Protein AF-A0A0G4KV68-F1 (afdb_monomer)

Foldseek 3Di:
DDDDDDDDDDDDDDDDDDDDDDDPDPDDQDAAAQEKEAQEFEQFLPPVRDTAGMWGHHQQFTADTHHRVVCVSNHDPNHHYHYCNHFWYKWFFFEFAEAAQLVQLVCVVAAEPQQFLDELVVVLVSQLVRVVVCVVDDLAAEHEYEADQPLSHPVRHDQQFLVSNVVRPGSHWYWYAHLQRFKIAIHPSQCVVLVPALPDDADVLKDQPDDVPGSGGRRMIGDPRVVSTPDDDDDDLVSSLSSNLSSQVVCVQQRHQEYENQEDDVSNLSSVVVCVVVVRHRHAYEYAYEDAFDPDLVCLLVVLVVLLVVQVVSADPDDDRSRHGYHRQEHEAEFWGACFPPSRTAAEPFAWWDDDPPDPDTDGDPVDGHGTSDALVRLLSNCLSSQVVRGAYEYEHQYQVSLVSNLSSLVSSCVVPPPPTDYQYEHEACQFHDLVCLLSCVVSVYEYEHQLLVQFQASRCPPPRLVRCPDPRLQCGRAQQSSVVSVHQHAYHNHPPSPDDQLQQSLLCLAQVAGAQPAPVRSNCHDDRRPDHGGHYDHDDSSSSLLNRFQSSCVSVVNNVATRGRDRRHRCSMWMWSGDLNPDPSNCSRPRDRGPPDPQPKFWQWKDWADFFPVQVVLVVVCVLVVNDDPPPDDGFTKIWTWIWGDDPDLPDDTWTKIWIARPVVRDTPDIDGDDQQFDAAAAVVLQVLVQVQCVVDPVNVVLVVQQCEDPQKDKDWQKDFQFADPDPDHDFGKIKTFIFIFRCPVVDPQFQRLQGGDQKIFMDRSSNSHRPDIQGADQFAPPDDLHDPDHDGYNQCPQTDGFGDDQVPDDVGDDDPDDDDAAEDPPAAQWDDDPQFWIDHLQWTWGWDQGQQFGIKIAQIGGNSFFWFGIKTFFWKWKQFDRPRPPSNRPIDTPRQNHRQNSFWDQDDECPRDHYRKDFDWDWTAGRVGDIDIGTRQKIKHKDWDAWPDWDADPVVRDIFTFTKMKIWIWIWGDDRFKIKIWIWIAISQGKTKTKIKIKGAQRWHFHDAPHHHPQFGDLTRGTTRGWIKIKIKMKTFTQRSHQQKWKWWWWWAFDDDDVPPHPPRPDIDIDTDIPFWWDFAAADVVRQIKIWIFQQVDAQPQVRHTWTKIWHQPRADADPPDCPQLSCQQQVVSRGQKTKAADDRPQRHQQANGSRNRSGRDSHRVVRRVVGDTRRRGRMMMMGMHIDRDRDDSCPPPMHDMDMDMIMMHTDSNDNDRSCPPRDRDDDPPDDDPDPDDDDDDD

Sequence (1245 aa):
MSDLDMTTSTLLKLLLAASSFFGPGSASSHNPADTVFRNGSIYSIDGRSSKHEAMAITDGLITFLGSNSCVKPFIGPETAVFDLEGRRMAMPGLVDAHMHPISGGAALLKCNLNYQPLGLKAVLDHIQSCLDGEPEKSDQDWLEVLSMDWYTLAEDSGPITSKTLDVLKTQRPIVATSADRHTFWVNTAALKVSDITASTQSPPGGVVERLPGSLDPSGILQDAASGLLSGPAPATLQKDVESARAALKLLREQGVTTFQEAASSTRTAAVFEAVKKEGGLSARGFFDHLISAPNSTAEVAALVEEVVNATTQLNDPADLGPEPALKWHAVKIFVDGIIMYPANTGALIEPYFLPVGNTSVWAPNSEKWPEPYWSTEILAAVLEGLILKGIDAQIHVDGDMAVRTALDALQDFRDKHGDEYDYRVGLAHNEVTDPSDWPRFAELKADPIMSFQWAQASSVWMPNGLKNMGPVRSNYLEAWGDIARFGTRIIYGSDWPIDPLDEWLAIKVGVTRSGDPTNPNSPASQGAPYDGPGIPGLSLSREEAIRSITIESSRFLRADEHIGSLEVGKLADVIVLQANYFEVPDEEIARHVDHAGRREVIQFRMIYRQEPKKADLTAFLSLEHSGSLRPDSPRPPRLAAVHYVRAHQAADRKADEIEAVVDLDRGLVVKKDVVGTEYLAGLSTWEFDILVEKCKESSVLSERVAQFALPEGFEVVIEPWPYGGMDQPGGVRRYFQGLVYAVDTRSGNPDSNFYAFPLPIIPVMDFEKREIVRIDELATGGAGDDLVPAAPRTGAILDHCAPAEYVPELLPGGTRKDLKPLSVVQPEGPSFSIKDESLVEWQKWRFRVSFNPREGAVIHDVYYDDRSVLYRLSISEMTVPYADPRPPFHRKQAFDFGDGGIGHAVNNLTLGCDCLGVIKYFDGVLCTPEGKAEKTSRVICLHEQDNGIGWKHTNWRTGRAVSTRRRELVVQFIITLANYEYIFNYKFDQAGAINVETRATGIVSVVNIDAGKTAPWGTVVNPGALAQNHQHIFCVRIDPAIDGHENTVIQNESLPAGMDARTNPHGNLYEVRDTPLLTSAGVDACPENNRIFKIQNLAKKNPISGRPVGYKINPPPTQKVLANPGSTQAHRCLFAQHHLWVTKYRDGELYAAGEYPLSSKREAGGVADMVARNDDLLQQDVVLWSCFGLTHIPRVEDWPVMPVEIMELHISPVDFFTGNPAIDVPSGKDTTSELTSGCCTRPKL

InterPro domains:
  IPR000269 Copper amine oxidase [PTHR10638] (590-1230)
  IPR011059 Metal-dependent hydrolase, composite domain superfamily [G3DSA:2.30.40.10] (39-581)
  IPR011059 Metal-dependent hydrolase, composite domain superfamily [SSF51338] (25-590)
  IPR013108 Amidohydrolase 3 [PF07969] (81-591)
  IPR015798 Copper amine oxidase, catalytic domain [PF01179] (836-1230)
  IPR016182 Copper amine oxidase, N-terminal [SSF54416] (591-677)
  IPR016182 Copper amine oxidase, N-terminal [SSF54416] (684-814)
  IPR032466 Metal-dependent hydrolase [SSF51556] (92-565)
  IPR036460 Copper amine oxidase, catalytic domain superfamily [G3DSA:2.70.98.20] (813-1236)
  IPR036460 Copper amine oxidase, catalytic domain superfamily [SSF49998] (811-1229)
  IPR049948 Copper amine oxidase, TPQ-binding site [PS01164] (969-982)

Solvent-accessible surface area (backbone atoms only — not comparable to full-atom values): 66294 Å² total; per-residue (Å²): 140,77,92,84,89,89,83,90,87,84,87,88,83,85,90,85,78,92,78,89,78,92,68,85,74,76,75,76,81,58,70,56,22,55,34,33,44,26,46,23,44,30,39,17,57,45,103,77,52,47,76,31,28,18,38,31,26,43,94,48,24,22,74,40,73,38,45,58,79,72,49,54,68,33,62,44,97,80,30,46,73,46,78,30,79,67,49,21,20,34,32,39,20,31,21,36,56,24,28,36,47,49,62,33,11,41,50,75,75,46,45,55,55,54,40,31,74,42,50,53,68,59,50,52,54,51,54,44,51,50,54,68,71,46,78,87,60,54,61,83,46,61,46,61,33,32,29,32,35,52,55,44,24,55,70,73,53,56,93,80,36,10,72,65,53,60,74,45,98,69,69,40,24,36,41,37,28,22,26,83,67,44,43,36,44,25,19,58,47,32,34,59,74,26,70,58,43,55,82,58,74,58,45,86,79,24,40,62,39,54,37,91,98,51,62,41,62,25,32,41,24,25,51,52,28,53,74,57,48,73,57,71,76,80,78,51,71,68,54,45,34,52,9,38,51,50,25,48,52,52,36,52,72,71,37,31,42,30,40,19,33,46,73,29,51,76,65,54,51,55,29,55,51,52,37,46,76,73,70,63,60,72,39,28,39,33,38,14,43,57,56,76,77,65,95,46,70,85,47,38,67,59,53,42,52,51,49,53,52,52,30,64,70,65,28,55,88,69,76,97,60,75,65,63,53,49,42,33,53,35,30,19,38,66,28,42,42,49,68,52,68,86,72,53,44,17,8,49,81,63,54,47,25,42,64,55,73,99,47,96,50,66,44,71,36,83,92,63,68,43,70,48,69,47,56,46,70,48,49,23,53,41,51,46,53,28,47,79,70,70,35,30,37,36,31,40,13,29,14,33,35,22,43,48,39,52,50,51,18,49,46,56,43,37,75,75,56,58,85,76,71,92,72,40,44,30,38,30,52,39,40,28,51,52,78,86,52,36,56,45,31,43,79,66,59,40,34,46,25,35,41,37,60,71,30,23,31,30,49,64,42,51,88,52,27,46,52,28,52,28,96,65,53,45,56,31,36,49,34,62,28,59,28,35,74,58,72,28,67,53,25,25,18,65,46,23,53,50,43,83,87,47,68,41,46,23,43,27,13,31,41,65,23,28,54,45,49,78,46,90,87,44,68,45,41,43,52,74,53,18,58,61,77,24,56,49,60,49,52,35,53,70,66,57,35,54,36,11,28,12,32,46,18,18,47,63,70,74,36,43,88,42,35,26,26,56,46,75,77,14,40,60,53,63,32,23,29,59,45,38,82,91,72,56,57,74,92,44,52,51,70,48,72,52,66,63,61,81,64,62,49,63,35,37,55,44,54,43,76,42,80,60,53,62,75,52,44,51,57,40,47,53,30,52,77,67,70,65,64,50,97,84,52,77,71,65,72,57,34,31,37,37,34,32,36,36,43,56,94,50,95,87,51,82,53,48,39,33,43,34,31,30,34,63,87,76,73,38,77,78,44,76,46,74,54,60,75,77,54,40,76,47,44,49,71,73,61,42,54,50,52,48,50,40,53,72,70,29,61,72,53,52,60,56,54,65,41,30,54,72,60,92,56,55,45,82,42,66,46,69,38,75,48,20,51,64,84,66,89,90,70,63,74,65,47,35,30,29,49,33,28,32,30,68,52,78,78,72,50,92,80,54,49,27,73,33,37,34,43,59,44,32,44,32,30,39,59,90,76,64,39,72,78,49,70,48,63,41,41,33,67,30,70,92,50,66,52,61,51,95,62,85,84,66,40,66,78,58,77,62,36,48,89,48,62,75,51,63,90,67,36,90,87,49,72,87,87,80,80,74,92,83,84,63,80,54,95,86,54,72,83,57,49,77,44,94,94,32,38,40,39,40,81,55,35,35,31,33,59,47,68,42,47,46,51,35,66,36,40,31,60,30,27,49,73,94,33,43,44,30,48,36,40,35,52,33,32,35,38,38,48,38,58,32,84,35,56,72,41,64,28,46,40,51,35,56,23,39,29,39,22,35,43,85,29,46,40,67,59,44,86,70,72,78,52,74,52,67,74,47,68,42,66,43,65,46,46,40,49,85,62,46,82,40,82,41,59,30,37,30,42,35,37,64,47,83,67,59,70,54,51,72,52,65,46,76,93,75,68,50,69,50,47,28,66,22,50,32,41,37,44,34,37,40,34,50,58,93,50,35,32,40,40,39,32,47,33,39,37,54,65,65,31,39,36,44,34,43,32,45,33,36,31,68,68,53,39,36,34,46,83,93,56,54,44,94,39,32,28,74,45,45,49,27,20,28,24,52,20,31,34,44,39,38,30,36,36,39,30,50,14,44,74,40,49,45,24,28,46,26,43,33,32,51,39,87,39,73,70,31,88,87,86,18,69,80,47,79,49,63,44,77,47,78,44,72,46,51,43,25,38,74,44,67,54,36,79,90,34,57,40,32,37,34,42,24,12,81,92,42,60,23,90,77,81,68,40,46,22,20,36,33,35,48,53,46,85,45,74,59,71,80,57,55,81,89,36,57,68,31,36,35,41,50,46,42,73,30,23,31,35,36,31,58,64,58,84,89,78,65,33,39,40,13,79,42,51,34,46,23,62,45,47,52,79,10,46,55,58,55,23,70,66,53,39,69,25,71,62,24,50,41,31,37,38,42,22,40,38,50,80,44,71,55,50,51,75,33,48,62,51,26,69,77,46,81,49,67,41,50,38,35,66,41,51,56,60,92,61,74,73,45,72,80,55,69,61,73,79,72,84,84,72,76,83,87,65,88,74,94,74,87,80,91,130

Structure (mmCIF, N/CA/C/O backbone):
data_AF-A0A0G4KV68-F1
#
_entry.id   AF-A0A0G4KV68-F1
#
loop_
_atom_site.group_PDB
_atom_site.id
_atom_site.type_symbol
_atom_site.label_atom_id
_atom_site.label_alt_id
_atom_site.label_comp_id
_atom_site.label_asym_id
_atom_site.label_entity_id
_atom_site.label_seq_id
_atom_site.pdbx_PDB_ins_code
_atom_site.Cartn_x
_atom_site.Cartn_y
_atom_site.Cartn_z
_atom_site.occupancy
_atom_site.B_iso_or_equiv
_atom_site.auth_seq_id
_atom_site.auth_comp_id
_atom_site.auth_asym_id
_atom_site.auth_atom_id
_atom_site.pdbx_PDB_model_num
ATOM 1 N N . MET A 1 1 ? -87.088 -48.827 15.770 1.00 29.91 1 MET A N 1
ATOM 2 C CA . MET A 1 1 ? -87.698 -48.921 14.427 1.00 29.91 1 MET A CA 1
ATOM 3 C C . MET A 1 1 ? -87.547 -47.550 13.779 1.00 29.91 1 MET A C 1
ATOM 5 O O . MET A 1 1 ? -88.322 -46.676 14.127 1.00 29.91 1 MET A O 1
ATOM 9 N N . SER A 1 2 ? -86.539 -47.254 12.960 1.00 30.03 2 SER A N 1
ATOM 10 C CA . SER A 1 2 ? -85.390 -48.045 12.469 1.00 30.03 2 SER A CA 1
ATOM 11 C C . SER A 1 2 ? -84.372 -47.081 11.816 1.00 30.03 2 SER A C 1
ATOM 13 O O . SER A 1 2 ? -84.817 -46.326 10.961 1.00 30.03 2 SER A O 1
ATOM 15 N N . ASP A 1 3 ? -83.087 -47.157 12.219 1.00 28.41 3 ASP A N 1
ATOM 16 C CA . ASP A 1 3 ? -81.829 -46.831 11.481 1.00 28.41 3 ASP A CA 1
ATOM 17 C C . ASP A 1 3 ? -81.626 -45.375 10.934 1.00 28.41 3 ASP A C 1
ATOM 19 O O . ASP A 1 3 ? -82.553 -44.814 10.373 1.00 28.41 3 ASP A O 1
ATOM 23 N N . LEU A 1 4 ? -80.491 -44.638 10.979 1.00 33.12 4 LEU A N 1
ATOM 24 C CA . LEU A 1 4 ? -79.066 -44.852 11.318 1.00 33.12 4 LEU A CA 1
ATOM 25 C C . LEU A 1 4 ? -78.354 -43.475 11.612 1.00 33.12 4 LEU A C 1
ATOM 27 O O . LEU A 1 4 ? -78.720 -42.464 11.016 1.00 33.12 4 LEU A O 1
ATOM 31 N N . ASP A 1 5 ? -77.363 -43.483 12.526 1.00 35.31 5 ASP A N 1
ATOM 32 C CA . ASP A 1 5 ? -76.562 -42.428 13.230 1.00 35.31 5 ASP A CA 1
ATOM 33 C C . ASP A 1 5 ? -75.755 -41.390 12.382 1.00 35.31 5 ASP A C 1
ATOM 35 O O . ASP A 1 5 ? -75.473 -41.647 11.219 1.00 35.31 5 ASP A O 1
ATOM 39 N N . MET A 1 6 ? -75.250 -40.219 12.838 1.00 29.03 6 MET A N 1
ATOM 40 C CA . MET A 1 6 ? -74.953 -39.638 14.169 1.00 29.03 6 MET A CA 1
ATOM 41 C C . MET A 1 6 ? -74.849 -38.088 14.058 1.00 29.03 6 MET A C 1
ATOM 43 O O . MET A 1 6 ? -74.287 -37.582 13.086 1.00 29.03 6 MET A O 1
ATOM 47 N N . THR A 1 7 ? -75.352 -37.319 15.034 1.00 36.00 7 THR A N 1
ATOM 48 C CA . THR A 1 7 ? -75.659 -35.872 14.901 1.00 36.00 7 THR A CA 1
ATOM 49 C C . THR A 1 7 ? -75.053 -34.922 15.960 1.00 36.00 7 THR A C 1
ATOM 51 O O . THR A 1 7 ? -74.929 -35.280 17.126 1.00 36.00 7 THR A O 1
ATOM 54 N N . THR A 1 8 ? -74.886 -33.648 15.544 1.00 31.92 8 THR A N 1
ATOM 55 C CA . THR A 1 8 ? -75.217 -32.361 16.238 1.00 31.92 8 THR A CA 1
ATOM 56 C C . THR A 1 8 ? -74.502 -31.900 17.518 1.00 31.92 8 THR A C 1
ATOM 58 O O . THR A 1 8 ? -74.436 -32.634 18.493 1.00 31.92 8 THR A O 1
ATOM 61 N N . SER A 1 9 ? -74.190 -30.591 17.596 1.00 27.83 9 SER A N 1
ATOM 62 C CA . SER A 1 9 ? -74.814 -29.660 18.573 1.00 27.83 9 SER A CA 1
ATOM 63 C C . SER A 1 9 ? -74.165 -28.263 18.550 1.00 27.83 9 SER A C 1
ATOM 65 O O . SER A 1 9 ? -73.051 -28.070 19.032 1.00 27.83 9 SER A O 1
ATOM 67 N N . THR A 1 10 ? -74.910 -27.271 18.061 1.00 32.59 10 THR A N 1
ATOM 68 C CA . THR A 1 10 ? -74.571 -25.838 18.055 1.00 32.59 10 THR A CA 1
ATOM 69 C C . THR A 1 10 ? -75.144 -25.158 19.309 1.00 32.59 10 THR A C 1
ATOM 71 O O . THR A 1 10 ? -76.306 -25.369 19.640 1.00 32.59 10 THR A O 1
ATOM 74 N N . LEU A 1 11 ? -74.340 -24.314 19.969 1.00 29.34 11 LEU A N 1
ATOM 75 C CA . LEU A 1 11 ? -74.716 -23.338 21.010 1.00 29.34 11 LEU A CA 1
ATOM 76 C C . LEU A 1 11 ? -75.451 -23.858 22.269 1.00 29.34 11 LEU A C 1
ATOM 78 O O . LEU A 1 11 ? -76.656 -23.689 22.429 1.00 29.34 11 LEU A O 1
ATOM 82 N N . LEU A 1 12 ? -74.681 -24.321 23.261 1.00 26.45 12 LEU A N 1
ATOM 83 C CA . LEU A 1 12 ? -75.004 -24.112 24.680 1.00 26.45 12 LEU A CA 1
ATOM 84 C C . LEU A 1 12 ? -73.737 -24.304 25.531 1.00 26.45 12 LEU A C 1
ATOM 86 O O . LEU A 1 12 ? -73.309 -25.444 25.695 1.00 26.45 12 LEU A O 1
ATOM 90 N N . LYS A 1 13 ? -73.139 -23.205 26.028 1.00 27.38 13 LYS A N 1
ATOM 91 C CA . LYS A 1 13 ? -72.335 -23.074 27.277 1.00 27.38 13 LYS A CA 1
ATOM 92 C C . LYS A 1 13 ? -71.396 -21.855 27.226 1.00 27.38 13 LYS A C 1
ATOM 94 O O . LYS A 1 13 ? -70.195 -21.974 27.021 1.00 27.38 13 LYS A O 1
ATOM 99 N N . LEU A 1 14 ? -71.960 -20.675 27.489 1.00 31.92 14 LEU A N 1
ATOM 100 C CA . LEU A 1 14 ? -71.288 -19.695 28.347 1.00 31.92 14 LEU A CA 1
ATOM 101 C C . LEU A 1 14 ? -71.517 -20.131 29.807 1.00 31.92 14 LEU A C 1
ATOM 103 O O . LEU A 1 14 ? -72.607 -20.608 30.118 1.00 31.92 14 LEU A O 1
ATOM 107 N N . LEU A 1 15 ? -70.524 -19.897 30.674 1.00 30.08 15 LEU A N 1
ATOM 108 C CA . LEU A 1 15 ? -70.530 -20.025 32.147 1.00 30.08 15 LEU A CA 1
ATOM 109 C C . LEU A 1 15 ? -70.290 -21.424 32.743 1.00 30.08 15 LEU A C 1
ATOM 111 O O . LEU A 1 15 ? -71.217 -22.075 33.210 1.00 30.08 15 LEU A O 1
ATOM 115 N N . LEU A 1 16 ? -69.015 -21.821 32.835 1.00 27.91 16 LEU A N 1
ATOM 116 C CA . LEU A 1 16 ? -68.397 -22.415 34.036 1.00 27.91 16 LEU A CA 1
ATOM 117 C C . LEU A 1 16 ? -66.883 -22.601 33.809 1.00 27.91 16 LEU A C 1
ATOM 119 O O . LEU A 1 16 ? -66.472 -23.004 32.729 1.00 27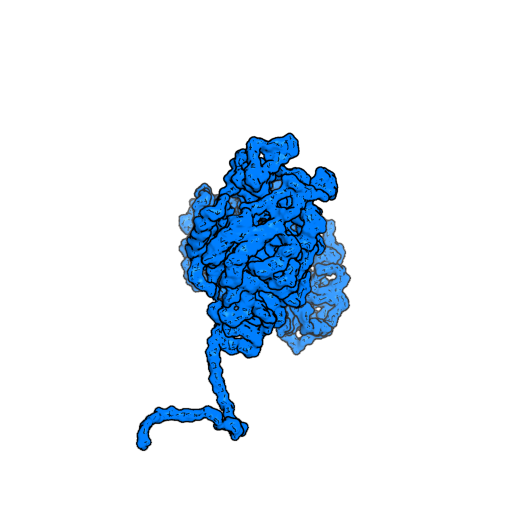.91 16 LEU A O 1
ATOM 123 N N . ALA A 1 17 ? -66.101 -22.353 34.865 1.00 26.75 17 ALA A N 1
ATOM 124 C CA . ALA A 1 17 ? -64.652 -22.560 35.007 1.00 26.75 17 ALA A CA 1
ATOM 125 C C . ALA A 1 17 ? -63.714 -21.433 34.524 1.00 26.75 17 ALA A C 1
ATOM 127 O O . ALA A 1 17 ? -62.973 -21.547 33.554 1.00 26.75 17 ALA A O 1
ATOM 128 N N . ALA A 1 18 ? -63.646 -20.382 35.345 1.00 37.66 18 ALA A N 1
ATOM 129 C CA . ALA A 1 18 ? -62.354 -19.816 35.701 1.00 37.66 18 ALA A CA 1
ATOM 130 C C . ALA A 1 18 ? -61.577 -20.855 36.530 1.00 37.66 18 ALA A C 1
ATOM 132 O O . ALA A 1 18 ? -62.084 -21.298 37.560 1.00 37.66 18 ALA A O 1
ATOM 133 N N . SER A 1 19 ? -60.384 -21.218 36.052 1.00 30.72 19 SER A N 1
ATOM 134 C CA . SER A 1 19 ? -59.178 -21.713 36.745 1.00 30.72 19 SER A CA 1
ATOM 135 C C . SER A 1 19 ? -58.520 -22.888 36.012 1.00 30.72 19 SER A C 1
ATOM 137 O O . SER A 1 19 ? -59.111 -23.947 35.835 1.00 30.72 19 SER A O 1
ATOM 139 N N . SER A 1 20 ? -57.246 -22.664 35.668 1.00 29.61 20 SER A N 1
ATOM 140 C CA . SER A 1 20 ? -56.216 -23.685 35.448 1.00 29.61 20 SER A CA 1
ATOM 141 C C . SER A 1 20 ? -56.335 -24.505 34.162 1.00 29.61 20 SER A C 1
ATOM 143 O O . SER A 1 20 ? -57.034 -25.501 34.133 1.00 29.61 20 SER A O 1
ATOM 145 N N . PHE A 1 21 ? -55.575 -24.137 33.130 1.00 32.69 21 PHE A N 1
ATOM 146 C CA . PHE A 1 21 ? -54.527 -25.002 32.570 1.00 32.69 21 PHE A CA 1
ATOM 147 C C . PHE A 1 21 ? -53.662 -24.165 31.621 1.00 32.69 21 PHE A C 1
ATOM 149 O O . PHE A 1 21 ? -54.028 -23.877 30.486 1.00 32.69 21 PHE A O 1
ATOM 156 N N . PHE A 1 22 ? -52.491 -23.771 32.126 1.00 37.59 22 PHE A N 1
ATOM 157 C CA . PHE A 1 22 ? -51.311 -23.569 31.297 1.00 37.59 22 PHE A CA 1
ATOM 158 C C . PHE A 1 22 ? -51.081 -24.864 30.507 1.00 37.59 22 PHE A C 1
ATOM 160 O O . PHE A 1 22 ? -50.665 -25.871 31.077 1.00 37.59 22 PHE A O 1
ATOM 167 N N . GLY A 1 23 ? -51.378 -24.843 29.213 1.00 30.78 23 GLY A N 1
ATOM 168 C CA . GLY A 1 23 ? -50.729 -25.724 28.253 1.00 30.78 23 GLY A CA 1
ATOM 169 C C . GLY A 1 23 ? -49.573 -24.936 27.641 1.00 30.78 23 GLY A C 1
ATOM 170 O O . GLY A 1 23 ? -49.829 -23.840 27.138 1.00 30.78 23 GLY A O 1
ATOM 171 N N . PRO A 1 24 ? -48.317 -25.409 27.691 1.00 35.50 24 PRO A N 1
ATOM 172 C CA . PRO A 1 24 ? -47.276 -24.814 26.873 1.00 35.50 24 PRO A CA 1
ATOM 173 C C . PRO A 1 24 ? -47.685 -25.066 25.422 1.00 35.50 24 PRO A C 1
ATOM 175 O O . PRO A 1 24 ? -47.691 -26.207 24.961 1.00 35.50 24 PRO A O 1
ATOM 178 N N . GLY A 1 25 ? -48.101 -24.006 24.728 1.00 32.78 25 GLY A N 1
ATOM 179 C CA . GLY A 1 25 ? -48.208 -24.041 23.279 1.00 32.78 25 GLY A CA 1
ATOM 180 C C . GLY A 1 25 ? -46.858 -24.497 22.749 1.00 32.78 25 GLY A C 1
ATOM 181 O O . GLY A 1 25 ? -45.829 -23.925 23.112 1.00 32.78 25 GLY A O 1
ATOM 182 N N . SER A 1 26 ? -46.862 -25.577 21.975 1.00 33.66 26 SER A N 1
ATOM 183 C CA . SER A 1 26 ? -45.704 -26.040 21.227 1.00 33.66 26 SER A CA 1
ATOM 184 C C . SER A 1 26 ? -45.088 -24.841 20.513 1.00 33.66 26 SER A C 1
ATOM 186 O O . SER A 1 26 ? -45.717 -24.278 19.616 1.00 33.66 26 SER A O 1
ATOM 188 N N . ALA A 1 27 ? -43.892 -24.434 20.937 1.00 36.62 27 ALA A N 1
ATOM 189 C CA . ALA A 1 27 ? -43.074 -23.523 20.163 1.00 36.62 27 ALA A CA 1
ATOM 190 C C . ALA A 1 27 ? -42.912 -24.168 18.785 1.00 36.62 27 ALA A C 1
ATOM 192 O O . ALA A 1 27 ? -42.339 -25.255 18.682 1.00 36.62 27 ALA A O 1
ATOM 193 N N . SER A 1 28 ? -43.475 -23.556 17.742 1.00 40.38 28 SER A N 1
ATOM 194 C CA . SER A 1 28 ? -43.053 -23.890 16.392 1.00 40.38 28 SER A CA 1
ATOM 195 C C . SER A 1 28 ? -41.554 -23.643 16.361 1.00 40.38 28 SER A C 1
ATOM 197 O O . SER A 1 28 ? -41.106 -22.531 16.640 1.00 40.38 28 SER A O 1
ATOM 199 N N . SER A 1 29 ? -40.779 -24.690 16.100 1.00 42.62 29 SER A N 1
ATOM 200 C CA . SER A 1 29 ? -39.372 -24.550 15.761 1.00 42.62 29 SER A CA 1
ATOM 201 C C . SER A 1 29 ? -39.316 -23.719 14.483 1.00 42.62 29 SER A C 1
ATOM 203 O O . SER A 1 29 ? -39.497 -24.252 13.390 1.00 42.62 29 SER A O 1
ATOM 205 N N . HIS A 1 30 ? -39.185 -22.401 14.615 1.00 59.69 30 HIS A N 1
ATOM 206 C CA . HIS A 1 30 ? -38.854 -21.562 13.477 1.00 59.69 30 HIS A CA 1
ATOM 207 C C . HIS A 1 30 ? -37.480 -22.020 12.993 1.00 59.69 30 HIS A C 1
ATOM 209 O O . HIS A 1 30 ? -36.559 -22.170 13.801 1.00 59.69 30 HIS A O 1
ATOM 215 N N . ASN A 1 31 ? -37.369 -22.328 11.702 1.00 74.00 31 ASN A N 1
ATOM 216 C CA . ASN A 1 31 ? -36.068 -22.601 11.113 1.00 74.00 31 ASN A CA 1
ATOM 217 C C . ASN A 1 31 ? -35.206 -21.336 11.277 1.00 74.00 31 ASN A C 1
ATOM 219 O O . ASN A 1 31 ? -35.727 -20.234 11.074 1.00 74.00 31 ASN A O 1
ATOM 223 N N . PRO A 1 32 ? -33.930 -21.468 11.674 1.00 86.19 32 PRO A N 1
ATOM 224 C CA . PRO A 1 32 ? -33.007 -20.343 11.688 1.00 86.19 32 PRO A CA 1
ATOM 225 C C . PRO A 1 32 ? -32.962 -19.639 10.327 1.00 86.19 32 PRO A C 1
ATOM 227 O O . PRO A 1 32 ? -33.008 -20.296 9.290 1.00 86.19 32 PRO A O 1
ATOM 230 N N . ALA A 1 33 ? -32.880 -18.313 10.344 1.00 90.44 33 ALA A N 1
ATOM 231 C CA . ALA A 1 33 ? -32.698 -17.487 9.158 1.00 90.44 33 ALA A CA 1
ATOM 232 C C . ALA A 1 33 ? -31.226 -17.479 8.714 1.00 90.44 33 ALA A C 1
ATOM 234 O O . ALA A 1 33 ? -30.331 -17.672 9.540 1.00 90.44 33 ALA A O 1
ATOM 235 N N . ASP A 1 34 ? -30.964 -17.185 7.441 1.00 88.31 34 ASP A N 1
ATOM 236 C CA . ASP A 1 34 ? -29.598 -17.006 6.931 1.00 88.31 34 ASP A CA 1
ATOM 237 C C . ASP A 1 34 ? -29.015 -15.682 7.423 1.00 88.31 34 ASP A C 1
ATOM 239 O O . ASP A 1 34 ? -27.838 -15.579 7.769 1.00 88.31 34 ASP A O 1
ATOM 243 N N . THR A 1 35 ? -29.851 -14.641 7.460 1.00 92.50 35 THR A N 1
ATOM 244 C CA . THR A 1 35 ? -29.463 -13.284 7.848 1.00 92.50 35 THR A CA 1
ATOM 245 C C . THR A 1 35 ? -30.530 -12.626 8.717 1.00 92.50 35 THR A C 1
ATOM 247 O O . THR A 1 35 ? -31.723 -12.747 8.454 1.00 92.50 35 THR A O 1
ATOM 250 N N . VAL A 1 36 ? -30.104 -11.889 9.744 1.00 92.81 36 VAL A N 1
ATOM 251 C CA . VAL A 1 36 ? -30.966 -11.078 10.610 1.00 92.81 36 VAL A CA 1
ATOM 252 C C . VAL A 1 36 ? -30.400 -9.670 10.744 1.00 92.81 36 VAL A C 1
ATOM 254 O O . VAL A 1 36 ? -29.260 -9.502 11.161 1.00 92.81 36 VAL A O 1
ATOM 257 N N . PHE A 1 37 ? -31.222 -8.659 10.477 1.00 91.81 37 PHE A N 1
ATOM 258 C CA . PHE A 1 37 ? -30.970 -7.274 10.875 1.00 91.81 37 PHE A CA 1
ATOM 259 C C . PHE A 1 37 ? -31.711 -6.993 12.179 1.00 91.81 37 PHE A C 1
ATOM 261 O O . PHE A 1 37 ? -32.880 -7.359 12.317 1.00 91.81 37 PHE A O 1
ATOM 268 N N . ARG A 1 38 ? -31.061 -6.345 13.145 1.00 92.12 38 ARG A N 1
ATOM 269 C CA . ARG A 1 38 ? -31.687 -5.975 14.421 1.00 92.12 38 ARG A CA 1
ATOM 270 C C . ARG A 1 38 ? -31.204 -4.622 14.914 1.00 92.12 38 ARG A C 1
ATOM 272 O O . ARG A 1 38 ? -30.153 -4.146 14.501 1.00 92.12 38 ARG A O 1
ATOM 279 N N . ASN A 1 39 ? -31.934 -4.076 15.877 1.00 85.62 39 ASN A N 1
ATOM 280 C CA . ASN A 1 39 ? -31.586 -2.874 16.617 1.00 85.62 39 ASN A CA 1
ATOM 281 C C . ASN A 1 39 ? -31.371 -1.681 15.679 1.00 85.62 39 ASN A C 1
ATOM 283 O O . ASN A 1 39 ? -30.379 -0.981 15.794 1.00 85.62 39 ASN A O 1
ATOM 287 N N . GLY A 1 40 ? -32.267 -1.467 14.713 1.00 80.75 40 GLY A N 1
ATOM 288 C CA . GLY A 1 40 ? -32.171 -0.339 13.780 1.00 80.75 40 GLY A CA 1
ATOM 289 C C . GLY A 1 40 ? -33.506 0.275 13.427 1.00 80.75 40 GLY A C 1
ATOM 290 O O . GLY A 1 40 ? -34.549 -0.179 13.889 1.00 80.75 40 GLY A O 1
ATOM 291 N N . SER A 1 41 ? -33.464 1.301 12.580 1.00 89.06 41 SER A N 1
ATOM 292 C CA . SER A 1 41 ? -34.662 1.886 11.980 1.00 89.06 41 SER A CA 1
ATOM 293 C C . SER A 1 41 ? -34.918 1.245 10.616 1.00 89.06 41 SER A C 1
ATOM 295 O O . SER A 1 41 ? -34.361 1.682 9.614 1.00 89.06 41 SER A O 1
ATOM 297 N N . ILE A 1 42 ? -35.731 0.189 10.563 1.00 92.69 42 ILE A N 1
ATOM 298 C CA . ILE A 1 42 ? -36.075 -0.483 9.303 1.00 92.69 42 ILE A CA 1
ATOM 299 C C . ILE A 1 42 ? -37.351 0.142 8.747 1.00 92.69 42 ILE A C 1
ATOM 301 O O . ILE A 1 42 ? -38.418 -0.016 9.340 1.00 92.69 42 ILE A O 1
ATOM 305 N N . TYR A 1 43 ? -37.252 0.850 7.628 1.00 92.50 43 TYR A N 1
ATOM 306 C CA . TYR A 1 43 ? -38.407 1.410 6.931 1.00 92.50 43 TYR A CA 1
ATOM 307 C C . TYR A 1 43 ? -38.798 0.478 5.793 1.00 92.50 43 TYR A C 1
ATOM 309 O O . TYR A 1 43 ? -38.006 0.216 4.891 1.00 92.50 43 TYR A O 1
ATOM 317 N N . SER A 1 44 ? -40.025 -0.031 5.849 1.00 91.44 44 SER A N 1
ATOM 318 C CA . SER A 1 44 ? -40.522 -0.994 4.863 1.00 91.44 44 SER A CA 1
ATOM 319 C C . SER A 1 44 ? -40.854 -0.366 3.515 1.00 91.44 44 SER A C 1
ATOM 321 O O . SER A 1 44 ? -40.789 -1.055 2.503 1.00 91.44 44 SER A O 1
ATOM 323 N N . ILE A 1 45 ? -41.215 0.922 3.498 1.00 92.69 45 ILE A N 1
ATOM 324 C CA . ILE A 1 45 ? -41.782 1.599 2.318 1.00 92.69 45 ILE A CA 1
ATOM 325 C C . ILE A 1 45 ? -43.010 0.828 1.771 1.00 92.69 45 ILE A C 1
ATOM 327 O O . ILE A 1 45 ? -43.354 0.895 0.593 1.00 92.69 45 ILE A O 1
ATOM 331 N N . ASP A 1 46 ? -43.706 0.088 2.645 1.00 88.81 46 ASP A N 1
ATOM 332 C CA . ASP A 1 46 ? -44.981 -0.556 2.329 1.00 88.81 46 ASP A CA 1
ATOM 333 C C . ASP A 1 46 ? -46.078 0.502 2.073 1.00 88.81 46 ASP A C 1
ATOM 335 O O . ASP A 1 46 ? -45.843 1.714 2.110 1.00 88.81 46 ASP A O 1
ATOM 339 N N . GLY A 1 47 ? -47.319 0.078 1.819 1.00 81.31 47 GLY A N 1
ATOM 340 C CA . GLY A 1 47 ? -48.436 1.009 1.597 1.00 81.31 47 GLY A CA 1
ATOM 341 C C . GLY A 1 47 ? -48.747 1.956 2.773 1.00 81.31 47 GLY A C 1
ATOM 342 O O . GLY A 1 47 ? -49.627 2.805 2.644 1.00 81.31 47 GLY A O 1
ATOM 343 N N . ARG A 1 48 ? -48.082 1.804 3.929 1.00 83.19 48 ARG A N 1
ATOM 344 C CA . ARG A 1 48 ? -48.203 2.665 5.117 1.00 83.19 48 ARG A CA 1
ATOM 345 C C . ARG A 1 48 ? -46.852 3.217 5.595 1.00 83.19 48 ARG A C 1
ATOM 347 O O . ARG A 1 48 ? -46.816 3.837 6.657 1.00 83.19 48 ARG A O 1
ATOM 354 N N . SER A 1 49 ? -45.772 2.964 4.856 1.00 78.81 49 SER A N 1
ATOM 355 C CA . SER A 1 49 ? -44.384 3.240 5.232 1.00 78.81 49 SER A CA 1
ATOM 356 C C . SER A 1 49 ? -44.047 2.807 6.670 1.00 78.81 49 SER A C 1
ATOM 358 O O . SER A 1 49 ? -43.492 3.566 7.467 1.00 78.81 49 SER A O 1
ATOM 360 N N . SER A 1 50 ? -44.395 1.563 7.021 1.00 88.88 50 SER A N 1
ATOM 361 C CA . SER A 1 50 ? -44.231 1.004 8.369 1.00 88.88 50 SER A CA 1
ATOM 362 C C . SER A 1 50 ? -42.762 0.976 8.824 1.00 88.88 50 SER A C 1
ATOM 364 O O . SER A 1 50 ? -41.871 0.584 8.062 1.00 88.88 50 SER A O 1
ATOM 366 N N . LYS A 1 51 ? -42.520 1.339 10.095 1.00 91.38 51 LYS A N 1
ATOM 367 C CA . LYS A 1 51 ? -41.207 1.281 10.763 1.00 91.38 51 LYS A CA 1
ATOM 368 C C . LYS A 1 51 ? -41.104 0.056 11.673 1.00 91.38 51 LYS A C 1
ATOM 370 O O . LYS A 1 51 ? -41.989 -0.199 12.490 1.00 91.38 51 LYS A O 1
ATOM 375 N N . HIS A 1 52 ? -39.988 -0.657 11.573 1.00 93.69 52 HIS A N 1
ATOM 376 C CA . HIS A 1 52 ? -39.680 -1.869 12.329 1.00 93.69 52 HIS A CA 1
ATOM 377 C C . HIS A 1 52 ? -38.281 -1.793 12.949 1.00 93.69 52 HIS A C 1
ATOM 379 O O . HIS A 1 52 ? -37.470 -0.946 12.579 1.00 93.69 52 HIS A O 1
ATOM 385 N N . GLU A 1 53 ? -37.998 -2.684 13.900 1.00 93.00 53 GLU A N 1
ATOM 386 C CA . GLU A 1 53 ? -36.707 -2.725 14.602 1.00 93.00 53 GLU A CA 1
ATOM 387 C C . GLU A 1 53 ? -35.787 -3.846 14.102 1.00 93.00 53 GLU A C 1
ATOM 389 O O . GLU A 1 53 ? -34.569 -3.781 14.291 1.00 93.00 53 GLU A O 1
ATOM 394 N N . ALA A 1 54 ? -36.370 -4.902 13.526 1.00 93.81 54 ALA A N 1
ATOM 395 C CA . ALA A 1 54 ? -35.663 -6.107 13.121 1.00 93.81 54 ALA A CA 1
ATOM 396 C C . ALA A 1 54 ? -36.322 -6.822 11.931 1.00 93.81 54 ALA A C 1
ATOM 398 O O . ALA A 1 54 ? -37.543 -6.777 11.765 1.00 93.81 54 ALA A O 1
ATOM 399 N N . MET A 1 55 ? -35.503 -7.525 11.148 1.00 94.81 55 MET A N 1
ATOM 400 C CA . MET A 1 55 ? -35.882 -8.269 9.944 1.00 94.81 55 MET A CA 1
ATOM 401 C C . MET A 1 55 ? -35.086 -9.577 9.857 1.00 94.81 55 MET A C 1
ATOM 403 O O . MET A 1 55 ? -33.904 -9.586 10.200 1.00 94.81 55 MET A O 1
ATOM 407 N N . ALA A 1 56 ? -35.703 -10.663 9.388 1.00 94.31 56 ALA A N 1
ATOM 408 C CA . ALA A 1 56 ? -35.023 -11.929 9.102 1.00 94.31 56 ALA A CA 1
ATOM 409 C C . ALA A 1 56 ? -35.213 -12.343 7.639 1.00 94.31 56 ALA A C 1
ATOM 411 O O . ALA A 1 56 ? -36.277 -12.114 7.060 1.00 94.31 56 ALA A O 1
ATOM 412 N N . ILE A 1 57 ? -34.173 -12.950 7.070 1.00 94.50 57 ILE A N 1
ATOM 413 C CA . ILE A 1 57 ? -34.089 -13.351 5.666 1.00 94.50 57 ILE A CA 1
ATOM 414 C C . ILE A 1 57 ? -33.735 -14.836 5.586 1.00 94.50 57 ILE A C 1
ATOM 416 O O . ILE A 1 57 ? -32.792 -15.285 6.243 1.00 94.50 57 ILE A O 1
ATOM 420 N N . THR A 1 58 ? -34.467 -15.585 4.767 1.00 92.75 58 THR A N 1
ATOM 421 C CA . THR A 1 58 ? -34.232 -17.011 4.500 1.00 92.75 58 THR A CA 1
ATOM 422 C C . THR A 1 58 ? -34.363 -17.267 3.006 1.00 92.75 58 THR A C 1
ATOM 424 O O . THR A 1 58 ? -35.348 -16.840 2.409 1.00 92.75 58 THR A O 1
ATOM 427 N N . ASP A 1 59 ? -33.375 -17.923 2.401 1.00 88.38 59 ASP A N 1
ATOM 428 C CA . ASP A 1 59 ? -33.307 -18.224 0.967 1.00 88.38 59 ASP A CA 1
ATOM 429 C C . ASP A 1 59 ? -33.537 -16.976 0.086 1.00 88.38 59 ASP A C 1
ATOM 431 O O . ASP A 1 59 ? -34.193 -17.018 -0.953 1.00 88.38 59 ASP A O 1
ATOM 435 N N . GLY A 1 60 ? -33.023 -15.824 0.534 1.00 88.31 60 GLY A N 1
ATOM 436 C CA . GLY A 1 60 ? -33.165 -14.536 -0.155 1.00 88.31 60 GLY A CA 1
ATOM 437 C C . GLY A 1 60 ? -34.535 -13.855 -0.016 1.00 88.31 60 GLY A C 1
ATOM 438 O O . GLY A 1 60 ? -34.732 -12.791 -0.600 1.00 88.31 60 GLY A O 1
ATOM 439 N N . LEU A 1 61 ? -35.462 -14.414 0.767 1.00 94.19 61 LEU A N 1
ATOM 440 C CA . LEU A 1 61 ? -36.789 -13.852 1.033 1.00 94.19 61 LEU A CA 1
ATOM 441 C C . LEU A 1 61 ? -36.893 -13.299 2.453 1.00 94.19 61 LEU A C 1
ATOM 443 O O . LEU A 1 61 ? -36.345 -13.864 3.399 1.00 94.19 61 LEU A O 1
ATOM 447 N N . ILE A 1 62 ? -37.656 -12.224 2.623 1.00 94.81 62 ILE A N 1
ATOM 448 C CA . ILE A 1 62 ? -37.973 -11.667 3.938 1.00 94.81 62 ILE A CA 1
ATOM 449 C C . ILE A 1 62 ? -38.991 -12.588 4.616 1.00 94.81 62 ILE A C 1
ATOM 451 O O . ILE A 1 62 ? -40.140 -12.692 4.188 1.00 94.81 62 ILE A O 1
ATOM 455 N N . THR A 1 63 ? -38.587 -13.253 5.694 1.00 94.62 63 THR A N 1
ATOM 456 C CA . THR A 1 63 ? -39.436 -14.206 6.432 1.00 94.62 63 THR A CA 1
ATOM 457 C C . THR A 1 63 ? -39.972 -13.642 7.743 1.00 94.62 63 THR A C 1
ATOM 459 O O . THR A 1 63 ? -40.940 -14.169 8.296 1.00 94.62 63 THR A O 1
ATOM 462 N N . PHE A 1 64 ? -39.391 -12.544 8.231 1.00 94.62 64 PHE A N 1
ATOM 463 C CA . PHE A 1 64 ? -39.856 -11.842 9.422 1.00 94.62 64 PHE A CA 1
ATOM 464 C C . PHE A 1 64 ? -39.551 -10.346 9.347 1.00 94.62 64 PHE A C 1
ATOM 466 O O . PHE A 1 64 ? -38.466 -9.955 8.923 1.00 94.62 64 PHE A O 1
ATOM 473 N N . LEU A 1 65 ? -40.475 -9.527 9.854 1.00 93.62 65 LEU A N 1
ATOM 474 C CA . LEU A 1 65 ? -40.306 -8.090 10.045 1.00 93.62 65 LEU A CA 1
ATOM 475 C C . LEU A 1 65 ? -41.063 -7.658 11.315 1.00 93.62 65 LEU A C 1
ATOM 477 O O . LEU A 1 65 ? -42.254 -7.938 11.458 1.00 93.62 65 LEU A O 1
ATOM 481 N N . GLY A 1 66 ? -40.388 -7.028 12.281 1.00 93.00 66 GLY A N 1
ATOM 482 C CA . GLY A 1 66 ? -40.988 -6.755 13.593 1.00 93.00 66 GLY A CA 1
ATOM 483 C C . GLY A 1 66 ? -40.039 -6.147 14.627 1.00 93.00 66 GLY A C 1
ATOM 484 O O . GLY A 1 66 ? -39.168 -5.348 14.294 1.00 93.00 66 GLY A O 1
ATOM 485 N N . SER A 1 67 ? -40.240 -6.485 15.905 1.00 93.19 67 SER A N 1
ATOM 486 C CA . SER A 1 67 ? -39.435 -5.973 17.024 1.00 93.19 67 SER A CA 1
ATOM 487 C C . SER A 1 67 ? -38.172 -6.801 17.286 1.00 93.19 67 SER A C 1
ATOM 489 O O . SER A 1 67 ? -38.103 -7.997 16.979 1.00 93.19 67 SER A O 1
ATOM 491 N N . ASN A 1 68 ? -37.207 -6.202 17.989 1.00 89.31 68 ASN A N 1
ATOM 492 C CA . ASN A 1 68 ? -35.976 -6.868 18.433 1.00 89.31 68 ASN A CA 1
ATOM 493 C C . ASN A 1 68 ? -36.215 -8.096 19.319 1.00 89.31 68 ASN A C 1
ATOM 495 O O . ASN A 1 68 ? -35.430 -9.045 19.328 1.00 89.31 68 ASN A O 1
ATOM 499 N N . SER A 1 69 ? -37.286 -8.081 20.114 1.00 87.38 69 SER A N 1
ATOM 500 C CA . SER A 1 69 ? -37.644 -9.206 20.980 1.00 87.38 69 SER A CA 1
ATOM 501 C C . SER A 1 69 ? -38.149 -10.408 20.183 1.00 87.38 69 SER A C 1
ATOM 503 O O . SER A 1 69 ? -37.857 -11.544 20.558 1.00 87.38 69 SER A O 1
ATOM 505 N N . CYS A 1 70 ? -38.862 -10.156 19.086 1.00 90.19 70 CYS A N 1
ATOM 506 C CA . CYS A 1 70 ? -39.553 -11.170 18.299 1.00 90.19 70 CYS A CA 1
ATOM 507 C C . CYS A 1 70 ? -38.684 -11.794 17.196 1.00 90.19 70 CYS A C 1
ATOM 509 O O . CYS A 1 70 ? -39.018 -12.883 16.747 1.00 90.19 70 CYS A O 1
ATOM 511 N N . VAL A 1 71 ? -37.560 -11.174 16.806 1.00 91.31 71 VAL A N 1
ATOM 512 C CA . VAL A 1 71 ? -36.625 -11.759 15.819 1.00 91.31 71 VAL A CA 1
ATOM 513 C C . VAL A 1 71 ? -35.718 -12.847 16.411 1.00 91.31 71 VAL A C 1
ATOM 515 O O . VAL A 1 71 ? -35.197 -13.689 15.688 1.00 91.31 71 VAL A O 1
ATOM 518 N N . LYS A 1 72 ? -35.533 -12.870 17.740 1.00 87.12 72 LYS A N 1
ATOM 519 C CA . LYS A 1 72 ? -34.620 -13.802 18.435 1.00 87.12 72 LYS A CA 1
ATOM 520 C C . LYS A 1 72 ? -34.807 -15.285 18.068 1.00 87.12 72 LYS A C 1
ATOM 522 O O . LYS A 1 72 ? -33.788 -15.954 17.928 1.00 87.12 72 LYS A O 1
ATOM 527 N N . PRO A 1 73 ? -36.036 -15.816 17.902 1.00 90.06 73 PRO A N 1
ATOM 528 C CA . PRO A 1 73 ? -36.247 -17.213 17.515 1.00 90.06 73 PRO A CA 1
ATOM 529 C C . PRO A 1 73 ? -35.701 -17.582 16.128 1.00 90.06 73 PRO A C 1
ATOM 531 O O . PRO A 1 73 ? -35.532 -18.765 15.863 1.00 90.06 73 PRO A O 1
ATOM 534 N N . PHE A 1 74 ? -35.425 -16.601 15.263 1.00 88.00 74 PHE A N 1
ATOM 535 C CA . PHE A 1 74 ? -34.854 -16.807 13.928 1.00 88.00 74 PHE A CA 1
ATOM 536 C C . PHE A 1 74 ? -33.315 -16.845 13.935 1.00 88.00 74 PHE A C 1
ATOM 538 O O . PHE A 1 74 ? -32.715 -17.094 12.896 1.00 88.00 74 PHE A O 1
ATOM 545 N N . ILE A 1 75 ? -32.655 -16.598 15.074 1.00 88.50 75 ILE A N 1
ATOM 546 C CA . ILE A 1 75 ? -31.188 -16.558 15.171 1.00 88.50 75 ILE A CA 1
ATOM 547 C C . ILE A 1 75 ? -30.659 -17.926 15.620 1.00 88.50 75 ILE A C 1
ATOM 549 O O . ILE A 1 75 ? -30.831 -18.319 16.776 1.00 88.50 75 ILE A O 1
ATOM 553 N N . GLY A 1 76 ? -29.984 -18.631 14.713 1.00 85.38 76 GLY A N 1
ATOM 554 C CA . GLY A 1 76 ? -29.237 -19.860 14.979 1.00 85.38 76 GLY A CA 1
ATOM 555 C C . GLY A 1 76 ? -27.715 -19.647 15.000 1.00 85.38 76 GLY A C 1
ATOM 556 O O . GLY A 1 76 ? -27.239 -18.532 14.797 1.00 85.38 76 GLY A O 1
ATOM 557 N N . PRO A 1 77 ? -26.928 -20.713 15.233 1.00 76.88 77 PRO A N 1
ATOM 558 C CA . PRO A 1 77 ? -25.463 -20.638 15.287 1.00 76.88 77 PRO A CA 1
ATOM 559 C C . PRO A 1 77 ? -24.802 -20.245 13.954 1.00 76.88 77 PRO A C 1
ATOM 561 O O . PRO A 1 77 ? -23.673 -19.764 13.974 1.00 76.88 77 PRO A O 1
ATOM 564 N N . GLU A 1 78 ? -25.488 -20.434 12.822 1.00 80.12 78 GLU A N 1
ATOM 565 C CA . GLU A 1 78 ? -24.992 -20.094 11.476 1.00 80.12 78 GLU A CA 1
ATOM 566 C C . GLU A 1 78 ? -25.628 -18.816 10.896 1.00 80.12 78 GLU A C 1
ATOM 568 O O . GLU A 1 78 ? -25.225 -18.358 9.832 1.00 80.12 78 GLU A O 1
ATOM 573 N N . THR A 1 79 ? -26.589 -18.204 11.600 1.00 82.00 79 THR A N 1
ATOM 574 C CA . THR A 1 79 ? -27.264 -16.978 11.152 1.00 82.00 79 THR A CA 1
ATOM 575 C C . THR A 1 79 ? -26.310 -15.785 11.203 1.00 82.00 79 THR A C 1
ATOM 577 O O . THR A 1 79 ? -25.773 -15.454 12.264 1.00 82.00 79 THR A O 1
ATOM 580 N N . ALA A 1 80 ? -26.156 -15.070 10.089 1.00 79.00 80 ALA A N 1
ATOM 581 C CA . ALA A 1 80 ? -25.445 -13.797 10.061 1.00 79.00 80 ALA A CA 1
ATOM 582 C C . ALA A 1 80 ? -26.305 -12.697 10.706 1.00 79.00 80 ALA A C 1
ATOM 584 O O . ALA A 1 80 ? -27.389 -12.385 10.220 1.00 79.00 80 ALA A O 1
ATOM 585 N N . VAL A 1 81 ? -25.843 -12.096 11.806 1.00 86.69 81 VAL A N 1
ATOM 586 C CA . VAL A 1 81 ? -26.589 -11.044 12.518 1.00 86.69 81 VAL A CA 1
ATOM 587 C C . VAL A 1 81 ? -25.922 -9.686 12.312 1.00 86.69 81 VAL A C 1
ATOM 589 O O . VAL A 1 81 ? -24.785 -9.487 12.732 1.00 86.69 81 VAL A O 1
ATOM 592 N N . PHE A 1 82 ? -26.658 -8.746 11.722 1.00 81.25 82 PHE A N 1
ATOM 593 C CA . PHE A 1 82 ? -26.280 -7.349 11.536 1.00 81.25 82 PHE A CA 1
ATOM 594 C C . PHE A 1 82 ? -26.957 -6.480 12.599 1.00 81.25 82 PHE A C 1
ATOM 596 O O . PHE A 1 82 ? -28.187 -6.386 12.657 1.00 81.25 82 PHE A O 1
ATOM 603 N N . ASP A 1 83 ? -26.150 -5.844 13.447 1.00 84.75 83 ASP A N 1
ATOM 604 C CA . ASP A 1 83 ? -26.632 -4.867 14.421 1.00 84.75 83 ASP A CA 1
ATOM 605 C C . ASP A 1 83 ? -26.588 -3.465 13.801 1.00 84.75 83 ASP A C 1
ATOM 607 O O . ASP A 1 83 ? -25.550 -2.986 13.340 1.00 84.75 83 ASP A O 1
ATOM 611 N N . LEU A 1 84 ? -27.743 -2.812 13.752 1.00 82.75 84 LEU A N 1
ATOM 612 C CA . LEU A 1 84 ? -27.909 -1.490 13.156 1.00 82.75 84 LEU A CA 1
ATOM 613 C C . LEU A 1 84 ? -27.645 -0.351 14.168 1.00 82.75 84 LEU A C 1
ATOM 615 O O . LEU A 1 84 ? -27.780 0.824 13.822 1.00 82.75 84 LEU A O 1
ATOM 619 N N . GLU A 1 85 ? -27.212 -0.684 15.393 1.00 81.62 85 GLU A N 1
ATOM 620 C CA . GLU A 1 85 ? -26.708 0.245 16.422 1.00 81.62 85 GLU A CA 1
ATOM 621 C C . GLU A 1 85 ? -27.686 1.369 16.827 1.00 81.62 85 GLU A C 1
ATOM 623 O O . GLU A 1 85 ? -27.283 2.421 17.316 1.00 81.62 85 GLU A O 1
ATOM 628 N N . GLY A 1 86 ? -28.981 1.196 16.584 1.00 77.44 86 GLY A N 1
ATOM 629 C CA . GLY A 1 86 ? -30.055 2.156 16.855 1.00 77.44 86 GLY A CA 1
ATOM 630 C C . GLY A 1 86 ? -30.071 3.391 15.947 1.00 77.44 86 GLY A C 1
ATOM 631 O O . GLY A 1 86 ? -31.085 4.081 15.893 1.00 77.44 86 GLY A O 1
ATOM 632 N N . ARG A 1 87 ? -28.980 3.659 15.221 1.00 76.06 87 ARG A N 1
ATOM 633 C CA . ARG A 1 87 ? -28.767 4.876 14.416 1.00 76.06 87 ARG A CA 1
ATOM 634 C C . ARG A 1 87 ? -28.778 4.646 12.903 1.00 76.06 87 ARG A C 1
ATOM 636 O O . ARG A 1 87 ? -29.023 5.590 12.160 1.00 76.06 87 ARG A O 1
ATOM 643 N N . ARG A 1 88 ? -28.523 3.414 12.442 1.00 84.75 88 ARG A N 1
ATOM 644 C CA . ARG A 1 88 ? -28.550 3.067 11.012 1.00 84.75 88 ARG A CA 1
ATOM 645 C C . ARG A 1 88 ? -29.974 2.777 10.549 1.00 84.75 88 ARG A C 1
ATOM 647 O O . ARG A 1 88 ? -30.804 2.262 11.310 1.00 84.75 88 ARG A O 1
ATOM 654 N N . MET A 1 89 ? -30.233 3.073 9.282 1.00 89.25 89 MET A N 1
ATOM 655 C CA . MET A 1 89 ? -31.516 2.821 8.634 1.00 89.25 89 MET A CA 1
ATOM 656 C C . MET A 1 89 ? -31.385 1.687 7.624 1.00 89.25 89 MET A C 1
ATOM 658 O O . MET A 1 89 ? -30.471 1.714 6.812 1.00 89.25 89 MET A O 1
ATOM 662 N N . ALA A 1 90 ? -32.294 0.712 7.654 1.00 92.00 90 ALA A N 1
ATOM 663 C CA . ALA A 1 90 ? -32.427 -0.273 6.580 1.00 92.00 90 ALA A CA 1
ATOM 664 C C . ALA A 1 90 ? -33.689 0.022 5.765 1.00 92.00 90 ALA A C 1
ATOM 666 O O . ALA A 1 90 ? -34.720 0.382 6.338 1.00 92.00 90 ALA A O 1
ATOM 667 N N . MET A 1 91 ? -33.604 -0.123 4.447 1.00 93.25 91 MET A N 1
ATOM 668 C CA . MET A 1 91 ? -34.696 0.165 3.513 1.00 93.25 91 MET A CA 1
ATOM 669 C C . MET A 1 91 ? -34.561 -0.685 2.236 1.00 93.25 91 MET A C 1
ATOM 671 O O . MET A 1 91 ? -33.523 -1.339 2.067 1.00 93.25 91 MET A O 1
ATOM 675 N N . PRO A 1 92 ? -35.580 -0.716 1.355 1.00 94.81 92 PRO A N 1
ATOM 676 C CA . PRO A 1 92 ? -35.471 -1.385 0.062 1.00 94.81 92 PRO A CA 1
ATOM 677 C C . PRO A 1 92 ? -34.300 -0.845 -0.759 1.00 94.81 92 PRO A C 1
ATOM 679 O O . PRO A 1 92 ? -33.994 0.346 -0.694 1.00 94.81 92 PRO A O 1
ATOM 682 N N . GLY A 1 93 ? -33.668 -1.721 -1.536 1.00 94.25 93 GLY A N 1
ATOM 683 C CA . GLY A 1 93 ? -32.710 -1.335 -2.566 1.00 94.25 93 GLY A CA 1
ATOM 684 C C . GLY A 1 93 ? -33.333 -0.410 -3.609 1.00 94.25 93 GLY A C 1
ATOM 685 O O . GLY A 1 93 ? -34.548 -0.424 -3.824 1.00 94.25 93 GLY A O 1
ATOM 686 N N . LEU A 1 94 ? -32.489 0.413 -4.227 1.00 96.81 94 LEU A N 1
ATOM 687 C CA . LEU A 1 94 ? -32.923 1.401 -5.207 1.00 96.81 94 LEU A CA 1
ATOM 688 C C . LEU A 1 94 ? -33.252 0.727 -6.545 1.00 96.81 94 LEU A C 1
ATOM 690 O O . LEU A 1 94 ? -32.594 -0.236 -6.960 1.00 96.81 94 LEU A O 1
ATOM 694 N N . VAL A 1 95 ? -34.277 1.260 -7.202 1.00 97.94 95 VAL A N 1
ATOM 695 C CA . VAL A 1 95 ? -34.769 0.853 -8.513 1.00 97.94 95 VAL A CA 1
ATOM 696 C C . VAL A 1 95 ? -34.764 2.070 -9.422 1.00 97.94 95 VAL A C 1
ATOM 698 O O . VAL A 1 95 ? -35.651 2.924 -9.348 1.00 97.94 95 VAL A O 1
ATOM 701 N N . ASP A 1 96 ? -33.760 2.127 -10.285 1.00 97.69 96 ASP A N 1
ATOM 702 C CA . ASP A 1 96 ? -33.650 3.164 -11.302 1.00 97.69 96 ASP A CA 1
ATOM 703 C C . ASP A 1 96 ? -34.315 2.672 -12.599 1.00 97.69 96 ASP A C 1
ATOM 705 O O . ASP A 1 96 ? -33.881 1.694 -13.215 1.00 97.69 96 ASP A O 1
ATOM 709 N N . ALA A 1 97 ? -35.415 3.324 -12.979 1.00 97.31 97 ALA A N 1
ATOM 710 C CA . ALA A 1 97 ? -36.248 2.932 -14.112 1.00 97.31 97 ALA A CA 1
ATOM 711 C C . ALA A 1 97 ? -35.807 3.557 -15.448 1.00 97.31 97 ALA A C 1
ATOM 713 O O . ALA A 1 97 ? -36.492 3.391 -16.459 1.00 97.31 97 ALA A O 1
ATOM 714 N N . HIS A 1 98 ? -34.676 4.264 -15.501 1.00 97.44 98 HIS A N 1
ATOM 715 C CA . HIS A 1 98 ? -34.155 4.784 -16.760 1.00 97.44 98 HIS A CA 1
ATOM 716 C C . HIS A 1 98 ? -32.663 5.107 -16.670 1.00 97.44 98 HIS A C 1
ATOM 718 O O . HIS A 1 98 ? -32.264 6.082 -16.040 1.00 97.44 98 HIS A O 1
ATOM 724 N N . MET A 1 99 ? -31.839 4.334 -17.377 1.00 96.12 99 MET A N 1
ATOM 725 C CA . MET A 1 99 ? -30.403 4.587 -17.512 1.00 96.12 99 MET A CA 1
ATOM 726 C C . MET A 1 99 ? -29.803 3.908 -18.752 1.00 96.12 99 MET A C 1
ATOM 728 O O . MET A 1 99 ? -30.468 3.125 -19.433 1.00 96.12 99 MET A O 1
ATOM 732 N N . HIS A 1 100 ? -28.506 4.139 -18.977 1.00 95.75 100 HIS A N 1
ATOM 733 C CA . HIS A 1 100 ? -27.700 3.580 -20.065 1.00 95.75 100 HIS A CA 1
ATOM 734 C C . HIS A 1 100 ? -26.380 2.949 -19.566 1.00 95.75 100 HIS A C 1
ATOM 736 O O . HIS A 1 100 ? -25.280 3.439 -19.870 1.00 95.75 100 HIS A O 1
ATOM 742 N N . PRO A 1 101 ? -26.432 1.844 -18.795 1.00 95.12 101 PRO A N 1
ATOM 743 C CA . PRO A 1 101 ? -25.295 1.264 -18.078 1.00 95.12 101 PRO A CA 1
ATOM 744 C C . PRO A 1 101 ? -24.097 0.894 -18.952 1.00 95.12 101 PRO A C 1
ATOM 746 O O . PRO A 1 101 ? -22.964 1.055 -18.506 1.00 95.12 101 PRO A O 1
ATOM 749 N N . ILE A 1 102 ? -24.281 0.419 -20.190 1.00 94.44 102 ILE A N 1
ATOM 750 C CA . ILE A 1 102 ? -23.120 0.108 -21.050 1.00 94.44 102 ILE A CA 1
ATOM 751 C C . ILE A 1 102 ? -22.374 1.400 -21.411 1.00 94.44 102 ILE A C 1
ATOM 753 O O . ILE A 1 102 ? -21.145 1.447 -21.341 1.00 94.44 102 ILE A O 1
ATOM 757 N N . SER A 1 103 ? -23.112 2.462 -21.745 1.00 91.56 103 SER A N 1
ATOM 758 C CA . SER A 1 103 ? -22.542 3.777 -22.052 1.00 91.56 103 SER A CA 1
ATOM 759 C C . SER A 1 103 ? -21.858 4.386 -20.826 1.00 91.56 103 SER A C 1
ATOM 761 O O . SER A 1 103 ? -20.717 4.851 -20.915 1.00 91.56 103 SER A O 1
ATOM 763 N N . GLY A 1 104 ? -22.504 4.316 -19.657 1.00 91.44 104 GLY A N 1
ATOM 764 C CA . GLY A 1 104 ? -21.933 4.802 -18.402 1.00 91.44 104 GLY A CA 1
ATOM 765 C C . GLY A 1 104 ? -20.684 4.032 -17.991 1.00 91.44 104 GLY A C 1
ATOM 766 O O . GLY A 1 104 ? -19.651 4.625 -17.689 1.00 91.44 104 GLY A O 1
ATOM 767 N N . GLY A 1 105 ? -20.719 2.707 -18.102 1.00 92.81 105 GLY A N 1
ATOM 768 C CA . GLY A 1 105 ? -19.561 1.851 -17.888 1.00 92.81 105 GLY A CA 1
ATOM 769 C C . GLY A 1 105 ? -18.405 2.150 -18.842 1.00 92.81 105 GLY A C 1
ATOM 770 O O . GLY A 1 105 ? -17.249 2.148 -18.428 1.00 92.81 105 GLY A O 1
ATOM 771 N N . ALA A 1 106 ? -18.684 2.458 -20.111 1.00 90.94 106 ALA A N 1
ATOM 772 C CA . ALA A 1 106 ? -17.656 2.878 -21.061 1.00 90.94 106 ALA A CA 1
ATOM 773 C C . ALA A 1 106 ? -17.037 4.229 -20.675 1.00 90.94 106 ALA A C 1
ATOM 775 O O . ALA A 1 106 ? -15.826 4.401 -20.816 1.00 90.94 106 ALA A O 1
ATOM 776 N N . ALA A 1 107 ? -17.834 5.156 -20.137 1.00 89.62 107 ALA A N 1
ATOM 777 C CA . ALA A 1 107 ? -17.346 6.433 -19.628 1.00 89.62 107 ALA A CA 1
ATOM 778 C C . ALA A 1 107 ? -16.375 6.267 -18.445 1.00 89.62 107 ALA A C 1
ATOM 780 O O . ALA A 1 107 ? -15.452 7.064 -18.313 1.00 89.62 107 ALA A O 1
ATOM 781 N N . LEU A 1 108 ? -16.514 5.211 -17.634 1.00 88.50 108 LEU A N 1
ATOM 782 C CA . LEU A 1 108 ? -15.581 4.897 -16.539 1.00 88.50 108 LEU A CA 1
ATOM 783 C C . LEU A 1 108 ? -14.234 4.329 -17.017 1.00 88.50 108 LEU A C 1
ATOM 785 O O . LEU A 1 108 ? -13.263 4.341 -16.264 1.00 88.50 108 LEU A O 1
ATOM 789 N N . LEU A 1 109 ? -14.178 3.791 -18.239 1.00 89.75 109 LEU A N 1
ATOM 790 C CA . LEU A 1 109 ? -13.015 3.071 -18.775 1.00 89.75 109 LEU A CA 1
ATOM 791 C C . LEU A 1 109 ? -12.251 3.854 -19.856 1.00 89.75 109 LEU A C 1
ATOM 793 O O . LEU A 1 109 ? -11.225 3.379 -20.341 1.00 89.75 109 LEU A O 1
ATOM 797 N N . LYS A 1 110 ? -12.753 5.024 -20.263 1.00 91.06 110 LYS A N 1
ATOM 798 C CA . LYS A 1 110 ? -12.164 5.896 -21.294 1.00 91.06 110 LYS A CA 1
ATOM 799 C C . LYS A 1 110 ? -11.704 7.224 -20.686 1.00 91.06 110 LYS A C 1
ATOM 801 O O . LYS A 1 110 ? -11.972 7.505 -19.521 1.00 91.06 110 LYS A O 1
ATOM 806 N N . CYS A 1 111 ? -11.026 8.056 -21.481 1.00 93.88 111 CYS A N 1
ATOM 807 C CA . CYS A 1 111 ? -10.722 9.428 -21.071 1.00 93.88 111 CYS A CA 1
ATOM 808 C C . CYS A 1 111 ? -12.033 10.187 -20.813 1.00 93.88 111 CYS A C 1
ATOM 810 O O . CYS A 1 111 ? -12.937 10.184 -21.654 1.00 93.88 111 CYS A O 1
ATOM 812 N N . ASN A 1 112 ? -12.152 10.814 -19.647 1.00 91.94 112 ASN A N 1
ATOM 813 C CA . ASN A 1 112 ? -13.413 11.360 -19.169 1.00 91.94 112 ASN A CA 1
ATOM 814 C C . ASN A 1 112 ? -13.175 12.650 -18.377 1.00 91.94 112 ASN A C 1
ATOM 816 O O . ASN A 1 112 ? -12.405 12.665 -17.419 1.00 91.94 112 ASN A O 1
ATOM 820 N N . LEU A 1 113 ? -13.871 13.720 -18.764 1.00 91.44 113 LEU A N 1
ATOM 821 C CA . LEU A 1 113 ? -13.793 15.035 -18.119 1.00 91.44 113 LEU A CA 1
ATOM 822 C C . LEU A 1 113 ? -14.671 15.145 -16.861 1.00 91.44 113 LEU A C 1
ATOM 824 O O . LEU A 1 113 ? -14.687 16.184 -16.205 1.00 91.44 113 LEU A O 1
ATOM 828 N N . ASN A 1 114 ? -15.365 14.065 -16.505 1.00 87.94 114 ASN A N 1
ATOM 829 C CA . ASN A 1 114 ? -16.179 13.902 -15.306 1.00 87.94 114 ASN A CA 1
ATOM 830 C C . ASN A 1 114 ? -17.200 15.027 -15.107 1.00 87.94 114 ASN A C 1
ATOM 832 O O . ASN A 1 114 ? -17.455 15.416 -13.969 1.00 87.94 114 ASN A O 1
ATOM 836 N N . TYR A 1 115 ? -17.780 15.538 -16.202 1.00 87.94 115 TYR A N 1
ATOM 837 C CA . TYR A 1 115 ? -18.835 16.559 -16.184 1.00 87.94 115 TYR A CA 1
ATOM 838 C C . TYR A 1 115 ? -18.419 17.876 -15.501 1.00 87.94 115 TYR A C 1
ATOM 840 O O . TYR A 1 115 ? -19.267 18.688 -15.141 1.00 87.94 115 TYR A O 1
ATOM 848 N N . GLN A 1 116 ? -17.119 18.093 -15.279 1.00 86.88 116 GLN A N 1
ATOM 849 C CA . GLN A 1 116 ? -16.640 19.262 -14.553 1.00 86.88 116 GLN A CA 1
ATOM 850 C C . GLN A 1 116 ? -16.762 20.528 -15.419 1.00 86.88 116 GLN A C 1
ATOM 852 O O . GLN A 1 116 ? -16.353 20.493 -16.586 1.00 86.88 116 GLN A O 1
ATOM 857 N N . PRO A 1 117 ? -17.217 21.665 -14.852 1.00 84.88 117 PRO A N 1
ATOM 858 C CA . PRO A 1 117 ? -17.267 22.953 -15.545 1.00 84.88 117 PRO A CA 1
ATOM 859 C C . PRO A 1 117 ? -15.851 23.543 -15.682 1.00 84.88 117 PRO A C 1
ATOM 861 O O . PRO A 1 117 ? -15.440 24.450 -14.955 1.00 84.88 117 PRO A O 1
ATOM 864 N N . LEU A 1 118 ? -15.049 22.963 -16.577 1.00 86.44 118 LEU A N 1
ATOM 865 C CA . LEU A 1 118 ? -13.636 23.286 -16.769 1.00 86.44 118 LEU A CA 1
ATOM 866 C C . LEU A 1 118 ? -13.433 24.333 -17.869 1.00 86.44 118 LEU A C 1
ATOM 868 O O . LEU A 1 118 ? -13.943 24.206 -18.980 1.00 86.44 118 LEU A O 1
ATOM 872 N N . GLY A 1 119 ? -12.564 25.312 -17.608 1.00 87.75 119 GLY A N 1
ATOM 873 C CA . GLY A 1 119 ? -12.075 26.217 -18.651 1.00 87.75 119 GLY A CA 1
ATOM 874 C C . GLY A 1 119 ? -11.133 25.519 -19.646 1.00 87.75 119 GLY A C 1
ATOM 875 O O . GLY A 1 119 ? -10.481 24.522 -19.316 1.00 87.75 119 GLY A O 1
ATOM 876 N N . LEU A 1 120 ? -10.975 26.091 -20.849 1.00 91.44 120 LEU A N 1
ATOM 877 C CA . LEU A 1 120 ? -10.235 25.488 -21.972 1.00 91.44 120 LEU A CA 1
ATOM 878 C C . LEU A 1 120 ? -8.862 24.917 -21.617 1.00 91.44 120 LEU A C 1
ATOM 880 O O . LEU A 1 120 ? -8.519 23.820 -22.049 1.00 91.44 120 LEU A O 1
ATOM 884 N N . LYS A 1 121 ? -8.058 25.652 -20.840 1.00 91.06 121 LYS A N 1
ATOM 885 C CA . LYS A 1 121 ? -6.717 25.186 -20.468 1.00 91.06 121 LYS A CA 1
ATOM 886 C C . LYS A 1 121 ? -6.781 23.871 -19.684 1.00 91.06 121 LYS A C 1
ATOM 888 O O . LYS A 1 121 ? -6.004 22.972 -19.974 1.00 91.06 121 LYS A O 1
ATOM 893 N N . ALA A 1 122 ? -7.694 23.763 -18.719 1.00 91.38 122 ALA A N 1
ATOM 894 C CA . ALA A 1 122 ? -7.835 22.564 -17.899 1.00 91.38 122 ALA A CA 1
ATOM 895 C C . ALA A 1 122 ? -8.341 21.375 -18.726 1.00 91.38 122 ALA A C 1
ATOM 897 O O . ALA A 1 122 ? -7.821 20.272 -18.576 1.00 91.38 122 ALA A O 1
ATOM 898 N N . VAL A 1 123 ? -9.275 21.614 -19.655 1.00 93.56 123 VAL A N 1
ATOM 899 C CA . VAL A 1 123 ? -9.726 20.592 -20.612 1.00 93.56 123 VAL A CA 1
ATOM 900 C C . VAL A 1 123 ? -8.559 20.090 -21.465 1.00 93.56 123 VAL A C 1
ATOM 902 O O . VAL A 1 123 ? -8.322 18.888 -21.530 1.00 93.56 123 VAL A O 1
ATOM 905 N N . LEU A 1 124 ? -7.780 20.989 -22.075 1.00 95.56 124 LEU A N 1
ATOM 906 C CA . LEU A 1 124 ? -6.631 20.604 -22.900 1.00 95.56 124 LEU A CA 1
ATOM 907 C C . LEU A 1 124 ? -5.549 19.873 -22.093 1.00 95.56 124 LEU A C 1
ATOM 909 O O . LEU A 1 124 ? -5.025 18.867 -22.563 1.00 95.56 124 LEU A O 1
ATOM 913 N N . ASP A 1 125 ? -5.236 20.339 -20.881 1.00 95.50 125 ASP A N 1
ATOM 914 C CA . ASP A 1 125 ? -4.275 19.673 -19.994 1.00 95.50 125 ASP A CA 1
ATOM 915 C C . ASP A 1 125 ? -4.743 18.247 -19.641 1.00 95.50 125 ASP A C 1
ATOM 917 O O . ASP A 1 125 ? -3.938 17.314 -19.652 1.00 95.50 125 ASP A O 1
ATOM 921 N N . HIS A 1 126 ? -6.043 18.052 -19.386 1.00 95.44 126 HIS A N 1
ATOM 922 C CA . HIS A 1 126 ? -6.614 16.733 -19.111 1.00 95.44 126 HIS A CA 1
ATOM 923 C C . HIS A 1 126 ? -6.540 15.809 -20.334 1.00 95.44 126 HIS A C 1
ATOM 925 O O . HIS A 1 126 ? -6.068 14.678 -20.226 1.00 95.44 126 HIS A O 1
ATOM 931 N N . ILE A 1 127 ? -6.929 16.296 -21.517 1.00 96.81 127 ILE A N 1
ATOM 932 C CA . ILE A 1 127 ? -6.837 15.516 -22.761 1.00 96.81 127 ILE A CA 1
ATOM 933 C C . ILE A 1 127 ? -5.374 15.157 -23.063 1.00 96.81 127 ILE A C 1
ATOM 935 O O . ILE A 1 127 ? -5.089 14.022 -23.444 1.00 96.81 127 ILE A O 1
ATOM 939 N N . GLN A 1 128 ? -4.428 16.079 -22.843 1.00 96.94 128 GLN A N 1
ATOM 940 C CA . GLN A 1 128 ? -2.999 15.785 -22.979 1.00 96.94 128 GLN A CA 1
ATOM 941 C C . GLN A 1 128 ? -2.558 14.683 -22.011 1.00 96.94 128 GLN A C 1
ATOM 943 O O . GLN A 1 128 ? -1.840 13.777 -22.420 1.00 96.94 128 GLN A O 1
ATOM 948 N N . SER A 1 129 ? -3.022 14.714 -20.760 1.00 95.75 129 SER A N 1
ATOM 949 C CA . SER A 1 129 ? -2.718 13.662 -19.788 1.00 95.75 129 SER A CA 1
ATOM 950 C C . SER A 1 129 ? -3.260 12.295 -20.217 1.00 95.75 129 SER A C 1
ATOM 952 O O . SER A 1 129 ? -2.588 11.291 -19.995 1.00 95.75 129 SER A O 1
ATOM 954 N N . CYS A 1 130 ? -4.444 12.238 -20.834 1.00 94.88 130 CYS A N 1
ATOM 955 C CA . CYS A 1 130 ? -4.974 10.993 -21.394 1.00 94.88 130 CYS A CA 1
ATOM 956 C C . CYS A 1 130 ? -4.106 10.472 -22.548 1.00 94.88 130 CYS A C 1
ATOM 958 O O . CYS A 1 130 ? -3.820 9.281 -22.610 1.00 94.88 130 CYS A O 1
ATOM 960 N N . LEU A 1 131 ? -3.646 11.359 -23.440 1.00 94.75 131 LEU A N 1
ATOM 961 C CA . LEU A 1 131 ? -2.732 10.996 -24.530 1.00 94.75 131 LEU A CA 1
ATOM 962 C C . LEU A 1 131 ? -1.394 10.462 -23.999 1.00 94.75 131 LEU A C 1
ATOM 964 O O . LEU A 1 131 ? -0.908 9.444 -24.487 1.00 94.75 131 LEU A O 1
ATOM 968 N N . ASP A 1 132 ? -0.819 11.132 -22.999 1.00 91.88 132 ASP A N 1
ATOM 969 C CA . ASP A 1 132 ? 0.462 10.757 -22.388 1.00 91.88 132 ASP A CA 1
ATOM 970 C C . ASP A 1 132 ? 0.373 9.414 -21.633 1.00 91.88 132 ASP A C 1
ATOM 972 O O . ASP A 1 132 ? 1.380 8.720 -21.484 1.00 91.88 132 ASP A O 1
ATOM 976 N N . GLY A 1 133 ? -0.828 9.038 -21.179 1.00 88.62 133 GLY A N 1
ATOM 977 C CA . GLY A 1 133 ? -1.118 7.772 -20.502 1.00 88.62 133 GLY A CA 1
ATOM 978 C C . GLY A 1 133 ? -1.263 6.554 -21.422 1.00 88.62 133 GLY A C 1
ATOM 979 O O . GLY A 1 133 ? -1.276 5.434 -20.919 1.00 88.62 133 GLY A O 1
ATOM 980 N N . GLU A 1 134 ? -1.331 6.749 -22.743 1.00 88.94 134 GLU A N 1
ATOM 981 C CA . GLU A 1 134 ? -1.468 5.680 -23.748 1.00 88.94 134 GLU A CA 1
ATOM 982 C C . GLU A 1 134 ? -0.302 5.685 -24.769 1.00 88.94 134 GLU A C 1
ATOM 984 O O . GLU A 1 134 ? -0.533 5.790 -25.984 1.00 88.94 134 GLU A O 1
ATOM 989 N N . PRO A 1 135 ? 0.974 5.608 -24.331 1.00 83.06 135 PRO A N 1
ATOM 990 C CA . PRO A 1 135 ? 2.135 5.754 -25.216 1.00 83.06 135 PRO A CA 1
ATOM 991 C C . PRO A 1 135 ? 2.283 4.620 -26.244 1.00 83.06 135 PRO A C 1
ATOM 993 O O . PRO A 1 135 ? 3.040 4.746 -27.205 1.00 83.06 135 PRO A O 1
ATOM 996 N N . GLU A 1 136 ? 1.595 3.496 -26.046 1.00 85.31 136 GLU A N 1
ATOM 997 C CA . GLU A 1 136 ? 1.592 2.341 -26.942 1.00 85.31 136 GLU A CA 1
ATOM 998 C C . GLU A 1 136 ? 0.642 2.486 -28.142 1.00 85.31 136 GLU A C 1
ATOM 1000 O O . GLU A 1 136 ? 0.707 1.675 -29.072 1.00 85.31 136 GLU A O 1
ATOM 1005 N N . LYS A 1 137 ? -0.241 3.494 -28.137 1.00 89.00 137 LYS A N 1
ATOM 1006 C CA . LYS A 1 137 ? -1.188 3.758 -29.228 1.00 89.00 137 LYS A CA 1
ATOM 1007 C C . LYS A 1 137 ? -0.510 4.479 -30.385 1.00 89.00 137 LYS A C 1
ATOM 1009 O O . LYS A 1 137 ? 0.281 5.399 -30.203 1.00 89.00 137 LYS A O 1
ATOM 1014 N N . SER A 1 138 ? -0.833 4.050 -31.599 1.00 88.56 138 SER A N 1
ATOM 1015 C CA . SER A 1 138 ? -0.295 4.629 -32.826 1.00 88.56 138 SER A CA 1
ATOM 1016 C C . SER A 1 138 ? -1.011 5.928 -33.198 1.00 88.56 138 SER A C 1
ATOM 1018 O O . SER A 1 138 ? -2.131 6.184 -32.762 1.00 88.56 138 SER A O 1
ATOM 1020 N N . ASP A 1 139 ? -0.422 6.708 -34.107 1.00 87.62 139 ASP A N 1
ATOM 1021 C CA . ASP A 1 139 ? -1.041 7.927 -34.654 1.00 87.62 139 ASP A CA 1
ATOM 1022 C C . ASP A 1 139 ? -2.365 7.677 -35.411 1.00 87.62 139 ASP A C 1
ATOM 1024 O O . ASP A 1 139 ? -3.047 8.626 -35.786 1.00 87.62 139 ASP A O 1
ATOM 1028 N N . GLN A 1 140 ? -2.729 6.416 -35.677 1.00 85.81 140 GLN A N 1
ATOM 1029 C CA . GLN A 1 140 ? -3.995 6.043 -36.320 1.00 85.81 140 GLN A CA 1
ATOM 1030 C C . GLN A 1 140 ? -5.106 5.712 -35.312 1.00 85.81 140 GLN A C 1
ATOM 1032 O O . GLN A 1 140 ? -6.272 5.617 -35.697 1.00 85.81 140 GLN A O 1
ATOM 1037 N N . ASP A 1 141 ? -4.765 5.527 -34.036 1.00 92.75 141 ASP A N 1
ATOM 1038 C CA . ASP A 1 141 ? -5.728 5.199 -32.990 1.00 92.75 141 ASP A CA 1
ATOM 1039 C C . ASP A 1 141 ? -6.446 6.462 -32.508 1.00 92.75 141 ASP A C 1
ATOM 1041 O O . ASP A 1 141 ? -5.816 7.454 -32.133 1.00 92.75 141 ASP A O 1
ATOM 1045 N N . TRP A 1 142 ? -7.776 6.421 -32.474 1.00 95.38 142 TRP A N 1
ATOM 1046 C CA . TRP A 1 142 ? -8.583 7.535 -31.980 1.00 95.38 142 TRP A CA 1
ATOM 1047 C C . TRP A 1 142 ? -8.428 7.698 -30.466 1.00 95.38 142 TRP A C 1
ATOM 1049 O O . TRP A 1 142 ? -8.270 6.712 -29.741 1.00 95.38 142 TRP A O 1
ATOM 1059 N N . LEU A 1 143 ? -8.484 8.938 -29.984 1.00 95.81 143 LEU A N 1
ATOM 1060 C CA . LEU A 1 143 ? -8.770 9.227 -28.583 1.00 95.81 143 LEU A CA 1
ATOM 1061 C C . LEU A 1 143 ? -10.229 9.668 -28.450 1.00 95.81 143 LEU A C 1
ATOM 1063 O O . LEU A 1 143 ? -10.658 10.633 -29.084 1.00 95.81 143 LEU A O 1
ATOM 1067 N N . GLU A 1 144 ? -10.962 8.965 -27.594 1.00 94.88 144 GLU A N 1
ATOM 1068 C CA . GLU A 1 144 ? -12.320 9.312 -27.184 1.00 94.88 144 GLU A CA 1
ATOM 1069 C C . GLU A 1 144 ? -12.283 9.998 -25.827 1.00 94.88 144 GLU A C 1
ATOM 1071 O O . GLU A 1 144 ? -11.815 9.405 -24.855 1.00 94.88 144 GLU A O 1
ATOM 1076 N N . VAL A 1 145 ? -12.800 11.221 -25.766 1.00 95.75 145 VAL A N 1
ATOM 1077 C CA . VAL A 1 145 ? -12.958 11.989 -24.530 1.00 95.75 145 VAL A CA 1
ATOM 1078 C C . VAL A 1 145 ? -14.449 12.168 -24.276 1.00 95.75 145 VAL A C 1
ATOM 1080 O O . VAL A 1 145 ? -15.176 12.618 -25.160 1.00 95.75 145 VAL A O 1
ATOM 1083 N N . LEU A 1 146 ? -14.917 11.784 -23.094 1.00 93.50 146 LEU A N 1
ATOM 1084 C CA . LEU A 1 146 ? -16.340 11.752 -22.757 1.00 93.50 146 LEU A CA 1
ATOM 1085 C C . LEU A 1 146 ? -16.706 12.757 -21.658 1.00 93.50 146 LEU A C 1
ATOM 1087 O O . LEU A 1 146 ? -15.834 13.250 -20.938 1.00 93.50 146 LEU A O 1
ATOM 1091 N N . SER A 1 147 ? -18.009 13.033 -21.550 1.00 91.62 147 SER A N 1
ATOM 1092 C CA . SER A 1 147 ? -18.632 13.846 -20.496 1.00 91.62 147 SER A CA 1
ATOM 1093 C C . SER A 1 147 ? -18.055 15.261 -20.374 1.00 91.62 147 SER A C 1
ATOM 1095 O O . SER A 1 147 ? -17.789 15.750 -19.276 1.00 91.62 147 SER A O 1
ATOM 1097 N N . MET A 1 148 ? -17.830 15.915 -21.516 1.00 92.38 148 MET A N 1
ATOM 1098 C CA . MET A 1 148 ? -17.395 17.311 -21.571 1.00 92.38 148 MET A CA 1
ATOM 1099 C C . MET A 1 148 ? -18.553 18.256 -21.214 1.00 92.38 148 MET A C 1
ATOM 1101 O O . MET A 1 148 ? -19.593 18.219 -21.874 1.00 92.38 148 MET A O 1
ATOM 1105 N N . ASP A 1 149 ? -18.360 19.153 -20.243 1.00 88.69 149 ASP A N 1
ATOM 1106 C CA . ASP A 1 149 ? -19.260 20.299 -20.062 1.00 88.69 149 ASP A CA 1
ATOM 1107 C C . ASP A 1 149 ? -19.008 21.321 -21.181 1.00 88.69 149 ASP A C 1
ATOM 1109 O O . ASP A 1 149 ? -18.120 22.176 -21.108 1.00 88.69 149 ASP A O 1
ATOM 1113 N N . TRP A 1 150 ? -19.771 21.182 -22.265 1.00 86.69 150 TRP A N 1
ATOM 1114 C CA . TRP A 1 150 ? -19.671 22.058 -23.426 1.00 86.69 150 TRP A CA 1
ATOM 1115 C C . TRP A 1 150 ? -20.117 23.490 -23.119 1.00 86.69 150 TRP A C 1
ATOM 1117 O O . TRP A 1 150 ? -19.563 24.428 -23.690 1.00 86.69 150 TRP A O 1
ATOM 1127 N N . TYR A 1 151 ? -21.082 23.675 -22.217 1.00 81.75 151 TYR A N 1
ATOM 1128 C CA . TYR A 1 151 ? -21.726 24.964 -21.974 1.00 81.75 151 TYR A CA 1
ATOM 1129 C C . TYR A 1 151 ? -20.764 25.946 -21.311 1.00 81.75 151 TYR A C 1
ATOM 1131 O O . TYR A 1 151 ? -20.514 27.026 -21.851 1.00 81.75 151 TYR A O 1
ATOM 1139 N N . THR A 1 152 ? -20.138 25.543 -20.200 1.00 82.69 152 THR A N 1
ATOM 1140 C CA . THR A 1 152 ? -19.090 26.357 -19.564 1.00 82.69 152 THR A CA 1
ATOM 1141 C C . THR A 1 152 ? -17.897 26.551 -20.498 1.00 82.69 152 THR A C 1
ATOM 1143 O O . THR A 1 152 ? -17.392 27.666 -20.643 1.00 82.69 152 THR A O 1
ATOM 1146 N N . LEU A 1 153 ? -17.472 25.490 -21.191 1.00 85.88 153 LEU A N 1
ATOM 1147 C CA . LEU A 1 153 ? -16.322 25.560 -22.084 1.00 85.88 153 LEU A CA 1
ATOM 1148 C C . LEU A 1 153 ? -16.542 26.573 -23.223 1.00 85.88 153 LEU A C 1
ATOM 1150 O O . LEU A 1 153 ? -15.652 27.381 -23.497 1.00 85.88 153 LEU A O 1
ATOM 1154 N N . ALA A 1 154 ? -17.708 26.560 -23.870 1.00 79.38 154 ALA A N 1
ATOM 1155 C CA . ALA A 1 154 ? -18.034 27.453 -24.978 1.00 79.38 154 ALA A CA 1
ATOM 1156 C C . ALA A 1 154 ? -18.172 28.923 -24.543 1.00 79.38 154 ALA A C 1
ATOM 1158 O O . ALA A 1 154 ? -17.788 29.816 -25.302 1.00 79.38 154 ALA A O 1
ATOM 1159 N N . GLU A 1 155 ? -18.678 29.190 -23.335 1.00 75.06 155 GLU A N 1
ATOM 1160 C CA . GLU A 1 155 ? -18.814 30.558 -22.819 1.00 75.06 155 GLU A CA 1
ATOM 1161 C C . GLU A 1 155 ? -17.464 31.174 -22.407 1.00 75.06 155 GLU A C 1
ATOM 1163 O O . GLU A 1 155 ? -17.186 32.327 -22.754 1.00 75.06 155 GLU A O 1
ATOM 1168 N N . ASP A 1 156 ? -16.587 30.412 -21.747 1.00 72.12 156 ASP A N 1
ATOM 1169 C CA . ASP A 1 156 ? -15.341 30.941 -21.166 1.00 72.12 156 ASP A CA 1
ATOM 1170 C C . ASP A 1 156 ? -14.181 31.099 -22.168 1.00 72.12 156 ASP A C 1
ATOM 1172 O O . ASP A 1 156 ? -13.215 31.827 -21.912 1.00 72.12 156 ASP A O 1
ATOM 1176 N N . SER A 1 157 ? -14.235 30.417 -23.316 1.00 67.38 157 SER A N 1
ATOM 1177 C CA . SER A 1 157 ? -13.025 30.126 -24.108 1.00 67.38 157 SER A CA 1
ATOM 1178 C C . SER A 1 157 ? -12.869 30.925 -25.407 1.00 67.38 157 SER A C 1
ATOM 1180 O O . SER A 1 157 ? -11.824 30.840 -26.060 1.00 67.38 157 SER A O 1
ATOM 1182 N N . GLY A 1 158 ? -13.872 31.713 -25.803 1.00 67.81 158 GLY A N 1
ATOM 1183 C CA . GLY A 1 158 ? -13.928 32.300 -27.148 1.00 67.81 158 GLY A CA 1
ATOM 1184 C C . GLY A 1 158 ? -14.153 31.236 -28.242 1.00 67.81 158 GLY A C 1
ATOM 1185 O O . GLY A 1 158 ? -14.588 30.133 -27.931 1.00 67.81 158 GLY A O 1
ATOM 1186 N N . PRO A 1 159 ? -13.895 31.525 -29.537 1.00 76.00 159 PRO A N 1
ATOM 1187 C CA . PRO A 1 159 ? -14.195 30.586 -30.623 1.00 76.00 159 PRO A CA 1
ATOM 1188 C C . PRO A 1 159 ? -13.374 29.290 -30.524 1.00 76.00 159 PRO A C 1
ATOM 1190 O O . PRO A 1 159 ? -12.160 29.291 -30.743 1.00 76.00 159 PRO A O 1
ATOM 1193 N N . ILE A 1 160 ? -14.045 28.176 -30.233 1.00 87.56 160 ILE A N 1
ATOM 1194 C CA . ILE A 1 160 ? -13.452 26.837 -30.184 1.00 87.56 160 ILE A CA 1
ATOM 1195 C C . ILE A 1 160 ? -13.506 26.217 -31.580 1.00 87.56 160 ILE A C 1
ATOM 1197 O O . ILE A 1 160 ? -14.524 26.279 -32.261 1.00 87.56 160 ILE A O 1
ATOM 1201 N N . THR A 1 161 ? -12.39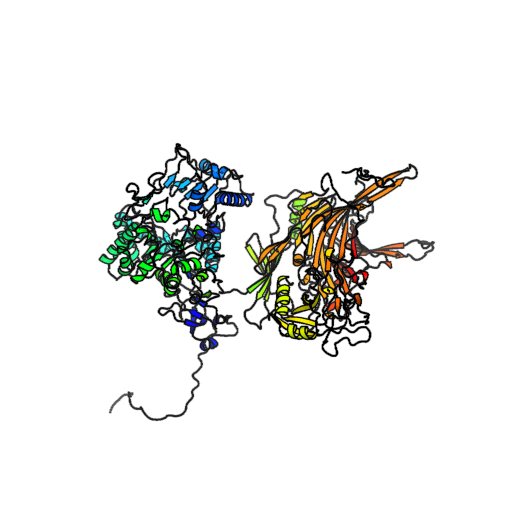2 25.642 -32.037 1.00 92.88 161 THR A N 1
ATOM 1202 C CA . THR A 1 161 ? -12.297 25.006 -33.361 1.00 92.88 161 THR A CA 1
ATOM 1203 C C . THR A 1 161 ? -11.421 23.754 -33.298 1.00 92.88 161 THR A C 1
ATOM 1205 O O . THR A 1 161 ? -10.783 23.481 -32.281 1.00 92.88 161 THR A O 1
ATOM 1208 N N . SER A 1 162 ? -11.317 23.011 -34.394 1.00 94.44 162 SER A N 1
ATOM 1209 C CA . SER A 1 162 ? -10.390 21.890 -34.567 1.00 94.44 162 SER A CA 1
ATOM 1210 C C . SER A 1 162 ? -8.941 22.276 -34.268 1.00 94.44 162 SER A C 1
ATOM 1212 O O . SER A 1 162 ? -8.230 21.535 -33.591 1.00 94.44 162 SER A O 1
ATOM 1214 N N . LYS A 1 163 ? -8.536 23.494 -34.651 1.00 93.38 163 LYS A N 1
ATOM 1215 C CA . LYS A 1 163 ? -7.201 24.048 -34.362 1.00 93.38 163 LYS A CA 1
ATOM 1216 C C . LYS A 1 163 ? -6.920 24.217 -32.875 1.00 93.38 163 LYS A C 1
ATOM 1218 O O . LYS A 1 163 ? -5.761 24.247 -32.475 1.00 93.38 163 LYS A O 1
ATOM 1223 N N . THR A 1 164 ? -7.965 24.345 -32.064 1.00 94.38 164 THR A N 1
ATOM 1224 C CA . THR A 1 164 ? -7.831 24.457 -30.616 1.00 94.38 164 THR A CA 1
ATOM 1225 C C . THR A 1 164 ? -7.401 23.118 -30.000 1.00 94.38 164 THR A C 1
ATOM 1227 O O . THR A 1 164 ? -6.625 23.139 -29.053 1.00 94.38 164 THR A O 1
ATOM 1230 N N . LEU A 1 165 ? -7.802 21.966 -30.562 1.00 95.88 165 LEU A N 1
ATOM 1231 C CA . LEU A 1 165 ? -7.273 20.647 -30.163 1.00 95.88 165 LEU A CA 1
ATOM 1232 C C . LEU A 1 165 ? -5.902 20.347 -30.778 1.00 95.88 165 LEU A C 1
ATOM 1234 O O . LEU A 1 165 ? -5.115 19.622 -30.177 1.00 95.88 165 LEU A O 1
ATOM 1238 N N . ASP A 1 166 ? -5.578 20.918 -31.941 1.00 95.94 166 ASP A N 1
ATOM 1239 C CA . ASP A 1 166 ? -4.290 20.684 -32.618 1.00 95.94 166 ASP A CA 1
ATOM 1240 C C . ASP A 1 166 ? -3.067 21.212 -31.831 1.00 95.94 166 ASP A C 1
ATOM 1242 O O . ASP A 1 166 ? -1.926 20.944 -32.207 1.00 95.94 166 ASP A O 1
ATOM 1246 N N . VAL A 1 167 ? -3.274 21.967 -30.743 1.00 95.19 167 VAL A N 1
ATOM 1247 C CA . VAL A 1 167 ? -2.191 22.388 -29.831 1.00 95.19 167 VAL A CA 1
ATOM 1248 C C . VAL A 1 167 ? -1.655 21.236 -28.973 1.00 95.19 167 VAL A C 1
ATOM 1250 O O . VAL A 1 167 ? -0.560 21.350 -28.415 1.00 95.19 167 VAL A O 1
ATOM 1253 N N . LEU A 1 168 ? -2.422 20.148 -28.853 1.00 96.62 168 LEU A N 1
ATOM 1254 C CA . LEU A 1 168 ? -2.033 18.935 -28.142 1.00 96.62 168 LEU A CA 1
ATOM 1255 C C . LEU A 1 168 ? -0.890 18.232 -28.883 1.00 96.62 168 LEU A C 1
ATOM 1257 O O . LEU A 1 168 ? -0.807 18.236 -30.111 1.00 96.62 168 LEU A O 1
ATOM 1261 N N . LYS A 1 169 ? 0.015 17.600 -28.137 1.00 94.50 169 LYS A N 1
ATOM 1262 C CA . LYS A 1 169 ? 1.223 16.954 -28.666 1.00 94.50 169 LYS A CA 1
ATOM 1263 C C . LYS A 1 169 ? 0.914 15.567 -29.231 1.00 94.50 169 LYS A C 1
ATOM 1265 O O . LYS A 1 169 ? 1.428 14.567 -28.742 1.00 94.50 169 LYS A O 1
ATOM 1270 N N . THR A 1 170 ? 0.072 15.496 -30.257 1.00 93.88 170 THR A N 1
ATOM 1271 C CA . THR A 1 170 ? -0.303 14.236 -30.909 1.00 93.88 170 THR A CA 1
ATOM 1272 C C . THR A 1 170 ? -0.653 14.427 -32.384 1.00 93.88 170 THR A C 1
ATOM 1274 O O . THR A 1 170 ? -0.971 15.532 -32.818 1.00 93.88 170 THR A O 1
ATOM 1277 N N . GLN A 1 171 ? -0.587 13.345 -33.161 1.00 93.50 171 GLN A N 1
ATOM 1278 C CA . GLN A 1 171 ? -1.151 13.269 -34.515 1.00 93.50 171 GLN A CA 1
ATOM 1279 C C . GLN A 1 171 ? -2.433 12.421 -34.566 1.00 93.50 171 GLN A C 1
ATOM 1281 O O . GLN A 1 171 ? -3.040 12.300 -35.631 1.00 93.50 171 GLN A O 1
ATOM 1286 N N . ARG A 1 172 ? -2.852 11.848 -33.428 1.00 95.88 172 ARG A N 1
ATOM 1287 C CA . ARG A 1 172 ? -4.046 11.004 -33.314 1.00 95.88 172 ARG A CA 1
ATOM 1288 C C . ARG A 1 172 ? -5.323 11.805 -33.616 1.00 95.88 172 ARG A C 1
ATOM 1290 O O . ARG A 1 172 ? -5.433 12.963 -33.196 1.00 95.88 172 ARG A O 1
ATOM 1297 N N . PRO A 1 173 ? -6.316 11.215 -34.304 1.00 97.56 173 PRO A N 1
ATOM 1298 C CA . PRO A 1 173 ? -7.682 11.732 -34.327 1.00 97.56 173 PRO A CA 1
ATOM 1299 C C . PRO A 1 173 ? -8.267 11.815 -32.909 1.00 97.56 173 PRO A C 1
ATOM 1301 O O . PRO A 1 173 ? -8.177 10.853 -32.147 1.00 97.56 173 PRO A O 1
ATOM 1304 N N . ILE A 1 174 ? -8.872 12.949 -32.553 1.00 97.94 174 ILE A N 1
ATOM 1305 C CA . ILE A 1 174 ? -9.517 13.157 -31.246 1.00 97.94 174 ILE A CA 1
ATOM 1306 C C . ILE A 1 174 ? -10.989 13.488 -31.467 1.00 97.94 174 ILE A C 1
ATOM 1308 O O . ILE A 1 174 ? -11.303 14.321 -32.321 1.00 97.94 174 ILE A O 1
ATOM 1312 N N . VAL A 1 175 ? -11.862 12.881 -30.662 1.00 97.25 175 VAL A N 1
ATOM 1313 C CA . VAL A 1 175 ? -13.258 13.298 -30.498 1.00 97.25 175 VAL A CA 1
ATOM 1314 C C . VAL A 1 175 ? -13.573 13.498 -29.018 1.00 97.25 175 VAL A C 1
ATOM 1316 O O . VAL A 1 175 ? -13.462 12.571 -28.217 1.00 97.25 175 VAL A O 1
ATOM 1319 N N . ALA A 1 176 ? -13.955 14.721 -28.655 1.00 96.25 176 ALA A N 1
ATOM 1320 C CA . ALA A 1 176 ? -14.490 15.062 -27.346 1.00 96.25 176 ALA A CA 1
ATOM 1321 C C . ALA A 1 176 ? -16.010 15.212 -27.441 1.00 96.25 176 ALA A C 1
ATOM 1323 O O . ALA A 1 176 ? -16.508 16.044 -28.196 1.00 96.25 176 ALA A O 1
ATOM 1324 N N . THR A 1 177 ? -16.736 14.382 -26.702 1.00 94.38 177 THR A N 1
ATOM 1325 C CA . THR A 1 177 ? -18.202 14.329 -26.708 1.00 94.38 177 THR A CA 1
ATOM 1326 C C . THR A 1 177 ? -18.742 15.037 -25.471 1.00 94.38 177 THR A C 1
ATOM 1328 O O . THR A 1 177 ? -18.267 14.784 -24.358 1.00 94.38 177 THR A O 1
ATOM 1331 N N . SER A 1 178 ? -19.720 15.921 -25.659 1.00 91.00 178 SER A N 1
ATOM 1332 C CA . SER A 1 178 ? -20.425 16.592 -24.566 1.00 91.00 178 SER A CA 1
ATOM 1333 C C . SER A 1 178 ? -21.160 15.604 -23.657 1.00 91.00 178 SER A C 1
ATOM 1335 O O . SER A 1 178 ? -21.467 14.480 -24.062 1.00 91.00 178 SER A O 1
ATOM 1337 N N . ALA A 1 179 ? -21.424 16.016 -22.416 1.00 86.44 179 ALA A N 1
ATOM 1338 C CA . ALA A 1 179 ? -22.191 15.235 -21.441 1.00 86.44 179 ALA A CA 1
ATOM 1339 C C . ALA A 1 179 ? -23.570 14.818 -21.979 1.00 86.44 179 ALA A C 1
ATOM 1341 O O . ALA A 1 179 ? -23.895 13.635 -21.958 1.00 86.44 179 ALA A O 1
ATOM 1342 N N . ASP A 1 180 ? -24.288 15.757 -22.600 1.00 82.88 180 ASP A N 1
ATOM 1343 C CA . ASP A 1 180 ? -25.580 15.527 -23.260 1.00 82.88 180 ASP A CA 1
ATOM 1344 C C . ASP A 1 180 ? -25.502 14.687 -24.548 1.00 82.88 180 ASP A C 1
ATOM 1346 O O . ASP A 1 180 ? -26.525 14.338 -25.115 1.00 82.88 180 ASP A O 1
ATOM 1350 N N . ARG A 1 181 ? -24.302 14.337 -25.033 1.00 85.94 181 ARG A N 1
ATOM 1351 C CA . ARG A 1 181 ? -24.077 13.563 -26.270 1.00 85.94 181 ARG A CA 1
ATOM 1352 C C . ARG A 1 181 ? -24.528 14.235 -27.574 1.00 85.94 181 ARG A C 1
ATOM 1354 O O . ARG A 1 181 ? -24.494 13.582 -28.616 1.00 85.94 181 ARG A O 1
ATOM 1361 N N . HIS A 1 182 ? -24.849 15.528 -27.564 1.00 84.88 182 HIS A N 1
ATOM 1362 C CA . HIS A 1 182 ? -25.303 16.255 -28.755 1.00 84.88 182 HIS A CA 1
ATOM 1363 C C . HIS A 1 182 ? -24.199 17.036 -29.477 1.00 84.88 182 HIS A C 1
ATOM 1365 O O . HIS A 1 182 ? -24.342 17.346 -30.661 1.00 84.88 182 HIS A O 1
ATOM 1371 N N . THR A 1 183 ? -23.076 17.325 -28.813 1.00 89.25 183 THR A N 1
ATOM 1372 C CA . THR A 1 183 ? -21.956 18.089 -29.379 1.00 89.25 183 THR A CA 1
ATOM 1373 C C . THR A 1 183 ? -20.663 17.280 -29.390 1.00 89.25 183 THR A C 1
ATOM 1375 O O . THR A 1 183 ? -20.218 16.744 -28.376 1.00 89.25 183 THR A O 1
ATOM 1378 N N . PHE A 1 184 ? -20.008 17.246 -30.549 1.00 94.44 184 PHE A N 1
ATOM 1379 C CA . PHE A 1 184 ? -18.760 16.527 -30.777 1.00 94.44 184 PHE A CA 1
ATOM 1380 C C . PHE A 1 184 ? -17.697 17.504 -31.271 1.00 94.44 184 PHE A C 1
ATOM 1382 O O . PHE A 1 184 ? -17.810 18.074 -32.359 1.00 94.44 184 PHE A O 1
ATOM 1389 N N . TRP A 1 185 ? -16.647 17.688 -30.478 1.00 96.25 185 TRP A N 1
ATOM 1390 C CA . TRP A 1 185 ? -15.510 18.539 -30.800 1.00 96.25 185 TRP A CA 1
ATOM 1391 C C . TRP A 1 185 ? -14.328 17.688 -31.265 1.00 96.25 185 TRP A C 1
ATOM 1393 O O . TRP A 1 185 ? -13.824 16.836 -30.532 1.00 96.25 185 TRP A O 1
ATOM 1403 N N . VAL A 1 186 ? -13.894 17.906 -32.506 1.00 97.88 186 VAL A N 1
ATOM 1404 C CA . VAL A 1 186 ? -12.884 17.089 -33.183 1.00 97.88 186 VAL A CA 1
ATOM 1405 C C . VAL A 1 186 ? -11.703 17.914 -33.683 1.00 97.88 186 VAL A C 1
ATOM 1407 O O . VAL A 1 186 ? -11.852 19.070 -34.081 1.00 97.88 186 VAL A O 1
ATOM 1410 N N . ASN A 1 187 ? -10.510 17.314 -33.680 1.00 97.50 187 ASN A N 1
ATOM 1411 C CA . ASN A 1 187 ? -9.287 17.955 -34.173 1.00 97.50 187 ASN A CA 1
ATOM 1412 C C . ASN A 1 187 ? -9.153 17.862 -35.706 1.00 97.50 187 ASN A C 1
ATOM 1414 O O . ASN A 1 187 ? -9.939 17.198 -36.389 1.00 97.50 187 ASN A O 1
ATOM 1418 N N . THR A 1 188 ? -8.139 18.517 -36.283 1.00 97.19 188 THR A N 1
ATOM 1419 C CA . THR A 1 188 ? -7.953 18.513 -37.747 1.00 97.19 188 THR A CA 1
ATOM 1420 C C . THR A 1 188 ? -7.639 17.109 -38.279 1.00 97.19 188 THR A C 1
ATOM 1422 O O . THR A 1 188 ? -8.051 16.762 -39.389 1.00 97.19 188 THR A O 1
ATOM 1425 N N . ALA A 1 189 ? -6.954 16.272 -37.492 1.00 96.56 189 ALA A N 1
ATOM 1426 C CA . ALA A 1 189 ? -6.675 14.882 -37.857 1.00 96.56 189 ALA A CA 1
ATOM 1427 C C . ALA A 1 189 ? -7.966 14.056 -38.020 1.00 96.56 189 ALA A C 1
ATOM 1429 O O . ALA A 1 189 ? -8.106 13.347 -39.017 1.00 96.56 189 ALA A O 1
ATOM 1430 N N . ALA A 1 190 ? -8.930 14.213 -37.106 1.00 97.31 190 ALA A N 1
ATOM 1431 C CA . ALA A 1 190 ? -10.237 13.555 -37.151 1.00 97.31 190 ALA A CA 1
ATOM 1432 C C . ALA A 1 190 ? -11.099 13.992 -38.349 1.00 97.31 190 ALA A C 1
ATOM 1434 O O . ALA A 1 190 ? -11.703 13.144 -39.013 1.00 97.31 190 ALA A O 1
ATOM 1435 N N . LEU A 1 191 ? -11.102 15.287 -38.691 1.00 97.12 191 LEU A N 1
ATOM 1436 C CA . LEU A 1 191 ? -11.775 15.783 -39.901 1.00 97.12 191 LEU A CA 1
ATOM 1437 C C . LEU A 1 191 ? -11.172 15.172 -41.172 1.00 97.12 191 LEU A C 1
ATOM 1439 O O . LEU A 1 191 ? -11.903 14.757 -42.069 1.00 97.12 191 LEU A O 1
ATOM 1443 N N . LYS A 1 192 ? -9.837 15.088 -41.231 1.00 95.44 192 LYS A N 1
ATOM 1444 C CA . LYS A 1 192 ? -9.103 14.570 -42.389 1.00 95.44 192 LYS A CA 1
ATOM 1445 C C . LYS A 1 192 ? -9.338 13.079 -42.614 1.00 95.44 192 LYS A C 1
ATOM 1447 O O . LYS A 1 192 ? -9.565 12.686 -43.749 1.00 95.44 192 LYS A O 1
ATOM 1452 N N . VAL A 1 193 ? -9.257 12.255 -41.568 1.00 95.38 193 VAL A N 1
ATOM 1453 C CA . VAL A 1 193 ? -9.479 10.801 -41.700 1.00 95.38 193 VAL A CA 1
ATOM 1454 C C . VAL A 1 193 ? -10.942 10.470 -42.020 1.00 95.38 193 VAL A C 1
ATOM 1456 O O . VAL A 1 193 ? -11.217 9.434 -42.612 1.00 95.38 193 VAL A O 1
ATOM 1459 N N . SER A 1 194 ? -11.868 11.374 -41.682 1.00 96.19 194 SER A N 1
ATOM 1460 C CA . SER A 1 194 ? -13.306 11.231 -41.947 1.00 96.19 194 SER A CA 1
ATOM 1461 C C . SER A 1 194 ? -13.778 11.911 -43.239 1.00 96.19 194 SER A C 1
ATOM 1463 O O . SER A 1 194 ? -14.978 11.980 -43.479 1.00 96.19 194 SER A O 1
ATOM 1465 N N . ASP A 1 195 ? -12.866 12.445 -44.061 1.00 96.00 195 ASP A N 1
ATOM 1466 C CA . ASP A 1 195 ? -13.177 13.167 -45.306 1.00 96.00 195 ASP A CA 1
ATOM 1467 C C . ASP A 1 195 ? -14.202 14.320 -45.142 1.00 96.00 195 ASP A C 1
ATOM 1469 O O . ASP A 1 195 ? -14.941 14.678 -46.067 1.00 96.00 195 ASP A O 1
ATOM 1473 N N . ILE A 1 196 ? -14.229 14.965 -43.968 1.00 96.88 196 ILE A N 1
ATOM 1474 C CA . ILE A 1 196 ? -15.100 16.118 -43.697 1.00 96.88 196 ILE A CA 1
ATOM 1475 C C . ILE A 1 196 ? -14.401 17.393 -44.183 1.00 96.88 196 ILE A C 1
ATOM 1477 O O . ILE A 1 196 ? -13.375 17.817 -43.652 1.00 96.88 196 ILE A O 1
ATOM 1481 N N . THR A 1 197 ? -14.967 18.024 -45.212 1.00 94.88 197 THR A N 1
ATOM 1482 C CA . THR A 1 197 ? -14.365 19.144 -45.953 1.00 94.88 197 THR A CA 1
ATOM 1483 C C . THR A 1 197 ? -15.345 20.307 -46.133 1.00 94.88 197 THR A C 1
ATOM 1485 O O . THR A 1 197 ? -16.516 20.242 -45.747 1.00 94.88 197 THR A O 1
ATOM 1488 N N . ALA A 1 198 ? -14.890 21.384 -46.782 1.00 93.81 198 ALA A N 1
ATOM 1489 C CA . ALA A 1 198 ? -15.742 22.519 -47.130 1.00 93.81 198 ALA A CA 1
ATOM 1490 C C . ALA A 1 198 ? -16.935 22.157 -48.040 1.00 93.81 198 ALA A C 1
ATOM 1492 O O . ALA A 1 198 ? -17.932 22.874 -48.062 1.00 93.81 198 ALA A O 1
ATOM 1493 N N . SER A 1 199 ? -16.856 21.042 -48.778 1.00 93.88 199 SER A N 1
ATOM 1494 C CA . SER A 1 199 ? -17.946 20.543 -49.627 1.00 93.88 199 SER A CA 1
ATOM 1495 C C . SER A 1 199 ? -18.900 19.569 -48.934 1.00 93.88 199 SER A C 1
ATOM 1497 O O . SER A 1 199 ? -19.955 19.273 -49.492 1.00 93.88 199 SER A O 1
ATOM 1499 N N . THR A 1 200 ? -18.554 19.052 -47.751 1.00 94.75 200 THR A N 1
ATOM 1500 C CA . THR A 1 200 ? -19.428 18.140 -46.997 1.00 94.75 200 THR A CA 1
ATOM 1501 C C . THR A 1 200 ? -20.697 18.888 -46.607 1.00 94.75 200 THR A C 1
ATOM 1503 O O . THR A 1 200 ? -20.595 19.974 -46.054 1.00 94.75 200 THR A O 1
ATOM 1506 N N . GLN A 1 201 ? -21.885 18.361 -46.894 1.00 92.25 201 GLN A N 1
ATOM 1507 C CA . GLN A 1 201 ? -23.147 18.984 -46.476 1.00 92.25 201 GLN A CA 1
ATOM 1508 C C . GLN A 1 201 ? -23.547 18.500 -45.081 1.00 92.25 201 GLN A C 1
ATOM 1510 O O . GLN A 1 201 ? -23.187 17.397 -44.678 1.00 92.25 201 GLN A O 1
ATOM 1515 N N . SER A 1 202 ? -24.283 19.327 -44.341 1.00 86.12 202 SER A N 1
ATOM 1516 C CA . SER A 1 202 ? -24.893 18.895 -43.084 1.00 86.12 202 SER A CA 1
ATOM 1517 C C . SER A 1 202 ? -26.011 17.884 -43.372 1.00 86.12 202 SER A C 1
ATOM 1519 O O . SER A 1 202 ? -26.809 18.135 -44.281 1.00 86.12 202 SER A O 1
ATOM 1521 N N . PRO A 1 203 ? -26.054 16.737 -42.669 1.00 83.31 203 PRO A N 1
ATOM 1522 C CA . PRO A 1 203 ? -27.113 15.757 -42.865 1.00 83.31 203 PRO A CA 1
ATOM 1523 C C . PRO A 1 203 ? -28.450 16.290 -42.323 1.00 83.31 203 PRO A C 1
ATOM 1525 O O . PRO A 1 203 ? -28.458 17.188 -41.478 1.00 83.31 203 PRO A O 1
ATOM 1528 N N . PRO A 1 204 ? -29.596 15.749 -42.771 1.00 74.31 204 PRO A N 1
ATOM 1529 C CA . PRO A 1 204 ? -30.870 16.002 -42.104 1.00 74.31 204 PRO A CA 1
ATOM 1530 C C . PRO A 1 204 ? -30.760 15.711 -40.599 1.00 74.31 204 PRO A C 1
ATOM 1532 O O . PRO A 1 204 ? -30.242 14.663 -40.222 1.00 74.31 204 PRO A O 1
ATOM 1535 N N . GLY A 1 205 ? -31.215 16.642 -39.755 1.00 67.75 205 GLY A N 1
ATOM 1536 C CA . GLY A 1 205 ? -31.166 16.487 -38.296 1.00 67.75 205 GLY A CA 1
ATOM 1537 C C . GLY A 1 205 ? -29.768 16.590 -37.673 1.00 67.75 205 GLY A C 1
ATOM 1538 O O . GLY A 1 205 ? -29.575 16.110 -36.566 1.00 67.75 205 GLY A O 1
ATOM 1539 N N . GLY A 1 206 ? -28.779 17.171 -38.362 1.00 80.94 206 GLY A N 1
ATOM 1540 C CA . GLY A 1 206 ? -27.468 17.445 -37.772 1.00 80.94 206 GLY A CA 1
ATOM 1541 C C . GLY A 1 206 ? -26.756 18.616 -38.424 1.00 80.94 206 GLY A C 1
ATOM 1542 O O . GLY A 1 206 ? -27.070 19.010 -39.547 1.00 80.94 206 GLY A O 1
ATOM 1543 N N . VAL A 1 207 ? -25.783 19.194 -37.723 1.00 86.88 207 VAL A N 1
ATOM 1544 C CA . VAL A 1 207 ? -25.073 20.394 -38.181 1.00 86.88 207 VAL A CA 1
ATOM 1545 C C . VAL A 1 207 ? -23.570 20.153 -38.201 1.00 86.88 207 VAL A C 1
ATOM 1547 O O . VAL A 1 207 ? -22.972 19.699 -37.232 1.00 86.88 207 VAL A O 1
ATOM 1550 N N . VAL A 1 208 ? -22.953 20.497 -39.334 1.00 91.94 208 VAL A N 1
ATOM 1551 C CA . VAL A 1 208 ? -21.496 20.631 -39.449 1.00 91.94 208 VAL A CA 1
ATOM 1552 C C . VAL A 1 208 ? -21.209 22.117 -39.330 1.00 91.94 208 VAL A C 1
ATOM 1554 O O . VAL A 1 208 ? -21.432 22.866 -40.290 1.00 91.94 208 VAL A O 1
ATOM 1557 N N . GLU A 1 209 ? -20.774 22.548 -38.150 1.00 91.31 209 GLU A N 1
ATOM 1558 C CA . GLU A 1 209 ? -20.535 23.960 -37.882 1.00 91.31 209 GLU A CA 1
ATOM 1559 C C . GLU A 1 209 ? -19.379 24.485 -38.752 1.00 91.31 209 GLU A C 1
ATOM 1561 O O . GLU A 1 209 ? -18.425 23.766 -39.068 1.00 91.31 209 GLU A O 1
ATOM 1566 N N . ARG A 1 210 ? -19.491 25.738 -39.208 1.00 91.00 210 ARG A N 1
ATOM 1567 C CA . ARG A 1 210 ? -18.549 26.371 -40.141 1.00 91.00 210 ARG A CA 1
ATOM 1568 C C . ARG A 1 210 ? -17.795 27.506 -39.485 1.00 91.00 210 ARG A C 1
ATOM 1570 O O . ARG A 1 210 ? -18.348 28.244 -38.675 1.00 91.00 210 ARG A O 1
ATOM 1577 N N . LEU A 1 211 ? -16.545 27.692 -39.903 1.00 89.38 211 LEU A N 1
ATOM 1578 C CA . LEU A 1 211 ? -15.775 28.863 -39.501 1.00 89.38 211 LEU A CA 1
ATOM 1579 C C . LEU A 1 211 ? -16.457 30.153 -40.002 1.00 89.38 211 LEU A C 1
ATOM 1581 O O . LEU A 1 211 ? -16.912 30.194 -41.150 1.00 89.38 211 LEU A O 1
ATOM 1585 N N . PRO A 1 212 ? -16.492 31.233 -39.198 1.00 83.69 212 PRO A N 1
ATOM 1586 C CA . PRO A 1 212 ? -17.108 32.492 -39.606 1.00 83.69 212 PRO A CA 1
ATOM 1587 C C . PRO A 1 212 ? -16.567 33.010 -40.948 1.00 83.69 212 PRO A C 1
ATOM 1589 O O . PRO A 1 212 ? -15.366 33.224 -41.108 1.00 83.69 212 PRO A O 1
ATOM 1592 N N . GLY A 1 213 ? -17.461 33.226 -41.918 1.00 86.56 213 GLY A N 1
ATOM 1593 C CA . GLY A 1 213 ? -17.107 33.714 -43.257 1.00 86.56 213 GLY A CA 1
ATOM 1594 C C . GLY A 1 213 ? -16.459 32.679 -44.192 1.00 86.56 213 GLY A C 1
ATOM 1595 O O . GLY A 1 213 ? -15.995 33.069 -45.262 1.00 86.56 213 GLY A O 1
ATOM 1596 N N . SER A 1 214 ? -16.434 31.392 -43.823 1.00 88.44 214 SER A N 1
ATOM 1597 C CA . SER A 1 214 ? -15.908 30.288 -44.642 1.00 88.44 214 SER A CA 1
ATOM 1598 C C . SER A 1 214 ? -16.917 29.135 -44.772 1.00 88.44 214 SER A C 1
ATOM 1600 O O . SER A 1 214 ? -17.876 29.034 -44.011 1.00 88.44 214 SER A O 1
ATOM 1602 N N . LEU A 1 215 ? -16.691 28.254 -45.752 1.00 90.69 215 LEU A N 1
ATOM 1603 C CA . LEU A 1 215 ? -17.346 26.944 -45.846 1.00 90.69 215 LEU A CA 1
ATOM 1604 C C . LEU A 1 215 ? -16.540 25.841 -45.142 1.00 90.69 215 LEU A C 1
ATOM 1606 O O . LEU A 1 215 ? -17.002 24.705 -45.063 1.00 90.69 215 LEU A O 1
ATOM 1610 N N . ASP A 1 216 ? -15.350 26.146 -44.624 1.00 93.19 216 ASP A N 1
ATOM 1611 C CA . ASP A 1 216 ? -14.523 25.176 -43.905 1.00 93.19 216 ASP A CA 1
ATOM 1612 C C . ASP A 1 216 ? -15.200 24.725 -42.595 1.00 93.19 216 ASP A C 1
ATOM 1614 O O . ASP A 1 216 ? -15.738 25.570 -41.867 1.00 93.19 216 ASP A O 1
ATOM 1618 N N . PRO A 1 217 ? -15.181 23.416 -42.271 1.00 95.69 217 PRO A N 1
ATOM 1619 C CA . PRO A 1 217 ? -15.718 22.907 -41.011 1.00 95.69 217 PRO A CA 1
ATOM 1620 C C . PRO A 1 217 ? -14.923 23.458 -39.820 1.00 95.69 217 PRO A C 1
ATOM 1622 O O . PRO A 1 217 ? -13.690 23.463 -39.836 1.00 95.69 217 PRO A O 1
ATOM 1625 N N . SER A 1 218 ? -15.621 23.904 -38.773 1.00 93.75 218 SER A N 1
ATOM 1626 C CA . SER A 1 218 ? -14.987 24.432 -37.560 1.00 93.75 218 SER A CA 1
ATOM 1627 C C . SER A 1 218 ? -14.359 23.337 -36.704 1.00 93.75 218 SER A C 1
ATOM 1629 O O . SER A 1 218 ? -13.476 23.647 -35.917 1.00 93.75 218 SER A O 1
ATOM 1631 N N . GLY A 1 219 ? -14.764 22.074 -36.874 1.00 94.31 219 GLY A N 1
ATOM 1632 C CA . GLY A 1 219 ? -14.412 20.967 -35.978 1.00 94.31 219 GLY A CA 1
ATOM 1633 C C . GLY A 1 219 ? -15.476 20.673 -34.921 1.00 94.31 219 GLY A C 1
ATOM 1634 O O . GLY A 1 219 ? -15.242 19.828 -34.069 1.00 94.31 219 GLY A O 1
ATOM 1635 N N . ILE A 1 220 ? -16.626 21.346 -34.972 1.00 93.69 220 ILE A N 1
ATOM 1636 C CA . ILE A 1 220 ? -17.786 21.053 -34.127 1.00 93.69 220 ILE A CA 1
ATOM 1637 C C . ILE A 1 220 ? -18.855 20.381 -34.994 1.00 93.69 220 ILE A C 1
ATOM 1639 O O . ILE A 1 220 ? -19.237 20.895 -36.052 1.00 93.69 220 ILE A O 1
ATOM 1643 N N . LEU A 1 221 ? -19.308 19.210 -34.557 1.00 93.50 221 LEU A N 1
ATOM 1644 C CA . LEU A 1 221 ? -20.384 18.438 -35.172 1.00 93.50 221 LEU A CA 1
ATOM 1645 C C . LEU A 1 221 ? -21.516 18.292 -34.157 1.00 93.50 221 LEU A C 1
ATOM 1647 O O . LEU A 1 221 ? -21.254 18.025 -32.987 1.00 93.50 221 LEU A O 1
ATOM 1651 N N . GLN A 1 222 ? -22.755 18.460 -34.609 1.00 86.94 222 GLN A N 1
ATOM 1652 C CA . GLN A 1 222 ? -23.944 18.350 -33.765 1.00 86.94 222 GLN A CA 1
ATOM 1653 C C . GLN A 1 222 ? -24.899 17.281 -34.294 1.00 86.94 222 GLN A C 1
ATOM 1655 O O . GLN A 1 222 ? -25.087 17.155 -35.513 1.00 86.94 222 GLN A O 1
ATOM 1660 N N . ASP A 1 223 ? -25.498 16.532 -33.370 1.00 83.25 223 ASP A N 1
ATOM 1661 C CA . ASP A 1 223 ? -26.522 15.516 -33.628 1.00 83.25 223 ASP A CA 1
ATOM 1662 C C . ASP A 1 223 ? -26.097 14.503 -34.710 1.00 83.25 223 ASP A C 1
ATOM 1664 O O . ASP A 1 223 ? -25.012 13.910 -34.643 1.00 83.25 223 ASP A O 1
ATOM 1668 N N . ALA A 1 224 ? -26.915 14.329 -35.757 1.00 82.38 224 ALA A N 1
ATOM 1669 C CA . ALA A 1 224 ? -26.677 13.387 -36.847 1.00 82.38 224 ALA A CA 1
ATOM 1670 C C . ALA A 1 224 ? -25.363 13.642 -37.613 1.00 82.38 224 ALA A C 1
ATOM 1672 O O . ALA A 1 224 ? -24.879 12.754 -38.318 1.00 82.38 224 ALA A O 1
ATOM 1673 N N . ALA A 1 225 ? -24.747 14.826 -37.480 1.00 89.00 225 ALA A N 1
ATOM 1674 C CA . ALA A 1 225 ? -23.453 15.112 -38.099 1.00 89.00 225 ALA A CA 1
ATOM 1675 C C . ALA A 1 225 ? -22.298 14.313 -37.477 1.00 89.00 225 ALA A C 1
ATOM 1677 O O . ALA A 1 225 ? -21.288 14.109 -38.149 1.00 89.00 225 ALA A O 1
ATOM 1678 N N . SER A 1 226 ? -22.444 13.813 -36.245 1.00 90.75 226 SER A N 1
ATOM 1679 C CA . SER A 1 226 ? -21.475 12.898 -35.623 1.00 90.75 226 SER A CA 1
ATOM 1680 C C . SER A 1 226 ? -21.279 11.609 -36.430 1.00 90.75 226 SER A C 1
ATOM 1682 O O . SER A 1 226 ? -20.160 11.111 -36.531 1.00 90.75 226 SER A O 1
ATOM 1684 N N . GLY A 1 227 ? -22.329 11.129 -37.109 1.00 89.44 227 GLY A N 1
ATOM 1685 C CA . GLY A 1 227 ? -22.286 9.950 -37.978 1.00 89.44 227 GLY A CA 1
ATOM 1686 C C . GLY A 1 227 ? -21.424 10.112 -39.236 1.00 89.44 227 GLY A C 1
ATOM 1687 O O . GLY A 1 227 ? -21.191 9.137 -39.946 1.00 89.44 227 GLY A O 1
ATOM 1688 N N . LEU A 1 228 ? -20.934 11.325 -39.521 1.00 93.81 228 LEU A N 1
ATOM 1689 C CA . LEU A 1 228 ? -19.946 11.568 -40.575 1.00 93.81 228 LEU A CA 1
ATOM 1690 C C . LEU A 1 228 ? -18.525 11.154 -40.160 1.00 93.81 228 LEU A C 1
ATOM 1692 O O . LEU A 1 228 ? -17.649 11.068 -41.020 1.00 93.81 228 LEU A O 1
ATOM 1696 N N . LEU A 1 229 ? -18.267 10.935 -38.867 1.00 95.19 229 LEU A N 1
ATOM 1697 C CA . LEU A 1 229 ? -16.954 10.521 -38.380 1.00 95.19 229 LEU A CA 1
ATOM 1698 C C . LEU A 1 229 ? -16.658 9.069 -38.782 1.00 95.19 229 LEU A C 1
ATOM 1700 O O . LEU A 1 229 ? -17.474 8.169 -38.611 1.00 95.19 229 LEU A O 1
ATOM 1704 N N . SER A 1 230 ? -15.451 8.834 -39.300 1.00 91.88 230 SER A N 1
ATOM 1705 C CA . SER A 1 230 ? -14.976 7.500 -39.714 1.00 91.88 230 SER A CA 1
ATOM 1706 C C . SER A 1 230 ? -14.557 6.602 -38.545 1.00 91.88 230 SER A C 1
ATOM 1708 O O . SER A 1 230 ? -14.333 5.404 -38.725 1.00 91.88 230 SER A O 1
ATOM 1710 N N . GLY A 1 231 ? -14.429 7.179 -37.353 1.00 88.75 231 GLY A N 1
ATOM 1711 C CA . GLY A 1 231 ? -14.082 6.491 -36.124 1.00 88.75 231 GLY A CA 1
ATOM 1712 C C . GLY A 1 231 ? -14.519 7.301 -34.905 1.00 88.75 231 GLY A C 1
ATOM 1713 O O . GLY A 1 231 ? -15.074 8.390 -35.062 1.00 88.75 231 GLY A O 1
ATOM 1714 N N . PRO A 1 232 ? -14.282 6.785 -33.692 1.00 87.75 232 PRO A N 1
ATOM 1715 C CA . PRO A 1 232 ? -13.605 5.526 -33.363 1.00 87.75 232 PRO A CA 1
ATOM 1716 C C . PRO A 1 232 ? -14.369 4.291 -33.851 1.00 87.75 232 PRO A C 1
ATOM 1718 O O . PRO A 1 232 ? -15.580 4.331 -34.053 1.00 87.75 232 PRO A O 1
ATOM 1721 N N . ALA A 1 233 ? -13.664 3.171 -34.033 1.00 84.31 233 ALA A N 1
ATOM 1722 C CA . ALA A 1 233 ? -14.323 1.910 -34.366 1.00 84.31 233 ALA A CA 1
ATOM 1723 C C . ALA A 1 233 ? -15.299 1.500 -33.243 1.00 84.31 233 ALA A C 1
ATOM 1725 O O . ALA A 1 233 ? -14.961 1.671 -32.067 1.00 84.31 233 ALA A O 1
ATOM 1726 N N . PRO A 1 234 ? -16.463 0.904 -33.572 1.00 83.19 234 PRO A N 1
ATOM 1727 C CA . PRO A 1 234 ? -17.369 0.376 -32.562 1.00 83.19 234 PRO A CA 1
ATOM 1728 C C . PRO A 1 234 ? -16.636 -0.561 -31.601 1.00 83.19 234 PRO A C 1
ATOM 1730 O O . PRO A 1 234 ? -15.765 -1.334 -32.016 1.00 83.19 234 PRO A O 1
ATOM 1733 N N . ALA A 1 235 ? -17.006 -0.518 -30.321 1.00 86.06 235 ALA A N 1
ATOM 1734 C CA . ALA A 1 235 ? -16.446 -1.411 -29.316 1.00 86.06 235 ALA A CA 1
ATOM 1735 C C . ALA A 1 235 ? -16.596 -2.884 -29.741 1.00 86.06 235 ALA A C 1
ATOM 1737 O O . ALA A 1 235 ? -17.445 -3.242 -30.562 1.00 86.06 235 ALA A O 1
ATOM 1738 N N . THR A 1 236 ? -15.769 -3.771 -29.197 1.00 90.94 236 THR A N 1
ATOM 1739 C CA . THR A 1 236 ? -16.007 -5.214 -29.321 1.00 90.94 236 THR A CA 1
ATOM 1740 C C . THR A 1 236 ? -17.017 -5.646 -28.260 1.00 90.94 236 THR A C 1
ATOM 1742 O O . THR A 1 236 ? -17.141 -4.987 -27.231 1.00 90.94 236 THR A O 1
ATOM 1745 N N . LEU A 1 237 ? -17.691 -6.784 -28.462 1.00 91.69 237 LEU A N 1
ATOM 1746 C CA . LEU A 1 237 ? -18.593 -7.347 -27.446 1.00 91.69 237 LEU A CA 1
ATOM 1747 C C . LEU A 1 237 ? -17.894 -7.490 -26.082 1.00 91.69 237 LEU A C 1
ATOM 1749 O O . LEU A 1 237 ? -18.478 -7.189 -25.051 1.00 91.69 237 LEU A O 1
ATOM 1753 N N . GLN A 1 238 ? -16.624 -7.903 -26.087 1.00 91.12 238 GLN A N 1
ATOM 1754 C CA . GLN A 1 238 ? -15.834 -8.067 -24.868 1.00 91.12 238 GLN A CA 1
ATOM 1755 C C . GLN A 1 238 ? -15.623 -6.745 -24.114 1.00 91.12 238 GLN A C 1
ATOM 1757 O O . GLN A 1 238 ? -15.728 -6.725 -22.892 1.00 91.12 238 GLN A O 1
ATOM 1762 N N . LYS A 1 239 ? -15.376 -5.640 -24.830 1.00 91.19 239 LYS A N 1
ATOM 1763 C CA . LYS A 1 239 ? -15.265 -4.314 -24.208 1.00 91.19 239 LYS A CA 1
ATOM 1764 C C . LYS A 1 239 ? -16.597 -3.853 -23.619 1.00 91.19 239 LYS A C 1
ATOM 1766 O O . LYS A 1 239 ? -16.608 -3.307 -22.526 1.00 91.19 239 LYS A O 1
ATOM 1771 N N . ASP A 1 240 ? -17.714 -4.127 -24.293 1.00 94.50 240 ASP A N 1
ATOM 1772 C CA . ASP A 1 240 ? -19.038 -3.795 -23.749 1.00 94.50 240 ASP A CA 1
ATOM 1773 C C . ASP A 1 240 ? -19.362 -4.617 -22.489 1.00 94.50 240 ASP A C 1
ATOM 1775 O O . ASP A 1 240 ? -19.974 -4.100 -21.559 1.00 94.50 240 ASP A O 1
ATOM 1779 N N . VAL A 1 241 ? -18.911 -5.877 -22.415 1.00 95.56 241 VAL A N 1
ATOM 1780 C CA . VAL A 1 241 ? -18.998 -6.706 -21.195 1.00 95.56 241 VAL A CA 1
ATOM 1781 C C . VAL A 1 241 ? -18.180 -6.097 -20.055 1.00 95.56 241 VAL A C 1
ATOM 1783 O O . VAL A 1 241 ? -18.654 -6.036 -18.922 1.00 95.56 241 VAL A O 1
ATOM 1786 N N . GLU A 1 242 ? -16.974 -5.604 -20.336 1.00 94.06 242 GLU A N 1
ATOM 1787 C CA . GLU A 1 242 ? -16.153 -4.890 -19.350 1.00 94.06 242 GLU A CA 1
ATOM 1788 C C . GLU A 1 242 ? -16.839 -3.606 -18.864 1.00 94.06 242 GLU A C 1
ATOM 1790 O O . GLU A 1 242 ? -16.895 -3.363 -17.657 1.00 94.06 242 GLU A O 1
ATOM 1795 N N . SER A 1 243 ? -17.441 -2.836 -19.775 1.00 95.06 243 SER A N 1
ATOM 1796 C CA . SER A 1 243 ? -18.254 -1.665 -19.439 1.00 95.06 243 SER A CA 1
ATOM 1797 C C . SER A 1 243 ? -19.457 -2.032 -18.567 1.00 95.06 243 SER A C 1
ATOM 1799 O O . SER A 1 243 ? -19.651 -1.425 -17.517 1.00 95.06 243 SER A O 1
ATOM 1801 N N . ALA A 1 244 ? -20.217 -3.071 -18.919 1.00 96.25 244 ALA A N 1
ATOM 1802 C CA . ALA A 1 244 ? -21.352 -3.529 -18.118 1.00 96.25 244 ALA A CA 1
ATOM 1803 C C . ALA A 1 244 ? -20.934 -3.947 -16.695 1.00 96.25 244 ALA A C 1
ATOM 1805 O O . ALA A 1 244 ? -21.622 -3.623 -15.728 1.00 96.25 244 ALA A O 1
ATOM 1806 N N . ARG A 1 245 ? -19.776 -4.604 -16.526 1.00 95.06 245 ARG A N 1
ATOM 1807 C CA . ARG A 1 245 ? -19.234 -4.924 -15.192 1.00 95.06 245 ARG A CA 1
ATOM 1808 C C . ARG A 1 245 ? -18.862 -3.674 -14.398 1.00 95.06 245 ARG A C 1
ATOM 1810 O O . ARG A 1 245 ? -19.160 -3.607 -13.205 1.00 95.06 245 ARG A O 1
ATOM 1817 N N . ALA A 1 246 ? -18.207 -2.704 -15.040 1.00 92.50 246 ALA A N 1
ATOM 1818 C CA . ALA A 1 246 ? -17.857 -1.435 -14.405 1.00 92.50 246 ALA A CA 1
ATOM 1819 C C . ALA A 1 246 ? -19.118 -0.694 -13.927 1.00 92.50 246 ALA A C 1
ATOM 1821 O O . ALA A 1 246 ? -19.157 -0.217 -12.794 1.00 92.50 246 ALA A O 1
ATOM 1822 N N . ALA A 1 247 ? -20.173 -0.698 -14.744 1.00 95.31 247 ALA A N 1
ATOM 1823 C CA . ALA A 1 247 ? -21.472 -0.143 -14.391 1.00 95.31 247 ALA A CA 1
ATOM 1824 C C . ALA A 1 247 ? -22.134 -0.862 -13.214 1.00 95.31 247 ALA A C 1
ATOM 1826 O O . ALA A 1 247 ? -22.470 -0.224 -12.222 1.00 95.31 247 ALA A O 1
ATOM 1827 N N . LEU A 1 248 ? -22.244 -2.191 -13.257 1.00 95.44 248 LEU A N 1
ATOM 1828 C CA . LEU A 1 248 ? -22.837 -2.983 -12.171 1.00 95.44 248 LEU A CA 1
ATOM 1829 C C . LEU A 1 248 ? -22.109 -2.810 -10.830 1.00 95.44 248 LEU A C 1
ATOM 1831 O O . LEU A 1 248 ? -22.736 -2.892 -9.772 1.00 95.44 248 LEU A O 1
ATOM 1835 N N . LYS A 1 249 ? -20.792 -2.564 -10.858 1.00 91.31 249 LYS A N 1
ATOM 1836 C CA . LYS A 1 249 ? -20.027 -2.212 -9.658 1.00 91.31 249 LYS A CA 1
ATOM 1837 C C . LYS A 1 249 ? -20.495 -0.875 -9.079 1.00 91.31 249 LYS A C 1
ATOM 1839 O O . LYS A 1 249 ? -20.776 -0.828 -7.885 1.00 91.31 249 LYS A O 1
ATOM 1844 N N . LEU A 1 250 ? -20.586 0.171 -9.903 1.00 88.94 250 LEU A N 1
ATOM 1845 C CA . LEU A 1 250 ? -20.988 1.504 -9.448 1.00 88.94 250 LEU A CA 1
ATOM 1846 C C . LEU A 1 250 ? -22.459 1.539 -8.997 1.00 88.94 250 LEU A C 1
ATOM 1848 O O . LEU A 1 250 ? -22.761 2.095 -7.948 1.00 88.94 250 LEU A O 1
ATOM 1852 N N . LEU A 1 251 ? -23.355 0.854 -9.713 1.00 93.25 251 LEU A N 1
ATOM 1853 C CA . LEU A 1 251 ? -24.762 0.689 -9.325 1.00 93.25 251 LEU A CA 1
ATOM 1854 C C . LEU A 1 251 ? -24.894 0.090 -7.917 1.00 93.25 251 LEU A C 1
ATOM 1856 O O . LEU A 1 251 ? -25.625 0.604 -7.072 1.00 93.25 251 LEU A O 1
ATOM 1860 N N . ARG A 1 252 ? -24.110 -0.951 -7.614 1.00 88.81 252 ARG A N 1
ATOM 1861 C CA . ARG A 1 252 ? -24.068 -1.553 -6.273 1.00 88.81 252 ARG A CA 1
ATOM 1862 C C . ARG A 1 252 ? -23.549 -0.579 -5.213 1.00 88.81 252 ARG A C 1
ATOM 1864 O O . ARG A 1 252 ? -24.029 -0.605 -4.083 1.00 88.81 252 ARG A O 1
ATOM 1871 N N . GLU A 1 253 ? -22.571 0.253 -5.565 1.00 85.44 253 GLU A N 1
ATOM 1872 C CA . GLU A 1 253 ? -22.021 1.300 -4.694 1.00 85.44 253 GLU A CA 1
ATOM 1873 C C . GLU A 1 253 ? -23.000 2.444 -4.427 1.00 85.44 253 GLU A C 1
ATOM 1875 O O . GLU A 1 253 ? -22.786 3.146 -3.452 1.00 85.44 253 GLU A O 1
ATOM 1880 N N . GLN A 1 254 ? -24.051 2.599 -5.237 1.00 87.94 254 GLN A N 1
ATOM 1881 C CA . GLN A 1 254 ? -25.164 3.536 -5.027 1.00 87.94 254 GLN A CA 1
ATOM 1882 C C . GLN A 1 254 ? -26.390 2.873 -4.370 1.00 87.94 254 GLN A C 1
ATOM 1884 O O . GLN A 1 254 ? -27.365 3.541 -4.025 1.00 87.94 254 GLN A O 1
ATOM 1889 N N . GLY A 1 255 ? -26.348 1.552 -4.150 1.00 91.69 255 GLY A N 1
ATOM 1890 C CA . GLY A 1 255 ? -27.453 0.787 -3.572 1.00 91.69 255 GLY A CA 1
ATOM 1891 C C . GLY A 1 255 ? -28.537 0.381 -4.573 1.00 91.69 255 GLY A C 1
ATOM 1892 O O . GLY A 1 255 ? -29.617 -0.033 -4.148 1.00 91.69 255 GLY A O 1
ATOM 1893 N N . VAL A 1 256 ? -28.259 0.466 -5.877 1.00 95.50 256 VAL A N 1
ATOM 1894 C CA . VAL A 1 256 ? -29.168 0.046 -6.949 1.00 95.50 256 VAL A CA 1
ATOM 1895 C C . VAL A 1 256 ? -29.166 -1.477 -7.067 1.00 95.50 256 VAL A C 1
ATOM 1897 O O . VAL A 1 256 ? -28.140 -2.097 -7.362 1.00 95.50 256 VAL A O 1
ATOM 1900 N N . THR A 1 257 ? -30.325 -2.095 -6.830 1.00 95.50 257 THR A N 1
ATOM 1901 C CA . THR A 1 257 ? -30.522 -3.553 -6.949 1.00 95.50 257 THR A CA 1
ATOM 1902 C C . THR A 1 257 ? -31.271 -3.939 -8.219 1.00 95.50 257 THR A C 1
ATOM 1904 O O . THR A 1 257 ? -31.234 -5.103 -8.627 1.00 95.50 257 THR A O 1
ATOM 1907 N N . THR A 1 258 ? -31.920 -2.972 -8.868 1.00 97.50 258 THR A N 1
ATOM 1908 C CA . THR A 1 258 ? -32.641 -3.150 -10.129 1.00 97.50 258 THR A CA 1
ATOM 1909 C C . THR A 1 258 ? -32.468 -1.911 -10.997 1.00 97.50 258 THR A C 1
ATOM 1911 O O . THR A 1 258 ? -32.562 -0.796 -10.495 1.00 97.50 258 THR A O 1
ATOM 1914 N N . PHE A 1 259 ? -32.227 -2.108 -12.290 1.00 97.69 259 PHE A N 1
ATOM 1915 C CA . PHE A 1 259 ? -32.124 -1.023 -13.257 1.00 97.69 259 PHE A CA 1
ATOM 1916 C C . PHE A 1 259 ? -32.913 -1.322 -14.532 1.00 97.69 259 PHE A C 1
ATOM 1918 O O . PHE A 1 259 ? -33.123 -2.491 -14.871 1.00 97.69 259 PHE A O 1
ATOM 1925 N N . GLN A 1 260 ? -33.280 -0.275 -15.267 1.00 97.56 260 GLN A N 1
ATOM 1926 C CA . GLN A 1 260 ? -33.836 -0.370 -16.613 1.00 97.56 260 GLN A CA 1
ATOM 1927 C C . GLN A 1 260 ? -32.899 0.291 -17.632 1.00 97.56 260 GLN A C 1
ATOM 1929 O O . GLN A 1 260 ? -32.664 1.496 -17.587 1.00 97.56 260 GLN A O 1
ATOM 1934 N N . GLU A 1 261 ? -32.351 -0.503 -18.554 1.00 96.31 261 GLU A N 1
ATOM 1935 C CA . GLU A 1 261 ? -31.633 -0.006 -19.728 1.00 96.31 261 GLU A CA 1
ATOM 1936 C C . GLU A 1 261 ? -32.655 0.471 -20.764 1.00 96.31 261 GLU A C 1
ATOM 1938 O O . GLU A 1 261 ? -33.291 -0.321 -21.476 1.00 96.31 261 GLU A O 1
ATOM 1943 N N . ALA A 1 262 ? -32.806 1.792 -20.809 1.00 93.69 262 ALA A N 1
ATOM 1944 C CA . ALA A 1 262 ? -33.900 2.469 -21.483 1.00 93.69 262 ALA A CA 1
ATOM 1945 C C . ALA A 1 262 ? -33.767 2.469 -23.009 1.00 93.69 262 ALA A C 1
ATOM 1947 O O . ALA A 1 262 ? -34.713 2.848 -23.678 1.00 93.69 262 ALA A O 1
ATOM 1948 N N . ALA A 1 263 ? -32.636 2.063 -23.598 1.00 93.25 263 ALA A N 1
ATOM 1949 C CA . ALA A 1 263 ? -32.493 1.960 -25.054 1.00 93.25 263 ALA A CA 1
ATOM 1950 C C . ALA A 1 263 ? -31.679 0.722 -25.452 1.00 93.25 263 ALA A C 1
ATOM 1952 O O . ALA A 1 263 ? -30.468 0.763 -25.674 1.00 93.25 263 ALA A O 1
ATOM 1953 N N . SER A 1 264 ? -32.365 -0.413 -25.571 1.00 94.00 264 SER A N 1
ATOM 1954 C CA . SER A 1 264 ? -31.739 -1.720 -25.743 1.00 94.00 264 SER A CA 1
ATOM 1955 C C . SER A 1 264 ? -31.858 -2.288 -27.154 1.00 94.00 264 SER A C 1
ATOM 1957 O O . SER A 1 264 ? -32.854 -2.125 -27.859 1.00 94.00 264 SER A O 1
ATOM 1959 N N . SER A 1 265 ? -30.842 -3.060 -27.540 1.00 90.94 265 SER A N 1
ATOM 1960 C CA . SER A 1 265 ? -30.807 -3.839 -28.783 1.00 90.94 265 SER A CA 1
ATOM 1961 C C . SER A 1 265 ? -30.408 -5.294 -28.515 1.00 90.94 265 SER A C 1
ATOM 1963 O O . SER A 1 265 ? -30.015 -5.661 -27.407 1.00 90.94 265 SER A O 1
ATOM 1965 N N . THR A 1 266 ? -30.419 -6.142 -29.547 1.00 89.44 266 THR A N 1
ATOM 1966 C CA . THR A 1 266 ? -29.907 -7.524 -29.449 1.00 89.44 266 THR A CA 1
ATOM 1967 C C . THR A 1 266 ? -28.436 -7.588 -29.021 1.00 89.44 266 THR A C 1
ATOM 1969 O O . THR A 1 266 ? -28.008 -8.570 -28.414 1.00 89.44 266 THR A O 1
ATOM 1972 N N . ARG A 1 267 ? -27.657 -6.528 -29.281 1.00 90.75 267 ARG A N 1
ATOM 1973 C CA . ARG A 1 267 ? -26.284 -6.394 -28.786 1.00 90.75 267 ARG A CA 1
ATOM 1974 C C . ARG A 1 267 ? -26.247 -6.218 -27.269 1.00 90.75 267 ARG A C 1
ATOM 1976 O O . ARG A 1 267 ? -25.471 -6.907 -26.616 1.00 90.75 267 ARG A O 1
ATOM 1983 N N . THR A 1 268 ? -27.101 -5.356 -26.718 1.00 93.19 268 THR A N 1
ATOM 1984 C CA . THR A 1 268 ? -27.265 -5.164 -25.268 1.00 93.19 268 THR A CA 1
ATOM 1985 C C . THR A 1 268 ? -27.600 -6.489 -24.585 1.00 93.19 268 THR A C 1
ATOM 1987 O O . THR A 1 268 ? -26.959 -6.859 -23.603 1.00 93.19 268 THR A O 1
ATOM 1990 N N . ALA A 1 269 ? -28.526 -7.260 -25.168 1.00 92.25 269 ALA A N 1
ATOM 1991 C CA . ALA A 1 269 ? -28.873 -8.588 -24.669 1.00 92.25 269 ALA A CA 1
ATOM 1992 C C . ALA A 1 269 ? -27.656 -9.527 -24.620 1.00 92.25 269 ALA A C 1
ATOM 1994 O O . ALA A 1 269 ? -27.402 -10.157 -23.598 1.00 92.25 269 ALA A O 1
ATOM 1995 N N . ALA A 1 270 ? -26.859 -9.584 -25.694 1.00 94.69 270 ALA A N 1
ATOM 1996 C CA . ALA A 1 270 ? -25.668 -10.432 -25.747 1.00 94.69 270 ALA A CA 1
ATOM 1997 C C . ALA A 1 270 ? -24.614 -10.060 -24.688 1.00 94.69 270 ALA A C 1
ATOM 1999 O O . ALA A 1 270 ? -23.927 -10.944 -24.173 1.00 94.69 270 ALA A O 1
ATOM 2000 N N . VAL A 1 271 ? -24.488 -8.771 -24.357 1.00 96.88 271 VAL A N 1
ATOM 2001 C CA . VAL A 1 271 ? -23.568 -8.276 -23.322 1.00 96.88 271 VAL A CA 1
ATOM 2002 C C . VAL A 1 271 ? -24.002 -8.753 -21.941 1.00 96.88 271 VAL A C 1
ATOM 2004 O O . VAL A 1 271 ? -23.227 -9.410 -21.246 1.00 96.88 271 VAL A O 1
ATOM 2007 N N . PHE A 1 272 ? -25.243 -8.471 -21.543 1.00 95.69 272 PHE A N 1
ATOM 2008 C CA . PHE A 1 272 ? -25.717 -8.843 -20.210 1.00 95.69 272 PHE A CA 1
ATOM 2009 C C . PHE A 1 272 ? -25.913 -10.352 -20.051 1.00 95.69 272 PHE A C 1
ATOM 2011 O O . PHE A 1 272 ? -25.677 -10.870 -18.964 1.00 95.69 272 PHE A O 1
ATOM 2018 N N . GLU A 1 273 ? -26.222 -11.085 -21.123 1.00 94.88 273 GLU A N 1
ATOM 2019 C CA . GLU A 1 273 ? -26.238 -12.551 -21.099 1.00 94.88 273 GLU A CA 1
ATOM 2020 C C . GLU A 1 273 ? -24.827 -13.129 -20.892 1.00 94.88 273 GLU A C 1
ATOM 2022 O O . GLU A 1 273 ? -24.650 -14.107 -20.163 1.00 94.88 273 GLU A O 1
ATOM 2027 N N . ALA A 1 274 ? -23.792 -12.506 -21.469 1.00 95.25 274 ALA A N 1
ATOM 2028 C CA . ALA A 1 274 ? -22.408 -12.891 -21.201 1.00 95.25 274 ALA A CA 1
ATOM 2029 C C . ALA A 1 274 ? -22.030 -12.649 -19.729 1.00 95.25 274 ALA A C 1
ATOM 2031 O O . ALA A 1 274 ? -21.475 -13.553 -19.103 1.00 95.25 274 ALA A O 1
ATOM 2032 N N . VAL A 1 275 ? -22.401 -11.491 -19.163 1.00 95.31 275 VAL A N 1
ATOM 2033 C CA . VAL A 1 275 ? -22.204 -11.168 -17.734 1.00 95.31 275 VAL A CA 1
ATOM 2034 C C . VAL A 1 275 ? -23.001 -12.111 -16.822 1.00 95.31 275 VAL A C 1
ATOM 2036 O O . VAL A 1 275 ? -22.529 -12.523 -15.762 1.00 95.31 275 VAL A O 1
ATOM 2039 N N . LYS A 1 276 ? -24.205 -12.510 -17.227 1.00 92.94 276 LYS A N 1
ATOM 2040 C CA . LYS A 1 276 ? -25.020 -13.485 -16.500 1.00 92.94 276 LYS A CA 1
ATOM 2041 C C . LYS A 1 276 ? -24.379 -14.865 -16.483 1.00 92.94 276 LYS A C 1
ATOM 2043 O O . LYS A 1 276 ? -24.261 -15.478 -15.425 1.00 92.94 276 LYS A O 1
ATOM 2048 N N . LYS A 1 277 ? -23.925 -15.351 -17.640 1.00 91.06 277 LYS A N 1
ATOM 2049 C CA . LYS A 1 277 ? -23.339 -16.690 -17.803 1.00 91.06 277 LYS A CA 1
ATOM 2050 C C . LYS A 1 277 ? -22.082 -16.912 -16.958 1.00 91.06 277 LYS A C 1
ATOM 2052 O O . LYS A 1 277 ? -21.780 -18.046 -16.596 1.00 91.06 277 LYS A O 1
ATOM 2057 N N . GLU A 1 278 ? -21.352 -15.848 -16.650 1.00 90.38 278 GLU A N 1
ATOM 2058 C CA . GLU A 1 278 ? -20.183 -15.873 -15.764 1.00 90.38 278 GLU A CA 1
ATOM 2059 C C . GLU A 1 278 ? -20.506 -15.624 -14.281 1.00 90.38 278 GLU A C 1
ATOM 2061 O O . GLU A 1 278 ? -19.590 -15.631 -13.461 1.00 90.38 278 GLU A O 1
ATOM 2066 N N . GLY A 1 279 ? -21.779 -15.414 -13.922 1.00 87.25 279 GLY A N 1
ATOM 2067 C CA . GLY A 1 279 ? -22.205 -15.112 -12.551 1.00 87.25 279 GLY A CA 1
ATOM 2068 C C . GLY A 1 279 ? -21.873 -13.687 -12.094 1.00 87.25 279 GLY A C 1
ATOM 2069 O O . GLY A 1 279 ? -21.687 -13.455 -10.903 1.00 87.25 279 GLY A O 1
ATOM 2070 N N . GLY A 1 280 ? -21.743 -12.740 -13.030 1.00 87.44 280 GLY A N 1
ATOM 2071 C CA . GLY A 1 280 ? -21.314 -11.362 -12.772 1.00 87.44 280 GLY A CA 1
ATOM 2072 C C . GLY A 1 280 ? -22.437 -10.347 -12.529 1.00 87.44 280 GLY A C 1
ATOM 2073 O O . GLY A 1 280 ? -22.140 -9.199 -12.199 1.00 87.44 280 GLY A O 1
ATOM 2074 N N . LEU A 1 281 ? -23.713 -10.725 -12.688 1.00 92.06 281 LEU A N 1
ATOM 2075 C CA . LEU A 1 281 ? -24.838 -9.818 -12.435 1.00 92.06 281 LEU A CA 1
ATOM 2076 C C . LEU A 1 281 ? -24.993 -9.548 -10.937 1.00 92.06 281 LEU A C 1
ATOM 2078 O O . LEU A 1 281 ? -25.099 -10.475 -10.140 1.00 92.06 281 LEU A O 1
ATOM 2082 N N . SER A 1 282 ? -25.068 -8.273 -10.556 1.00 90.12 282 SER A N 1
ATOM 2083 C CA . SER A 1 282 ? -25.376 -7.867 -9.176 1.00 90.12 282 SER A CA 1
ATOM 2084 C C . SER A 1 282 ? -26.640 -7.039 -9.015 1.00 90.12 282 SER A C 1
ATOM 2086 O O . SER A 1 282 ? -26.946 -6.632 -7.900 1.00 90.12 282 SER A O 1
ATOM 2088 N N . ALA A 1 283 ? -27.344 -6.785 -10.112 1.00 94.25 283 ALA A N 1
ATOM 2089 C CA . ALA A 1 283 ? -28.626 -6.105 -10.139 1.00 94.25 283 ALA A CA 1
ATOM 2090 C C . ALA A 1 283 ? -29.501 -6.751 -11.218 1.00 94.25 283 ALA A C 1
ATOM 2092 O O . ALA A 1 283 ? -28.980 -7.310 -12.191 1.00 94.25 283 ALA A O 1
ATOM 2093 N N . ARG A 1 284 ? -30.820 -6.696 -11.032 1.00 94.94 284 ARG A N 1
ATOM 2094 C CA . ARG A 1 284 ? -31.800 -7.148 -12.029 1.00 94.94 284 ARG A CA 1
ATOM 2095 C C . ARG A 1 284 ? -31.862 -6.128 -13.159 1.00 94.94 284 ARG A C 1
ATOM 2097 O O . ARG A 1 284 ? -31.926 -4.933 -12.887 1.00 94.94 284 ARG A O 1
ATOM 2104 N N . GLY A 1 285 ? -31.826 -6.605 -14.398 1.00 96.50 285 GLY A N 1
ATOM 2105 C CA . GLY A 1 285 ? -31.862 -5.749 -15.580 1.00 96.50 285 GLY A CA 1
ATOM 2106 C C . GLY A 1 285 ? -33.212 -5.839 -16.274 1.00 96.50 285 GLY A C 1
ATOM 2107 O O . GLY A 1 285 ? -33.652 -6.934 -16.629 1.00 96.50 285 GLY A O 1
ATOM 2108 N N . PHE A 1 286 ? -33.842 -4.696 -16.489 1.00 97.56 286 PHE A N 1
ATOM 2109 C CA . PHE A 1 286 ? -34.995 -4.523 -17.363 1.00 97.56 286 PHE A CA 1
ATOM 2110 C C . PHE A 1 286 ? -34.544 -3.797 -18.628 1.00 97.56 286 PHE A C 1
ATOM 2112 O O . PHE A 1 286 ? -33.651 -2.958 -18.567 1.00 97.56 286 PHE A O 1
ATOM 2119 N N . PHE A 1 287 ? -35.090 -4.160 -19.783 1.00 97.31 287 PHE A N 1
ATOM 2120 C CA . PHE A 1 287 ? -34.571 -3.699 -21.068 1.00 97.31 287 PHE A CA 1
ATOM 2121 C C . PHE A 1 287 ? -35.704 -3.285 -21.998 1.00 97.31 287 PHE A C 1
ATOM 2123 O O . PHE A 1 287 ? -36.608 -4.081 -22.281 1.00 97.31 287 PHE A O 1
ATOM 2130 N N . ASP A 1 288 ? -35.587 -2.068 -22.523 1.00 97.31 288 ASP A N 1
ATOM 2131 C CA . ASP A 1 288 ? -36.562 -1.495 -23.444 1.00 97.31 288 ASP A CA 1
ATOM 2132 C C . ASP A 1 288 ? -36.072 -1.652 -24.876 1.00 97.31 288 ASP A C 1
ATOM 2134 O O . ASP A 1 288 ? -35.038 -1.104 -25.262 1.00 97.31 288 ASP A O 1
ATOM 2138 N N . HIS A 1 289 ? -36.798 -2.414 -25.692 1.00 96.12 289 HIS A N 1
ATOM 2139 C CA . HIS A 1 289 ? -36.424 -2.607 -27.088 1.00 96.12 289 HIS A CA 1
ATOM 2140 C C . HIS A 1 289 ? -36.623 -1.306 -27.879 1.00 96.12 289 HIS A C 1
ATOM 2142 O O . HIS A 1 289 ? -37.745 -0.812 -27.995 1.00 96.12 289 HIS A O 1
ATOM 2148 N N . LEU A 1 290 ? -35.539 -0.736 -28.410 1.00 95.25 290 LEU A N 1
ATOM 2149 C CA . LEU A 1 290 ? -35.590 0.527 -29.146 1.00 95.25 290 LEU A CA 1
ATOM 2150 C C . LEU A 1 290 ? -36.310 0.368 -30.489 1.00 95.25 290 LEU A C 1
ATOM 2152 O O . LEU A 1 290 ? -35.897 -0.449 -31.313 1.00 95.25 290 LEU A O 1
ATOM 2156 N N . ILE A 1 291 ? -37.330 1.196 -30.731 1.00 94.50 291 ILE A N 1
ATOM 2157 C CA . ILE A 1 291 ? -38.084 1.220 -31.989 1.00 94.50 291 ILE A CA 1
ATOM 2158 C C . ILE A 1 291 ? -38.127 2.616 -32.618 1.00 94.50 291 ILE A C 1
ATOM 2160 O O . ILE A 1 291 ? -38.114 3.639 -31.933 1.00 94.50 291 ILE A O 1
ATOM 2164 N N . SER A 1 292 ? -38.221 2.644 -33.947 1.00 89.31 292 SER A N 1
ATOM 2165 C CA . SER A 1 292 ? -38.316 3.869 -34.749 1.00 89.31 292 SER A CA 1
ATOM 2166 C C . SER A 1 292 ? -39.718 4.058 -35.326 1.00 89.31 292 SER A C 1
ATOM 2168 O O . SER A 1 292 ? -40.467 3.093 -35.488 1.00 89.31 292 SER A O 1
ATOM 2170 N N . ALA A 1 293 ? -40.051 5.302 -35.684 1.00 89.00 293 ALA A N 1
ATOM 2171 C CA . ALA A 1 293 ? -41.329 5.637 -36.302 1.00 89.00 293 ALA A CA 1
ATOM 2172 C C . ALA A 1 293 ? -41.528 4.875 -37.625 1.00 89.00 293 ALA A C 1
ATOM 2174 O O . ALA A 1 293 ? -40.675 4.981 -38.513 1.00 89.00 293 ALA A O 1
ATOM 2175 N N . PRO A 1 294 ? -42.636 4.130 -37.801 1.00 90.56 294 PRO A N 1
ATOM 2176 C CA . PRO A 1 294 ? -42.998 3.610 -39.110 1.00 90.56 294 PRO A CA 1
ATOM 2177 C C . PRO A 1 294 ? -43.410 4.768 -40.027 1.00 90.56 294 PRO A C 1
ATOM 2179 O O . PRO A 1 294 ? -43.909 5.797 -39.568 1.00 90.56 294 PRO A O 1
ATOM 2182 N N . ASN A 1 295 ? -43.259 4.600 -41.342 1.00 87.75 295 ASN A N 1
ATOM 2183 C CA . ASN A 1 295 ? -43.548 5.689 -42.287 1.00 87.75 295 ASN A CA 1
ATOM 2184 C C . ASN A 1 295 ? -45.056 5.948 -42.453 1.00 87.75 295 ASN A C 1
ATOM 2186 O O . ASN A 1 295 ? -45.458 6.975 -43.000 1.00 87.75 295 ASN A O 1
ATOM 2190 N N . SER A 1 296 ? -45.903 4.997 -42.044 1.00 91.06 296 SER A N 1
ATOM 2191 C CA . SER A 1 296 ? -47.363 5.102 -42.108 1.00 91.06 296 SER A CA 1
ATOM 2192 C C . SER A 1 296 ? -48.054 4.145 -41.132 1.00 91.06 296 SER A C 1
ATOM 2194 O O . SER A 1 296 ? -47.473 3.148 -40.699 1.00 91.06 296 SER A O 1
ATOM 2196 N N . THR A 1 297 ? -49.339 4.381 -40.853 1.00 89.94 297 THR A N 1
ATOM 2197 C CA . THR A 1 297 ? -50.171 3.505 -40.007 1.00 89.94 297 THR A CA 1
ATOM 2198 C C . THR A 1 297 ? -50.323 2.079 -40.554 1.00 89.94 297 THR A C 1
ATOM 2200 O O . THR A 1 297 ? -50.568 1.151 -39.788 1.00 89.94 297 THR A O 1
ATOM 2203 N N . ALA A 1 298 ? -50.123 1.859 -41.860 1.00 89.94 298 ALA A N 1
ATOM 2204 C CA . ALA A 1 298 ? -50.197 0.530 -42.472 1.00 89.94 298 ALA A CA 1
ATOM 2205 C C . ALA A 1 298 ? -49.038 -0.403 -42.063 1.00 89.94 298 ALA A C 1
ATOM 2207 O O . ALA A 1 298 ? -49.184 -1.622 -42.131 1.00 89.94 298 ALA A O 1
ATOM 2208 N N . GLU A 1 299 ? -47.900 0.154 -41.636 1.00 92.81 299 GLU A N 1
ATOM 2209 C CA . GLU A 1 299 ? -46.707 -0.602 -41.221 1.00 92.81 299 GLU A CA 1
ATOM 2210 C C . GLU A 1 299 ? -46.744 -1.002 -39.733 1.00 92.81 299 GLU A C 1
ATOM 2212 O O . GLU A 1 299 ? -46.003 -1.889 -39.311 1.00 92.81 299 GLU A O 1
ATOM 2217 N N . VAL A 1 300 ? -47.650 -0.412 -38.943 1.00 93.94 300 VAL A N 1
ATOM 2218 C CA . VAL A 1 300 ? -47.743 -0.598 -37.482 1.00 93.94 300 VAL A CA 1
ATOM 2219 C C . VAL A 1 300 ? -47.921 -2.062 -37.084 1.00 93.94 300 VAL A C 1
ATOM 2221 O O . VAL A 1 300 ? -47.260 -2.533 -36.164 1.00 93.94 300 VAL A O 1
ATOM 2224 N N . ALA A 1 301 ? -48.774 -2.811 -37.789 1.00 93.31 301 ALA A N 1
ATOM 2225 C CA . ALA A 1 301 ? -49.020 -4.215 -37.459 1.00 93.31 301 ALA A CA 1
ATOM 2226 C C . ALA A 1 301 ? -47.752 -5.080 -37.580 1.00 93.31 301 ALA A C 1
ATOM 2228 O O . ALA A 1 301 ? -47.541 -5.968 -36.757 1.00 93.31 301 ALA A O 1
ATOM 2229 N N . ALA A 1 302 ? -46.902 -4.800 -38.576 1.00 94.19 302 ALA A N 1
ATOM 2230 C CA . ALA A 1 302 ? -45.642 -5.512 -38.768 1.00 94.19 302 ALA A CA 1
ATOM 2231 C C . ALA A 1 302 ? -44.619 -5.146 -37.681 1.00 94.19 302 ALA A C 1
ATOM 2233 O O . ALA A 1 302 ? -43.970 -6.037 -37.138 1.00 94.19 302 ALA A O 1
ATOM 2234 N N . LEU A 1 303 ? -44.533 -3.860 -37.318 1.00 94.69 303 LEU A N 1
ATOM 2235 C CA . LEU A 1 303 ? -43.683 -3.389 -36.221 1.00 94.69 303 LEU A CA 1
ATOM 2236 C C . LEU A 1 303 ? -44.070 -4.040 -34.882 1.00 94.69 303 LEU A C 1
ATOM 2238 O O . LEU A 1 303 ? -43.209 -4.521 -34.154 1.00 94.69 303 LEU A O 1
ATOM 2242 N N . VAL A 1 304 ? -45.368 -4.114 -34.566 1.00 95.75 304 VAL A N 1
ATOM 2243 C CA . VAL A 1 304 ? -45.854 -4.755 -33.330 1.00 95.75 304 VAL A CA 1
ATOM 2244 C C . VAL A 1 304 ? -45.495 -6.245 -33.297 1.00 95.75 304 VAL A C 1
ATOM 2246 O O . VAL A 1 304 ? -45.087 -6.753 -32.255 1.00 95.75 304 VAL A O 1
ATOM 2249 N N . GLU A 1 305 ? -45.617 -6.958 -34.420 1.00 95.06 305 GLU A N 1
ATOM 2250 C CA . GLU A 1 305 ? -45.233 -8.374 -34.502 1.00 95.06 305 GLU A CA 1
ATOM 2251 C C . GLU A 1 305 ? -43.720 -8.578 -34.320 1.00 95.06 305 GLU A C 1
ATOM 2253 O O . GLU A 1 305 ? -43.305 -9.498 -33.610 1.00 95.06 305 GLU A O 1
ATOM 2258 N N . GLU A 1 306 ? -42.894 -7.711 -34.911 1.00 94.12 306 GLU A N 1
ATOM 2259 C CA . GLU A 1 306 ? -41.441 -7.708 -34.710 1.00 94.12 306 GLU A CA 1
ATOM 2260 C C . GLU A 1 306 ? -41.084 -7.526 -33.232 1.00 94.12 306 GLU A C 1
ATOM 2262 O O . GLU A 1 306 ? -40.345 -8.343 -32.675 1.00 94.12 306 GLU A O 1
ATOM 2267 N N . VAL A 1 307 ? -41.657 -6.507 -32.587 1.00 95.06 307 VAL A N 1
ATOM 2268 C CA . VAL A 1 307 ? -41.418 -6.203 -31.172 1.00 95.06 307 VAL A CA 1
ATOM 2269 C C . VAL A 1 307 ? -41.799 -7.380 -30.287 1.00 95.06 307 VAL A C 1
ATOM 2271 O O . VAL A 1 307 ? -40.988 -7.804 -29.469 1.00 95.06 307 VAL A O 1
ATOM 2274 N N . VAL A 1 308 ? -43.004 -7.937 -30.455 1.00 95.00 308 VAL A N 1
ATOM 2275 C CA . VAL A 1 308 ? -43.475 -9.071 -29.641 1.00 95.00 308 VAL A CA 1
ATOM 2276 C C . VAL A 1 308 ? -42.545 -10.275 -29.791 1.00 95.00 308 VAL A C 1
ATOM 2278 O O . VAL A 1 308 ? -42.235 -10.938 -28.801 1.00 95.00 308 VAL A O 1
ATOM 2281 N N . ASN A 1 309 ? -42.069 -10.557 -31.006 1.00 93.25 309 ASN A N 1
ATOM 2282 C CA . ASN A 1 309 ? -41.119 -11.642 -31.236 1.00 93.25 309 ASN A CA 1
ATOM 2283 C C . ASN A 1 309 ? -39.767 -11.367 -30.561 1.00 93.25 309 ASN A C 1
ATOM 2285 O O . ASN A 1 309 ? -39.230 -12.257 -29.899 1.00 93.25 309 ASN A O 1
ATOM 2289 N N . ALA A 1 310 ? -39.234 -10.150 -30.696 1.00 92.12 310 ALA A N 1
ATOM 2290 C CA . ALA A 1 310 ? -37.958 -9.764 -30.106 1.00 92.12 310 ALA A CA 1
ATOM 2291 C C . ALA A 1 310 ? -37.999 -9.822 -28.571 1.00 92.12 310 ALA A C 1
ATOM 2293 O O . ALA A 1 310 ? -37.151 -10.471 -27.959 1.00 92.12 310 ALA A O 1
ATOM 2294 N N . THR A 1 311 ? -39.006 -9.213 -27.940 1.00 92.94 311 THR A N 1
ATOM 2295 C CA . THR A 1 311 ? -39.139 -9.202 -26.476 1.00 92.94 311 THR A CA 1
ATOM 2296 C C . THR A 1 311 ? -39.387 -10.605 -25.926 1.00 92.94 311 THR A C 1
ATOM 2298 O O . THR A 1 311 ? -38.717 -11.008 -24.981 1.00 92.94 311 THR A O 1
ATOM 2301 N N . THR A 1 312 ? -40.233 -11.415 -26.575 1.00 92.50 312 THR A N 1
ATOM 2302 C CA . THR A 1 312 ? -40.467 -12.815 -26.171 1.00 92.50 312 THR A CA 1
ATOM 2303 C C . THR A 1 312 ? -39.194 -13.661 -26.247 1.00 92.50 312 THR A C 1
ATOM 2305 O O . THR A 1 312 ? -38.958 -14.493 -25.373 1.00 92.50 312 THR A O 1
ATOM 2308 N N . GLN A 1 313 ? -38.370 -13.476 -27.284 1.00 92.50 313 GLN A N 1
ATOM 2309 C CA . GLN A 1 313 ? -37.136 -14.245 -27.461 1.00 92.50 313 GLN A CA 1
ATOM 2310 C C . GLN A 1 313 ? -36.053 -13.868 -26.441 1.00 92.50 313 GLN A C 1
ATOM 2312 O O . GLN A 1 313 ? -35.287 -14.737 -26.024 1.00 92.50 313 GLN A O 1
ATOM 2317 N N . LEU A 1 314 ? -35.952 -12.584 -26.093 1.00 93.31 314 LEU A N 1
ATOM 2318 C CA . LEU A 1 314 ? -34.895 -12.054 -25.229 1.00 93.31 314 LEU A CA 1
ATOM 2319 C C . LEU A 1 314 ? -35.241 -12.125 -23.736 1.00 93.31 314 LEU A C 1
ATOM 2321 O O . LEU A 1 314 ? -34.339 -12.104 -22.902 1.00 93.31 314 LEU A O 1
ATOM 2325 N N . ASN A 1 315 ? -36.526 -12.206 -23.389 1.00 94.50 315 ASN A N 1
ATOM 2326 C CA . ASN A 1 315 ? -36.981 -12.218 -22.006 1.00 94.50 315 ASN A CA 1
ATOM 2327 C C . ASN A 1 315 ? -36.595 -13.509 -21.271 1.00 94.50 315 ASN A C 1
ATOM 2329 O O . ASN A 1 315 ? -36.899 -14.613 -21.729 1.00 94.50 315 ASN A O 1
ATOM 2333 N N . ASP A 1 316 ? -36.030 -13.375 -20.069 1.00 92.38 316 ASP A N 1
ATOM 2334 C CA . ASP A 1 316 ? -35.807 -14.528 -19.205 1.00 92.38 316 ASP A CA 1
ATOM 2335 C C . ASP A 1 316 ? -37.135 -15.176 -18.785 1.00 92.38 316 ASP A C 1
ATOM 2337 O O . ASP A 1 316 ? -37.969 -14.518 -18.144 1.00 92.38 316 ASP A O 1
ATOM 2341 N N . PRO A 1 317 ? -37.315 -16.487 -19.041 1.00 88.06 317 PRO A N 1
ATOM 2342 C CA . PRO A 1 317 ? -38.559 -17.182 -18.730 1.00 88.06 317 PRO A CA 1
ATOM 2343 C C . PRO A 1 317 ? -38.735 -17.482 -17.234 1.00 88.06 317 PRO A C 1
ATOM 2345 O O . PRO A 1 317 ? -39.829 -17.848 -16.823 1.00 88.06 317 PRO A O 1
ATOM 2348 N N . ALA A 1 318 ? -37.676 -17.376 -16.425 1.00 85.19 318 ALA A N 1
ATOM 2349 C CA . ALA A 1 318 ? -37.743 -17.610 -14.983 1.00 85.19 318 ALA A CA 1
ATOM 2350 C C . ALA A 1 318 ? -38.413 -16.433 -14.263 1.00 85.19 318 ALA A C 1
ATOM 2352 O O . ALA A 1 318 ? -38.121 -15.284 -14.586 1.00 85.19 318 ALA A O 1
ATOM 2353 N N . ASP A 1 319 ? -39.265 -16.698 -13.273 1.00 86.38 319 ASP A N 1
ATOM 2354 C CA . ASP A 1 319 ? -39.847 -15.654 -12.419 1.00 86.38 319 ASP A CA 1
ATOM 2355 C C . ASP A 1 319 ? -38.767 -14.890 -11.633 1.00 86.38 319 ASP A C 1
ATOM 2357 O O . ASP A 1 319 ? -37.625 -15.342 -11.504 1.00 86.38 319 ASP A O 1
ATOM 2361 N N . LEU A 1 320 ? -39.115 -13.707 -11.118 1.00 91.31 320 LEU A N 1
ATOM 2362 C CA . LEU A 1 320 ? -38.190 -12.924 -10.300 1.00 91.31 320 LEU A CA 1
ATOM 2363 C C . LEU A 1 320 ? -37.868 -13.675 -9.002 1.00 91.31 320 LEU A C 1
ATOM 2365 O O . LEU A 1 320 ? -38.759 -14.043 -8.240 1.00 91.31 320 LEU A O 1
ATOM 2369 N N . GLY A 1 321 ? -36.577 -13.873 -8.746 1.00 90.44 321 GLY A N 1
ATOM 2370 C CA . GLY A 1 321 ? -36.072 -14.561 -7.564 1.00 90.44 321 GLY A CA 1
ATOM 2371 C C . GLY A 1 321 ? -34.845 -13.872 -6.963 1.00 90.44 321 GLY A C 1
ATOM 2372 O O . GLY A 1 321 ? -34.492 -12.759 -7.371 1.00 90.44 321 GLY A O 1
ATOM 2373 N N . PRO A 1 322 ? -34.184 -14.517 -5.984 1.00 87.94 322 PRO A N 1
ATOM 2374 C CA . PRO A 1 322 ? -32.964 -13.992 -5.369 1.00 87.94 322 PRO A CA 1
ATOM 2375 C C . PRO A 1 322 ? -31.826 -13.778 -6.374 1.00 87.94 322 PRO A C 1
ATOM 2377 O O . PRO A 1 322 ? -31.088 -12.803 -6.265 1.00 87.94 322 PRO A O 1
ATOM 2380 N N . GLU A 1 323 ? -31.721 -14.652 -7.375 1.00 88.81 323 GLU A N 1
ATOM 2381 C CA . GLU A 1 323 ? -30.770 -14.503 -8.477 1.00 88.81 323 GLU A CA 1
ATOM 2382 C C . GLU A 1 323 ? -31.246 -13.429 -9.475 1.00 88.81 323 GLU A C 1
ATOM 2384 O O . GLU A 1 323 ? -32.420 -13.443 -9.871 1.00 88.81 323 GLU A O 1
ATOM 2389 N N . PRO A 1 324 ? -30.370 -12.506 -9.918 1.00 90.62 324 PRO A N 1
ATOM 2390 C CA . PRO A 1 324 ? -30.741 -11.493 -10.897 1.00 90.62 324 PRO A CA 1
ATOM 2391 C C . PRO A 1 324 ? -31.156 -12.070 -12.259 1.00 90.62 324 PRO A C 1
ATOM 2393 O O . PRO A 1 324 ? -30.505 -12.966 -12.801 1.00 90.62 324 PRO A O 1
ATOM 2396 N N . ALA A 1 325 ? -32.215 -11.504 -12.841 1.00 91.62 325 ALA A N 1
ATOM 2397 C CA . ALA A 1 325 ? -32.752 -11.871 -14.152 1.00 91.62 325 ALA A CA 1
ATOM 2398 C C . ALA A 1 325 ? -32.691 -10.693 -15.142 1.00 91.62 325 ALA A C 1
ATOM 2400 O O . ALA A 1 325 ? -32.571 -9.535 -14.732 1.00 91.62 325 ALA A O 1
ATOM 2401 N N . LEU A 1 326 ? -32.794 -11.010 -16.435 1.00 95.62 326 LEU A N 1
ATOM 2402 C CA . LEU A 1 326 ? -32.858 -10.081 -17.562 1.00 95.62 326 LEU A CA 1
ATOM 2403 C C . LEU A 1 326 ? -34.276 -10.090 -18.150 1.00 95.62 326 LEU A C 1
ATOM 2405 O O . LEU A 1 326 ? -34.706 -11.073 -18.757 1.00 95.62 326 LEU A O 1
ATOM 2409 N N . LYS A 1 327 ? -35.030 -9.009 -17.959 1.00 95.81 327 LYS A N 1
ATOM 2410 C CA . LYS A 1 327 ? -36.446 -8.916 -18.332 1.00 95.81 327 LYS A CA 1
ATOM 2411 C C . LYS A 1 327 ? -36.662 -7.991 -19.524 1.00 95.81 327 LYS A C 1
ATOM 2413 O O . LYS A 1 327 ? -36.166 -6.871 -19.536 1.00 95.81 327 LYS A O 1
ATOM 2418 N N . TRP A 1 328 ? -37.443 -8.459 -20.495 1.00 95.12 328 TRP A N 1
ATOM 2419 C CA . TRP A 1 328 ? -37.751 -7.753 -21.742 1.00 95.12 328 TRP A CA 1
ATOM 2420 C C . TRP A 1 328 ? -39.261 -7.740 -21.960 1.00 95.12 328 TRP A C 1
ATOM 2422 O O . TRP A 1 328 ? -39.835 -8.729 -22.413 1.00 95.12 328 TRP A O 1
ATOM 2432 N N . HIS A 1 329 ? -39.912 -6.634 -21.610 1.00 93.19 329 HIS A N 1
ATOM 2433 C CA . HIS A 1 329 ? -41.369 -6.501 -21.735 1.00 93.19 329 HIS A CA 1
ATOM 2434 C C . HIS A 1 329 ? -41.831 -5.102 -22.167 1.00 93.19 329 HIS A C 1
ATOM 2436 O O . HIS A 1 329 ? -43.033 -4.850 -22.211 1.00 93.19 329 HIS A O 1
ATOM 2442 N N . ALA A 1 330 ? -40.897 -4.213 -22.514 1.00 96.38 330 ALA A N 1
ATOM 2443 C CA . ALA A 1 330 ? -41.189 -2.841 -22.898 1.00 96.38 330 ALA A CA 1
ATOM 2444 C C . ALA A 1 330 ? -40.397 -2.404 -24.142 1.00 96.38 330 ALA A C 1
ATOM 2446 O O . ALA A 1 330 ? -39.445 -3.070 -24.569 1.00 96.38 330 ALA A O 1
ATOM 2447 N N . VAL A 1 331 ? -40.815 -1.288 -24.738 1.00 97.50 331 VAL A N 1
ATOM 2448 C CA . VAL A 1 331 ? -40.124 -0.623 -25.852 1.00 97.50 331 VAL A CA 1
ATOM 2449 C C . VAL A 1 331 ? -39.683 0.785 -25.490 1.00 97.50 331 VAL A C 1
ATOM 2451 O O . VAL A 1 331 ? -40.320 1.438 -24.666 1.00 97.50 331 VAL A O 1
ATOM 2454 N N . LYS A 1 332 ? -38.660 1.284 -26.186 1.00 97.06 332 LYS A N 1
ATOM 2455 C CA . LYS A 1 332 ? -38.260 2.692 -26.151 1.00 97.06 332 LYS A CA 1
ATOM 2456 C C . LYS A 1 332 ? -38.683 3.406 -27.422 1.00 97.06 332 LYS A C 1
ATOM 2458 O O . LYS A 1 332 ? -38.386 2.939 -28.522 1.00 97.06 332 LYS A O 1
ATOM 2463 N N . ILE A 1 333 ? -39.326 4.557 -27.262 1.00 96.62 333 ILE A N 1
ATOM 2464 C CA . ILE A 1 333 ? -39.780 5.435 -28.342 1.00 96.62 333 ILE A CA 1
ATOM 2465 C C . ILE A 1 333 ? -39.178 6.826 -28.129 1.00 96.62 333 ILE A C 1
ATOM 2467 O O . ILE A 1 333 ? -39.242 7.354 -27.024 1.00 96.62 333 ILE A O 1
ATOM 2471 N N . PHE A 1 334 ? -38.632 7.436 -29.182 1.00 94.12 334 PHE A N 1
ATOM 2472 C CA . PHE A 1 334 ? -38.199 8.839 -29.171 1.00 94.12 334 PHE A CA 1
ATOM 2473 C C . PHE A 1 334 ? -39.200 9.713 -29.920 1.00 94.12 334 PHE A C 1
ATOM 2475 O O . PHE A 1 334 ? -39.375 9.516 -31.124 1.00 94.12 334 PHE A O 1
ATOM 2482 N N . VAL A 1 335 ? -39.865 10.645 -29.227 1.00 94.38 335 VAL A N 1
ATOM 2483 C CA . VAL A 1 335 ? -40.853 11.562 -29.830 1.00 94.38 335 VAL A CA 1
ATOM 2484 C C . VAL A 1 335 ? -40.236 12.910 -30.188 1.00 94.38 335 VAL A C 1
ATOM 2486 O O . VAL A 1 335 ? -40.687 13.528 -31.148 1.00 94.38 335 VAL A O 1
ATOM 2489 N N . ASP A 1 336 ? -39.189 13.340 -29.496 1.00 91.81 336 ASP A N 1
ATOM 2490 C CA . ASP A 1 336 ? -38.440 14.557 -29.797 1.00 91.81 336 ASP A CA 1
ATOM 2491 C C . ASP A 1 336 ? -36.953 14.442 -29.410 1.00 91.81 336 ASP A C 1
ATOM 2493 O O . ASP A 1 336 ? -36.462 13.351 -29.112 1.00 91.81 336 ASP A O 1
ATOM 2497 N N . GLY A 1 337 ? -36.213 15.547 -29.553 1.00 86.50 337 GLY A N 1
ATOM 2498 C CA . GLY A 1 337 ? -34.845 15.703 -29.052 1.00 86.50 337 GLY A CA 1
ATOM 2499 C C . GLY A 1 337 ? -34.805 16.572 -27.795 1.00 86.50 337 GLY A C 1
ATOM 2500 O O . GLY A 1 337 ? -35.802 16.692 -27.099 1.00 86.50 337 GLY A O 1
ATOM 2501 N N . ILE A 1 338 ? -33.678 17.240 -27.564 1.00 86.62 338 ILE A N 1
ATOM 2502 C CA . ILE A 1 338 ? -33.412 17.979 -26.327 1.00 86.62 338 ILE A CA 1
ATOM 2503 C C . ILE A 1 338 ? -33.834 19.449 -26.369 1.00 86.62 338 ILE A C 1
ATOM 2505 O O . ILE A 1 338 ? -33.763 20.122 -27.409 1.00 86.62 338 ILE A O 1
ATOM 2509 N N . ILE A 1 339 ? -34.209 20.004 -25.216 1.00 87.56 339 ILE A N 1
ATOM 2510 C CA . ILE A 1 339 ? -34.633 21.410 -25.097 1.00 87.56 339 ILE A CA 1
ATOM 2511 C C . ILE A 1 339 ? -33.490 22.399 -24.829 1.00 87.56 339 ILE A C 1
ATOM 2513 O O . ILE A 1 339 ? -33.709 23.611 -24.845 1.00 87.56 339 ILE A O 1
ATOM 2517 N N . MET A 1 340 ? -32.273 21.909 -24.608 1.00 83.88 340 MET A N 1
ATOM 2518 C CA . MET A 1 340 ? -31.146 22.708 -24.134 1.00 83.88 340 MET A CA 1
ATOM 2519 C C . MET A 1 340 ? -30.629 23.657 -25.223 1.00 83.88 340 MET A C 1
ATOM 2521 O O . MET A 1 340 ? -30.503 23.313 -26.404 1.00 83.88 340 MET A O 1
ATOM 2525 N N . TYR A 1 341 ? -30.293 24.885 -24.823 1.00 80.62 341 TYR A N 1
ATOM 2526 C CA . TYR A 1 341 ? -29.708 25.885 -25.714 1.00 80.62 341 TYR A CA 1
ATOM 2527 C C . TYR A 1 341 ? -28.206 25.620 -25.909 1.00 80.62 341 TYR A C 1
ATOM 2529 O O . TYR A 1 341 ? -27.499 25.593 -24.909 1.00 80.62 341 TYR A O 1
ATOM 2537 N N . PRO A 1 342 ? -27.665 25.558 -27.144 1.00 71.62 342 PRO A N 1
ATOM 2538 C CA . PRO A 1 342 ? -28.276 26.037 -28.385 1.00 71.62 342 PRO A CA 1
ATOM 2539 C C . PRO A 1 342 ? -28.925 24.966 -29.279 1.00 71.62 342 PRO A C 1
ATOM 2541 O O . PRO A 1 342 ? -29.396 25.339 -30.358 1.00 71.62 342 PRO A O 1
ATOM 2544 N N . ALA A 1 343 ? -28.966 23.690 -28.877 1.00 76.19 343 ALA A N 1
ATOM 2545 C CA . ALA A 1 343 ? -29.478 22.590 -29.703 1.00 76.19 343 ALA A CA 1
ATOM 2546 C C . ALA A 1 343 ? -30.943 22.813 -30.128 1.00 76.19 343 ALA A C 1
ATOM 2548 O O . ALA A 1 343 ? -31.219 22.886 -31.327 1.00 76.19 343 ALA A O 1
ATOM 2549 N N . ASN A 1 344 ? -31.847 23.050 -29.166 1.00 82.62 344 ASN A N 1
ATOM 2550 C CA . ASN A 1 344 ? -33.269 23.358 -29.396 1.00 82.62 344 ASN A CA 1
ATOM 2551 C C . ASN A 1 344 ? -33.960 22.388 -30.384 1.00 82.62 344 ASN A C 1
ATOM 2553 O O . ASN A 1 344 ? -34.562 22.834 -31.368 1.00 82.62 344 ASN A O 1
ATOM 2557 N N . THR A 1 345 ? -33.820 21.077 -30.174 1.00 83.50 345 THR A N 1
ATOM 2558 C CA . THR A 1 345 ? -34.397 20.030 -31.039 1.00 83.50 345 THR A CA 1
ATOM 2559 C C . THR A 1 345 ? -35.660 19.388 -30.456 1.00 83.50 345 THR A C 1
ATOM 2561 O O . THR A 1 345 ? -36.367 18.692 -31.184 1.00 83.50 345 THR A O 1
ATOM 2564 N N . GLY A 1 346 ? -35.981 19.668 -29.190 1.00 89.19 346 GLY A N 1
ATOM 2565 C CA . GLY A 1 346 ? -37.233 19.293 -28.530 1.00 89.19 346 GLY A CA 1
ATOM 2566 C C . GLY A 1 346 ? -38.464 19.985 -29.127 1.00 89.19 346 GLY A C 1
ATOM 2567 O O . GLY A 1 346 ? -38.401 21.112 -29.635 1.00 89.19 346 GLY A O 1
ATOM 2568 N N . ALA A 1 347 ? -39.609 19.305 -29.086 1.00 91.88 347 ALA A N 1
ATOM 2569 C CA . ALA A 1 347 ? -40.843 19.815 -29.678 1.00 91.88 347 ALA A CA 1
ATOM 2570 C C . ALA A 1 347 ? -41.629 20.635 -28.648 1.00 91.88 347 ALA A C 1
ATOM 2572 O O . ALA A 1 347 ? -42.074 20.104 -27.632 1.00 91.88 347 ALA A O 1
ATOM 2573 N N . LEU A 1 348 ? -41.858 21.923 -28.928 1.00 91.94 348 LEU A N 1
ATOM 2574 C CA . LEU A 1 348 ? -42.546 22.835 -28.004 1.00 91.94 348 LEU A CA 1
ATOM 2575 C C . LEU A 1 348 ? -43.887 23.353 -28.546 1.00 91.94 348 LEU A C 1
ATOM 2577 O O . LEU A 1 348 ? -44.072 23.462 -29.753 1.00 91.94 348 LEU A O 1
ATOM 2581 N N . ILE A 1 349 ? -44.828 23.712 -27.672 1.00 92.12 349 ILE A N 1
ATOM 2582 C CA . ILE A 1 349 ? -46.130 24.308 -28.024 1.00 92.12 349 ILE A CA 1
ATOM 2583 C C . ILE A 1 349 ? -45.960 25.750 -28.496 1.00 92.12 349 ILE A C 1
ATOM 2585 O O . ILE A 1 349 ? -46.597 26.178 -29.458 1.00 92.12 349 ILE A O 1
ATOM 2589 N N . GLU A 1 350 ? -45.092 26.501 -27.824 1.00 89.69 350 GLU A N 1
ATOM 2590 C CA . GLU A 1 350 ? -44.706 27.854 -28.218 1.00 89.69 350 GLU A CA 1
ATOM 2591 C C . GLU A 1 350 ? -43.252 27.871 -28.734 1.00 89.69 350 GLU A C 1
ATOM 2593 O O . GLU A 1 350 ? -42.438 27.044 -28.322 1.00 89.69 350 GLU A O 1
ATOM 2598 N N . PRO A 1 351 ? -42.855 28.804 -29.616 1.00 89.88 351 PRO A N 1
ATOM 2599 C CA . PRO A 1 351 ? -41.481 28.850 -30.118 1.00 89.88 351 PRO A CA 1
ATOM 2600 C C . PRO A 1 351 ? -40.435 29.121 -29.024 1.00 89.88 351 PRO A C 1
ATOM 2602 O O . PRO A 1 351 ? -40.706 29.831 -28.051 1.00 89.88 351 PRO A O 1
ATOM 2605 N N . TYR A 1 352 ? -39.211 28.615 -29.197 1.00 89.62 352 TYR A N 1
ATOM 2606 C CA . TYR A 1 352 ? -38.060 28.967 -28.354 1.00 89.62 352 TYR A CA 1
ATOM 2607 C C . TYR A 1 352 ? -37.756 30.471 -28.403 1.00 89.62 352 TYR A C 1
ATOM 2609 O O . TYR A 1 352 ? -37.957 31.139 -29.425 1.00 89.62 352 TYR A O 1
ATOM 2617 N N . PHE A 1 353 ? -37.199 31.008 -27.318 1.00 91.25 353 PHE A N 1
ATOM 2618 C CA . PHE A 1 353 ? -36.615 32.345 -27.311 1.00 91.25 353 PHE A CA 1
ATOM 2619 C C . PHE A 1 353 ? -35.155 32.258 -27.764 1.00 91.25 353 PHE A C 1
ATOM 2621 O O . PHE A 1 353 ? -34.392 31.424 -27.281 1.00 91.25 353 PHE A O 1
ATOM 2628 N N . LEU A 1 354 ? -34.742 33.142 -28.670 1.00 87.38 354 LEU A N 1
ATOM 2629 C CA . LEU A 1 354 ? -33.362 33.237 -29.152 1.00 87.38 354 LEU A CA 1
ATOM 2630 C C . LEU A 1 354 ? -32.840 34.677 -29.011 1.00 87.38 354 LEU A C 1
ATOM 2632 O O . LEU A 1 354 ? -33.641 35.622 -28.994 1.00 87.38 354 LEU A O 1
ATOM 2636 N N . PRO A 1 355 ? -31.513 34.877 -28.890 1.00 85.44 355 PRO A N 1
ATOM 2637 C CA . PRO A 1 355 ? -30.936 36.210 -28.781 1.00 85.44 355 PRO A CA 1
ATOM 2638 C C . PRO A 1 355 ? -31.157 37.011 -30.074 1.00 85.44 355 PRO A C 1
ATOM 2640 O O . PRO A 1 355 ? -30.946 36.522 -31.186 1.00 85.44 355 PRO A O 1
ATOM 2643 N N . VAL A 1 356 ? -31.574 38.271 -29.938 1.00 84.69 356 VAL A N 1
ATOM 2644 C CA . VAL A 1 356 ? -31.801 39.177 -31.071 1.00 84.69 356 VAL A CA 1
ATOM 2645 C C . VAL A 1 356 ? -30.468 39.805 -31.482 1.00 84.69 356 VAL A C 1
ATOM 2647 O O . VAL A 1 356 ? -30.027 40.801 -30.902 1.00 84.69 356 VAL A O 1
ATOM 2650 N N . GLY A 1 357 ? -29.806 39.225 -32.486 1.00 76.38 357 GLY A N 1
ATOM 2651 C CA . GLY A 1 357 ? -28.460 39.640 -32.904 1.00 76.38 357 GLY A CA 1
ATOM 2652 C C . GLY A 1 357 ? -27.441 39.526 -31.760 1.00 76.38 357 GLY A C 1
ATOM 2653 O O . GLY A 1 357 ? -27.576 38.679 -30.888 1.00 76.38 357 GLY A O 1
ATOM 2654 N N . ASN A 1 358 ? -26.449 40.422 -31.713 1.00 69.56 358 ASN A N 1
ATOM 2655 C CA . ASN A 1 358 ? -25.479 40.491 -30.605 1.00 69.56 358 ASN A CA 1
ATOM 2656 C C . ASN A 1 358 ? -25.981 41.357 -29.426 1.00 69.56 358 ASN A C 1
ATOM 2658 O O . ASN A 1 358 ? -25.199 42.091 -28.819 1.00 69.56 358 ASN A O 1
ATOM 2662 N N . THR A 1 359 ? -27.287 41.354 -29.137 1.00 74.81 359 THR A N 1
ATOM 2663 C CA . THR A 1 359 ? -27.869 42.112 -28.013 1.00 74.81 359 THR A CA 1
ATOM 2664 C C . THR A 1 359 ? -28.165 41.203 -26.819 1.00 74.81 359 THR A C 1
ATOM 2666 O O . THR A 1 359 ? -28.205 39.985 -26.947 1.00 74.81 359 THR A O 1
ATOM 2669 N N . SER A 1 360 ? -28.410 41.786 -25.643 1.00 77.38 360 SER A N 1
ATOM 2670 C CA . SER A 1 360 ? -28.869 41.047 -24.456 1.00 77.38 360 SER A CA 1
ATOM 2671 C C . SER A 1 360 ? -30.370 40.714 -24.473 1.00 77.38 360 SER A C 1
ATOM 2673 O O . SER A 1 360 ? -30.882 40.161 -23.500 1.00 77.38 360 SER A O 1
ATOM 2675 N N . VAL A 1 361 ? -31.091 41.073 -25.542 1.00 85.69 361 VAL A N 1
ATOM 2676 C CA . VAL A 1 361 ? -32.541 40.879 -25.676 1.00 85.69 361 VAL A CA 1
ATOM 2677 C C . VAL A 1 361 ? -32.829 39.505 -26.277 1.00 85.69 361 VAL A C 1
ATOM 2679 O O . VAL A 1 361 ? -32.236 39.140 -27.289 1.00 85.69 361 VAL A O 1
ATOM 2682 N N . TRP A 1 362 ? -33.776 38.777 -25.684 1.00 90.25 362 TRP A N 1
ATOM 2683 C CA . TRP A 1 362 ? -34.267 37.483 -26.163 1.00 90.25 362 TRP A CA 1
ATOM 2684 C C . TRP A 1 362 ? -35.721 37.620 -26.619 1.00 90.25 362 TRP A C 1
ATOM 2686 O O . TRP A 1 362 ? -36.520 38.270 -25.942 1.00 90.25 362 TRP A O 1
ATOM 2696 N N . ALA A 1 363 ? -36.062 37.036 -27.766 1.00 89.75 363 ALA A N 1
ATOM 2697 C CA . ALA A 1 363 ? -37.403 37.101 -28.347 1.00 89.75 363 ALA A CA 1
ATOM 2698 C C . ALA A 1 363 ? -37.804 35.742 -28.945 1.00 89.75 363 ALA A C 1
ATOM 2700 O O . ALA A 1 363 ? -36.916 34.993 -29.364 1.00 89.75 363 ALA A O 1
ATOM 2701 N N . PRO A 1 364 ? -39.110 35.419 -29.009 1.00 89.44 364 PRO A N 1
ATOM 2702 C CA . PRO A 1 364 ? -39.572 34.183 -29.630 1.00 89.44 364 PRO A CA 1
ATOM 2703 C C . PRO A 1 364 ? -39.183 34.154 -31.112 1.00 89.44 364 PRO A C 1
ATOM 2705 O O . PRO A 1 364 ? -39.399 35.133 -31.833 1.00 89.44 364 PRO A O 1
ATOM 2708 N N . ASN A 1 365 ? -38.622 33.036 -31.573 1.00 81.19 365 ASN A N 1
ATOM 2709 C CA . ASN A 1 365 ? -38.242 32.848 -32.970 1.00 81.19 365 ASN A CA 1
ATOM 2710 C C . ASN A 1 365 ? -39.127 31.791 -33.645 1.00 81.19 365 ASN A C 1
ATOM 2712 O O . ASN A 1 365 ? -38.959 30.598 -33.429 1.00 81.19 365 ASN A O 1
ATOM 2716 N N . SER A 1 366 ? -40.038 32.243 -34.510 1.00 70.50 366 SER A N 1
ATOM 2717 C CA . SER A 1 366 ? -40.962 31.367 -35.251 1.00 70.50 366 SER A CA 1
ATOM 2718 C C . SER A 1 366 ? -40.356 30.667 -36.479 1.00 70.50 366 SER A C 1
ATOM 2720 O O . SER A 1 366 ? -41.038 29.861 -37.103 1.00 70.50 366 SER A O 1
ATOM 2722 N N . GLU A 1 367 ? -39.098 30.945 -36.842 1.00 67.69 367 GLU A N 1
ATOM 2723 C CA . GLU A 1 367 ? -38.435 30.338 -38.011 1.00 67.69 367 GLU A CA 1
ATOM 2724 C C . GLU A 1 367 ? -37.793 28.967 -37.710 1.00 67.69 367 GLU A C 1
ATOM 2726 O O . GLU A 1 367 ? -37.490 28.221 -38.640 1.00 67.69 367 GLU A O 1
ATOM 2731 N N . LYS A 1 368 ? -37.601 28.614 -36.428 1.00 60.06 368 LYS A N 1
ATOM 2732 C CA . LYS A 1 368 ? -37.130 27.298 -35.962 1.00 60.06 368 LYS A CA 1
ATOM 2733 C C . LYS A 1 368 ? -38.104 26.743 -34.923 1.00 60.06 368 LYS A C 1
ATOM 2735 O O . LYS A 1 368 ? -38.041 27.118 -33.755 1.00 60.06 368 LYS A O 1
ATOM 2740 N N . TRP A 1 369 ? -38.988 25.853 -35.360 1.00 73.50 369 TRP A N 1
ATOM 2741 C CA . TRP A 1 369 ? -39.992 25.217 -34.512 1.00 73.50 369 TRP A CA 1
ATOM 2742 C C . TRP A 1 369 ? -40.005 23.705 -34.800 1.00 73.50 369 TRP A C 1
ATOM 2744 O O . TRP A 1 369 ? -40.592 23.304 -35.805 1.00 73.50 369 TRP A O 1
ATOM 2754 N N . PRO A 1 370 ? -39.267 22.886 -34.021 1.00 81.88 370 PRO A N 1
ATOM 2755 C CA . PRO A 1 370 ? -39.178 21.444 -34.252 1.00 81.88 370 PRO A CA 1
ATOM 2756 C C . PRO A 1 370 ? -40.541 20.756 -34.114 1.00 81.88 370 PRO A C 1
ATOM 2758 O O . PRO A 1 370 ? -41.292 21.043 -33.182 1.00 81.88 370 PRO A O 1
ATOM 2761 N N . GLU A 1 371 ? -40.846 19.846 -35.039 1.00 86.31 371 GLU A N 1
ATOM 2762 C CA . GLU A 1 371 ? -42.025 18.978 -34.965 1.00 86.31 371 GLU A CA 1
ATOM 2763 C C . GLU A 1 371 ? -41.665 17.650 -34.276 1.00 86.31 371 GLU A C 1
ATOM 2765 O O . GLU A 1 371 ? -40.530 17.184 -34.431 1.00 86.31 371 GLU A O 1
ATOM 2770 N N . PRO A 1 372 ? -42.610 17.007 -33.564 1.00 90.69 372 PRO A N 1
ATOM 2771 C CA . PRO A 1 372 ? -42.409 15.659 -33.044 1.00 90.69 372 PRO A CA 1
ATOM 2772 C C . PRO A 1 372 ? -42.024 14.665 -34.152 1.00 90.69 372 PRO A C 1
ATOM 2774 O O . PRO A 1 372 ? -42.585 14.684 -35.248 1.00 90.69 372 PRO A O 1
ATOM 2777 N N . TYR A 1 373 ? -41.115 13.737 -33.852 1.00 90.94 373 TYR A N 1
ATOM 2778 C CA . TYR A 1 373 ? -40.679 12.669 -34.761 1.00 90.94 373 TYR A CA 1
ATOM 2779 C C . TYR A 1 373 ? -41.808 11.693 -35.121 1.00 90.94 373 TYR A C 1
ATOM 2781 O O . TYR A 1 373 ? -41.733 10.991 -36.130 1.00 90.94 373 TYR A O 1
ATOM 2789 N N . TRP A 1 374 ? -42.858 11.654 -34.299 1.00 92.19 374 TRP A N 1
ATOM 2790 C CA . TRP A 1 374 ? -44.040 10.826 -34.486 1.00 92.19 374 TRP A CA 1
ATOM 2791 C C . TRP A 1 374 ? -45.283 11.697 -34.615 1.00 92.19 374 TRP A C 1
ATOM 2793 O O . TRP A 1 374 ? -45.540 12.559 -33.780 1.00 92.19 374 TRP A O 1
ATOM 2803 N N . SER A 1 375 ? -46.119 11.411 -35.612 1.00 92.19 375 SER A N 1
ATOM 2804 C CA . SER A 1 375 ? -47.491 11.929 -35.601 1.00 92.19 375 SER A CA 1
ATOM 2805 C C . SER A 1 375 ? -48.315 11.240 -34.508 1.00 92.19 375 SER A C 1
ATOM 2807 O O . SER A 1 375 ? -48.149 10.038 -34.276 1.00 92.19 375 SER A O 1
ATOM 2809 N N . THR A 1 376 ? -49.255 11.968 -33.895 1.00 93.81 376 THR A N 1
ATOM 2810 C CA . THR A 1 376 ? -50.168 11.423 -32.875 1.00 93.81 376 THR A CA 1
ATOM 2811 C C . THR A 1 376 ? -50.910 10.180 -33.368 1.00 93.81 376 THR A C 1
ATOM 2813 O O . THR A 1 376 ? -51.049 9.219 -32.623 1.00 93.81 376 THR A O 1
ATOM 2816 N N . GLU A 1 377 ? -51.339 10.156 -34.637 1.00 94.69 377 GLU A N 1
ATOM 2817 C CA . GLU A 1 377 ? -52.062 9.022 -35.232 1.00 94.69 377 GLU A CA 1
ATOM 2818 C C . GLU A 1 377 ? -51.212 7.741 -35.263 1.00 94.69 377 GLU A C 1
ATOM 2820 O O . GLU A 1 377 ? -51.683 6.665 -34.892 1.00 94.69 377 GLU A O 1
ATOM 2825 N N . ILE A 1 378 ? -49.946 7.851 -35.680 1.00 95.31 378 ILE A N 1
ATOM 2826 C CA . ILE A 1 378 ? -49.032 6.704 -35.736 1.00 95.31 378 ILE A CA 1
ATOM 2827 C C . ILE A 1 378 ? -48.671 6.243 -34.322 1.00 95.31 378 ILE A C 1
ATOM 2829 O O . ILE A 1 378 ? -48.693 5.040 -34.058 1.00 95.31 378 ILE A O 1
ATOM 2833 N N . LEU A 1 379 ? -48.370 7.177 -33.414 1.00 96.50 379 LEU A N 1
ATOM 2834 C CA . LEU A 1 379 ? -48.031 6.848 -32.030 1.00 96.50 379 LEU A CA 1
ATOM 2835 C C . LEU A 1 379 ? -49.199 6.148 -31.320 1.00 96.50 379 LEU A C 1
ATOM 2837 O O . LEU A 1 379 ? -48.990 5.110 -30.698 1.00 96.50 379 LEU A O 1
ATOM 2841 N N . ALA A 1 380 ? -50.429 6.650 -31.479 1.00 96.69 380 ALA A N 1
ATOM 2842 C CA . ALA A 1 380 ? -51.634 6.037 -30.918 1.00 96.69 380 ALA A CA 1
ATOM 2843 C C . ALA A 1 380 ? -51.845 4.606 -31.431 1.00 96.69 380 ALA A C 1
ATOM 2845 O O . ALA A 1 380 ? -52.077 3.693 -30.640 1.00 96.69 380 ALA A O 1
ATOM 2846 N N . ALA A 1 381 ? -51.689 4.384 -32.741 1.00 96.31 381 ALA A N 1
ATOM 2847 C CA . ALA A 1 381 ? -51.824 3.057 -33.337 1.00 96.31 381 ALA A CA 1
ATOM 2848 C C . ALA A 1 381 ? -50.750 2.070 -32.841 1.00 96.31 381 ALA A C 1
ATOM 2850 O O . ALA A 1 381 ? -51.055 0.897 -32.609 1.00 96.31 381 ALA A O 1
ATOM 2851 N N . VAL A 1 382 ? -49.500 2.523 -32.668 1.00 97.12 382 VAL A N 1
ATOM 2852 C CA . VAL A 1 382 ? -48.419 1.690 -32.116 1.00 97.12 382 VAL A CA 1
ATOM 2853 C C . VAL A 1 382 ? -48.678 1.360 -30.649 1.00 97.12 382 VAL A C 1
ATOM 2855 O O . VAL A 1 382 ? -48.625 0.185 -30.293 1.00 97.12 382 VAL A O 1
ATOM 2858 N N . LEU A 1 383 ? -49.014 2.348 -29.814 1.00 96.69 383 LEU A N 1
ATOM 2859 C CA . LEU A 1 383 ? -49.318 2.116 -28.398 1.00 96.69 383 LEU A CA 1
ATOM 2860 C C . LEU A 1 383 ? -50.508 1.170 -28.223 1.00 96.69 383 LEU A C 1
ATOM 2862 O O . LEU A 1 383 ? -50.418 0.223 -27.448 1.00 96.69 383 LEU A O 1
ATOM 2866 N N . GLU A 1 384 ? -51.584 1.356 -28.992 1.00 96.50 384 GLU A N 1
ATOM 2867 C CA . GLU A 1 384 ? -52.724 0.437 -28.996 1.00 96.50 384 GLU A CA 1
ATOM 2868 C C . GLU A 1 384 ? -52.288 -0.993 -29.352 1.00 96.50 384 GLU A C 1
ATOM 2870 O O . GLU A 1 384 ? -52.616 -1.942 -28.639 1.00 96.50 384 GLU A O 1
ATOM 2875 N N . GLY A 1 385 ? -51.495 -1.162 -30.414 1.00 96.12 385 GLY A N 1
ATOM 2876 C CA . GLY A 1 385 ? -50.999 -2.472 -30.834 1.00 96.12 385 GLY A CA 1
ATOM 2877 C C . GLY A 1 385 ? -50.107 -3.166 -29.797 1.00 96.12 385 GLY A C 1
ATOM 2878 O O . GLY A 1 385 ? -50.228 -4.378 -29.611 1.00 96.12 385 GLY A O 1
ATOM 2879 N N . LEU A 1 386 ? -49.245 -2.413 -29.109 1.00 96.38 386 LEU A N 1
ATOM 2880 C CA . LEU A 1 386 ? -48.339 -2.925 -28.076 1.00 96.38 386 LEU A CA 1
ATOM 2881 C C . LEU A 1 386 ? -49.075 -3.271 -26.774 1.00 96.38 386 LEU A C 1
ATOM 2883 O O . LEU A 1 386 ? -48.926 -4.389 -26.271 1.00 96.38 386 LEU A O 1
ATOM 2887 N N . ILE A 1 387 ? -49.939 -2.377 -26.278 1.00 96.12 387 ILE A N 1
ATOM 2888 C CA . ILE A 1 387 ? -50.689 -2.580 -25.027 1.00 96.12 387 ILE A CA 1
ATOM 2889 C C . ILE A 1 387 ? -51.607 -3.804 -25.138 1.00 96.12 387 ILE A C 1
ATOM 2891 O O . ILE A 1 387 ? -51.651 -4.632 -24.227 1.00 96.12 387 ILE A O 1
ATOM 2895 N N . LEU A 1 388 ? -52.277 -3.996 -26.281 1.00 95.62 388 LEU A N 1
ATOM 2896 C CA . LEU A 1 388 ? -53.114 -5.180 -26.528 1.00 95.62 388 LEU A CA 1
ATOM 2897 C C . LEU A 1 388 ? -52.321 -6.502 -26.536 1.00 95.62 388 LEU A C 1
ATOM 2899 O O . LEU A 1 388 ? -52.913 -7.583 -26.473 1.00 95.62 388 LEU A O 1
ATOM 2903 N N . LYS A 1 389 ? -50.989 -6.439 -26.632 1.00 95.38 389 LYS A N 1
ATOM 2904 C CA . LYS A 1 389 ? -50.074 -7.585 -26.540 1.00 95.38 389 LYS A CA 1
ATOM 2905 C C . LYS A 1 389 ? -49.347 -7.674 -25.199 1.00 95.38 389 LYS A C 1
ATOM 2907 O O . LYS A 1 389 ? -48.547 -8.590 -25.029 1.00 95.38 389 LYS A O 1
ATOM 2912 N N . GLY A 1 390 ? -49.657 -6.789 -24.252 1.00 93.81 390 GLY A N 1
ATOM 2913 C CA . GLY A 1 390 ? -49.008 -6.737 -22.943 1.00 93.81 390 GLY A CA 1
ATOM 2914 C C . GLY A 1 390 ? -47.565 -6.236 -23.000 1.00 93.81 390 GLY A C 1
ATOM 2915 O O . GLY A 1 390 ? -46.780 -6.601 -22.131 1.00 93.81 390 GLY A O 1
ATOM 2916 N N . ILE A 1 391 ? -47.213 -5.458 -24.029 1.00 96.19 391 ILE A N 1
ATOM 2917 C CA . ILE A 1 391 ? -45.920 -4.780 -24.130 1.00 96.19 391 ILE A CA 1
ATOM 2918 C C . ILE A 1 391 ? -46.092 -3.345 -23.642 1.00 96.19 391 ILE A C 1
ATOM 2920 O O . ILE A 1 391 ? -46.930 -2.602 -24.155 1.00 96.19 391 ILE A O 1
ATOM 2924 N N . ASP A 1 392 ? -45.294 -2.981 -22.648 1.00 96.56 392 ASP A N 1
ATOM 2925 C CA . ASP A 1 392 ? -45.258 -1.644 -22.065 1.00 96.56 392 ASP A CA 1
ATOM 2926 C C . ASP A 1 392 ? -44.379 -0.703 -22.912 1.00 96.56 392 ASP A C 1
ATOM 2928 O O . ASP A 1 392 ? -43.695 -1.129 -23.848 1.00 96.56 392 ASP A O 1
ATOM 2932 N N . ALA A 1 393 ? -44.400 0.598 -22.629 1.00 97.06 393 ALA A N 1
ATOM 2933 C CA . ALA A 1 393 ? -43.637 1.568 -23.411 1.00 97.06 393 ALA A CA 1
ATOM 2934 C C . ALA A 1 393 ? -42.998 2.634 -22.532 1.00 97.06 393 ALA A C 1
ATOM 2936 O O . ALA A 1 393 ? -43.594 3.102 -21.567 1.00 97.06 393 ALA A O 1
ATOM 2937 N N . GLN A 1 394 ? -41.809 3.063 -22.928 1.00 97.44 394 GLN A N 1
ATOM 2938 C CA . GLN A 1 394 ? -41.142 4.232 -22.400 1.00 97.44 394 GLN A CA 1
ATOM 2939 C C . GLN A 1 394 ? -40.884 5.216 -23.543 1.00 97.44 394 GLN A C 1
ATOM 2941 O O . GLN A 1 394 ? -40.303 4.863 -24.569 1.00 97.44 394 GLN A O 1
ATOM 2946 N N . ILE A 1 395 ? -41.341 6.452 -23.396 1.00 97.69 395 ILE A N 1
ATOM 2947 C CA . ILE A 1 395 ? -41.415 7.442 -24.468 1.00 97.69 395 ILE A CA 1
ATOM 2948 C C . ILE A 1 395 ? -40.595 8.657 -24.049 1.00 97.69 395 ILE A C 1
ATOM 2950 O O . ILE A 1 395 ? -40.949 9.312 -23.084 1.00 97.69 395 ILE A O 1
ATOM 2954 N N . HIS A 1 396 ? -39.500 8.952 -24.741 1.00 96.25 396 HIS A N 1
ATOM 2955 C CA . HIS A 1 396 ? -38.729 10.182 -24.536 1.00 96.25 396 HIS A CA 1
ATOM 2956 C C . HIS A 1 396 ? -39.550 11.398 -24.982 1.00 96.25 396 HIS A C 1
ATOM 2958 O O . HIS A 1 396 ? -39.967 11.443 -26.147 1.00 96.25 396 HIS A O 1
ATOM 2964 N N . VAL A 1 397 ? -39.782 12.332 -24.054 1.00 95.56 397 VAL A N 1
ATOM 2965 C CA . VAL A 1 397 ? -40.576 13.553 -24.242 1.00 95.56 397 VAL A CA 1
ATOM 2966 C C . VAL A 1 397 ? -39.999 14.711 -23.415 1.00 95.56 397 VAL A C 1
ATOM 2968 O O . VAL A 1 397 ? -40.402 14.923 -22.274 1.00 95.56 397 VAL A O 1
ATOM 2971 N N . ASP A 1 398 ? -39.083 15.498 -23.973 1.00 93.12 398 ASP A N 1
ATOM 2972 C CA . ASP A 1 398 ? -38.501 16.629 -23.221 1.00 93.12 398 ASP A CA 1
ATOM 2973 C C . ASP A 1 398 ? -39.388 17.873 -23.322 1.00 93.12 398 ASP A C 1
ATOM 2975 O O . ASP A 1 398 ? -39.607 18.599 -22.349 1.00 93.12 398 ASP A O 1
ATOM 2979 N N . GLY A 1 399 ? -39.923 18.129 -24.518 1.00 93.75 399 GLY A N 1
ATOM 2980 C CA . GLY A 1 399 ? -40.745 19.294 -24.799 1.00 93.75 399 GLY A CA 1
ATOM 2981 C C . GLY A 1 399 ? -42.239 19.113 -24.505 1.00 93.75 399 GLY A C 1
ATOM 2982 O O . GLY A 1 399 ? -42.820 18.035 -24.656 1.00 93.75 399 GLY A O 1
ATOM 2983 N N . ASP A 1 400 ? -42.915 20.216 -24.173 1.00 95.06 400 ASP A N 1
ATOM 2984 C CA . ASP A 1 400 ? -44.343 20.228 -23.827 1.00 95.06 400 ASP A CA 1
ATOM 2985 C C . ASP A 1 400 ? -45.274 19.783 -24.981 1.00 95.06 400 ASP A C 1
ATOM 2987 O O . ASP A 1 400 ? -46.346 19.226 -24.727 1.00 95.06 400 ASP A O 1
ATOM 2991 N N . MET A 1 401 ? -44.871 19.928 -26.252 1.00 95.44 401 MET A N 1
ATOM 2992 C CA . MET A 1 401 ? -45.616 19.364 -27.392 1.00 95.44 401 MET A CA 1
ATOM 2993 C C . MET A 1 401 ? -45.413 17.850 -27.517 1.00 95.44 401 MET A C 1
ATOM 2995 O O . MET A 1 401 ? -46.346 17.140 -27.902 1.00 95.44 401 MET A O 1
ATOM 2999 N N . ALA A 1 402 ? -44.227 17.336 -27.191 1.00 96.19 402 ALA A N 1
ATOM 3000 C CA . ALA A 1 402 ? -43.962 15.901 -27.194 1.00 96.19 402 ALA A CA 1
ATOM 3001 C C . ALA A 1 402 ? -44.763 15.194 -26.089 1.00 96.19 402 ALA A C 1
ATOM 3003 O O . ALA A 1 402 ? -45.450 14.207 -26.370 1.00 96.19 402 ALA A O 1
ATOM 3004 N N . VAL A 1 403 ? -44.790 15.771 -24.879 1.00 97.25 403 VAL A N 1
ATOM 3005 C CA . VAL A 1 403 ? -45.644 15.315 -23.768 1.00 97.25 403 VAL A CA 1
ATOM 3006 C C . VAL A 1 403 ? -47.112 15.288 -24.198 1.00 97.25 403 VAL A C 1
ATOM 3008 O O . VAL A 1 403 ? -47.779 14.258 -24.077 1.00 97.25 403 VAL A O 1
ATOM 3011 N N . ARG A 1 404 ? -47.614 16.383 -24.784 1.00 97.31 404 ARG A N 1
ATOM 3012 C CA . ARG A 1 404 ? -48.996 16.455 -25.277 1.00 97.31 404 ARG A CA 1
ATOM 3013 C C . ARG A 1 404 ? -49.295 15.405 -26.343 1.00 97.31 404 ARG A C 1
ATOM 3015 O O . ARG A 1 404 ? -50.337 14.763 -26.282 1.00 97.31 404 ARG A O 1
ATOM 3022 N N . THR A 1 405 ? -48.373 15.184 -27.276 1.00 97.00 405 THR A N 1
ATOM 3023 C CA . THR A 1 405 ? -48.513 14.177 -28.339 1.00 97.00 405 THR A CA 1
ATOM 3024 C C . THR A 1 405 ? -48.641 12.764 -27.765 1.00 97.00 405 THR A C 1
ATOM 3026 O O . THR A 1 405 ? -49.502 11.999 -28.202 1.00 97.00 405 THR A O 1
ATOM 3029 N N . ALA A 1 406 ? -47.832 12.422 -26.758 1.00 97.69 406 ALA A N 1
ATOM 3030 C CA . ALA A 1 406 ? -47.903 11.132 -26.076 1.00 97.69 406 ALA A CA 1
ATOM 3031 C C . ALA A 1 406 ? -49.195 10.974 -25.251 1.00 97.69 406 ALA A C 1
ATOM 3033 O O . ALA A 1 406 ? -49.844 9.928 -25.314 1.00 97.69 406 ALA A O 1
ATOM 3034 N N . LEU A 1 407 ? -49.617 12.017 -24.527 1.00 98.00 407 LEU A N 1
ATOM 3035 C CA . LEU A 1 407 ? -50.871 12.005 -23.765 1.00 98.00 407 LEU A CA 1
ATOM 3036 C C . LEU A 1 407 ? -52.105 11.940 -24.675 1.00 98.00 407 LEU A C 1
ATOM 3038 O O . LEU A 1 407 ? -53.077 11.272 -24.333 1.00 98.00 407 LEU A O 1
ATOM 3042 N N . ASP A 1 408 ? -52.084 12.587 -25.840 1.00 98.00 408 ASP A N 1
ATOM 3043 C CA . ASP A 1 408 ? -53.158 12.494 -26.835 1.00 98.00 408 ASP A CA 1
ATOM 3044 C C . ASP A 1 408 ? -53.245 11.079 -27.426 1.00 98.00 408 ASP A C 1
ATOM 3046 O O . ASP A 1 408 ? -54.342 10.541 -27.583 1.00 98.00 408 ASP A O 1
ATOM 3050 N N . ALA A 1 409 ? -52.101 10.436 -27.681 1.00 97.12 409 ALA A N 1
ATOM 3051 C CA . ALA A 1 409 ? -52.054 9.045 -28.123 1.00 97.12 409 ALA A CA 1
ATOM 3052 C C . ALA A 1 409 ? -52.602 8.070 -27.060 1.00 97.12 409 ALA A C 1
ATOM 3054 O O . ALA A 1 409 ? -53.343 7.141 -27.387 1.00 97.12 409 ALA A O 1
ATOM 3055 N N . LEU A 1 410 ? -52.300 8.303 -25.778 1.00 96.38 410 LEU A N 1
ATOM 3056 C CA . LEU A 1 410 ? -52.878 7.539 -24.666 1.00 96.38 410 LEU A CA 1
ATOM 3057 C C . LEU A 1 410 ? -54.369 7.820 -24.457 1.00 96.38 410 LEU A C 1
ATOM 3059 O O . LEU A 1 410 ? -55.122 6.900 -24.135 1.00 96.38 410 LEU A O 1
ATOM 3063 N N . GLN A 1 411 ? -54.809 9.065 -24.645 1.00 97.25 411 GLN A N 1
ATOM 3064 C CA . GLN A 1 411 ? -56.225 9.426 -24.591 1.00 97.25 411 GLN A CA 1
ATOM 3065 C C . GLN A 1 411 ? -57.016 8.668 -25.660 1.00 97.25 411 GLN A C 1
ATOM 3067 O O . GLN A 1 411 ? -58.051 8.097 -25.333 1.00 97.25 411 GLN A O 1
ATOM 3072 N N . ASP A 1 412 ? -56.512 8.585 -26.896 1.00 96.62 412 ASP A N 1
ATOM 3073 C CA . ASP A 1 412 ? -57.152 7.807 -27.966 1.00 96.62 412 ASP A CA 1
ATOM 3074 C C . ASP A 1 412 ? -57.297 6.321 -27.586 1.00 96.62 412 ASP A C 1
ATOM 3076 O O . ASP A 1 412 ? -58.371 5.735 -27.746 1.00 96.62 412 ASP A O 1
ATOM 3080 N N . PHE A 1 413 ? -56.261 5.720 -26.989 1.00 95.31 413 PHE A N 1
ATOM 3081 C CA . PHE A 1 413 ? -56.348 4.356 -26.461 1.00 95.31 413 PHE A CA 1
ATOM 3082 C C . PHE A 1 413 ? -57.418 4.229 -25.361 1.00 95.31 413 PHE A C 1
ATOM 3084 O O . PHE A 1 413 ? -58.245 3.312 -25.382 1.00 95.31 413 PHE A O 1
ATOM 3091 N N . ARG A 1 414 ? -57.440 5.167 -24.409 1.00 93.62 414 ARG A N 1
ATOM 3092 C CA . ARG A 1 414 ? -58.385 5.191 -23.281 1.00 93.62 414 ARG A CA 1
ATOM 3093 C C . ARG A 1 414 ? -59.829 5.392 -23.729 1.00 93.62 414 ARG A C 1
ATOM 3095 O O . ARG A 1 414 ? -60.718 4.730 -23.196 1.00 93.62 414 ARG A O 1
ATOM 3102 N N . ASP A 1 415 ? -60.061 6.226 -24.732 1.00 95.44 415 ASP A N 1
ATOM 3103 C CA . ASP A 1 415 ? -61.385 6.465 -25.305 1.00 95.44 415 ASP A CA 1
ATOM 3104 C C . ASP A 1 415 ? -61.939 5.213 -26.004 1.00 95.44 415 ASP A C 1
ATOM 3106 O O . ASP A 1 415 ? -63.151 4.974 -25.986 1.00 95.44 415 ASP A O 1
ATOM 3110 N N . LYS A 1 416 ? -61.061 4.381 -26.583 1.00 95.06 416 LYS A N 1
ATOM 3111 C CA . LYS A 1 416 ? -61.426 3.115 -27.239 1.00 95.06 416 LYS A CA 1
ATOM 3112 C C . LYS A 1 416 ? -61.635 1.952 -26.261 1.00 95.06 416 LYS A C 1
ATOM 3114 O O . LYS A 1 416 ? -62.557 1.163 -26.471 1.00 95.06 416 LYS A O 1
ATOM 3119 N N . HIS A 1 417 ? -60.803 1.834 -25.221 1.00 94.56 417 HIS A N 1
ATOM 3120 C CA . HIS A 1 417 ? -60.704 0.620 -24.381 1.00 94.56 417 HIS A CA 1
ATOM 3121 C C . HIS A 1 417 ? -61.044 0.820 -22.891 1.00 94.56 417 HIS A C 1
ATOM 3123 O O . HIS A 1 417 ? -61.199 -0.152 -22.152 1.00 94.56 417 HIS A O 1
ATOM 3129 N N . GLY A 1 418 ? -61.189 2.057 -22.412 1.00 90.56 418 GLY A N 1
ATOM 3130 C CA . GLY A 1 418 ? -61.519 2.356 -21.015 1.00 90.56 418 GLY A CA 1
ATOM 3131 C C . GLY A 1 418 ? -60.439 1.931 -20.003 1.00 90.56 418 GLY A C 1
ATOM 3132 O O . GLY A 1 418 ? -59.248 2.166 -20.198 1.00 90.56 418 GLY A O 1
ATOM 3133 N N . ASP A 1 419 ? -60.863 1.354 -18.871 1.00 88.38 419 ASP A N 1
ATOM 3134 C CA . ASP A 1 419 ? -60.014 0.890 -17.752 1.00 88.38 419 ASP A CA 1
ATOM 3135 C C . ASP A 1 419 ? -59.679 -0.619 -17.810 1.00 88.38 419 ASP A C 1
ATOM 3137 O O . ASP A 1 419 ? -59.198 -1.174 -16.824 1.00 88.38 419 ASP A O 1
ATOM 3141 N N . GLU A 1 420 ? -59.961 -1.303 -18.925 1.00 89.94 420 GLU A N 1
ATOM 3142 C CA . GLU A 1 420 ? -59.869 -2.772 -19.026 1.00 89.94 420 GLU A CA 1
ATOM 3143 C C . GLU A 1 420 ? -58.429 -3.309 -18.959 1.00 89.94 420 GLU A C 1
ATOM 3145 O O . GLU A 1 420 ? -58.200 -4.397 -18.427 1.00 89.94 420 GLU A O 1
ATOM 3150 N N . TYR A 1 421 ? -57.461 -2.545 -19.467 1.00 91.44 421 TYR A N 1
ATOM 3151 C CA . TYR A 1 421 ? -56.072 -2.977 -19.593 1.00 91.44 421 TYR A CA 1
ATOM 3152 C C . TYR A 1 421 ? -55.192 -2.358 -18.511 1.00 91.44 421 TYR A C 1
ATOM 3154 O O . TYR A 1 421 ? -55.224 -1.151 -18.266 1.00 91.44 421 TYR A O 1
ATOM 3162 N N . ASP A 1 422 ? -54.364 -3.199 -17.897 1.00 90.44 422 ASP A N 1
ATOM 3163 C CA . ASP A 1 422 ? -53.280 -2.764 -17.027 1.00 90.44 422 ASP A CA 1
ATOM 3164 C C . ASP A 1 422 ? -52.012 -2.573 -17.868 1.00 90.44 422 ASP A C 1
ATOM 3166 O O . ASP A 1 422 ? -51.401 -3.557 -18.282 1.00 90.44 422 ASP A O 1
ATOM 3170 N N . TYR A 1 423 ? -51.621 -1.326 -18.133 1.00 94.19 423 TYR A N 1
ATOM 3171 C CA . TYR A 1 423 ? -50.430 -0.964 -18.914 1.00 94.19 423 TYR A CA 1
ATOM 3172 C C . TYR A 1 423 ? -49.465 -0.095 -18.105 1.00 94.19 423 TYR A C 1
ATOM 3174 O O . TYR A 1 423 ? -49.847 0.514 -17.101 1.00 94.19 423 TYR A O 1
ATOM 3182 N N . ARG A 1 424 ? -48.211 -0.031 -18.551 1.00 95.00 424 ARG A N 1
ATOM 3183 C CA . ARG A 1 424 ? -47.192 0.909 -18.079 1.00 95.00 424 ARG A CA 1
ATOM 3184 C C . ARG A 1 424 ? -46.706 1.698 -19.288 1.00 95.00 424 ARG A C 1
ATOM 3186 O O . ARG A 1 424 ? -46.050 1.156 -20.172 1.00 95.00 424 ARG A O 1
ATOM 3193 N N . VAL A 1 425 ? -47.099 2.967 -19.368 1.00 96.88 425 VAL A N 1
ATOM 3194 C CA . VAL A 1 425 ? -46.612 3.876 -20.412 1.00 96.88 425 VAL A CA 1
ATOM 3195 C C . VAL A 1 425 ? -45.912 5.034 -19.734 1.00 96.88 425 VAL A C 1
ATOM 3197 O O . VAL A 1 425 ? -46.549 5.956 -19.223 1.00 96.88 425 VAL A O 1
ATOM 3200 N N . GLY A 1 426 ? -44.591 4.909 -19.700 1.00 96.69 426 GLY A N 1
ATOM 3201 C CA . GLY A 1 426 ? -43.677 5.865 -19.122 1.00 96.69 426 GLY A CA 1
ATOM 3202 C C . GLY A 1 426 ? -43.423 6.994 -20.101 1.00 96.69 426 GLY A C 1
ATOM 3203 O O . GLY A 1 426 ? -43.013 6.744 -21.230 1.00 96.69 426 GLY A O 1
ATOM 3204 N N . LEU A 1 427 ? -43.640 8.229 -19.684 1.00 97.81 427 LEU A N 1
ATOM 3205 C CA . LEU A 1 427 ? -43.124 9.395 -20.386 1.00 97.81 427 LEU A CA 1
ATOM 3206 C C . LEU A 1 427 ? -41.813 9.736 -19.684 1.00 97.81 427 LEU A C 1
ATOM 3208 O O . LEU A 1 427 ? -41.826 9.984 -18.485 1.00 97.81 427 LEU A O 1
ATOM 3212 N N . ALA A 1 428 ? -40.688 9.641 -20.381 1.00 95.75 428 ALA A N 1
ATOM 3213 C CA . ALA A 1 428 ? -39.355 9.874 -19.846 1.00 95.75 428 ALA A CA 1
ATOM 3214 C C . ALA A 1 428 ? -38.926 11.322 -20.040 1.00 95.75 428 ALA A C 1
ATOM 3216 O O . ALA A 1 428 ? -39.230 11.913 -21.078 1.00 95.75 428 ALA A O 1
ATOM 3217 N N . HIS A 1 429 ? -38.194 11.816 -19.041 1.00 94.19 429 HIS A N 1
ATOM 3218 C CA . HIS A 1 429 ? -37.634 13.158 -18.914 1.00 94.19 429 HIS A CA 1
ATOM 3219 C C . HIS A 1 429 ? -38.680 14.212 -18.527 1.00 94.19 429 HIS A C 1
ATOM 3221 O O . HIS A 1 429 ? -38.646 14.698 -17.400 1.00 94.19 429 HIS A O 1
ATOM 3227 N N . ASN A 1 430 ? -39.678 14.490 -19.379 1.00 91.62 430 ASN A N 1
ATOM 3228 C CA . ASN A 1 430 ? -40.744 15.484 -19.136 1.00 91.62 430 ASN A CA 1
ATOM 3229 C C . ASN A 1 430 ? -40.222 16.852 -18.662 1.00 91.62 430 ASN A C 1
ATOM 3231 O O . ASN A 1 430 ? -40.851 17.498 -17.812 1.00 91.62 430 ASN A O 1
ATOM 3235 N N . GLU A 1 431 ? -39.083 17.293 -19.196 1.00 92.31 431 GLU A N 1
ATOM 3236 C CA . GLU A 1 431 ? -38.396 18.503 -18.740 1.00 92.31 431 GLU A CA 1
ATOM 3237 C C . GLU A 1 431 ? -39.310 19.736 -18.758 1.00 92.31 431 GLU A C 1
ATOM 3239 O O . GLU A 1 431 ? -39.286 20.547 -17.832 1.00 92.31 431 GLU A O 1
ATOM 3244 N N . VAL A 1 432 ? -40.178 19.869 -19.770 1.00 93.06 432 VAL A N 1
ATOM 3245 C CA . VAL A 1 432 ? -41.254 20.869 -19.804 1.00 93.06 432 VAL A CA 1
ATOM 3246 C C . VAL A 1 432 ? -42.600 20.181 -19.964 1.00 93.06 432 VAL A C 1
ATOM 3248 O O . VAL A 1 432 ? -42.848 19.470 -20.932 1.00 93.06 432 VAL A O 1
ATOM 3251 N N . THR A 1 433 ? -43.529 20.481 -19.061 1.00 94.62 433 THR A N 1
ATOM 3252 C CA . THR A 1 433 ? -44.925 20.051 -19.192 1.00 94.62 433 THR A CA 1
ATOM 3253 C C . THR A 1 433 ? -45.856 21.244 -19.048 1.00 94.62 433 THR A C 1
ATOM 3255 O O . THR A 1 433 ? -45.830 21.936 -18.027 1.00 94.62 433 THR A O 1
ATOM 3258 N N . ASP A 1 434 ? -46.713 21.467 -20.046 1.00 95.19 434 ASP A N 1
ATOM 3259 C CA . ASP A 1 434 ? -47.723 22.521 -19.989 1.00 95.19 434 ASP A CA 1
ATOM 3260 C C . ASP A 1 434 ? -48.701 22.279 -18.818 1.00 95.19 434 ASP A C 1
ATOM 3262 O O . ASP A 1 434 ? -49.179 21.155 -18.636 1.00 95.19 434 ASP A O 1
ATOM 3266 N N . PRO A 1 435 ? -49.059 23.311 -18.028 1.00 95.50 435 PRO A N 1
ATOM 3267 C CA . PRO A 1 435 ? -49.928 23.143 -16.863 1.00 95.50 435 PRO A CA 1
ATOM 3268 C C . PRO A 1 435 ? -51.300 22.512 -17.133 1.00 95.50 435 PRO A C 1
ATOM 3270 O O . PRO A 1 435 ? -51.910 21.958 -16.217 1.00 95.50 435 PRO A O 1
ATOM 3273 N N . SER A 1 436 ? -51.814 22.598 -18.366 1.00 96.38 436 SER A N 1
ATOM 3274 C CA . SER A 1 436 ? -53.072 21.941 -18.743 1.00 96.38 436 SER A CA 1
ATOM 3275 C C . SER A 1 436 ? -52.955 20.419 -18.857 1.00 96.38 436 SER A C 1
ATOM 3277 O O . SER A 1 436 ? -53.973 19.731 -18.773 1.00 96.38 436 SER A O 1
ATOM 3279 N N . ASP A 1 437 ? -51.736 19.891 -18.975 1.00 97.50 437 ASP A N 1
ATOM 3280 C CA . ASP A 1 437 ? -51.461 18.464 -19.100 1.00 97.50 437 ASP A CA 1
ATOM 3281 C C . ASP A 1 437 ? -51.144 17.788 -17.747 1.00 97.50 437 ASP A C 1
ATOM 3283 O O . ASP A 1 437 ? -51.267 16.569 -17.638 1.00 97.50 437 ASP A O 1
ATOM 3287 N N . TRP A 1 438 ? -50.848 18.535 -16.669 1.00 96.81 438 TRP A N 1
ATOM 3288 C CA . TRP A 1 438 ? -50.552 17.947 -15.345 1.00 96.81 438 TRP A CA 1
ATOM 3289 C C . TRP A 1 438 ? -51.638 16.995 -14.803 1.00 96.81 438 TRP A C 1
ATOM 3291 O O . TRP A 1 438 ? -51.283 15.904 -14.348 1.00 96.81 438 TRP A O 1
ATOM 3301 N N . PRO A 1 439 ? -52.950 17.323 -14.859 1.00 97.38 439 PRO A N 1
ATOM 3302 C CA . PRO A 1 439 ? -53.993 16.410 -14.382 1.00 97.38 439 PRO A CA 1
ATOM 3303 C C . PRO A 1 439 ? -54.127 15.157 -15.256 1.00 97.38 439 PRO A C 1
ATOM 3305 O O . PRO A 1 439 ? -54.532 14.099 -14.768 1.00 97.38 439 PRO A O 1
ATOM 3308 N N . ARG A 1 440 ? -53.763 15.259 -16.542 1.00 97.69 440 ARG A N 1
ATOM 3309 C CA . ARG A 1 440 ? -53.951 14.184 -17.521 1.00 97.69 440 ARG A CA 1
ATOM 3310 C C . ARG A 1 440 ? -53.097 12.965 -17.208 1.00 97.69 440 ARG A C 1
ATOM 3312 O O . ARG A 1 440 ? -53.528 11.858 -17.507 1.00 97.69 440 ARG A O 1
ATOM 3319 N N . PHE A 1 441 ? -51.942 13.130 -16.559 1.00 97.44 441 PHE A N 1
ATOM 3320 C CA . PHE A 1 441 ? -51.136 11.989 -16.116 1.00 97.44 441 PHE A CA 1
ATOM 3321 C C . PHE A 1 441 ? -51.930 11.048 -15.196 1.00 97.44 441 PHE A C 1
ATOM 3323 O O . PHE A 1 441 ? -51.947 9.838 -15.418 1.00 97.44 441 PHE A O 1
ATOM 3330 N N . ALA A 1 442 ? -52.665 11.594 -14.223 1.00 95.75 442 ALA A N 1
ATOM 3331 C CA . ALA A 1 442 ? -53.511 10.803 -13.332 1.00 95.75 442 ALA A CA 1
ATOM 3332 C C . ALA A 1 442 ? -54.732 10.220 -14.067 1.00 95.75 442 ALA A C 1
ATOM 3334 O O . ALA A 1 442 ? -55.062 9.046 -13.891 1.00 95.75 442 ALA A O 1
ATOM 3335 N N . GLU A 1 443 ? -55.393 11.018 -14.913 1.00 94.81 443 GLU A N 1
ATOM 3336 C CA . GLU A 1 443 ? -56.586 10.604 -15.674 1.00 94.81 443 GLU A CA 1
ATOM 3337 C C . GLU A 1 443 ? -56.286 9.458 -16.657 1.00 94.81 443 GLU A C 1
ATOM 3339 O O . GLU A 1 443 ? -57.080 8.519 -16.813 1.00 94.81 443 GLU A O 1
ATOM 3344 N N . LEU A 1 444 ? -55.111 9.508 -17.286 1.00 95.75 444 LEU A N 1
ATOM 3345 C CA . LEU A 1 444 ? -54.646 8.561 -18.294 1.00 95.75 444 LEU A CA 1
ATOM 3346 C C . LEU A 1 444 ? -53.732 7.474 -17.733 1.00 95.75 444 LEU A C 1
ATOM 3348 O O . LEU A 1 444 ? -53.292 6.627 -18.503 1.00 95.75 444 LEU A O 1
ATOM 3352 N N . LYS A 1 445 ? -53.445 7.468 -16.425 1.00 94.06 445 LYS A N 1
ATOM 3353 C CA . LYS A 1 445 ? -52.462 6.558 -15.805 1.00 94.06 445 LYS A CA 1
ATOM 3354 C C . LYS A 1 445 ? -51.120 6.555 -16.559 1.00 94.06 445 LYS A C 1
ATOM 3356 O O . LYS A 1 445 ? -50.521 5.499 -16.752 1.00 94.06 445 LYS A O 1
ATOM 3361 N N . ALA A 1 446 ? -50.706 7.725 -17.041 1.00 96.25 446 ALA A N 1
ATOM 3362 C CA . ALA A 1 446 ? -49.400 7.912 -17.652 1.00 96.25 446 ALA A CA 1
ATOM 3363 C C . ALA A 1 446 ? -48.357 8.079 -16.544 1.00 96.25 446 ALA A C 1
ATOM 3365 O O . ALA A 1 446 ? -48.621 8.716 -15.523 1.00 96.25 446 ALA A O 1
ATOM 3366 N N . ASP A 1 447 ? -47.187 7.497 -16.760 1.00 96.06 447 ASP A N 1
ATOM 3367 C CA . ASP A 1 447 ? -46.156 7.317 -15.749 1.00 96.06 447 ASP A CA 1
ATOM 3368 C C . ASP A 1 447 ? -45.006 8.318 -16.002 1.00 96.06 447 ASP A C 1
ATOM 3370 O O . ASP A 1 447 ? -44.192 8.085 -16.891 1.00 96.06 447 ASP A O 1
ATOM 3374 N N . PRO A 1 448 ? -44.930 9.467 -15.297 1.00 97.12 448 PRO A N 1
ATOM 3375 C CA . PRO A 1 448 ? -43.846 10.427 -15.501 1.00 97.12 448 PRO A CA 1
ATOM 3376 C C . PRO A 1 448 ? -42.549 9.897 -14.879 1.00 97.12 448 PRO A C 1
ATOM 3378 O O . PRO A 1 448 ? -42.469 9.697 -13.663 1.00 97.12 448 PRO A O 1
ATOM 3381 N N . ILE A 1 449 ? -41.538 9.679 -15.716 1.00 97.38 449 ILE A N 1
ATOM 3382 C CA . ILE A 1 449 ? -40.188 9.278 -15.323 1.00 97.38 449 ILE A CA 1
ATOM 3383 C C . ILE A 1 449 ? -39.311 10.525 -15.353 1.00 97.38 449 ILE A C 1
ATOM 3385 O O . ILE A 1 449 ? -39.141 11.132 -16.410 1.00 97.38 449 ILE A O 1
ATOM 3389 N N . MET A 1 450 ? -38.793 10.911 -14.190 1.00 95.75 450 MET A N 1
ATOM 3390 C CA . MET A 1 450 ? -38.147 12.204 -13.968 1.00 95.75 450 MET A CA 1
ATOM 3391 C C . MET A 1 450 ? -36.684 12.031 -13.554 1.00 95.75 450 MET A C 1
ATOM 3393 O O . MET A 1 450 ? -36.389 11.253 -12.640 1.00 95.75 450 MET A O 1
ATOM 3397 N N . SER A 1 451 ? -35.807 12.834 -14.158 1.00 94.31 451 SER A N 1
ATOM 3398 C CA . SER A 1 451 ? -34.382 12.927 -13.829 1.00 94.31 451 SER A CA 1
ATOM 3399 C C . SER A 1 451 ? -34.145 14.087 -12.868 1.00 94.31 451 SER A C 1
ATOM 3401 O O . SER A 1 451 ? -33.873 15.216 -13.265 1.00 94.31 451 SER A O 1
ATOM 3403 N N . PHE A 1 452 ? -34.275 13.835 -11.561 1.00 94.31 452 PHE A N 1
ATOM 3404 C CA . PHE A 1 452 ? -34.323 14.916 -10.566 1.00 94.31 452 PHE A CA 1
ATOM 3405 C C . PHE A 1 452 ? -33.126 15.868 -10.599 1.00 94.31 452 PHE A C 1
ATOM 3407 O O . PHE A 1 452 ? -33.287 17.051 -10.308 1.00 94.31 452 PHE A O 1
ATOM 3414 N N . GLN A 1 453 ? -31.932 15.388 -10.953 1.00 90.94 453 GLN A N 1
ATOM 3415 C CA . GLN A 1 453 ? -30.734 16.224 -11.021 1.00 90.94 453 GLN A CA 1
ATOM 3416 C C . GLN A 1 453 ? -30.876 17.416 -11.976 1.00 90.94 453 GLN A C 1
ATOM 3418 O O . GLN A 1 453 ? -30.185 18.414 -11.777 1.00 90.94 453 GLN A O 1
ATOM 3423 N N . TRP A 1 454 ? -31.792 17.381 -12.943 1.00 90.38 454 TRP A N 1
ATOM 3424 C CA . TRP A 1 454 ? -31.938 18.434 -13.946 1.00 90.38 454 TRP A CA 1
ATOM 3425 C C . TRP A 1 454 ? -32.580 19.713 -13.410 1.00 90.38 454 TRP A C 1
ATOM 3427 O O . TRP A 1 454 ? -32.352 20.778 -13.978 1.00 90.38 454 TRP A O 1
ATOM 3437 N N . ALA A 1 455 ? -33.269 19.681 -12.260 1.00 91.31 455 ALA A N 1
ATOM 3438 C CA . ALA A 1 455 ? -33.806 20.911 -11.662 1.00 91.31 455 ALA A CA 1
ATOM 3439 C C . ALA A 1 455 ? -32.788 21.720 -10.853 1.00 91.31 455 ALA A C 1
ATOM 3441 O O . ALA A 1 455 ? -33.131 22.805 -10.375 1.00 91.31 455 ALA A O 1
ATOM 3442 N N . GLN A 1 456 ? -31.566 21.224 -10.644 1.00 89.12 456 GLN A N 1
ATOM 3443 C CA . GLN A 1 456 ? -30.547 21.994 -9.931 1.00 89.12 456 GLN A CA 1
ATOM 3444 C C . GLN A 1 456 ? -30.054 23.179 -10.779 1.00 89.12 456 GLN A C 1
ATOM 3446 O O . GLN A 1 456 ? -30.142 23.173 -12.007 1.00 89.12 456 GLN A O 1
ATOM 3451 N N . ALA A 1 457 ? -29.500 24.208 -10.132 1.00 86.88 457 ALA A N 1
ATOM 3452 C CA . ALA A 1 457 ? -28.746 25.229 -10.856 1.00 86.88 457 ALA A CA 1
ATOM 3453 C C . ALA A 1 457 ? -27.537 24.566 -11.541 1.00 86.88 457 ALA A C 1
ATOM 3455 O O . ALA A 1 457 ? -26.841 23.783 -10.903 1.00 86.88 457 ALA A O 1
ATOM 3456 N N . SER A 1 458 ? -27.309 24.828 -12.829 1.00 86.56 458 SER A N 1
ATOM 3457 C CA . SER A 1 458 ? -26.223 24.208 -13.599 1.00 86.56 458 SER A CA 1
ATOM 3458 C C . SER A 1 458 ? -25.802 25.079 -14.787 1.00 86.56 458 SER A C 1
ATOM 3460 O O . SER A 1 458 ? -26.470 26.065 -15.127 1.00 86.56 458 SER A O 1
ATOM 3462 N N . SER A 1 459 ? -24.702 24.699 -15.445 1.00 83.19 459 SER A N 1
ATOM 3463 C CA . SER A 1 459 ? -24.208 25.344 -16.671 1.00 83.19 459 SER A CA 1
ATOM 3464 C C . SER A 1 459 ? -25.162 25.197 -17.864 1.00 83.19 459 SER A C 1
ATOM 3466 O O . SER A 1 459 ? -25.134 26.027 -18.770 1.00 83.19 459 SER A O 1
ATOM 3468 N N . VAL A 1 460 ? -26.061 24.207 -17.841 1.00 83.94 460 VAL A N 1
ATOM 3469 C CA . VAL A 1 460 ? -27.116 24.026 -18.854 1.00 83.94 460 VAL A CA 1
ATOM 3470 C C . VAL A 1 460 ? -28.150 25.158 -18.775 1.00 83.94 460 VAL A C 1
ATOM 3472 O O . VAL A 1 460 ? -28.569 25.723 -19.788 1.00 83.94 460 VAL A O 1
ATOM 3475 N N . TRP A 1 461 ? -28.545 25.542 -17.558 1.00 85.06 461 TRP A N 1
ATOM 3476 C CA . TRP A 1 461 ? -29.602 26.534 -17.341 1.00 85.06 461 TRP A CA 1
ATOM 3477 C C . TRP A 1 461 ? -29.091 27.971 -17.305 1.00 85.06 461 TRP A C 1
ATOM 3479 O O . TRP A 1 461 ? -29.771 28.891 -17.781 1.00 85.06 461 TRP A O 1
ATOM 3489 N N . MET A 1 462 ? -27.900 28.181 -16.745 1.00 81.44 462 MET A N 1
ATOM 3490 C CA . MET A 1 462 ? -27.373 29.505 -16.434 1.00 81.44 462 MET A CA 1
ATOM 3491 C C . MET A 1 462 ? -26.191 29.878 -17.337 1.00 81.44 462 MET A C 1
ATOM 3493 O O . MET A 1 462 ? -25.269 29.085 -17.464 1.00 81.44 462 MET A O 1
ATOM 3497 N N . PRO A 1 463 ? -26.161 31.102 -17.911 1.00 75.12 463 PRO A N 1
ATOM 3498 C CA . PRO A 1 463 ? -27.146 32.182 -17.793 1.00 75.12 463 PRO A CA 1
ATOM 3499 C C . PRO A 1 463 ? -28.230 32.182 -18.890 1.00 75.12 463 PRO A C 1
ATOM 3501 O O . PRO A 1 463 ? -29.065 33.095 -18.903 1.00 75.12 463 PRO A O 1
ATOM 3504 N N . ASN A 1 464 ? -28.175 31.269 -19.866 1.00 83.44 464 ASN A N 1
ATOM 3505 C CA . ASN A 1 464 ? -28.929 31.391 -21.121 1.00 83.44 464 ASN A CA 1
ATOM 3506 C C . ASN A 1 464 ? -30.066 30.372 -21.299 1.00 83.44 464 ASN A C 1
ATOM 3508 O O . ASN A 1 464 ? -31.081 30.746 -21.888 1.00 83.44 464 ASN A O 1
ATOM 3512 N N . GLY A 1 465 ? -29.968 29.157 -20.749 1.00 85.44 465 GLY A N 1
ATOM 3513 C CA . GLY A 1 465 ? -31.015 28.130 -20.860 1.00 85.44 465 GLY A CA 1
ATOM 3514 C C . GLY A 1 465 ? -32.385 28.605 -20.356 1.00 85.44 465 GLY A C 1
ATOM 3515 O O . GLY A 1 465 ? -33.383 28.514 -21.068 1.00 85.44 465 GLY A O 1
ATOM 3516 N N . LEU A 1 466 ? -32.440 29.269 -19.195 1.00 87.69 466 LEU A N 1
ATOM 3517 C CA . LEU A 1 466 ? -33.706 29.830 -18.689 1.00 87.69 466 LEU A CA 1
ATOM 3518 C C . LEU A 1 466 ? -34.275 30.950 -19.579 1.00 87.69 466 LEU A C 1
ATOM 3520 O O . LEU A 1 466 ? -35.491 31.093 -19.706 1.00 87.69 466 LEU A O 1
ATOM 3524 N N . LYS A 1 467 ? -33.417 31.750 -20.228 1.00 89.12 467 LYS A N 1
ATOM 3525 C CA . LYS A 1 467 ? -33.870 32.799 -21.162 1.00 89.12 467 LYS A CA 1
ATOM 3526 C C . LYS A 1 467 ? -34.440 32.197 -22.440 1.00 89.12 467 LYS A C 1
ATOM 3528 O O . LYS A 1 467 ? -35.377 32.765 -22.994 1.00 89.12 467 LYS A O 1
ATOM 3533 N N . ASN A 1 468 ? -33.881 31.072 -22.882 1.00 89.56 468 ASN A N 1
ATOM 3534 C CA . ASN A 1 468 ? -34.308 30.332 -24.061 1.00 89.56 468 ASN A CA 1
ATOM 3535 C C . ASN A 1 468 ? -35.705 29.705 -23.897 1.00 89.56 468 ASN A C 1
ATOM 3537 O O . ASN A 1 468 ? -36.489 29.706 -24.848 1.00 89.56 468 ASN A O 1
ATOM 3541 N N . MET A 1 469 ? -36.069 29.299 -22.678 1.00 90.31 469 MET A N 1
ATOM 3542 C CA . MET A 1 469 ? -37.433 28.859 -22.358 1.00 90.31 469 MET A CA 1
ATOM 3543 C C . MET A 1 469 ? -38.452 30.007 -22.360 1.00 90.31 469 MET A C 1
ATOM 3545 O O . MET A 1 469 ? -39.622 29.807 -22.695 1.00 90.31 469 MET A O 1
ATOM 3549 N N . GLY A 1 470 ? -38.009 31.232 -22.074 1.00 89.19 470 GLY A N 1
ATOM 3550 C CA . GLY A 1 470 ? -38.867 32.409 -21.973 1.00 89.19 470 GLY A CA 1
ATOM 3551 C C . GLY A 1 470 ? -39.544 32.537 -20.599 1.00 89.19 470 GLY A C 1
ATOM 3552 O O . GLY A 1 470 ? -39.540 31.604 -19.800 1.00 89.19 470 GLY A O 1
ATOM 3553 N N . PRO A 1 471 ? -40.152 33.702 -20.302 1.00 86.44 471 PRO A N 1
ATOM 3554 C CA . PRO A 1 471 ? -40.549 34.086 -18.941 1.00 86.44 471 PRO A CA 1
ATOM 3555 C C . PRO A 1 471 ? -41.724 33.291 -18.353 1.00 86.44 471 PRO A C 1
ATOM 3557 O O . PRO A 1 471 ? -42.013 33.429 -17.165 1.00 86.44 471 PRO A O 1
ATOM 3560 N N . VAL A 1 472 ? -42.442 32.525 -19.180 1.00 87.94 472 VAL A N 1
ATOM 3561 C CA . VAL A 1 472 ? -43.604 31.729 -18.764 1.00 87.94 472 VAL A CA 1
ATOM 3562 C C . VAL A 1 472 ? -43.189 30.277 -18.523 1.00 87.94 472 VAL A C 1
ATOM 3564 O O . VAL A 1 472 ? -43.314 29.822 -17.386 1.00 87.94 472 VAL A O 1
ATOM 3567 N N . ARG A 1 473 ? -42.624 29.597 -19.536 1.00 90.06 473 ARG A N 1
ATOM 3568 C CA . ARG A 1 473 ? -42.171 28.193 -19.446 1.00 90.06 473 ARG A CA 1
ATOM 3569 C C . ARG A 1 473 ? -41.120 27.928 -18.390 1.00 90.06 473 ARG A C 1
ATOM 3571 O O . ARG A 1 473 ? -41.161 26.883 -17.758 1.00 90.06 473 ARG A O 1
ATOM 3578 N N . SER A 1 474 ? -40.237 28.889 -18.122 1.00 88.62 474 SER A N 1
ATOM 3579 C CA . SER A 1 474 ? -39.216 28.728 -17.084 1.00 88.62 474 SER A CA 1
ATOM 3580 C C . SER A 1 474 ? -39.785 28.471 -15.677 1.00 88.62 474 SER A C 1
ATOM 3582 O O . SER A 1 474 ? -39.023 28.125 -14.783 1.00 88.62 474 SER A O 1
ATOM 3584 N N . ASN A 1 475 ? -41.091 28.682 -15.450 1.00 87.56 475 ASN A N 1
ATOM 3585 C CA . ASN A 1 475 ? -41.750 28.436 -14.160 1.00 87.56 475 ASN A CA 1
ATOM 3586 C C . ASN A 1 475 ? -42.342 27.025 -14.014 1.00 87.56 475 ASN A C 1
ATOM 3588 O O . ASN A 1 475 ? -42.888 26.727 -12.957 1.00 87.56 475 ASN A O 1
ATOM 3592 N N . TYR A 1 476 ? -42.302 26.199 -15.060 1.00 89.81 476 TYR A N 1
ATOM 3593 C CA . TYR A 1 476 ? -42.817 24.824 -15.045 1.00 89.81 476 TYR A CA 1
ATOM 3594 C C . TYR A 1 476 ? -41.863 23.840 -15.734 1.00 89.81 476 TYR A C 1
ATOM 3596 O O . TYR A 1 476 ? -42.281 22.846 -16.323 1.00 89.81 476 TYR A O 1
ATOM 3604 N N . LEU A 1 477 ? -40.569 24.136 -15.630 1.00 91.69 477 LEU A N 1
ATOM 3605 C CA . LEU A 1 477 ? -39.501 23.181 -15.888 1.00 91.69 477 LEU A CA 1
ATOM 3606 C C . LEU A 1 477 ? -39.441 22.169 -14.744 1.00 91.69 477 LEU A C 1
ATOM 3608 O O . LEU A 1 477 ? -39.544 22.547 -13.569 1.00 91.69 477 LEU A O 1
ATOM 3612 N N . GLU A 1 478 ? -39.219 20.905 -15.080 1.00 93.31 478 GLU A N 1
ATOM 3613 C CA . GLU A 1 478 ? -39.047 19.826 -14.116 1.00 93.31 478 GLU A CA 1
ATOM 3614 C C . GLU A 1 478 ? -40.245 19.719 -13.156 1.00 93.31 478 GLU A C 1
ATOM 3616 O O . GLU A 1 478 ? -40.119 19.795 -11.929 1.00 93.31 478 GLU A O 1
ATOM 3621 N N . ALA A 1 479 ? -41.452 19.624 -13.723 1.00 93.56 479 ALA A N 1
ATOM 3622 C CA . ALA A 1 479 ? -42.735 19.823 -13.038 1.00 93.56 479 ALA A CA 1
ATOM 3623 C C . ALA A 1 479 ? -43.210 18.625 -12.181 1.00 93.56 479 ALA A C 1
ATOM 3625 O O . ALA A 1 479 ? -44.411 18.449 -11.962 1.00 93.56 479 ALA A O 1
ATOM 3626 N N . TRP A 1 480 ? -42.302 17.790 -11.666 1.00 94.19 480 TRP A N 1
ATOM 3627 C CA . TRP A 1 480 ? -42.664 16.555 -10.954 1.00 94.19 480 TRP A CA 1
ATOM 3628 C C . TRP A 1 480 ? -43.545 16.794 -9.723 1.00 94.19 480 TRP A C 1
ATOM 3630 O O . TRP A 1 480 ? -44.485 16.040 -9.483 1.00 94.19 480 TRP A O 1
ATOM 3640 N N . GLY A 1 481 ? -43.296 17.854 -8.947 1.00 94.00 481 GLY A N 1
ATOM 3641 C CA . GLY A 1 481 ? -44.113 18.172 -7.775 1.00 94.00 481 GLY A CA 1
ATOM 3642 C C . GLY A 1 481 ? -45.486 18.733 -8.148 1.00 94.00 481 GLY A C 1
ATOM 3643 O O . GLY A 1 481 ? -46.461 18.506 -7.430 1.00 94.00 481 GLY A O 1
ATOM 3644 N N . ASP A 1 482 ? -45.587 19.436 -9.277 1.00 95.00 482 ASP A N 1
ATOM 3645 C CA . ASP A 1 482 ? -46.853 19.935 -9.820 1.00 95.00 482 ASP A CA 1
ATOM 3646 C C . ASP A 1 482 ? -47.720 18.783 -10.338 1.00 95.00 482 ASP A C 1
ATOM 3648 O O . ASP A 1 482 ? -48.905 18.712 -10.008 1.00 95.00 482 ASP A O 1
ATOM 3652 N N . ILE A 1 483 ? -47.116 17.823 -11.042 1.00 95.75 483 ILE A N 1
ATOM 3653 C CA . ILE A 1 483 ? -47.781 16.600 -11.506 1.00 95.75 483 ILE A CA 1
ATOM 3654 C C . ILE A 1 483 ? -48.205 15.719 -10.315 1.00 95.75 483 ILE A C 1
ATOM 3656 O O . ILE A 1 483 ? -49.349 15.259 -10.260 1.00 95.75 483 ILE A O 1
ATOM 3660 N N . ALA A 1 484 ? -47.336 15.539 -9.312 1.00 95.62 484 ALA A N 1
ATOM 3661 C CA . ALA A 1 484 ? -47.622 14.727 -8.124 1.00 95.62 484 ALA A CA 1
ATOM 3662 C C . ALA A 1 484 ? -48.846 15.224 -7.332 1.00 95.62 484 ALA A C 1
ATOM 3664 O O . ALA A 1 484 ? -49.630 14.426 -6.813 1.00 95.62 484 ALA A O 1
ATOM 3665 N N . ARG A 1 485 ? -49.083 16.545 -7.284 1.00 94.44 485 ARG A N 1
ATOM 3666 C CA . ARG A 1 485 ? -50.238 17.138 -6.582 1.00 94.44 485 ARG A CA 1
ATOM 3667 C C . ARG A 1 485 ? -51.600 16.706 -7.125 1.00 94.44 485 ARG A C 1
ATOM 3669 O O . ARG A 1 485 ? -52.586 16.813 -6.394 1.00 94.44 485 ARG A O 1
ATOM 3676 N N . PHE A 1 486 ? -51.669 16.207 -8.359 1.00 94.88 486 PHE A N 1
ATOM 3677 C CA . PHE A 1 486 ? -52.892 15.644 -8.942 1.00 94.88 486 PHE A CA 1
ATOM 3678 C C . PHE A 1 486 ? -53.093 14.152 -8.626 1.00 94.88 486 PHE A C 1
ATOM 3680 O O . PHE A 1 486 ? -54.050 13.547 -9.102 1.00 94.88 486 PHE A O 1
ATOM 3687 N N . GLY A 1 487 ? -52.244 13.561 -7.779 1.00 91.75 487 GLY A N 1
ATOM 3688 C CA . GLY A 1 487 ? -52.320 12.152 -7.385 1.00 91.75 487 GLY A CA 1
ATOM 3689 C C . GLY A 1 487 ? -51.567 11.202 -8.319 1.00 91.75 487 GLY A C 1
ATOM 3690 O O . GLY A 1 487 ? -51.664 9.985 -8.153 1.00 91.75 487 GLY A O 1
ATOM 3691 N N . THR A 1 488 ? -50.817 11.742 -9.282 1.00 95.62 488 THR A N 1
ATOM 3692 C CA . THR A 1 488 ? -49.896 10.983 -10.132 1.00 95.62 488 THR A CA 1
ATOM 3693 C C . THR A 1 488 ? -48.700 10.507 -9.314 1.00 95.62 488 THR A C 1
ATOM 3695 O O . THR A 1 488 ? -48.165 11.240 -8.483 1.00 95.62 488 THR A O 1
ATOM 3698 N N . ARG A 1 489 ? -48.253 9.276 -9.558 1.00 92.31 489 ARG A N 1
ATOM 3699 C CA . ARG A 1 489 ? -47.045 8.722 -8.938 1.00 92.31 489 ARG A CA 1
ATOM 3700 C C . ARG A 1 489 ? -45.846 9.071 -9.801 1.00 92.31 489 ARG A C 1
ATOM 3702 O O . ARG A 1 489 ? -45.886 8.841 -11.003 1.00 92.31 489 ARG A O 1
ATOM 3709 N N . ILE A 1 490 ? -44.800 9.601 -9.184 1.00 97.12 490 ILE A N 1
ATOM 3710 C CA . ILE A 1 490 ? -43.556 9.925 -9.882 1.00 97.12 490 ILE A CA 1
ATOM 3711 C C . ILE A 1 490 ? -42.661 8.693 -9.903 1.00 97.12 490 ILE A C 1
ATOM 3713 O O . ILE A 1 490 ? -42.542 8.003 -8.889 1.00 97.12 490 ILE A O 1
ATOM 3717 N N . ILE A 1 491 ? -42.049 8.429 -11.051 1.00 97.69 491 ILE A N 1
ATOM 3718 C CA . ILE A 1 491 ? -41.052 7.379 -11.241 1.00 97.69 491 ILE A CA 1
ATOM 3719 C C . ILE A 1 491 ? -39.702 8.051 -11.430 1.00 97.69 491 ILE A C 1
ATOM 3721 O O . ILE A 1 491 ? -39.603 9.104 -12.060 1.00 97.69 491 ILE A O 1
ATOM 3725 N N . TYR A 1 492 ? -38.667 7.457 -10.855 1.00 97.62 492 TYR A N 1
ATOM 3726 C CA . TYR A 1 492 ? -37.321 7.989 -10.953 1.00 97.62 492 TYR A CA 1
ATOM 3727 C C . TYR A 1 492 ? -36.506 7.283 -12.039 1.00 97.62 492 TYR A C 1
ATOM 3729 O O . TYR A 1 492 ? -36.552 6.054 -12.165 1.00 97.62 492 TYR A O 1
ATOM 3737 N N . GLY A 1 493 ? -35.727 8.079 -12.767 1.00 96.44 493 GLY A N 1
ATOM 3738 C CA . GLY A 1 493 ? -34.729 7.635 -13.727 1.00 96.44 493 GLY A CA 1
ATOM 3739 C C . GLY A 1 493 ? -33.488 8.521 -13.662 1.00 96.44 493 GLY A C 1
ATOM 3740 O O . GLY A 1 493 ? -33.647 9.736 -13.657 1.00 96.44 493 GLY A O 1
ATOM 3741 N N . SER A 1 494 ? -32.276 7.967 -13.597 1.00 94.12 494 SER A N 1
ATOM 3742 C CA . SER A 1 494 ? -31.060 8.805 -13.548 1.00 94.12 494 SER A CA 1
ATOM 3743 C C . SER A 1 494 ? -30.663 9.383 -14.904 1.00 94.12 494 SER A C 1
ATOM 3745 O O . SER A 1 494 ? -29.999 10.416 -14.963 1.00 94.12 494 SER A O 1
ATOM 3747 N N . ASP A 1 495 ? -31.001 8.677 -15.985 1.00 93.31 495 ASP A N 1
ATOM 3748 C CA . ASP A 1 495 ? -30.458 8.909 -17.325 1.00 93.31 495 ASP A CA 1
ATOM 3749 C C . ASP A 1 495 ? -28.918 8.910 -17.371 1.00 93.31 495 ASP A C 1
ATOM 3751 O O . ASP A 1 495 ? -28.265 9.569 -18.180 1.00 93.31 495 ASP A O 1
ATOM 3755 N N . TRP A 1 496 ? -28.279 8.137 -16.486 1.00 93.06 496 TRP A N 1
ATOM 3756 C CA . TRP A 1 496 ? -26.827 7.975 -16.497 1.00 93.06 496 TRP A CA 1
ATOM 3757 C C . TRP A 1 496 ? -26.376 7.308 -17.811 1.00 93.06 496 TRP A C 1
ATOM 3759 O O . TRP A 1 496 ? -26.854 6.209 -18.111 1.00 93.06 496 TRP A O 1
ATOM 3769 N N . PRO A 1 497 ? -25.421 7.871 -18.588 1.00 91.56 497 PRO A N 1
ATOM 3770 C CA . PRO A 1 497 ? -24.428 8.884 -18.211 1.00 91.56 497 PRO A CA 1
ATOM 3771 C C . PRO A 1 497 ? -24.611 10.275 -18.845 1.00 91.56 497 PRO A C 1
ATOM 3773 O O . PRO A 1 497 ? -23.616 10.867 -19.275 1.00 91.56 497 PRO A O 1
ATOM 3776 N N . ILE A 1 498 ? -25.839 10.775 -18.973 1.00 89.38 498 ILE A N 1
ATOM 3777 C CA . ILE A 1 498 ? -26.074 12.192 -19.293 1.00 89.38 498 ILE A CA 1
ATOM 3778 C C . ILE A 1 498 ? -25.611 13.057 -18.117 1.00 89.38 498 ILE A C 1
ATOM 3780 O O . ILE A 1 498 ? -24.770 13.940 -18.284 1.00 89.38 498 ILE A O 1
ATOM 3784 N N . ASP A 1 499 ? -26.054 12.696 -16.916 1.00 86.38 499 ASP A N 1
ATOM 3785 C CA . ASP A 1 499 ? -25.508 13.162 -15.643 1.00 86.38 499 ASP A CA 1
ATOM 3786 C C . ASP A 1 499 ? -24.574 12.117 -15.015 1.00 86.38 499 ASP A C 1
ATOM 3788 O O . ASP A 1 499 ? -24.608 10.947 -15.403 1.00 86.38 499 ASP A O 1
ATOM 3792 N N . PRO A 1 500 ? -23.725 12.475 -14.031 1.00 87.56 500 PRO A N 1
ATOM 3793 C CA . PRO A 1 500 ? -23.060 11.470 -13.203 1.00 87.56 500 PRO A CA 1
ATOM 3794 C C . PRO A 1 500 ? -24.082 10.653 -12.398 1.00 87.56 500 PRO A C 1
ATOM 3796 O O . PRO A 1 500 ? -25.094 11.184 -11.948 1.00 87.56 500 PRO A O 1
ATOM 3799 N N . LEU A 1 501 ? -23.768 9.380 -12.143 1.00 90.00 501 LEU A N 1
ATOM 3800 C CA . LEU A 1 501 ? -24.591 8.521 -11.294 1.00 90.00 501 LEU A CA 1
ATOM 3801 C C . LEU A 1 501 ? -24.404 8.882 -9.811 1.00 90.00 501 LEU A C 1
ATOM 3803 O O . LEU A 1 501 ? -23.413 8.476 -9.198 1.00 90.00 501 LEU A O 1
ATOM 3807 N N . ASP A 1 502 ? -25.357 9.620 -9.243 1.00 91.12 502 ASP A N 1
ATOM 3808 C CA . ASP A 1 502 ? -25.439 9.932 -7.812 1.00 91.12 502 ASP A CA 1
ATOM 3809 C C . ASP A 1 502 ? -26.910 9.966 -7.363 1.00 91.12 502 ASP A C 1
ATOM 3811 O O . ASP A 1 502 ? -27.564 11.010 -7.328 1.00 91.12 502 ASP A O 1
ATOM 3815 N N . GLU A 1 503 ? -27.440 8.797 -6.997 1.00 92.50 503 GLU A N 1
ATOM 3816 C CA . GLU A 1 503 ? -28.866 8.635 -6.683 1.00 92.50 503 GLU A CA 1
ATOM 3817 C C . GLU A 1 503 ? -29.296 9.462 -5.474 1.00 92.50 503 GLU A C 1
ATOM 3819 O O . GLU A 1 503 ? -30.435 9.915 -5.362 1.00 92.50 503 GLU A O 1
ATOM 3824 N N . TRP A 1 504 ? -28.373 9.692 -4.547 1.00 91.31 504 TRP A N 1
ATOM 3825 C CA . TRP A 1 504 ? -28.657 10.402 -3.309 1.00 91.31 504 TRP A CA 1
ATOM 3826 C C . TRP A 1 504 ? -28.615 11.908 -3.493 1.00 91.31 504 TRP A C 1
ATOM 3828 O O . TRP A 1 504 ? -29.418 12.620 -2.879 1.00 91.31 504 TRP A O 1
ATOM 3838 N N . LEU A 1 505 ? -27.753 12.399 -4.386 1.00 90.88 505 LEU A N 1
ATOM 3839 C CA . LEU A 1 505 ? -27.890 13.743 -4.921 1.00 90.88 505 LEU A CA 1
ATOM 3840 C C . LEU A 1 505 ? -29.220 13.895 -5.658 1.00 90.88 505 LEU A C 1
ATOM 3842 O O . LEU A 1 505 ? -29.934 14.858 -5.389 1.00 90.88 505 LEU A O 1
ATOM 3846 N N . ALA A 1 506 ? -29.596 12.954 -6.519 1.00 92.56 506 ALA A N 1
ATOM 3847 C CA . ALA A 1 506 ? -30.854 13.037 -7.246 1.00 92.56 506 ALA A CA 1
ATOM 3848 C C . ALA A 1 506 ? -32.066 13.097 -6.302 1.00 92.56 506 ALA A C 1
ATOM 3850 O O . ALA A 1 506 ? -32.898 13.996 -6.419 1.00 92.56 506 ALA A O 1
ATOM 3851 N N . ILE A 1 507 ? -32.126 12.235 -5.282 1.00 93.56 507 ILE A N 1
ATOM 3852 C CA . ILE A 1 507 ? -33.168 12.277 -4.244 1.00 93.56 507 ILE A CA 1
ATOM 3853 C C . ILE A 1 507 ? -33.151 13.619 -3.495 1.00 93.56 507 ILE A C 1
ATOM 3855 O O . ILE A 1 507 ? -34.214 14.192 -3.235 1.00 93.56 507 ILE A O 1
ATOM 3859 N N . LYS A 1 508 ? -31.968 14.152 -3.152 1.00 92.44 508 LYS A N 1
ATOM 3860 C CA . LYS A 1 508 ? -31.848 15.484 -2.539 1.00 92.44 508 LYS A CA 1
ATOM 3861 C C . LYS A 1 508 ? -32.458 16.553 -3.444 1.00 92.44 508 LYS A C 1
ATOM 3863 O O . LYS A 1 508 ? -33.231 17.380 -2.954 1.00 92.44 508 LYS A O 1
ATOM 3868 N N . VAL A 1 509 ? -32.151 16.546 -4.740 1.00 93.00 509 VAL A N 1
ATOM 3869 C CA . VAL A 1 509 ? -32.712 17.511 -5.697 1.00 93.00 509 VAL A CA 1
ATOM 3870 C C . VAL A 1 509 ? -34.221 17.293 -5.865 1.00 93.00 509 VAL A C 1
ATOM 3872 O O . VAL A 1 509 ? -34.965 18.266 -5.896 1.00 93.00 509 VAL A O 1
ATOM 3875 N N . GLY A 1 510 ? -34.729 16.060 -5.826 1.00 94.12 510 GLY A N 1
ATOM 3876 C CA . GLY A 1 510 ? -36.174 15.793 -5.828 1.00 94.12 510 GLY A CA 1
ATOM 3877 C C . GLY A 1 510 ? -36.918 16.459 -4.656 1.00 94.12 510 GLY A C 1
ATOM 3878 O O . GLY A 1 510 ? -38.027 16.979 -4.827 1.00 94.12 510 GLY A O 1
ATOM 3879 N N . VAL A 1 511 ? -36.283 16.501 -3.476 1.00 94.75 511 VAL A N 1
ATOM 3880 C CA . VAL A 1 511 ? -36.826 17.093 -2.235 1.00 94.75 511 VAL A CA 1
ATOM 3881 C C . VAL A 1 511 ? -36.603 18.606 -2.143 1.00 94.75 511 VAL A C 1
ATOM 3883 O O . VAL A 1 511 ? -37.444 19.336 -1.620 1.00 94.75 511 VAL A O 1
ATOM 3886 N N . THR A 1 512 ? -35.478 19.110 -2.642 1.00 92.62 512 THR A N 1
ATOM 3887 C CA . THR A 1 512 ? -35.039 20.497 -2.381 1.00 92.62 512 THR A CA 1
ATOM 3888 C C . THR A 1 512 ? -34.962 21.368 -3.629 1.00 92.62 512 THR A C 1
ATOM 3890 O O . THR A 1 512 ? -34.841 22.589 -3.519 1.00 92.62 512 THR A O 1
ATOM 3893 N N . ARG A 1 513 ? -34.973 20.747 -4.812 1.00 91.12 513 ARG A N 1
ATOM 3894 C CA . ARG A 1 513 ? -34.622 21.332 -6.117 1.00 91.12 513 ARG A CA 1
ATOM 3895 C C . ARG A 1 513 ? -33.253 22.012 -6.135 1.00 91.12 513 ARG A C 1
ATOM 3897 O O . ARG A 1 513 ? -32.967 22.797 -7.024 1.00 91.12 513 ARG A O 1
ATOM 3904 N N . SER A 1 514 ? -32.403 21.744 -5.148 1.00 88.00 514 SER A N 1
ATOM 3905 C CA . SER A 1 514 ? -31.113 22.405 -4.975 1.00 88.00 514 SER A CA 1
ATOM 3906 C C . SER A 1 514 ? -29.997 21.373 -5.045 1.00 88.00 514 SER A C 1
ATOM 3908 O O . SER A 1 514 ? -30.105 20.293 -4.463 1.00 88.00 514 SER A O 1
ATOM 3910 N N . GLY A 1 515 ? -28.926 21.714 -5.761 1.00 85.19 515 GLY A N 1
ATOM 3911 C CA . GLY A 1 515 ? -27.752 20.859 -5.902 1.00 85.19 515 GLY A CA 1
ATOM 3912 C C . GLY A 1 515 ? -26.950 20.735 -4.605 1.00 85.19 515 GLY A C 1
ATOM 3913 O O . GLY A 1 515 ? -27.398 21.048 -3.494 1.00 85.19 515 GLY A O 1
ATOM 3914 N N . ASP A 1 516 ? -25.713 20.270 -4.728 1.00 82.44 516 ASP A N 1
ATOM 3915 C CA . ASP A 1 516 ? -24.797 20.204 -3.597 1.00 82.44 516 ASP A CA 1
ATOM 3916 C C . ASP A 1 516 ? -23.369 20.602 -3.988 1.00 82.44 516 ASP A C 1
ATOM 3918 O O . ASP A 1 516 ? -22.558 19.724 -4.286 1.00 82.44 516 ASP A O 1
ATOM 3922 N N . PRO A 1 517 ? -23.023 21.902 -3.901 1.00 76.75 517 PRO A N 1
ATOM 3923 C CA . PRO A 1 517 ? -21.716 22.411 -4.322 1.00 76.75 517 PRO A CA 1
ATOM 3924 C C . PRO A 1 517 ? -20.540 21.867 -3.498 1.00 76.75 517 PRO A C 1
ATOM 3926 O O . PRO A 1 517 ? -19.382 22.114 -3.832 1.00 76.75 517 PRO A O 1
ATOM 3929 N N . THR A 1 518 ? -20.819 21.156 -2.402 1.00 73.56 518 THR A N 1
ATOM 3930 C CA . THR A 1 518 ? -19.812 20.570 -1.510 1.00 73.56 518 THR A CA 1
ATOM 3931 C C . THR A 1 518 ? -19.886 19.046 -1.456 1.00 73.56 518 THR A C 1
ATOM 3933 O O . THR A 1 518 ? -19.216 18.447 -0.616 1.00 73.56 518 THR A O 1
ATOM 3936 N N . ASN A 1 519 ? -20.691 18.410 -2.315 1.00 73.38 519 ASN A N 1
ATOM 3937 C CA . ASN A 1 519 ? -20.800 16.958 -2.354 1.00 73.38 519 ASN A CA 1
ATOM 3938 C C . ASN A 1 519 ? -19.457 16.350 -2.794 1.00 73.38 519 ASN A C 1
ATOM 3940 O O . ASN A 1 519 ? -19.033 16.556 -3.935 1.00 73.38 519 ASN A O 1
ATOM 3944 N N . PRO A 1 520 ? -18.777 15.590 -1.917 1.00 62.78 520 PRO A N 1
ATOM 3945 C CA . PRO A 1 520 ? -17.502 14.972 -2.261 1.00 62.78 520 PRO A CA 1
ATOM 3946 C C . PRO A 1 520 ? -17.664 13.795 -3.236 1.00 62.78 520 PRO A C 1
ATOM 3948 O O . PRO A 1 520 ? -16.667 13.339 -3.791 1.00 62.78 520 PRO A O 1
ATOM 3951 N N . ASN A 1 521 ? -18.894 13.306 -3.432 1.00 63.69 521 ASN A N 1
ATOM 3952 C CA . ASN A 1 521 ? -19.206 12.097 -4.190 1.00 63.69 521 ASN A CA 1
ATOM 3953 C C . ASN A 1 521 ? -19.592 12.369 -5.656 1.00 63.69 521 ASN A C 1
ATOM 3955 O O . ASN A 1 521 ? -19.570 11.436 -6.453 1.00 63.69 521 ASN A O 1
ATOM 3959 N N . SER A 1 522 ? -19.869 13.626 -6.034 1.00 66.94 522 SER A N 1
ATOM 3960 C CA . SER A 1 522 ? -20.177 14.017 -7.418 1.00 66.94 522 SER A CA 1
ATOM 3961 C C . SER A 1 522 ? -19.157 15.038 -7.941 1.00 66.94 522 SER A C 1
ATOM 3963 O O . SER A 1 522 ? -19.116 16.169 -7.452 1.00 66.94 522 SER A O 1
ATOM 3965 N N . PRO A 1 523 ? -18.335 14.683 -8.947 1.00 59.59 523 PRO A N 1
ATOM 3966 C CA . PRO A 1 523 ? -17.430 15.625 -9.606 1.00 59.59 523 PRO A CA 1
ATOM 3967 C C . PRO A 1 523 ? -18.156 16.714 -10.412 1.00 59.59 523 PRO A C 1
ATOM 3969 O O . PRO A 1 523 ? -17.562 17.762 -10.650 1.00 59.59 523 PRO A O 1
ATOM 3972 N N . ALA A 1 524 ? -19.408 16.475 -10.828 1.00 63.25 524 ALA A N 1
ATOM 3973 C CA . ALA A 1 524 ? -20.174 17.374 -11.697 1.00 63.25 524 ALA A CA 1
ATOM 3974 C C . ALA A 1 524 ? -20.821 18.533 -10.939 1.00 63.25 524 ALA A C 1
ATOM 3976 O O . ALA A 1 524 ? -20.871 19.641 -11.450 1.00 63.25 524 ALA A O 1
ATOM 3977 N N . SER A 1 525 ? -21.293 18.299 -9.713 1.00 67.19 525 SER A N 1
ATOM 3978 C CA . SER A 1 525 ? -22.080 19.276 -8.946 1.00 67.19 525 SER A CA 1
ATOM 3979 C C . SER A 1 525 ? -21.213 20.170 -8.065 1.00 67.19 525 SER A C 1
ATOM 3981 O O . SER A 1 525 ? -21.562 20.445 -6.923 1.00 67.19 525 SER A O 1
ATOM 3983 N N . GLN A 1 526 ? -20.057 20.604 -8.565 1.00 68.00 526 GLN A N 1
ATOM 3984 C CA . GLN A 1 526 ? -19.123 21.458 -7.832 1.00 68.00 526 GLN A CA 1
ATOM 3985 C C . GLN A 1 526 ? -18.858 22.758 -8.591 1.00 68.00 526 GLN A C 1
ATOM 3987 O O . GLN A 1 526 ? -18.816 22.801 -9.819 1.00 68.00 526 GLN A O 1
ATOM 3992 N N . GLY A 1 527 ? -18.620 23.832 -7.840 1.00 68.38 527 GLY A N 1
ATOM 3993 C CA . GLY A 1 527 ? -18.306 25.144 -8.398 1.00 68.38 527 GLY A CA 1
ATOM 3994 C C . GLY A 1 527 ? -19.518 26.061 -8.560 1.00 68.38 527 GLY A C 1
ATOM 3995 O O . GLY A 1 527 ? -20.642 25.735 -8.189 1.00 68.38 527 GLY A O 1
ATOM 3996 N N . ALA A 1 528 ? -19.253 27.259 -9.083 1.00 70.06 528 ALA A N 1
ATOM 3997 C CA . ALA A 1 528 ? -20.201 28.372 -9.089 1.00 70.06 528 ALA A CA 1
ATOM 3998 C C . ALA A 1 528 ? -21.546 28.116 -9.810 1.00 70.06 528 ALA A C 1
ATOM 4000 O O . ALA A 1 528 ? -22.544 28.637 -9.316 1.00 70.06 528 ALA A O 1
ATOM 4001 N N . PRO A 1 529 ? -21.636 27.348 -10.923 1.00 73.75 529 PRO A N 1
ATOM 4002 C CA . PRO A 1 529 ? -22.915 27.126 -11.613 1.00 73.75 529 PRO A CA 1
ATOM 4003 C C . PRO A 1 529 ? -23.966 26.381 -10.779 1.00 73.75 529 PRO A C 1
ATOM 4005 O O . PRO A 1 529 ? -25.154 26.525 -11.047 1.00 73.75 529 PRO A O 1
ATOM 4008 N N . TYR A 1 530 ? -23.524 25.627 -9.770 1.00 78.81 530 TYR A N 1
ATOM 4009 C CA . TYR A 1 530 ? -24.364 24.810 -8.890 1.00 78.81 530 TYR A CA 1
ATOM 4010 C C . TYR A 1 530 ? -24.649 25.479 -7.537 1.00 78.81 530 TYR A C 1
ATOM 4012 O O . TYR A 1 530 ? -25.254 24.868 -6.655 1.00 78.81 530 TYR A O 1
ATOM 4020 N N . ASP A 1 531 ? -24.197 26.726 -7.352 1.00 73.75 531 ASP A N 1
ATOM 4021 C CA . ASP A 1 531 ? -24.446 27.514 -6.146 1.00 73.75 531 ASP A CA 1
ATOM 4022 C C . ASP A 1 531 ? -25.793 28.250 -6.242 1.00 73.75 531 ASP A C 1
ATOM 4024 O O . ASP A 1 531 ? -26.079 28.950 -7.216 1.00 73.75 531 ASP A O 1
ATOM 4028 N N . GLY A 1 532 ? -26.614 28.123 -5.201 1.00 74.31 532 GLY A N 1
ATOM 4029 C CA . GLY A 1 532 ? -27.920 28.771 -5.103 1.00 74.31 532 GLY A CA 1
ATOM 4030 C C . GLY A 1 532 ? -29.126 27.860 -5.378 1.00 74.31 532 GLY A C 1
ATOM 4031 O O . GLY A 1 532 ? -28.990 26.646 -5.534 1.00 74.31 532 GLY A O 1
ATOM 4032 N N . PRO A 1 533 ? -30.344 28.435 -5.358 1.00 76.44 533 PRO A N 1
ATOM 4033 C CA . PRO A 1 533 ? -31.573 27.679 -5.572 1.00 76.44 533 PRO A CA 1
ATOM 4034 C C . PRO A 1 533 ? -31.655 27.203 -7.026 1.00 76.44 533 PRO A C 1
ATOM 4036 O O . PRO A 1 533 ? -31.323 27.962 -7.938 1.00 76.44 533 PRO A O 1
ATOM 4039 N N . GLY A 1 534 ? -32.119 25.972 -7.246 1.00 82.81 534 GLY A N 1
ATOM 4040 C CA . GLY A 1 534 ? -32.376 25.480 -8.598 1.00 82.81 534 GLY A CA 1
ATOM 4041 C C . GLY A 1 534 ? -33.619 26.093 -9.241 1.00 82.81 534 GLY A C 1
ATOM 4042 O O . GLY A 1 534 ? -34.135 27.134 -8.819 1.00 82.81 534 GLY A O 1
ATOM 4043 N N . ILE A 1 535 ? -34.095 25.454 -10.304 1.00 86.38 535 ILE A N 1
ATOM 4044 C CA . ILE A 1 535 ? -35.170 25.977 -11.145 1.00 86.38 535 ILE A CA 1
ATOM 4045 C C . ILE A 1 535 ? -36.474 26.077 -10.336 1.00 86.38 535 ILE A C 1
ATOM 4047 O O . ILE A 1 535 ? -36.812 25.134 -9.613 1.00 86.38 535 ILE A O 1
ATOM 4051 N N . PRO A 1 536 ? -37.255 27.171 -10.446 1.00 84.06 536 PRO A N 1
ATOM 4052 C CA . PRO A 1 536 ? -38.537 27.294 -9.757 1.00 84.06 536 PRO A CA 1
ATOM 4053 C C . PRO A 1 536 ? -39.488 26.134 -10.075 1.00 84.06 536 PRO A C 1
ATOM 4055 O O . PRO A 1 536 ? -39.603 25.724 -11.224 1.00 84.06 536 PRO A O 1
ATOM 4058 N N . GLY A 1 537 ? -40.168 25.618 -9.055 1.00 86.94 537 GLY A N 1
ATOM 4059 C CA . GLY A 1 537 ? -41.119 24.515 -9.176 1.00 86.94 537 GLY A CA 1
ATOM 4060 C C . GLY A 1 537 ? -41.411 23.897 -7.813 1.00 86.94 537 GLY A C 1
ATOM 4061 O O . GLY A 1 537 ? -40.836 24.299 -6.796 1.00 86.94 537 GLY A O 1
ATOM 4062 N N . LEU A 1 538 ? -42.329 22.940 -7.771 1.00 91.56 538 LEU A N 1
ATOM 4063 C CA . LEU A 1 538 ? -42.665 22.238 -6.538 1.00 91.56 538 LEU A CA 1
ATOM 4064 C C . LEU A 1 538 ? -41.779 21.014 -6.318 1.00 91.56 538 LEU A C 1
ATOM 4066 O O . LEU A 1 538 ? -41.526 20.246 -7.243 1.00 91.56 538 LEU A O 1
ATOM 4070 N N . SER A 1 539 ? -41.356 20.806 -5.075 1.00 93.31 539 SER A N 1
ATOM 4071 C CA . SER A 1 539 ? -40.605 19.616 -4.669 1.00 93.31 539 SER A CA 1
ATOM 4072 C C . SER A 1 539 ? -41.509 18.471 -4.210 1.00 93.31 539 SER A C 1
ATOM 4074 O O . SER A 1 539 ? -42.675 18.687 -3.866 1.00 93.31 539 SER A O 1
ATOM 4076 N N . LEU A 1 540 ? -40.935 17.269 -4.132 1.00 95.69 540 LEU A N 1
ATOM 4077 C CA . LEU A 1 540 ? -41.535 16.118 -3.459 1.00 95.69 540 LEU A CA 1
ATOM 4078 C C . LEU A 1 540 ? -41.286 16.172 -1.948 1.00 95.69 540 LEU A C 1
ATOM 4080 O O . LEU A 1 540 ? -40.291 16.727 -1.478 1.00 95.69 540 LEU A O 1
ATOM 4084 N N . SER A 1 541 ? -42.155 15.533 -1.168 1.00 94.44 541 SER A N 1
ATOM 4085 C CA . SER A 1 541 ? -41.787 15.132 0.189 1.00 94.44 541 SER A CA 1
ATOM 4086 C C . SER A 1 541 ? -40.693 14.056 0.153 1.00 94.44 541 SER A C 1
ATOM 4088 O O . SER A 1 541 ? -40.542 13.322 -0.823 1.00 94.44 541 SER A O 1
ATOM 4090 N N . ARG A 1 542 ? -39.948 13.910 1.254 1.00 93.62 542 ARG A N 1
ATOM 4091 C CA . ARG A 1 542 ? -38.936 12.850 1.412 1.00 93.62 542 ARG A CA 1
ATOM 4092 C C . ARG A 1 542 ? -39.486 11.445 1.155 1.00 93.62 542 ARG A C 1
ATOM 4094 O O . ARG A 1 542 ? -38.813 10.605 0.569 1.00 93.62 542 ARG A O 1
ATOM 4101 N N . GLU A 1 543 ? -40.715 11.185 1.593 1.00 93.31 543 GLU A N 1
ATOM 4102 C CA . GLU A 1 543 ? -41.365 9.896 1.364 1.00 93.31 543 GLU A CA 1
ATOM 4103 C C . GLU A 1 543 ? -41.682 9.685 -0.119 1.00 93.31 543 GLU A C 1
ATOM 4105 O O . GLU A 1 543 ? -41.335 8.641 -0.662 1.00 93.31 543 GLU A O 1
ATOM 4110 N N . GLU A 1 544 ? -42.270 10.675 -0.794 1.00 94.88 544 GLU A N 1
ATOM 4111 C CA . GLU A 1 544 ? -42.541 10.604 -2.237 1.00 94.88 544 GLU A CA 1
ATOM 4112 C C . GLU A 1 544 ? -41.252 10.411 -3.049 1.00 94.88 544 GLU A C 1
ATOM 4114 O O . GLU A 1 544 ? -41.224 9.568 -3.943 1.00 94.88 544 GLU A O 1
ATOM 4119 N N . ALA A 1 545 ? -40.170 11.112 -2.693 1.00 95.75 545 ALA A N 1
ATOM 4120 C CA . ALA A 1 545 ? -38.874 10.977 -3.356 1.00 95.75 545 ALA A CA 1
ATOM 4121 C C . ALA A 1 545 ? -38.297 9.556 -3.214 1.00 95.75 545 ALA A C 1
ATOM 4123 O O . ALA A 1 545 ? -37.940 8.939 -4.213 1.00 95.75 545 ALA A O 1
ATOM 4124 N N . ILE A 1 546 ? -38.279 8.972 -2.009 1.00 94.75 546 ILE A N 1
ATOM 4125 C CA . ILE A 1 546 ? -37.811 7.584 -1.827 1.00 94.75 546 ILE A CA 1
ATOM 4126 C C . ILE A 1 546 ? -38.722 6.576 -2.525 1.00 94.75 546 ILE A C 1
ATOM 4128 O O . ILE A 1 546 ? -38.232 5.620 -3.126 1.00 94.75 546 ILE A O 1
ATOM 4132 N N . ARG A 1 547 ? -40.043 6.770 -2.478 1.00 96.06 547 ARG A N 1
ATOM 4133 C CA . ARG A 1 547 ? -40.994 5.885 -3.166 1.00 96.06 547 ARG A CA 1
ATOM 4134 C C . ARG A 1 547 ? -40.789 5.898 -4.679 1.00 96.06 547 ARG A C 1
ATOM 4136 O O . ARG A 1 547 ? -40.885 4.835 -5.295 1.00 96.06 547 ARG A O 1
ATOM 4143 N N . SER A 1 548 ? -40.457 7.059 -5.247 1.00 97.50 548 SER A N 1
ATOM 4144 C CA . SER A 1 548 ? -40.225 7.215 -6.686 1.00 97.50 548 SER A CA 1
ATOM 4145 C C . SER A 1 548 ? -39.068 6.367 -7.215 1.00 97.50 548 SER A C 1
ATOM 4147 O O . SER A 1 548 ? -39.177 5.879 -8.326 1.00 97.50 548 SER A O 1
ATOM 4149 N N . ILE A 1 549 ? -38.031 6.115 -6.405 1.00 97.19 549 ILE A N 1
ATOM 4150 C CA . ILE A 1 549 ? -36.849 5.292 -6.734 1.00 97.19 549 ILE A CA 1
ATOM 4151 C C . ILE A 1 549 ? -36.896 3.894 -6.088 1.00 97.19 549 ILE A C 1
ATOM 4153 O O . ILE A 1 549 ? -35.905 3.175 -6.026 1.00 97.19 549 ILE A O 1
ATOM 4157 N N . THR A 1 550 ? -38.040 3.477 -5.545 1.00 97.12 550 THR A N 1
ATOM 4158 C CA . THR A 1 550 ? -38.194 2.143 -4.942 1.00 97.12 550 THR A CA 1
ATOM 4159 C C . THR A 1 550 ? -39.462 1.476 -5.456 1.00 97.12 550 THR A C 1
ATOM 4161 O O . THR A 1 550 ? -39.462 0.871 -6.531 1.00 97.12 550 THR A O 1
ATOM 4164 N N . ILE A 1 551 ? -40.561 1.576 -4.712 1.00 96.50 551 ILE A N 1
ATOM 4165 C CA . ILE A 1 551 ? -41.798 0.853 -4.999 1.00 96.50 551 ILE A CA 1
ATOM 4166 C C . ILE A 1 551 ? -42.519 1.364 -6.251 1.00 96.50 551 ILE A C 1
ATOM 4168 O O . ILE A 1 551 ? -43.089 0.555 -6.980 1.00 96.50 551 ILE A O 1
ATOM 4172 N N . GLU A 1 552 ? -42.474 2.665 -6.559 1.00 96.94 552 GLU A N 1
ATOM 4173 C CA . GLU A 1 552 ? -43.182 3.189 -7.736 1.00 96.94 552 GLU A CA 1
ATOM 4174 C C . GLU A 1 552 ? -42.436 2.865 -9.042 1.00 96.94 552 GLU A C 1
ATOM 4176 O O . GLU A 1 552 ? -43.084 2.426 -9.995 1.00 96.94 552 GLU A O 1
ATOM 4181 N N . SER A 1 553 ? -41.096 2.933 -9.061 1.00 97.50 553 SER A N 1
ATOM 4182 C CA . SER A 1 553 ? -40.278 2.359 -10.147 1.00 97.50 553 SER A CA 1
ATOM 4183 C C . SER A 1 553 ? -40.474 0.848 -10.276 1.00 97.50 553 SER A C 1
ATOM 4185 O O . SER A 1 553 ? -40.625 0.328 -11.379 1.00 97.50 553 SER A O 1
ATOM 4187 N N . SER A 1 554 ? -40.552 0.118 -9.158 1.00 96.81 554 SER A N 1
ATOM 4188 C CA . SER A 1 554 ? -40.822 -1.328 -9.194 1.00 96.81 554 SER A CA 1
ATOM 4189 C C . SER A 1 554 ? -42.181 -1.636 -9.821 1.00 96.81 554 SER A C 1
ATOM 4191 O O . SER A 1 554 ? -42.295 -2.586 -10.590 1.00 96.81 554 SER A O 1
ATOM 4193 N N . ARG A 1 555 ? -43.207 -0.820 -9.552 1.00 96.06 555 ARG A N 1
ATOM 4194 C CA . ARG A 1 555 ? -44.534 -0.965 -10.167 1.00 96.06 555 ARG A CA 1
ATOM 4195 C C . ARG A 1 555 ? -44.498 -0.673 -11.660 1.00 96.06 555 ARG A C 1
ATOM 4197 O O . ARG A 1 555 ? -45.160 -1.379 -12.427 1.00 96.06 555 ARG A O 1
ATOM 4204 N N . PHE A 1 556 ? -43.746 0.347 -12.072 1.00 96.62 556 PHE A N 1
ATOM 4205 C CA . PHE A 1 556 ? -43.521 0.633 -13.488 1.00 96.62 556 PHE A CA 1
ATOM 4206 C C . PHE A 1 556 ? -42.920 -0.578 -14.215 1.00 96.62 556 PHE A C 1
ATOM 4208 O O . PHE A 1 556 ? -43.387 -0.945 -15.283 1.00 96.62 556 PHE A O 1
ATOM 4215 N N . LEU A 1 557 ? -41.996 -1.283 -13.562 1.00 96.06 557 LEU A N 1
ATOM 4216 C CA . LEU A 1 557 ? -41.359 -2.506 -14.061 1.00 96.06 557 LEU A CA 1
ATOM 4217 C C . LEU A 1 557 ? -42.176 -3.799 -13.876 1.00 96.06 557 LEU A C 1
ATOM 4219 O O . LEU A 1 557 ? -41.672 -4.888 -14.161 1.00 96.06 557 LEU A O 1
ATOM 4223 N N . ARG A 1 558 ? -43.403 -3.718 -13.337 1.00 95.12 558 ARG A N 1
ATOM 4224 C CA . ARG A 1 558 ? -44.234 -4.874 -12.925 1.00 95.12 558 ARG A CA 1
ATOM 4225 C C . ARG A 1 558 ? -43.535 -5.831 -11.947 1.00 95.12 558 ARG A C 1
ATOM 4227 O O . ARG A 1 558 ? -43.774 -7.039 -11.948 1.00 95.12 558 ARG A O 1
ATOM 4234 N N . ALA A 1 559 ? -42.655 -5.293 -11.115 1.00 95.19 559 ALA A N 1
ATOM 4235 C CA . ALA A 1 559 ? -41.842 -6.023 -10.151 1.00 95.19 559 ALA A CA 1
ATOM 4236 C C . ALA A 1 559 ? -42.252 -5.747 -8.691 1.00 95.19 559 ALA A C 1
ATOM 4238 O O . ALA A 1 559 ? -41.685 -6.337 -7.773 1.00 95.19 559 ALA A O 1
ATOM 4239 N N . ASP A 1 560 ? -43.248 -4.890 -8.460 1.00 94.88 560 ASP A N 1
ATOM 4240 C CA . ASP A 1 560 ? -43.703 -4.424 -7.144 1.00 94.88 560 ASP A CA 1
ATOM 4241 C C . ASP A 1 560 ? -44.293 -5.514 -6.244 1.00 94.88 560 ASP A C 1
ATOM 4243 O O . ASP A 1 560 ? -44.296 -5.359 -5.026 1.00 94.88 560 ASP A O 1
ATOM 4247 N N . GLU A 1 561 ? -44.721 -6.650 -6.794 1.00 94.25 561 GLU A N 1
ATOM 4248 C CA . GLU A 1 561 ? -45.095 -7.828 -5.994 1.00 94.25 561 GLU A CA 1
ATOM 4249 C C . GLU A 1 561 ? -43.873 -8.539 -5.374 1.00 94.25 561 GLU A C 1
ATOM 4251 O O . GLU A 1 561 ? -44.016 -9.281 -4.406 1.00 94.25 561 GLU A O 1
ATOM 4256 N N . HIS A 1 562 ? -42.659 -8.293 -5.885 1.00 95.50 562 HIS A N 1
ATOM 4257 C CA . HIS A 1 562 ? -41.434 -9.003 -5.489 1.00 95.50 562 HIS A CA 1
ATOM 4258 C C . HIS A 1 562 ? -40.384 -8.103 -4.825 1.00 95.50 562 HIS A C 1
ATOM 4260 O O . HIS A 1 562 ? -39.671 -8.574 -3.938 1.00 95.50 562 HIS A O 1
ATOM 4266 N N . ILE A 1 563 ? -40.266 -6.843 -5.256 1.00 95.50 563 ILE A N 1
ATOM 4267 C CA . ILE A 1 563 ? -39.237 -5.877 -4.830 1.00 95.50 563 ILE A CA 1
ATOM 4268 C C . ILE A 1 563 ? -39.843 -4.481 -4.591 1.00 95.50 563 ILE A C 1
ATOM 4270 O O . ILE A 1 563 ? -41.052 -4.286 -4.703 1.00 95.50 563 ILE A O 1
ATOM 4274 N N . GLY A 1 564 ? -39.005 -3.507 -4.224 1.00 93.56 564 GLY A N 1
ATOM 4275 C CA . GLY A 1 564 ? -39.398 -2.103 -4.043 1.00 93.56 564 GLY A CA 1
ATOM 4276 C C . GLY A 1 564 ? -39.924 -1.751 -2.649 1.00 93.56 564 GLY A C 1
ATOM 4277 O O . GLY A 1 564 ? -39.965 -0.579 -2.292 1.00 93.56 564 GLY A O 1
ATOM 4278 N N . SER A 1 565 ? -40.261 -2.747 -1.829 1.00 96.50 565 SER A N 1
ATOM 4279 C CA . SER A 1 565 ? -40.615 -2.601 -0.412 1.00 96.50 565 SER A CA 1
ATOM 4280 C C . SER A 1 565 ? -40.081 -3.787 0.402 1.00 96.50 565 SER A C 1
ATOM 4282 O O . SER A 1 565 ? -39.845 -4.871 -0.135 1.00 96.50 565 SER A O 1
ATOM 4284 N N . LEU A 1 566 ? -39.889 -3.598 1.711 1.00 95.56 566 LEU A N 1
ATOM 4285 C CA . LEU A 1 566 ? -39.530 -4.675 2.635 1.00 95.56 566 LEU A CA 1
ATOM 4286 C C . LEU A 1 566 ? -40.805 -5.233 3.267 1.00 95.56 566 LEU A C 1
ATOM 4288 O O . LEU A 1 566 ? -41.293 -4.712 4.268 1.00 95.56 566 LEU A O 1
ATOM 4292 N N . GLU A 1 567 ? -41.341 -6.302 2.689 1.00 94.81 567 GLU A N 1
ATOM 4293 C CA . GLU A 1 567 ? -42.537 -6.989 3.184 1.00 94.81 567 GLU A CA 1
ATOM 4294 C C . GLU A 1 567 ? -42.272 -8.490 3.304 1.00 94.81 567 GLU A C 1
ATOM 4296 O O . GLU A 1 567 ? -41.504 -9.066 2.535 1.00 94.81 567 GLU A O 1
ATOM 4301 N N . VAL A 1 568 ? -42.908 -9.149 4.276 1.00 94.94 568 VAL A N 1
ATOM 4302 C CA . VAL A 1 568 ? -42.771 -10.604 4.432 1.00 94.94 568 VAL A CA 1
ATOM 4303 C C . VAL A 1 568 ? -43.268 -11.303 3.164 1.00 94.94 568 VAL A C 1
ATOM 4305 O O . VAL A 1 568 ? -44.400 -11.087 2.742 1.00 94.94 568 VAL A O 1
ATOM 4308 N N . GLY A 1 569 ? -42.424 -12.157 2.583 1.00 93.56 569 GLY A N 1
ATOM 4309 C CA . GLY A 1 569 ? -42.663 -12.843 1.312 1.00 93.56 569 GLY A CA 1
ATOM 4310 C C . GLY A 1 569 ? -41.985 -12.196 0.100 1.00 93.56 569 GLY A C 1
ATOM 4311 O O . GLY A 1 569 ? -41.836 -12.878 -0.910 1.00 93.56 569 GLY A O 1
ATOM 4312 N N . LYS A 1 570 ? -41.526 -10.940 0.199 1.00 95.62 570 LYS A N 1
ATOM 4313 C CA . LYS A 1 570 ? -40.749 -10.269 -0.855 1.00 95.62 570 LYS A CA 1
ATOM 4314 C C . LYS A 1 570 ? -39.264 -10.618 -0.793 1.00 95.62 570 LYS A C 1
ATOM 4316 O O . LYS A 1 570 ? -38.764 -11.136 0.211 1.00 95.62 570 LYS A O 1
ATOM 4321 N N . LEU A 1 571 ? -38.559 -10.330 -1.883 1.00 95.56 571 LEU A N 1
ATOM 4322 C CA . LEU A 1 571 ? -37.114 -10.504 -1.991 1.00 95.56 571 LEU A CA 1
ATOM 4323 C C . LEU A 1 571 ? -36.392 -9.510 -1.080 1.00 95.56 571 LEU A C 1
ATOM 4325 O O . LEU A 1 571 ? -36.786 -8.353 -0.947 1.00 95.56 571 LEU A O 1
ATOM 4329 N N . ALA A 1 572 ? -35.316 -9.969 -0.450 1.00 91.25 572 ALA A N 1
ATOM 4330 C CA . ALA A 1 572 ? -34.535 -9.177 0.490 1.00 91.25 572 ALA A CA 1
ATOM 4331 C C . ALA A 1 572 ? -33.513 -8.262 -0.209 1.00 91.25 572 ALA A C 1
ATOM 4333 O O . ALA A 1 572 ? -32.318 -8.287 0.096 1.00 91.25 572 ALA A O 1
ATOM 4334 N N . ASP A 1 573 ? -33.999 -7.424 -1.121 1.00 91.38 573 ASP A N 1
ATOM 4335 C CA . ASP A 1 573 ? -33.246 -6.320 -1.711 1.00 91.38 573 ASP A CA 1
ATOM 4336 C C . ASP A 1 573 ? -33.120 -5.204 -0.667 1.00 91.38 573 ASP A C 1
ATOM 4338 O O . ASP A 1 573 ? -33.971 -4.323 -0.573 1.00 91.38 573 ASP A O 1
ATOM 4342 N N . VAL A 1 574 ? -32.092 -5.279 0.179 1.00 90.62 574 VAL A N 1
ATOM 4343 C CA . VAL A 1 574 ? -31.938 -4.400 1.346 1.00 90.62 574 VAL A CA 1
ATOM 4344 C C . VAL A 1 574 ? -30.662 -3.585 1.230 1.00 90.62 574 VAL A C 1
ATOM 4346 O O . VAL A 1 574 ? -29.572 -4.141 1.080 1.00 90.62 574 VAL A O 1
ATOM 4349 N N . ILE A 1 575 ? -30.788 -2.274 1.416 1.00 91.19 575 ILE A N 1
ATOM 4350 C CA . ILE A 1 575 ? -29.658 -1.375 1.656 1.00 91.19 575 ILE A CA 1
ATOM 4351 C C . ILE A 1 575 ? -29.695 -0.854 3.090 1.00 91.19 575 ILE A C 1
ATOM 4353 O O . ILE A 1 575 ? -30.754 -0.739 3.710 1.00 91.19 575 ILE A O 1
ATOM 4357 N N . VAL A 1 576 ? -28.514 -0.541 3.624 1.00 88.69 576 VAL A N 1
ATOM 4358 C CA . VAL A 1 576 ? -28.353 0.036 4.961 1.00 88.69 576 VAL A CA 1
ATOM 4359 C C . VAL A 1 576 ? -27.609 1.356 4.842 1.00 88.69 576 VAL A C 1
ATOM 4361 O O . VAL A 1 576 ? -26.496 1.391 4.323 1.00 88.69 576 VAL A O 1
ATOM 4364 N N . LEU A 1 577 ? -28.211 2.420 5.358 1.00 86.31 577 LEU A N 1
ATOM 4365 C CA . LEU A 1 577 ? -27.662 3.768 5.404 1.00 86.31 577 LEU A CA 1
ATOM 4366 C C . LEU A 1 577 ? -27.043 4.041 6.777 1.00 86.31 577 LEU A C 1
ATOM 4368 O O . LEU A 1 577 ? -27.554 3.582 7.807 1.00 86.31 577 LEU A O 1
ATOM 4372 N N . GLN A 1 578 ? -25.953 4.811 6.808 1.00 79.88 578 GLN A N 1
ATOM 4373 C CA . GLN A 1 578 ? -25.288 5.179 8.063 1.00 79.88 578 GLN A CA 1
ATOM 4374 C C . GLN A 1 578 ? -26.146 6.083 8.951 1.00 79.88 578 GLN A C 1
ATOM 4376 O O . GLN A 1 578 ? -26.087 5.955 10.176 1.00 79.88 578 GLN A O 1
ATOM 4381 N N . ALA A 1 579 ? -26.932 6.964 8.335 1.00 82.62 579 ALA A N 1
ATOM 4382 C CA . ALA A 1 579 ? -27.870 7.847 9.006 1.00 82.62 579 ALA A CA 1
ATOM 4383 C C . ALA A 1 579 ? -29.295 7.607 8.498 1.00 82.62 579 ALA A C 1
ATOM 4385 O O . ALA A 1 579 ? -29.512 7.115 7.390 1.00 82.62 579 ALA A O 1
ATOM 4386 N N . ASN A 1 580 ? -30.279 7.957 9.321 1.00 87.25 580 ASN A N 1
ATOM 4387 C CA . ASN A 1 580 ? -31.677 7.868 8.934 1.00 87.25 580 ASN A CA 1
ATOM 4388 C C . ASN A 1 580 ? -32.024 8.993 7.946 1.00 87.25 580 ASN A C 1
ATOM 4390 O O . ASN A 1 580 ? -32.050 10.167 8.318 1.00 87.25 580 ASN A O 1
ATOM 4394 N N . TYR A 1 581 ? -32.335 8.618 6.703 1.00 89.81 581 TYR A N 1
ATOM 4395 C CA . TYR A 1 581 ? -32.729 9.529 5.625 1.00 89.81 581 TYR A CA 1
ATOM 4396 C C . TYR A 1 581 ? -33.878 10.470 6.022 1.00 89.81 581 TYR A C 1
ATOM 4398 O O . TYR A 1 581 ? -33.910 11.626 5.607 1.00 89.81 581 TYR A O 1
ATOM 4406 N N . PHE A 1 582 ? -34.805 10.023 6.870 1.00 89.50 582 PHE A N 1
ATOM 4407 C CA . PHE A 1 582 ? -35.933 10.843 7.317 1.00 89.50 582 PHE A CA 1
ATOM 4408 C C . PHE A 1 582 ? -35.580 11.832 8.441 1.00 89.50 582 PHE A C 1
ATOM 4410 O O . PHE A 1 582 ? -36.415 12.661 8.791 1.00 89.50 582 PHE A O 1
ATOM 4417 N N . GLU A 1 583 ? -34.374 11.759 9.011 1.00 88.81 583 GLU A N 1
ATOM 4418 C CA . GLU A 1 583 ? -33.967 12.551 10.184 1.00 88.81 583 GLU A CA 1
ATOM 4419 C C . GLU A 1 583 ? -32.788 13.502 9.913 1.00 88.81 583 GLU A C 1
ATOM 4421 O O . GLU A 1 583 ? -32.663 14.511 10.605 1.00 88.81 583 GLU A O 1
ATOM 4426 N N . VAL A 1 584 ? -31.937 13.224 8.918 1.00 88.12 584 VAL A N 1
ATOM 4427 C CA . VAL A 1 584 ? -30.813 14.114 8.549 1.00 88.12 584 VAL A CA 1
ATOM 4428 C C . VAL A 1 584 ? -31.304 15.471 8.024 1.00 88.12 584 VAL A C 1
ATOM 4430 O O . VAL A 1 584 ? -32.402 15.524 7.475 1.00 88.12 584 VAL A O 1
ATOM 4433 N N . PRO A 1 585 ? -30.546 16.575 8.136 1.00 89.56 585 PRO A N 1
ATOM 4434 C CA . PRO A 1 585 ? -30.853 17.826 7.434 1.00 89.56 585 PRO A CA 1
ATOM 4435 C C . PRO A 1 585 ? -30.905 17.636 5.909 1.00 89.56 585 PRO A C 1
ATOM 4437 O O . PRO A 1 585 ? -30.190 16.790 5.373 1.00 89.56 585 PRO A O 1
ATOM 4440 N N . ASP A 1 586 ? -31.724 18.431 5.211 1.00 88.25 586 ASP A N 1
ATOM 4441 C CA . ASP A 1 586 ? -31.877 18.362 3.743 1.00 88.25 586 ASP A CA 1
ATOM 4442 C C . ASP A 1 586 ? -30.522 18.466 3.012 1.00 88.25 586 ASP A C 1
ATOM 4444 O O . ASP A 1 586 ? -30.243 17.742 2.054 1.00 88.25 586 ASP A O 1
ATOM 4448 N N . GLU A 1 587 ? -29.622 19.285 3.553 1.00 82.94 587 GLU A N 1
ATOM 4449 C CA . GLU A 1 587 ? -28.323 19.595 2.954 1.00 82.94 587 GLU A CA 1
ATOM 4450 C C . GLU A 1 587 ? -27.369 18.403 3.001 1.00 82.94 587 GLU A C 1
ATOM 4452 O O . GLU A 1 587 ? -26.392 18.359 2.255 1.00 82.94 587 GLU A O 1
ATOM 4457 N N . GLU A 1 588 ? -27.662 17.431 3.861 1.00 83.75 588 GLU A N 1
ATOM 4458 C CA . GLU A 1 588 ? -26.841 16.253 4.090 1.00 83.75 588 GLU A CA 1
ATOM 4459 C C . GLU A 1 588 ? -27.430 14.979 3.462 1.00 83.75 588 GLU A C 1
ATOM 4461 O O . GLU A 1 588 ? -26.781 13.932 3.504 1.00 83.75 588 GLU A O 1
ATOM 4466 N N . ILE A 1 589 ? -28.617 15.054 2.836 1.00 86.88 589 ILE A N 1
ATOM 4467 C CA . ILE A 1 589 ? -29.279 13.909 2.179 1.00 86.88 589 ILE A CA 1
ATOM 4468 C C . ILE A 1 589 ? -28.335 13.210 1.187 1.00 86.88 589 ILE A C 1
ATOM 4470 O O . ILE A 1 589 ? -28.243 11.986 1.194 1.00 86.88 589 ILE A O 1
ATOM 4474 N N . ALA A 1 590 ? -27.589 13.982 0.392 1.00 83.06 590 ALA A N 1
ATOM 4475 C CA . ALA A 1 590 ? -26.668 13.461 -0.622 1.00 83.06 590 ALA A CA 1
ATOM 4476 C C . ALA A 1 590 ? -25.346 12.900 -0.051 1.00 83.06 590 ALA A C 1
ATOM 4478 O O . ALA A 1 590 ? -24.575 12.271 -0.770 1.00 83.06 590 ALA A O 1
ATOM 4479 N N . ARG A 1 591 ? -25.033 13.151 1.230 1.00 75.31 591 ARG A N 1
ATOM 4480 C CA . ARG A 1 591 ? -23.681 12.940 1.791 1.00 75.31 591 ARG A CA 1
ATOM 4481 C C . ARG A 1 591 ? -23.578 11.776 2.775 1.00 75.31 591 ARG A C 1
ATOM 4483 O O . ARG A 1 591 ? -22.474 11.303 3.025 1.00 75.31 591 ARG A O 1
ATOM 4490 N N . HIS A 1 592 ? -24.694 11.302 3.331 1.00 65.06 592 HIS A N 1
ATOM 4491 C CA . HIS A 1 592 ? -24.709 10.300 4.417 1.00 65.06 592 HIS A CA 1
ATOM 4492 C C . HIS A 1 592 ? -24.864 8.852 3.968 1.00 65.06 592 HIS A C 1
ATOM 4494 O O . HIS A 1 592 ? -25.267 7.972 4.740 1.00 65.06 592 HIS A O 1
ATOM 4500 N N . VAL A 1 593 ? -24.536 8.593 2.711 1.00 56.00 593 VAL A N 1
ATOM 4501 C CA . VAL A 1 593 ? -24.753 7.291 2.108 1.00 56.00 593 VAL A CA 1
ATOM 4502 C C . VAL A 1 593 ? -23.412 6.600 1.988 1.00 56.00 593 VAL A C 1
ATOM 4504 O O . VAL A 1 593 ? -22.679 6.720 1.016 1.00 56.00 593 VAL A O 1
ATOM 4507 N N . ASP A 1 594 ? -23.106 5.843 3.026 1.00 50.84 594 ASP A N 1
ATOM 4508 C CA . ASP A 1 594 ? -22.195 4.724 2.909 1.00 50.84 594 ASP A CA 1
ATOM 4509 C C . ASP A 1 594 ? -23.039 3.459 3.073 1.00 50.84 594 ASP A C 1
ATOM 4511 O O . ASP A 1 594 ? -23.623 3.229 4.139 1.00 50.84 594 ASP A O 1
ATOM 4515 N N . HIS A 1 595 ? -23.171 2.677 1.999 1.00 51.56 595 HIS A N 1
ATOM 4516 C CA . HIS A 1 595 ? -23.985 1.465 1.990 1.00 51.56 595 HIS A CA 1
ATOM 4517 C C . HIS A 1 595 ? -23.351 0.415 2.901 1.00 51.56 595 HIS A C 1
ATOM 4519 O O . HIS A 1 595 ? -22.491 -0.374 2.504 1.00 51.56 595 HIS A O 1
ATOM 4525 N N . ALA A 1 596 ? -23.810 0.364 4.146 1.00 43.06 596 ALA A N 1
ATOM 4526 C CA . ALA A 1 596 ? -23.420 -0.635 5.129 1.00 43.06 596 ALA A CA 1
ATOM 4527 C C . ALA A 1 596 ? -24.163 -1.966 4.892 1.00 43.06 596 ALA A C 1
ATOM 4529 O O . ALA A 1 596 ? -24.633 -2.610 5.825 1.00 43.06 596 ALA A O 1
ATOM 4530 N N . GLY A 1 597 ? -24.287 -2.396 3.635 1.00 39.91 597 GLY A N 1
ATOM 4531 C CA . GLY A 1 597 ? -24.779 -3.717 3.254 1.00 39.91 597 GLY A CA 1
ATOM 4532 C C . GLY A 1 597 ? -23.600 -4.598 2.855 1.00 39.91 597 GLY A C 1
ATOM 4533 O O . GLY A 1 597 ? -23.277 -4.680 1.678 1.00 39.91 597 GLY A O 1
ATOM 4534 N N . ARG A 1 598 ? -22.956 -5.248 3.837 1.00 40.84 598 ARG A N 1
ATOM 4535 C CA . ARG A 1 598 ? -21.714 -6.058 3.724 1.00 40.84 598 ARG A CA 1
ATOM 4536 C C . ARG A 1 598 ? -20.387 -5.294 3.626 1.00 40.84 598 ARG A C 1
ATOM 4538 O O . ARG A 1 598 ? -19.502 -5.691 2.873 1.00 40.84 598 ARG A O 1
ATOM 4545 N N . ARG A 1 599 ? -20.160 -4.291 4.473 1.00 43.28 599 ARG A N 1
ATOM 4546 C CA . ARG A 1 599 ? -18.773 -3.972 4.841 1.00 43.28 599 ARG A CA 1
ATOM 4547 C C . ARG A 1 599 ? -18.396 -4.762 6.081 1.00 43.28 599 ARG A C 1
ATOM 4549 O O . ARG A 1 599 ? -18.518 -4.300 7.210 1.00 43.28 599 ARG A O 1
ATOM 4556 N N . GLU A 1 600 ? -17.913 -5.979 5.845 1.00 53.06 600 GLU A N 1
ATOM 4557 C CA . GLU A 1 600 ? -16.741 -6.402 6.604 1.00 53.06 600 GLU A CA 1
ATOM 4558 C C . GLU A 1 600 ? -15.770 -5.213 6.571 1.00 53.06 600 GLU A C 1
ATOM 4560 O O . GLU A 1 600 ? -15.440 -4.728 5.486 1.00 53.06 600 GLU A O 1
ATOM 4565 N N . VAL A 1 601 ? -15.414 -4.653 7.727 1.00 61.97 601 VAL A N 1
ATOM 4566 C CA . VAL A 1 601 ? -14.474 -3.530 7.745 1.00 61.97 601 VAL A CA 1
ATOM 4567 C C . VAL A 1 601 ? -13.125 -4.116 7.350 1.00 61.97 601 VAL A C 1
ATOM 4569 O O . VAL A 1 601 ? -12.480 -4.798 8.147 1.00 61.97 601 VAL A O 1
ATOM 4572 N N . ILE A 1 602 ? -12.763 -3.928 6.082 1.00 79.19 602 ILE A N 1
ATOM 4573 C CA . ILE A 1 602 ? -11.467 -4.305 5.538 1.00 79.19 602 ILE A CA 1
ATOM 4574 C C . ILE A 1 602 ? -10.504 -3.163 5.839 1.00 79.19 602 ILE A C 1
ATOM 4576 O O . ILE A 1 602 ? -10.728 -2.033 5.415 1.00 79.19 602 ILE A O 1
ATOM 4580 N N . GLN A 1 603 ? -9.446 -3.469 6.578 1.00 85.38 603 GLN A N 1
ATOM 4581 C CA . GLN A 1 603 ? -8.347 -2.553 6.860 1.00 85.38 603 GLN A CA 1
ATOM 4582 C C . GLN A 1 603 ? -7.072 -3.132 6.267 1.00 85.38 603 GLN A C 1
ATOM 4584 O O . GLN A 1 603 ? -6.551 -4.136 6.759 1.00 85.38 603 GLN A O 1
ATOM 4589 N N . PHE A 1 604 ? -6.576 -2.519 5.199 1.00 88.06 604 PHE A N 1
ATOM 4590 C CA . PHE A 1 604 ? -5.323 -2.918 4.576 1.00 88.06 604 PHE A CA 1
ATOM 4591 C C . PHE A 1 604 ? -4.144 -2.615 5.502 1.00 88.06 604 PHE A C 1
ATOM 4593 O O . PHE A 1 604 ? -4.095 -1.586 6.176 1.00 88.06 604 PHE A O 1
ATOM 4600 N N . ARG A 1 605 ? -3.204 -3.558 5.555 1.00 86.38 605 ARG A N 1
ATOM 4601 C CA . ARG A 1 605 ? -1.967 -3.469 6.339 1.00 86.38 605 ARG A CA 1
ATOM 4602 C C . ARG A 1 605 ? -0.778 -3.223 5.435 1.00 86.38 605 ARG A C 1
ATOM 4604 O O . ARG A 1 605 ? 0.018 -2.333 5.694 1.00 86.38 605 ARG A O 1
ATOM 4611 N N . MET A 1 606 ? -0.679 -4.015 4.371 1.00 88.25 606 MET A N 1
ATOM 4612 C CA . MET A 1 606 ? 0.381 -3.912 3.379 1.00 88.25 606 MET A CA 1
ATOM 4613 C C . MET A 1 606 ? -0.141 -4.343 2.012 1.00 88.25 606 MET A C 1
ATOM 4615 O O . MET A 1 606 ? -0.831 -5.356 1.889 1.00 88.25 606 MET A O 1
ATOM 4619 N N . ILE A 1 607 ? 0.241 -3.599 0.979 1.00 91.06 607 ILE A N 1
ATOM 4620 C CA . ILE A 1 607 ? 0.080 -3.977 -0.423 1.00 91.06 607 ILE A CA 1
ATOM 4621 C C . ILE A 1 607 ? 1.426 -3.754 -1.093 1.00 91.06 607 ILE A C 1
ATOM 4623 O O . ILE A 1 607 ? 1.955 -2.645 -1.074 1.00 91.06 607 ILE A O 1
ATOM 4627 N N . TYR A 1 608 ? 2.000 -4.800 -1.677 1.00 91.56 608 TYR A N 1
ATOM 4628 C CA . TYR A 1 608 ? 3.283 -4.691 -2.363 1.00 91.56 608 TYR A CA 1
ATOM 4629 C C . TYR A 1 608 ? 3.436 -5.748 -3.447 1.00 91.56 608 TYR A C 1
ATOM 4631 O O . TYR A 1 608 ? 2.696 -6.727 -3.514 1.00 91.56 608 TYR A O 1
ATOM 4639 N N . ARG A 1 609 ? 4.402 -5.541 -4.344 1.00 92.38 609 ARG A N 1
ATOM 4640 C CA . ARG A 1 609 ? 4.673 -6.488 -5.426 1.00 92.38 609 ARG A CA 1
ATOM 4641 C C . ARG A 1 609 ? 5.152 -7.817 -4.843 1.00 92.38 609 ARG A C 1
ATOM 4643 O O . ARG A 1 609 ? 6.200 -7.851 -4.202 1.00 92.38 609 ARG A O 1
ATOM 4650 N N . GLN A 1 610 ? 4.457 -8.904 -5.163 1.00 94.69 610 GLN A N 1
ATOM 4651 C CA . GLN A 1 610 ? 4.992 -10.238 -4.931 1.00 94.69 610 GLN A CA 1
ATOM 4652 C C . GLN A 1 610 ? 6.050 -10.528 -5.997 1.00 94.69 610 GLN A C 1
ATOM 4654 O O . GLN A 1 610 ? 5.793 -10.415 -7.199 1.00 94.69 610 GLN A O 1
ATOM 4659 N N . GLU A 1 611 ? 7.264 -10.859 -5.561 1.00 94.25 611 GLU A N 1
ATOM 4660 C CA . GLU A 1 611 ? 8.332 -11.233 -6.486 1.00 94.25 611 GLU A CA 1
ATOM 4661 C C . GLU A 1 611 ? 7.917 -12.472 -7.301 1.00 94.25 611 GLU A C 1
ATOM 4663 O O . GLU A 1 611 ? 7.302 -13.390 -6.746 1.00 94.25 611 GLU A O 1
ATOM 4668 N N . PRO A 1 612 ? 8.214 -12.518 -8.615 1.00 95.12 612 PRO A N 1
ATOM 4669 C CA . PRO A 1 612 ? 7.887 -13.687 -9.414 1.00 95.12 612 PRO A CA 1
ATOM 4670 C C . PRO A 1 612 ? 8.654 -14.914 -8.929 1.00 95.12 612 PRO A C 1
ATOM 4672 O O . PRO A 1 612 ? 9.739 -14.792 -8.355 1.00 95.12 612 PRO A O 1
ATOM 4675 N N . LYS A 1 613 ? 8.135 -16.102 -9.246 1.00 95.62 613 LYS A N 1
ATOM 4676 C CA . LYS A 1 613 ? 8.863 -17.343 -8.978 1.00 95.62 613 LYS A CA 1
ATOM 4677 C C . LYS A 1 613 ? 10.227 -17.304 -9.655 1.00 95.62 613 LYS A C 1
ATOM 4679 O O . LYS A 1 613 ? 10.317 -16.948 -10.835 1.00 95.62 613 LYS A O 1
ATOM 4684 N N . LYS A 1 614 ? 11.282 -17.721 -8.952 1.00 97.00 614 LYS A N 1
ATOM 4685 C CA . LYS A 1 614 ? 12.654 -17.658 -9.490 1.00 97.00 614 LYS A CA 1
ATOM 4686 C C . LYS A 1 614 ? 12.816 -18.447 -10.784 1.00 97.00 614 LYS A C 1
ATOM 4688 O O . LYS A 1 614 ? 13.492 -17.979 -11.697 1.00 97.00 614 LYS A O 1
ATOM 4693 N N . ALA A 1 615 ? 12.147 -19.591 -10.916 1.00 95.00 615 ALA A N 1
ATOM 4694 C CA . ALA A 1 615 ? 12.160 -20.380 -12.150 1.00 95.00 615 ALA A CA 1
ATOM 4695 C C . ALA A 1 615 ? 11.617 -19.598 -13.365 1.00 95.00 615 ALA A C 1
ATOM 4697 O O . ALA A 1 615 ? 12.215 -19.633 -14.439 1.00 95.00 615 ALA A O 1
ATOM 4698 N N . ASP A 1 616 ? 10.531 -18.843 -13.183 1.00 95.12 616 ASP A N 1
ATOM 4699 C CA . ASP A 1 616 ? 9.915 -18.059 -14.258 1.00 95.12 616 ASP A CA 1
ATOM 4700 C C . ASP A 1 616 ? 10.754 -16.810 -14.570 1.00 95.12 616 ASP A C 1
ATOM 4702 O O . ASP A 1 616 ? 10.989 -16.472 -15.734 1.00 95.12 616 ASP A O 1
ATOM 4706 N N . LEU A 1 617 ? 11.258 -16.136 -13.529 1.00 95.62 617 LEU A N 1
ATOM 4707 C CA . LEU A 1 617 ? 12.058 -14.925 -13.696 1.00 95.62 617 LEU A CA 1
ATOM 4708 C C . LEU A 1 617 ? 13.417 -15.212 -14.338 1.00 95.62 617 LEU A C 1
ATOM 4710 O O . LEU A 1 617 ? 13.839 -14.470 -15.218 1.00 95.62 617 LEU A O 1
ATOM 4714 N N . THR A 1 618 ? 14.101 -16.288 -13.949 1.00 94.88 618 THR A N 1
ATOM 4715 C CA . THR A 1 618 ? 15.411 -16.648 -14.525 1.00 94.88 618 THR A CA 1
ATOM 4716 C C . THR A 1 618 ? 15.319 -16.997 -16.011 1.00 94.88 618 THR A C 1
ATOM 4718 O O . THR A 1 618 ? 16.210 -16.626 -16.781 1.00 94.88 618 THR A O 1
ATOM 4721 N N . ALA A 1 619 ? 14.223 -17.626 -16.451 1.00 94.12 619 ALA A N 1
ATOM 4722 C CA . ALA A 1 619 ? 13.957 -17.859 -17.870 1.00 94.12 619 ALA A CA 1
ATOM 4723 C C . ALA A 1 619 ? 13.798 -16.538 -18.643 1.00 94.12 619 ALA A C 1
ATOM 4725 O O . ALA A 1 619 ? 14.412 -16.358 -19.698 1.00 94.12 619 ALA A O 1
ATOM 4726 N N . PHE A 1 620 ? 13.038 -15.589 -18.089 1.00 95.50 620 PHE A N 1
ATOM 4727 C CA . PHE A 1 620 ? 12.888 -14.249 -18.659 1.00 95.50 620 PHE A CA 1
ATOM 4728 C C . PHE A 1 620 ? 14.223 -13.483 -18.702 1.00 95.50 620 PHE A C 1
ATOM 4730 O O . PHE A 1 620 ? 14.601 -12.958 -19.749 1.00 95.50 620 PHE A O 1
ATOM 4737 N N . LEU A 1 621 ? 14.972 -13.462 -17.595 1.00 94.38 621 LEU A N 1
ATOM 4738 C CA . LEU A 1 621 ? 16.259 -12.766 -17.495 1.00 94.38 621 LEU A CA 1
ATOM 4739 C C . LEU A 1 621 ? 17.299 -13.341 -18.463 1.00 94.38 621 LEU A C 1
ATOM 4741 O O . LEU A 1 621 ? 18.044 -12.584 -19.072 1.00 94.38 621 LEU A O 1
ATOM 4745 N N . SER A 1 622 ? 17.301 -14.655 -18.695 1.00 92.50 622 SER A N 1
ATOM 4746 C CA . SER A 1 622 ? 18.194 -15.280 -19.682 1.00 92.50 622 SER A CA 1
ATOM 4747 C C . SER A 1 622 ? 17.941 -14.765 -21.108 1.00 92.50 622 SER A C 1
ATOM 4749 O O . SER A 1 622 ? 18.880 -14.548 -21.881 1.00 92.50 622 SER A O 1
ATOM 4751 N N . LEU A 1 623 ? 16.674 -14.535 -21.475 1.00 94.44 623 LEU A N 1
ATOM 4752 C CA . LEU A 1 623 ? 16.313 -13.918 -22.757 1.00 94.44 623 LEU A CA 1
ATOM 4753 C C . LEU A 1 623 ? 16.707 -12.438 -22.802 1.00 94.44 623 LEU A C 1
ATOM 4755 O O . LEU A 1 623 ? 17.205 -11.974 -23.828 1.00 94.44 623 LEU A O 1
ATOM 4759 N N . GLU A 1 624 ? 16.520 -11.714 -21.696 1.00 92.62 624 GLU A N 1
ATOM 4760 C CA . GLU A 1 624 ? 16.932 -10.313 -21.571 1.00 92.62 624 GLU A CA 1
ATOM 4761 C C . GLU A 1 624 ? 18.452 -10.160 -21.737 1.00 92.62 624 GLU A C 1
ATOM 4763 O O . GLU A 1 624 ? 18.904 -9.405 -22.596 1.00 92.62 624 GLU A O 1
ATOM 4768 N N . HIS A 1 625 ? 19.250 -10.910 -20.971 1.00 91.94 625 HIS A N 1
ATOM 4769 C CA . HIS A 1 625 ? 20.716 -10.822 -20.982 1.00 91.94 625 HIS A CA 1
ATOM 4770 C C . HIS A 1 625 ? 21.322 -11.245 -22.320 1.00 91.94 625 HIS A C 1
ATOM 4772 O O . HIS A 1 625 ? 22.333 -10.693 -22.742 1.00 91.94 625 HIS A O 1
ATOM 4778 N N . SER A 1 626 ? 20.698 -12.194 -23.022 1.00 92.62 626 SER A N 1
ATOM 4779 C CA . SER A 1 626 ? 21.143 -12.615 -24.358 1.00 92.62 626 SER A CA 1
ATOM 4780 C C . SER A 1 626 ? 20.720 -11.661 -25.482 1.00 92.62 626 SER A C 1
ATOM 4782 O O . SER A 1 626 ? 21.009 -11.937 -26.648 1.00 92.62 626 SER A O 1
ATOM 4784 N N . GLY A 1 627 ? 20.001 -10.573 -25.173 1.00 92.25 627 GLY A N 1
ATOM 4785 C CA . GLY A 1 627 ? 19.445 -9.657 -26.172 1.00 92.25 627 GLY A CA 1
ATOM 4786 C C . GLY A 1 627 ? 18.394 -10.308 -27.078 1.00 92.25 627 GLY A C 1
ATOM 4787 O O . GLY A 1 627 ? 18.117 -9.806 -28.165 1.00 92.25 627 GLY A O 1
ATOM 4788 N N . SER A 1 628 ? 17.829 -11.443 -26.655 1.00 94.31 628 SER A N 1
ATOM 4789 C CA . SER A 1 628 ? 16.885 -12.252 -27.438 1.00 94.31 628 SER A CA 1
ATOM 4790 C C . SER A 1 628 ? 15.421 -11.997 -27.069 1.00 94.31 628 SER A C 1
ATOM 4792 O O . SER A 1 628 ? 14.537 -12.687 -27.580 1.00 94.31 628 SER A O 1
ATOM 4794 N N . LEU A 1 629 ? 15.155 -11.025 -26.191 1.00 92.69 629 LEU A N 1
ATOM 4795 C CA . LEU A 1 629 ? 13.807 -10.648 -25.781 1.00 92.69 629 LEU A CA 1
ATOM 4796 C C . LEU A 1 629 ? 12.993 -10.130 -26.981 1.00 92.69 629 LEU A C 1
ATOM 4798 O O . LEU A 1 629 ? 13.443 -9.269 -27.736 1.00 92.69 629 LEU A O 1
ATOM 4802 N N . ARG A 1 630 ? 11.773 -10.640 -27.141 1.00 92.00 630 ARG A N 1
ATOM 4803 C CA . ARG A 1 630 ? 10.806 -10.234 -28.173 1.00 92.00 630 ARG A CA 1
ATOM 4804 C C . ARG A 1 630 ? 9.504 -9.751 -27.524 1.00 92.00 630 ARG A C 1
ATOM 4806 O O . ARG A 1 630 ? 9.246 -10.126 -26.379 1.00 92.00 630 ARG A O 1
ATOM 4813 N N . PRO A 1 631 ? 8.657 -8.975 -28.228 1.00 88.25 631 PRO A N 1
ATOM 4814 C CA . PRO A 1 631 ? 7.360 -8.547 -27.694 1.00 88.25 631 PRO A CA 1
ATOM 4815 C C . PRO A 1 631 ? 6.466 -9.702 -27.210 1.00 88.25 631 PRO A C 1
ATOM 4817 O O . PRO A 1 631 ? 5.725 -9.527 -26.251 1.00 88.25 631 PRO A O 1
ATOM 4820 N N . ASP A 1 632 ? 6.577 -10.883 -27.827 1.00 90.19 632 ASP A N 1
ATOM 4821 C CA . ASP A 1 632 ? 5.835 -12.111 -27.508 1.00 90.19 632 ASP A CA 1
ATOM 4822 C C . ASP A 1 632 ? 6.557 -13.048 -26.521 1.00 90.19 632 ASP A C 1
ATOM 4824 O O . ASP A 1 632 ? 6.081 -14.151 -26.249 1.00 90.19 632 ASP A O 1
ATOM 4828 N N . SER A 1 633 ? 7.715 -12.647 -25.983 1.00 91.50 633 SER A N 1
ATOM 4829 C CA . SER A 1 633 ? 8.419 -13.459 -24.985 1.00 91.50 633 SER A CA 1
ATOM 4830 C C . SER A 1 633 ? 7.576 -13.591 -23.709 1.00 91.50 633 SER A C 1
ATOM 4832 O O . SER A 1 633 ? 7.082 -12.573 -23.217 1.00 91.50 633 SER A O 1
ATOM 4834 N N . PRO A 1 634 ? 7.430 -14.804 -23.138 1.00 89.25 634 PRO A N 1
ATOM 4835 C CA . PRO A 1 634 ? 6.697 -15.005 -21.892 1.00 89.25 634 PRO A CA 1
ATOM 4836 C C . PRO A 1 634 ? 7.240 -14.113 -20.773 1.00 89.25 634 PRO A C 1
ATOM 4838 O O . PRO A 1 634 ? 8.445 -14.091 -20.514 1.00 89.25 634 PRO A O 1
ATOM 4841 N N . ARG A 1 635 ? 6.345 -13.384 -20.104 1.00 92.12 635 ARG A N 1
ATOM 4842 C CA . ARG A 1 635 ? 6.664 -12.553 -18.939 1.00 92.12 635 ARG A CA 1
ATOM 4843 C C . ARG A 1 635 ? 6.087 -13.205 -17.687 1.00 92.12 635 ARG A C 1
ATOM 4845 O O . ARG A 1 635 ? 4.965 -13.709 -17.751 1.00 92.12 635 ARG A O 1
ATOM 4852 N N . PRO A 1 636 ? 6.810 -13.199 -16.556 1.00 93.75 636 PRO A N 1
ATOM 4853 C CA . PRO A 1 636 ? 6.216 -13.607 -15.295 1.00 93.75 636 PRO A CA 1
ATOM 4854 C C . PRO A 1 636 ? 5.018 -12.701 -14.957 1.00 93.75 636 PRO A C 1
ATOM 4856 O O . PRO A 1 636 ? 5.102 -11.494 -15.209 1.00 93.75 636 PRO A O 1
ATOM 4859 N N . PRO A 1 637 ? 3.926 -13.252 -14.399 1.00 92.25 637 PRO A N 1
ATOM 4860 C CA . PRO A 1 637 ? 2.725 -12.480 -14.091 1.00 92.25 637 PRO A CA 1
ATOM 4861 C C . PRO A 1 637 ? 3.025 -11.379 -13.074 1.00 92.25 637 PRO A C 1
ATOM 4863 O O . PRO A 1 637 ? 3.831 -11.566 -12.153 1.00 92.25 637 PRO A O 1
ATOM 4866 N N . ARG A 1 638 ? 2.363 -10.226 -13.212 1.00 95.06 638 ARG A N 1
ATOM 4867 C CA . ARG A 1 638 ? 2.498 -9.138 -12.244 1.00 95.06 638 ARG A CA 1
ATOM 4868 C C . ARG A 1 638 ? 1.568 -9.378 -11.053 1.00 95.06 638 ARG A C 1
ATOM 4870 O O . ARG A 1 638 ? 0.380 -9.080 -11.106 1.00 95.06 638 ARG A O 1
ATOM 4877 N N . LEU A 1 639 ? 2.127 -9.906 -9.966 1.00 96.19 639 LEU A N 1
ATOM 4878 C CA . LEU A 1 639 ? 1.376 -10.242 -8.755 1.00 96.19 639 LEU A CA 1
ATOM 4879 C C . LEU A 1 639 ? 1.571 -9.198 -7.642 1.00 96.19 639 LEU A C 1
ATOM 4881 O O . LEU A 1 639 ? 2.672 -8.671 -7.451 1.00 96.19 639 LEU A O 1
ATOM 4885 N N . ALA A 1 640 ? 0.515 -8.935 -6.877 1.00 95.62 640 ALA A N 1
ATOM 4886 C CA . ALA A 1 640 ? 0.543 -8.140 -5.652 1.00 95.62 640 ALA A CA 1
ATOM 4887 C C . ALA A 1 640 ? 0.190 -9.010 -4.439 1.00 95.62 640 ALA A C 1
ATOM 4889 O O . ALA A 1 640 ? -0.840 -9.682 -4.446 1.00 95.62 640 ALA A O 1
ATOM 4890 N N . ALA A 1 641 ? 1.029 -8.973 -3.404 1.00 93.25 641 ALA A N 1
ATOM 4891 C CA . ALA A 1 641 ? 0.710 -9.482 -2.077 1.00 93.25 641 ALA A CA 1
ATOM 4892 C C . ALA A 1 641 ? -0.107 -8.425 -1.324 1.00 93.25 641 ALA A C 1
ATOM 4894 O O . ALA A 1 641 ? 0.253 -7.245 -1.308 1.00 93.25 641 ALA A O 1
ATOM 4895 N N . VAL A 1 642 ? -1.218 -8.849 -0.729 1.00 93.12 642 VAL A N 1
ATOM 4896 C CA . VAL A 1 642 ? -2.207 -7.992 -0.073 1.00 93.12 642 VAL A CA 1
ATOM 4897 C C . VAL A 1 642 ? -2.507 -8.570 1.301 1.00 93.12 642 VAL A C 1
ATOM 4899 O O . VAL A 1 642 ? -3.040 -9.670 1.407 1.00 93.12 642 VAL A O 1
ATOM 4902 N N . HIS A 1 643 ? -2.169 -7.829 2.350 1.00 90.69 643 HIS A N 1
ATOM 4903 C CA . HIS A 1 643 ? -2.438 -8.202 3.735 1.00 90.69 643 HIS A CA 1
ATOM 4904 C C . HIS A 1 643 ? -3.507 -7.253 4.265 1.00 90.69 643 HIS A C 1
ATOM 4906 O O . HIS A 1 643 ? -3.325 -6.033 4.225 1.00 90.69 643 HIS A O 1
ATOM 4912 N N . TYR A 1 644 ? -4.628 -7.787 4.742 1.00 90.06 644 TYR A N 1
ATOM 4913 C CA . TYR A 1 644 ? -5.709 -6.980 5.297 1.00 90.06 644 TYR A CA 1
ATOM 4914 C C . TYR A 1 644 ? -6.399 -7.669 6.465 1.00 90.06 644 TYR A C 1
ATOM 4916 O O . TYR A 1 644 ? -6.509 -8.890 6.528 1.00 90.06 644 TYR A O 1
ATOM 4924 N N . VAL A 1 645 ? -6.898 -6.850 7.381 1.00 85.00 645 VAL A N 1
ATOM 4925 C CA . VAL A 1 645 ? -7.729 -7.280 8.496 1.00 85.00 645 VAL A CA 1
ATOM 4926 C C . VAL A 1 645 ? -9.181 -7.140 8.110 1.00 85.00 645 VAL A C 1
ATOM 4928 O O . VAL A 1 645 ? -9.588 -6.149 7.513 1.00 85.00 645 VAL A O 1
ATOM 4931 N N . ARG A 1 646 ? -9.968 -8.128 8.502 1.00 82.06 646 ARG A N 1
ATOM 4932 C CA . ARG A 1 646 ? -11.407 -8.168 8.330 1.00 82.06 646 ARG A CA 1
ATOM 4933 C C . ARG A 1 646 ? -12.063 -8.110 9.698 1.00 82.06 646 ARG A C 1
ATOM 4935 O O . ARG A 1 646 ? -12.125 -9.119 10.405 1.00 82.06 646 ARG A O 1
ATOM 4942 N N . ALA A 1 647 ? -12.491 -6.919 10.103 1.00 67.56 647 ALA A N 1
ATOM 4943 C CA . ALA A 1 647 ? -13.095 -6.738 11.415 1.00 67.56 647 ALA A CA 1
ATOM 4944 C C . ALA A 1 647 ? -14.531 -7.280 11.434 1.00 67.56 647 ALA A C 1
ATOM 4946 O O . ALA A 1 647 ? -15.332 -7.012 10.533 1.00 67.56 647 ALA A O 1
ATOM 4947 N N . HIS A 1 648 ? -14.851 -8.028 12.491 1.00 58.34 648 HIS A N 1
ATOM 4948 C CA . HIS A 1 648 ? -16.198 -8.525 12.764 1.00 58.34 648 HIS A CA 1
ATOM 4949 C C . HIS A 1 648 ? -16.931 -7.536 13.671 1.00 58.34 648 HIS A C 1
ATOM 4951 O O . HIS A 1 648 ? -16.335 -6.978 14.585 1.00 58.34 648 HIS A O 1
ATOM 4957 N N . GLN A 1 649 ? -18.236 -7.348 13.468 1.00 47.09 649 GLN A N 1
ATOM 4958 C CA . GLN A 1 649 ? -19.039 -6.421 14.284 1.00 47.09 649 GLN A CA 1
ATOM 4959 C C . GLN A 1 649 ? -19.297 -6.917 15.724 1.00 47.09 649 GLN A C 1
ATOM 4961 O O . GLN A 1 649 ? -19.762 -6.155 16.567 1.00 47.09 649 GLN A O 1
ATOM 4966 N N . ALA A 1 650 ? -19.000 -8.183 16.038 1.00 46.72 650 ALA A N 1
ATOM 4967 C CA . ALA A 1 650 ? -19.116 -8.708 17.396 1.00 46.72 650 ALA A CA 1
ATOM 4968 C C . ALA A 1 650 ? -17.860 -8.368 18.218 1.00 46.72 650 ALA A C 1
ATOM 4970 O O . ALA A 1 650 ? -16.787 -8.892 17.929 1.00 46.72 650 ALA A O 1
ATOM 4971 N N . ALA A 1 651 ? -18.017 -7.565 19.278 1.00 43.62 651 ALA A N 1
ATOM 4972 C CA . ALA A 1 651 ? -16.931 -7.087 20.151 1.00 43.62 651 ALA A CA 1
ATOM 4973 C C . ALA A 1 651 ? -16.053 -8.196 20.780 1.00 43.62 651 ALA A C 1
ATOM 4975 O O . ALA A 1 651 ? -14.936 -7.928 21.218 1.00 43.62 651 ALA A O 1
ATOM 4976 N N . ASP A 1 652 ? -16.531 -9.445 20.797 1.00 50.31 652 ASP A N 1
ATOM 4977 C CA . ASP A 1 652 ? -15.835 -10.586 21.402 1.00 50.31 652 ASP A CA 1
ATOM 4978 C C . ASP A 1 652 ? -15.094 -11.480 20.387 1.00 50.31 652 ASP A C 1
ATOM 4980 O O . ASP A 1 652 ? -14.422 -12.437 20.786 1.00 50.31 652 ASP A O 1
ATOM 4984 N N . ARG A 1 653 ? -15.196 -11.203 19.077 1.00 59.66 653 ARG A N 1
ATOM 4985 C CA . ARG A 1 653 ? -14.546 -12.002 18.028 1.00 59.66 653 ARG A CA 1
ATOM 4986 C C . ARG A 1 653 ? -13.318 -11.277 17.474 1.00 59.66 653 ARG A C 1
ATOM 4988 O O . ARG A 1 653 ? -13.434 -10.191 16.917 1.00 59.66 653 ARG A O 1
ATOM 4995 N N . LYS A 1 654 ? -12.149 -11.925 17.573 1.00 65.81 654 LYS A N 1
ATOM 4996 C CA . LYS A 1 654 ? -10.899 -11.472 16.935 1.00 65.81 654 LYS A CA 1
ATOM 4997 C C . LYS A 1 654 ? -11.134 -11.275 15.433 1.00 65.81 654 LYS A C 1
ATOM 4999 O O . LYS A 1 654 ? -11.749 -12.133 14.802 1.00 65.81 654 LYS A O 1
ATOM 5004 N N . ALA A 1 655 ? -10.653 -10.158 14.890 1.00 73.62 655 ALA A N 1
ATOM 5005 C CA . ALA A 1 655 ? -10.693 -9.887 13.458 1.00 73.62 655 ALA A CA 1
ATOM 5006 C C . ALA A 1 655 ? -9.927 -10.966 12.672 1.00 73.62 655 ALA A C 1
ATOM 5008 O O . ALA A 1 655 ? -8.923 -11.490 13.162 1.00 73.62 655 ALA A O 1
ATOM 5009 N N . ASP A 1 656 ? -10.394 -11.305 11.468 1.00 83.25 656 ASP A N 1
ATOM 5010 C CA . ASP A 1 656 ? -9.658 -12.256 10.632 1.00 83.25 656 ASP A CA 1
ATOM 5011 C C . ASP A 1 656 ? -8.503 -11.517 9.948 1.00 83.25 656 ASP A C 1
ATOM 5013 O O . ASP A 1 656 ? -8.717 -10.527 9.249 1.00 83.25 656 ASP A O 1
ATOM 5017 N N . GLU A 1 657 ? -7.285 -12.005 10.143 1.00 87.19 657 GLU A N 1
ATOM 5018 C CA . GLU A 1 657 ? -6.102 -11.585 9.393 1.00 87.19 657 GLU A CA 1
ATOM 5019 C C . GLU A 1 657 ? -6.099 -12.349 8.061 1.00 87.19 657 GLU A C 1
ATOM 5021 O O . GLU A 1 657 ? -6.244 -13.574 8.053 1.00 87.19 657 GLU A O 1
ATOM 5026 N N . ILE A 1 658 ? -5.996 -11.654 6.929 1.00 90.00 658 ILE A N 1
ATOM 5027 C CA . ILE A 1 658 ? -6.103 -12.261 5.598 1.00 90.00 658 ILE A CA 1
ATOM 5028 C C . ILE A 1 658 ? -4.899 -11.889 4.747 1.00 90.00 658 ILE A C 1
ATOM 5030 O O . ILE A 1 658 ? -4.544 -10.717 4.623 1.00 90.00 658 ILE A O 1
ATOM 5034 N N . GLU A 1 659 ? -4.347 -12.898 4.081 1.00 91.44 659 GLU A N 1
ATOM 5035 C CA . GLU A 1 659 ? -3.394 -12.729 2.995 1.00 91.44 659 GLU A CA 1
ATOM 5036 C C . GLU A 1 659 ? -4.037 -13.097 1.670 1.00 91.44 659 GLU A C 1
ATOM 5038 O O . GLU A 1 659 ? -4.678 -14.138 1.525 1.00 91.44 659 GLU A O 1
ATOM 5043 N N . ALA A 1 660 ? -3.845 -12.246 0.675 1.00 93.62 660 ALA A N 1
ATOM 5044 C CA . ALA A 1 660 ? -4.281 -12.491 -0.679 1.00 93.62 660 ALA A CA 1
ATOM 5045 C C . ALA A 1 660 ? -3.165 -12.183 -1.674 1.00 93.62 660 ALA A C 1
ATOM 5047 O O . ALA A 1 660 ? -2.309 -11.332 -1.445 1.00 93.62 660 ALA A O 1
ATOM 5048 N N . VAL A 1 661 ? -3.206 -12.873 -2.808 1.00 94.88 661 VAL A N 1
ATOM 5049 C CA . VAL A 1 661 ? -2.387 -12.562 -3.975 1.00 94.88 661 VAL A CA 1
ATOM 5050 C C . VAL A 1 661 ? -3.316 -12.160 -5.101 1.00 94.88 661 VAL A C 1
ATOM 5052 O O . VAL A 1 661 ? -4.234 -12.909 -5.443 1.00 94.88 661 VAL A O 1
ATOM 5055 N N . VAL A 1 662 ? -3.067 -10.993 -5.680 1.00 94.94 662 VAL A N 1
ATOM 5056 C CA . VAL A 1 662 ? -3.833 -10.446 -6.799 1.00 94.94 662 VAL A CA 1
ATOM 5057 C C . VAL A 1 662 ? -2.971 -10.467 -8.051 1.00 94.94 662 VAL A C 1
ATOM 5059 O O . VAL A 1 662 ? -1.854 -9.957 -8.049 1.00 94.94 662 VAL A O 1
ATOM 5062 N N . ASP A 1 663 ? -3.492 -11.055 -9.118 1.00 93.75 663 ASP A N 1
ATOM 5063 C CA . ASP A 1 663 ? -2.945 -10.933 -10.464 1.00 93.75 663 ASP A CA 1
ATOM 5064 C C . ASP A 1 663 ? -3.425 -9.608 -11.059 1.00 93.75 663 ASP A C 1
ATOM 5066 O O . ASP A 1 663 ? -4.619 -9.437 -11.318 1.00 93.75 663 ASP A O 1
ATOM 5070 N N . LEU A 1 664 ? -2.503 -8.652 -11.199 1.00 91.25 664 LEU A N 1
ATOM 5071 C CA . LEU A 1 664 ? -2.819 -7.285 -11.611 1.00 91.25 664 LEU A CA 1
ATOM 5072 C C . LEU A 1 664 ? -3.198 -7.201 -13.089 1.00 91.25 664 LEU A C 1
ATOM 5074 O O . LEU A 1 664 ? -4.041 -6.384 -13.444 1.00 91.25 664 LEU A O 1
ATOM 5078 N N . ASP A 1 665 ? -2.625 -8.063 -13.929 1.00 87.69 665 ASP A N 1
ATOM 5079 C CA . ASP A 1 665 ? -2.910 -8.074 -15.366 1.00 87.69 665 ASP A CA 1
ATOM 5080 C C . ASP A 1 665 ? -4.322 -8.622 -15.637 1.00 87.69 665 ASP A C 1
ATOM 5082 O O . ASP A 1 665 ? -4.989 -8.216 -16.586 1.00 87.69 665 ASP A O 1
ATOM 5086 N N . ARG A 1 666 ? -4.799 -9.544 -14.787 1.00 82.50 666 ARG A N 1
ATOM 5087 C CA . ARG A 1 666 ? -6.131 -10.163 -14.908 1.00 82.50 666 ARG A CA 1
ATOM 5088 C C . ARG A 1 666 ? -7.197 -9.537 -14.010 1.00 82.50 666 ARG A C 1
ATOM 5090 O O . ARG A 1 666 ? -8.375 -9.827 -14.204 1.00 82.50 666 ARG A O 1
ATOM 5097 N N . GLY A 1 667 ? -6.806 -8.748 -13.010 1.00 84.88 667 GLY A N 1
ATOM 5098 C CA . GLY A 1 667 ? -7.712 -8.198 -11.999 1.00 84.88 667 GLY A CA 1
ATOM 5099 C C . GLY A 1 667 ? -8.356 -9.265 -11.103 1.00 84.88 667 GLY A C 1
ATOM 5100 O O . GLY A 1 667 ? -9.512 -9.121 -10.713 1.00 84.88 667 GLY A O 1
ATOM 5101 N N . LEU A 1 668 ? -7.646 -10.362 -10.803 1.00 85.50 668 LEU A N 1
ATOM 5102 C CA . LEU A 1 668 ? -8.194 -11.517 -10.075 1.00 85.50 668 LEU A CA 1
ATOM 5103 C C . LEU A 1 668 ? -7.407 -11.831 -8.802 1.00 85.50 668 LEU A C 1
ATOM 5105 O O . LEU A 1 668 ? -6.180 -11.853 -8.808 1.00 85.50 668 LEU A O 1
ATOM 5109 N N . VAL A 1 669 ? -8.112 -12.190 -7.728 1.00 90.19 669 VAL A N 1
ATOM 5110 C CA . VAL A 1 669 ? -7.497 -12.810 -6.546 1.00 90.19 669 VAL A CA 1
ATOM 5111 C C . VAL A 1 669 ? -7.155 -14.263 -6.885 1.00 90.19 669 VAL A C 1
ATOM 5113 O O . VAL A 1 669 ? -8.047 -15.087 -7.072 1.00 90.19 669 VAL A O 1
ATOM 5116 N N . VAL A 1 670 ? -5.865 -14.586 -6.978 1.00 91.25 670 VAL A N 1
ATOM 5117 C CA . VAL A 1 670 ? -5.372 -15.930 -7.337 1.00 91.25 670 VAL A CA 1
ATOM 5118 C C . VAL A 1 670 ? -5.045 -16.796 -6.122 1.00 91.25 670 VAL A C 1
ATOM 5120 O O . VAL A 1 670 ? -4.925 -18.014 -6.246 1.00 91.25 670 VAL A O 1
ATOM 5123 N N . LYS A 1 671 ? -4.920 -16.183 -4.942 1.00 90.88 671 LYS A N 1
ATOM 5124 C CA . LYS A 1 671 ? -4.745 -16.862 -3.654 1.00 90.88 671 LYS A CA 1
ATOM 5125 C C . LYS A 1 671 ? -5.392 -16.022 -2.553 1.00 90.88 671 LYS A C 1
ATOM 5127 O O . LYS A 1 671 ? -5.285 -14.801 -2.601 1.00 90.88 671 LYS A O 1
ATOM 5132 N N . LYS A 1 672 ? -6.051 -16.660 -1.582 1.00 92.50 672 LYS A N 1
ATOM 5133 C CA . LYS A 1 672 ? -6.613 -16.012 -0.389 1.00 92.50 672 LYS A CA 1
ATOM 5134 C C . LYS A 1 672 ? -6.603 -16.994 0.781 1.00 92.50 672 LYS A C 1
ATOM 5136 O O . LYS A 1 672 ? -7.317 -17.990 0.722 1.00 92.50 672 LYS A O 1
ATOM 5141 N N . ASP A 1 673 ? -5.855 -16.676 1.829 1.00 89.69 673 ASP A N 1
ATOM 5142 C CA . ASP A 1 673 ? -5.736 -17.469 3.050 1.00 89.69 673 ASP A CA 1
ATOM 5143 C C . ASP A 1 673 ? -6.148 -16.633 4.268 1.00 89.69 673 ASP A C 1
ATOM 5145 O O . ASP A 1 673 ? -5.819 -15.451 4.368 1.00 89.69 673 ASP A O 1
ATOM 5149 N N . VAL A 1 674 ? -6.862 -17.252 5.212 1.00 87.38 674 VAL A N 1
ATOM 5150 C CA . VAL A 1 674 ? -7.060 -16.683 6.553 1.00 87.38 674 VAL A CA 1
ATOM 5151 C C . VAL A 1 674 ? -5.876 -17.115 7.408 1.00 87.38 674 VAL A C 1
ATOM 5153 O O . VAL A 1 674 ? -5.639 -18.312 7.579 1.00 87.38 674 VAL A O 1
ATOM 5156 N N . VAL A 1 675 ? -5.132 -16.147 7.932 1.00 85.56 675 VAL A N 1
ATOM 5157 C CA . VAL A 1 675 ? -3.957 -16.388 8.769 1.00 85.56 675 VAL A CA 1
ATOM 5158 C C . VAL A 1 675 ? -4.398 -16.995 10.107 1.00 85.56 675 VAL A C 1
ATOM 5160 O O . VAL A 1 675 ? -5.431 -16.627 10.673 1.00 85.56 675 VAL A O 1
ATOM 5163 N N . GLY A 1 676 ? -3.621 -17.960 10.612 1.00 82.19 676 GLY A N 1
ATOM 5164 C CA . GLY A 1 676 ? -3.906 -18.661 11.866 1.00 82.19 676 GLY A CA 1
ATOM 5165 C C . GLY A 1 676 ? -4.097 -17.714 13.057 1.00 82.19 676 GLY A C 1
ATOM 5166 O O . GLY A 1 676 ? -3.440 -16.680 13.175 1.00 82.19 676 GLY A O 1
ATOM 5167 N N . THR A 1 677 ? -4.993 -18.079 13.978 1.00 82.12 677 THR A N 1
ATOM 5168 C CA . THR A 1 677 ? -5.360 -17.249 15.144 1.00 82.12 677 THR A CA 1
ATOM 5169 C C . THR A 1 677 ? -4.203 -16.960 16.107 1.00 82.12 677 THR A C 1
ATOM 5171 O O . THR A 1 677 ? -4.299 -16.045 16.926 1.00 82.12 677 THR A O 1
ATOM 5174 N N . GLU A 1 678 ? -3.121 -17.725 16.017 1.00 85.19 678 GLU A N 1
ATOM 5175 C CA . GLU A 1 678 ? -1.878 -17.599 16.770 1.00 85.19 678 GLU A CA 1
ATOM 5176 C C . GLU A 1 678 ? -0.929 -16.517 16.234 1.00 85.19 678 GLU A C 1
ATOM 5178 O O . GLU A 1 678 ? 0.032 -16.174 16.923 1.00 85.19 678 GLU A O 1
ATOM 5183 N N . TYR A 1 679 ? -1.208 -15.960 15.055 1.00 88.81 679 TYR A N 1
ATOM 5184 C CA . TYR A 1 679 ? -0.406 -14.920 14.419 1.00 88.81 679 TYR A CA 1
ATOM 5185 C C . TYR A 1 679 ? -1.141 -13.572 14.397 1.00 88.81 679 TYR A C 1
ATOM 5187 O O . TYR A 1 679 ? -2.360 -13.486 14.610 1.00 88.81 679 TYR A O 1
ATOM 5195 N N . LEU A 1 680 ? -0.369 -12.512 14.169 1.00 87.31 680 LEU A N 1
ATOM 5196 C CA . LEU A 1 680 ? -0.839 -11.160 13.887 1.00 87.31 680 LEU A CA 1
ATOM 5197 C C . LEU A 1 680 ? -0.050 -10.634 12.690 1.00 87.31 680 LEU A C 1
ATOM 5199 O O . LEU A 1 680 ? 1.166 -10.827 12.628 1.00 87.31 680 LEU A O 1
ATOM 5203 N N . ALA A 1 681 ? -0.726 -9.958 11.764 1.00 85.50 681 ALA A N 1
ATOM 5204 C CA . ALA A 1 681 ? -0.029 -9.231 10.712 1.00 85.50 681 ALA A CA 1
ATOM 5205 C C . ALA A 1 681 ? 0.750 -8.054 11.311 1.00 85.50 681 ALA A C 1
ATOM 5207 O O . ALA A 1 681 ? 0.383 -7.544 12.377 1.00 85.50 681 ALA A O 1
ATOM 5208 N N . GLY A 1 682 ? 1.779 -7.600 10.592 1.00 86.62 682 GLY A N 1
ATOM 5209 C CA . GLY A 1 682 ? 2.555 -6.418 10.962 1.00 86.62 682 GLY A CA 1
ATOM 5210 C C . GLY A 1 682 ? 1.677 -5.196 11.262 1.00 86.62 682 GLY A C 1
ATOM 5211 O O . GLY A 1 682 ? 0.533 -5.082 10.806 1.00 86.62 682 GLY A O 1
ATOM 5212 N N . LEU A 1 683 ? 2.192 -4.308 12.102 1.00 87.69 683 LEU A N 1
ATOM 5213 C CA . LEU A 1 683 ? 1.568 -3.052 12.479 1.00 87.69 683 LEU A CA 1
ATOM 5214 C C . LEU A 1 683 ? 1.727 -1.982 11.410 1.00 87.69 683 LEU A C 1
ATOM 5216 O O . LEU A 1 683 ? 2.649 -2.016 10.609 1.00 87.69 683 LEU A O 1
ATOM 5220 N N . SER A 1 684 ? 0.813 -1.025 11.418 1.00 84.19 684 SER A N 1
ATOM 5221 C CA . SER A 1 684 ? 0.875 0.172 10.582 1.00 84.19 684 SER A CA 1
ATOM 5222 C C . SER A 1 684 ? 0.889 1.407 11.482 1.00 84.19 684 SER A C 1
ATOM 5224 O O . SER A 1 684 ? 0.310 1.393 12.567 1.00 84.19 684 SER A O 1
ATOM 5226 N N . THR A 1 685 ? 1.512 2.500 11.044 1.00 80.75 685 THR A N 1
ATOM 5227 C CA . THR A 1 685 ? 1.719 3.698 11.884 1.00 80.75 685 THR A CA 1
ATOM 5228 C C . THR A 1 685 ? 0.427 4.347 12.377 1.00 80.75 685 THR A C 1
ATOM 5230 O O . THR A 1 685 ? 0.377 4.795 13.516 1.00 80.75 685 THR A O 1
ATOM 5233 N N . TRP A 1 686 ? -0.656 4.302 11.600 1.00 86.06 686 TRP A N 1
ATOM 5234 C CA . TRP A 1 686 ? -1.967 4.814 12.027 1.00 86.06 686 TRP A CA 1
ATOM 5235 C C . TRP A 1 686 ? -2.518 4.114 13.283 1.00 86.06 686 TRP A C 1
ATOM 5237 O O . TRP A 1 686 ? -3.351 4.660 14.004 1.00 86.06 686 TRP A O 1
ATOM 5247 N N . GLU A 1 687 ? -2.068 2.892 13.584 1.00 89.19 687 GLU A N 1
ATOM 5248 C CA . GLU A 1 687 ? -2.459 2.189 14.809 1.00 89.19 687 GLU A CA 1
ATOM 5249 C C . GLU A 1 687 ? -1.866 2.832 16.059 1.00 89.19 687 GLU A C 1
ATOM 5251 O O . GLU A 1 687 ? -2.486 2.811 17.127 1.00 89.19 687 GLU A O 1
ATOM 5256 N N . PHE A 1 688 ? -0.673 3.406 15.920 1.00 90.19 688 PHE A N 1
ATOM 5257 C CA . PHE A 1 688 ? -0.001 4.135 16.980 1.00 90.19 688 PHE A CA 1
ATOM 5258 C C . PHE A 1 688 ? -0.690 5.464 17.281 1.00 90.19 688 PHE A C 1
ATOM 5260 O O . PHE A 1 688 ? -0.816 5.806 18.458 1.00 90.19 688 PHE A O 1
ATOM 5267 N N . ASP A 1 689 ? -1.224 6.152 16.269 1.00 90.94 689 ASP A N 1
ATOM 5268 C CA . ASP A 1 689 ? -2.025 7.366 16.474 1.00 90.94 689 ASP A CA 1
ATOM 5269 C C . ASP A 1 689 ? -3.223 7.085 17.386 1.00 90.94 689 ASP A C 1
ATOM 5271 O O . ASP A 1 689 ? -3.509 7.850 18.309 1.00 90.94 689 ASP A O 1
ATOM 5275 N N . ILE A 1 690 ? -3.854 5.919 17.215 1.00 92.69 690 ILE A N 1
ATOM 5276 C CA . ILE A 1 690 ? -4.974 5.494 18.057 1.00 92.69 690 ILE A CA 1
ATOM 5277 C C . ILE A 1 690 ? -4.521 5.221 19.497 1.00 92.69 690 ILE A C 1
ATOM 5279 O O . ILE A 1 690 ? -5.228 5.590 20.432 1.00 92.69 690 ILE A O 1
ATOM 5283 N N . LEU A 1 691 ? -3.346 4.618 19.717 1.00 95.25 691 LEU A N 1
ATOM 5284 C CA . LEU A 1 691 ? -2.807 4.473 21.077 1.00 95.25 691 LEU A CA 1
ATOM 5285 C C . LEU A 1 691 ? -2.608 5.844 21.737 1.00 95.25 691 LEU A C 1
ATOM 5287 O O . LEU A 1 691 ? -2.997 6.032 22.890 1.00 95.25 691 LEU A O 1
ATOM 5291 N N . VAL A 1 692 ? -2.006 6.796 21.021 1.00 96.19 692 VAL A N 1
ATOM 5292 C CA . VAL A 1 692 ? -1.755 8.147 21.540 1.00 96.19 692 VAL A CA 1
ATOM 5293 C C . VAL A 1 692 ? -3.074 8.851 21.869 1.00 96.19 692 VAL A C 1
ATOM 5295 O O . VAL A 1 692 ? -3.201 9.428 22.951 1.00 96.19 692 VAL A O 1
ATOM 5298 N N . GLU A 1 693 ? -4.070 8.763 20.986 1.00 96.56 693 GLU A N 1
ATOM 5299 C CA . GLU A 1 693 ? -5.419 9.296 21.201 1.00 96.56 693 GLU A CA 1
ATOM 5300 C C . GLU A 1 693 ? -6.075 8.681 22.445 1.00 96.56 693 GLU A C 1
ATOM 5302 O O . GLU A 1 693 ? -6.481 9.407 23.354 1.00 96.56 693 GLU A O 1
ATOM 5307 N N . LYS A 1 694 ? -6.103 7.347 22.559 1.00 96.75 694 LYS A N 1
ATOM 5308 C CA . LYS A 1 694 ? -6.749 6.670 23.695 1.00 96.75 694 LYS A CA 1
ATOM 5309 C C . LYS A 1 694 ? -6.015 6.870 25.013 1.00 96.75 694 LYS A C 1
ATOM 5311 O O . LYS A 1 694 ? -6.657 6.915 26.060 1.00 96.75 694 LYS A O 1
ATOM 5316 N N . CYS A 1 695 ? -4.700 7.069 24.993 1.00 96.88 695 CYS A N 1
ATOM 5317 C CA . CYS A 1 695 ? -3.969 7.527 26.170 1.00 96.88 695 CYS A CA 1
ATOM 5318 C C . CYS A 1 695 ? -4.403 8.942 26.592 1.00 96.88 695 CYS A C 1
ATOM 5320 O O . CYS A 1 695 ? -4.631 9.164 27.780 1.00 96.88 695 CYS A O 1
ATOM 5322 N N . LYS A 1 696 ? -4.567 9.881 25.647 1.00 94.19 696 LYS A N 1
ATOM 5323 C CA . LYS A 1 696 ? -5.028 11.255 25.938 1.00 94.19 696 LYS A CA 1
ATOM 5324 C C . LYS A 1 696 ? -6.459 11.298 26.487 1.00 94.19 696 LYS A C 1
ATOM 5326 O O . LYS A 1 696 ? -6.746 12.117 27.353 1.00 94.19 696 LYS A O 1
ATOM 5331 N N . GLU A 1 697 ? -7.337 10.416 26.015 1.00 95.12 697 GLU A N 1
ATOM 5332 C CA . GLU A 1 697 ? -8.734 10.314 26.469 1.00 95.12 697 GLU A CA 1
ATOM 5333 C C . GLU A 1 697 ? -8.905 9.538 27.786 1.00 95.12 697 GLU A C 1
ATOM 5335 O O . GLU A 1 697 ? -9.951 9.621 28.435 1.00 95.12 697 GLU A O 1
ATOM 5340 N N . SER A 1 698 ? -7.903 8.755 28.192 1.00 96.12 698 SER A N 1
ATOM 5341 C CA . SER A 1 698 ? -8.015 7.863 29.343 1.00 96.12 698 SER A CA 1
ATOM 5342 C C . SER A 1 698 ? -8.002 8.633 30.663 1.00 96.12 698 SER A C 1
ATOM 5344 O O . SER A 1 698 ? -6.951 9.078 31.133 1.00 96.12 698 SER A O 1
ATOM 5346 N N . SER A 1 699 ? -9.158 8.681 31.335 1.00 94.31 699 SER A N 1
ATOM 5347 C CA . SER A 1 699 ? -9.260 9.227 32.694 1.00 94.31 699 SER A CA 1
ATOM 5348 C C . SER A 1 699 ? -8.340 8.497 33.673 1.00 94.31 699 SER A C 1
ATOM 5350 O O . SER A 1 699 ? -7.709 9.137 34.506 1.00 94.31 699 SER A O 1
ATOM 5352 N N . VAL A 1 700 ? -8.186 7.177 33.527 1.00 93.69 700 VAL A N 1
ATOM 5353 C CA . VAL A 1 700 ? -7.307 6.357 34.375 1.00 93.69 700 VAL A CA 1
ATOM 5354 C C . VAL A 1 700 ? -5.847 6.798 34.237 1.00 93.69 700 VAL A C 1
ATOM 5356 O O . VAL A 1 700 ? -5.142 6.918 35.241 1.00 93.69 700 VAL A O 1
ATOM 5359 N N . LEU A 1 701 ? -5.387 7.084 33.012 1.00 95.56 701 LEU A N 1
ATOM 5360 C CA . LEU A 1 701 ? -4.035 7.595 32.790 1.00 95.56 701 LEU A CA 1
ATOM 5361 C C . LEU A 1 701 ? -3.885 9.026 33.312 1.00 95.56 701 LEU A C 1
ATOM 5363 O O . LEU A 1 701 ? -2.922 9.306 34.025 1.00 95.56 701 LEU A O 1
ATOM 5367 N N . SER A 1 702 ? -4.835 9.918 33.015 1.00 94.31 702 SER A N 1
ATOM 5368 C CA . SER A 1 702 ? -4.793 11.307 33.493 1.00 94.31 702 SER A CA 1
ATOM 5369 C C . SER A 1 702 ? -4.783 11.398 35.024 1.00 94.31 702 SER A C 1
ATOM 5371 O O . SER A 1 702 ? -3.967 12.121 35.596 1.00 94.31 702 SER A O 1
ATOM 5373 N N . GLU A 1 703 ? -5.632 10.623 35.707 1.00 94.75 703 GLU A N 1
ATOM 5374 C CA . GLU A 1 703 ? -5.670 10.531 37.172 1.00 94.75 703 GLU A CA 1
ATOM 5375 C C . GLU A 1 703 ? -4.349 10.010 37.739 1.00 94.75 703 GLU A C 1
ATOM 5377 O O . GLU A 1 703 ? -3.880 10.487 38.777 1.00 94.75 703 GLU A O 1
ATOM 5382 N N . ARG A 1 704 ? -3.720 9.048 37.055 1.00 95.38 704 ARG A N 1
ATOM 5383 C CA . ARG A 1 704 ? -2.436 8.501 37.483 1.00 95.38 704 ARG A CA 1
ATOM 5384 C C . ARG A 1 704 ? -1.295 9.503 37.321 1.00 95.38 704 ARG A C 1
ATOM 5386 O O . ARG A 1 704 ? -0.482 9.633 38.240 1.00 95.38 704 ARG A O 1
ATOM 5393 N N . VAL A 1 705 ? -1.250 10.213 36.193 1.00 95.94 705 VAL A N 1
ATOM 5394 C CA . VAL A 1 705 ? -0.267 11.271 35.907 1.00 95.94 705 VAL A CA 1
ATOM 5395 C C . VAL A 1 705 ? -0.386 12.417 36.912 1.00 95.94 705 VAL A C 1
ATOM 5397 O O . VAL A 1 705 ? 0.633 12.913 37.390 1.00 95.94 705 VAL A O 1
ATOM 5400 N N . ALA A 1 706 ? -1.608 12.798 37.300 1.00 94.81 706 ALA A N 1
ATOM 5401 C CA . ALA A 1 706 ? -1.846 13.877 38.263 1.00 94.81 706 ALA A CA 1
ATOM 5402 C C . ALA A 1 706 ? -1.159 13.646 39.626 1.00 94.81 706 ALA A C 1
ATOM 5404 O O . ALA A 1 706 ? -0.891 14.596 40.361 1.00 94.81 706 ALA A O 1
ATOM 5405 N N . GLN A 1 707 ? -0.815 12.398 39.961 1.00 95.88 707 GLN A N 1
ATOM 5406 C CA . GLN A 1 707 ? -0.115 12.048 41.199 1.00 95.88 707 GLN A CA 1
ATOM 5407 C C . GLN A 1 707 ? 1.403 12.316 41.159 1.00 95.88 707 GLN A C 1
ATOM 5409 O O . GLN A 1 707 ? 2.043 12.238 42.209 1.00 95.88 707 GLN A O 1
ATOM 5414 N N . PHE A 1 708 ? 1.996 12.629 39.998 1.00 95.50 708 PHE A N 1
ATOM 5415 C CA . PHE A 1 708 ? 3.441 12.884 39.839 1.00 95.50 708 PHE A CA 1
ATOM 5416 C C . PHE A 1 708 ? 3.876 14.336 40.077 1.00 95.50 708 PHE A C 1
ATOM 5418 O O . PHE A 1 708 ? 5.056 14.638 39.914 1.00 95.50 708 PHE A O 1
ATOM 5425 N N . ALA A 1 709 ? 2.951 15.229 40.454 1.00 93.44 709 ALA A N 1
ATOM 5426 C CA . ALA A 1 709 ? 3.241 16.640 40.731 1.00 93.44 709 ALA A CA 1
ATOM 5427 C C . ALA A 1 709 ? 4.189 17.273 39.685 1.00 93.44 709 ALA A C 1
ATOM 5429 O O . ALA A 1 709 ? 5.225 17.832 40.045 1.00 93.44 709 ALA A O 1
ATOM 5430 N N . LEU A 1 710 ? 3.860 17.114 38.393 1.00 95.31 710 LEU A N 1
ATOM 5431 C CA . LEU A 1 710 ? 4.697 17.607 37.295 1.00 95.31 710 LEU A CA 1
ATOM 5432 C C . LEU A 1 710 ? 4.929 19.124 37.438 1.00 95.31 710 LEU A C 1
ATOM 5434 O O . LEU A 1 710 ? 3.980 19.840 37.777 1.00 95.31 710 LEU A O 1
ATOM 5438 N N . PRO A 1 711 ? 6.154 19.630 37.194 1.00 93.75 711 PRO A N 1
ATOM 5439 C CA . PRO A 1 711 ? 6.422 21.061 37.280 1.00 93.75 711 PRO A CA 1
ATOM 5440 C C . PRO A 1 711 ? 5.574 21.872 36.291 1.00 93.75 711 PRO A C 1
ATOM 5442 O O . PRO A 1 711 ? 5.200 21.389 35.223 1.00 93.75 711 PRO A O 1
ATOM 5445 N N . GLU A 1 712 ? 5.301 23.136 36.621 1.00 93.56 712 GLU A N 1
ATOM 5446 C CA . GLU A 1 712 ? 4.610 24.050 35.704 1.00 93.56 712 GLU A CA 1
ATOM 5447 C C . GLU A 1 712 ? 5.389 24.191 34.383 1.00 93.56 712 GLU A C 1
ATOM 5449 O O . GLU A 1 712 ? 6.606 24.412 34.389 1.00 93.56 712 GLU A O 1
ATOM 5454 N N . GLY A 1 713 ? 4.678 24.068 33.257 1.00 93.81 713 GLY A N 1
ATOM 5455 C CA . GLY A 1 713 ? 5.262 24.067 31.912 1.00 93.81 713 GLY A CA 1
ATOM 5456 C C . GLY A 1 713 ? 5.697 22.690 31.399 1.00 93.81 713 GLY A C 1
ATOM 5457 O O . GLY A 1 713 ? 6.374 22.635 30.381 1.00 93.81 713 GLY A O 1
ATOM 5458 N N . PHE A 1 714 ? 5.334 21.593 32.075 1.00 96.56 714 PHE A N 1
ATOM 5459 C CA . PHE A 1 714 ? 5.537 20.235 31.562 1.00 96.56 714 PHE A CA 1
ATOM 5460 C C . PHE A 1 714 ? 4.255 19.631 30.983 1.00 96.56 714 PHE A C 1
ATOM 5462 O O . PHE A 1 714 ? 3.186 19.732 31.584 1.00 96.56 714 PHE A O 1
ATOM 5469 N N . GLU A 1 715 ? 4.387 18.932 29.857 1.00 95.88 715 GLU A N 1
ATOM 5470 C CA . GLU A 1 715 ? 3.309 18.175 29.208 1.00 95.88 715 GLU A CA 1
ATOM 5471 C C . GLU A 1 715 ? 3.684 16.698 29.052 1.00 95.88 715 GLU A C 1
ATOM 5473 O O . GLU A 1 715 ? 4.861 16.357 28.993 1.00 95.88 715 GLU A O 1
ATOM 5478 N N . VAL A 1 716 ? 2.693 15.802 29.007 1.00 96.94 716 VAL A N 1
ATOM 5479 C CA . VAL A 1 716 ? 2.926 14.356 28.844 1.00 96.94 716 VAL A CA 1
ATOM 5480 C C . VAL A 1 716 ? 3.090 14.002 27.371 1.00 96.94 716 VAL A C 1
ATOM 5482 O O . VAL A 1 716 ? 2.264 14.384 26.543 1.00 96.94 716 VAL A O 1
ATOM 5485 N N . VAL A 1 717 ? 4.098 13.186 27.069 1.00 97.44 717 VAL A N 1
ATOM 5486 C CA . VAL A 1 717 ? 4.340 12.602 25.745 1.00 97.44 717 VAL A CA 1
ATOM 5487 C C . VAL A 1 717 ? 4.191 11.084 25.834 1.00 97.44 717 VAL A C 1
ATOM 5489 O O . VAL A 1 717 ? 4.697 10.453 26.763 1.00 97.44 717 VAL A O 1
ATOM 5492 N N . ILE A 1 718 ? 3.474 10.500 24.873 1.00 97.44 718 ILE A N 1
ATOM 5493 C CA . ILE A 1 718 ? 3.278 9.053 24.753 1.00 97.44 718 ILE A CA 1
ATOM 5494 C C . ILE A 1 718 ? 4.061 8.572 23.542 1.00 97.44 718 ILE A C 1
ATOM 5496 O O . ILE A 1 718 ? 3.734 8.944 22.418 1.00 97.44 718 ILE A O 1
ATOM 5500 N N . GLU A 1 719 ? 5.056 7.725 23.774 1.00 95.62 719 GLU A N 1
ATOM 5501 C CA . GLU A 1 719 ? 5.768 7.025 22.715 1.00 95.62 719 GLU A CA 1
ATOM 5502 C C . GLU A 1 719 ? 5.169 5.622 22.526 1.00 95.62 719 GLU A C 1
ATOM 5504 O O . GLU A 1 719 ? 5.253 4.776 23.425 1.00 95.62 719 GLU A O 1
ATOM 5509 N N . PRO A 1 720 ? 4.530 5.354 21.382 1.00 94.44 720 PRO A N 1
ATOM 5510 C CA . PRO A 1 720 ? 3.851 4.095 21.132 1.00 94.44 720 PRO A CA 1
ATOM 5511 C C . PRO A 1 720 ? 4.848 2.980 20.789 1.00 94.44 720 PRO A C 1
ATOM 5513 O O . PRO A 1 720 ? 5.748 3.160 19.977 1.00 94.44 720 PRO A O 1
ATOM 5516 N N . TRP A 1 721 ? 4.667 1.806 21.396 1.00 93.38 721 TRP A N 1
ATOM 5517 C CA . TRP A 1 721 ? 5.498 0.620 21.181 1.00 93.38 721 TRP A CA 1
ATOM 5518 C C . TRP A 1 721 ? 4.640 -0.629 20.927 1.00 93.38 721 TRP A C 1
ATOM 5520 O O . TRP A 1 721 ? 3.561 -0.779 21.525 1.00 93.38 721 TRP A O 1
ATOM 5530 N N . PRO A 1 722 ? 5.125 -1.591 20.112 1.00 92.56 722 PRO A N 1
ATOM 5531 C CA . PRO A 1 722 ? 4.533 -2.922 20.080 1.00 92.56 722 PRO A CA 1
ATOM 5532 C C . PRO A 1 722 ? 4.611 -3.560 21.473 1.00 92.56 722 PRO A C 1
ATOM 5534 O O . PRO A 1 722 ? 5.516 -3.282 22.268 1.00 92.56 722 PRO A O 1
ATOM 5537 N N . TYR A 1 723 ? 3.669 -4.454 21.782 1.00 93.56 723 TYR A N 1
ATOM 5538 C CA . TYR A 1 723 ? 3.627 -5.109 23.093 1.00 93.56 723 TYR A CA 1
ATOM 5539 C C . TYR A 1 723 ? 4.853 -5.984 23.384 1.00 93.56 723 TYR A C 1
ATOM 5541 O O . TYR A 1 723 ? 5.166 -6.212 24.548 1.00 93.56 723 TYR A O 1
ATOM 5549 N N . GLY A 1 724 ? 5.540 -6.480 22.350 1.00 92.81 724 GLY A N 1
ATOM 5550 C CA . GLY A 1 724 ? 6.559 -7.520 22.472 1.00 92.81 724 GLY A CA 1
ATOM 5551 C C . GLY A 1 724 ? 5.948 -8.918 22.594 1.00 92.81 724 GLY A C 1
ATOM 5552 O O . GLY A 1 724 ? 4.776 -9.130 22.279 1.00 92.81 724 GLY A O 1
ATOM 5553 N N . GLY A 1 725 ? 6.743 -9.895 23.035 1.00 91.94 725 GLY A N 1
ATOM 5554 C CA . GLY A 1 725 ? 6.296 -11.285 23.155 1.00 91.94 725 GLY A CA 1
ATOM 5555 C C . GLY A 1 725 ? 5.173 -11.466 24.182 1.00 91.94 725 GLY A C 1
ATOM 5556 O O . GLY A 1 725 ? 5.273 -10.987 25.310 1.00 91.94 725 GLY A O 1
ATOM 5557 N N . MET A 1 726 ? 4.114 -12.193 23.810 1.00 90.00 726 MET A N 1
ATOM 5558 C CA . MET A 1 726 ? 2.939 -12.372 24.670 1.00 90.00 726 MET A CA 1
ATOM 5559 C C . MET A 1 726 ? 3.265 -13.107 25.976 1.00 90.00 726 MET A C 1
ATOM 5561 O O . MET A 1 726 ? 3.627 -14.286 25.966 1.00 90.00 726 MET A O 1
ATOM 5565 N N . ASP A 1 727 ? 3.033 -12.441 27.105 1.00 84.31 727 ASP A N 1
ATOM 5566 C CA . ASP A 1 727 ? 3.204 -12.974 28.462 1.00 84.31 727 ASP A CA 1
ATOM 5567 C C . ASP A 1 727 ? 1.873 -13.234 29.197 1.00 84.31 727 ASP A C 1
ATOM 5569 O O . ASP A 1 727 ? 1.865 -13.851 30.262 1.00 84.31 727 ASP A O 1
ATOM 5573 N N . GLN A 1 728 ? 0.733 -12.850 28.608 1.00 72.88 728 GLN A N 1
ATOM 5574 C CA . GLN A 1 728 ? -0.592 -13.080 29.190 1.00 72.88 728 GLN A CA 1
ATOM 5575 C C . GLN A 1 728 ? -1.197 -14.459 28.847 1.00 72.88 728 GLN A C 1
ATOM 5577 O O . GLN A 1 728 ? -0.983 -14.994 27.748 1.00 72.88 728 GLN A O 1
ATOM 5582 N N . PRO A 1 729 ? -1.994 -15.045 29.764 1.00 66.50 729 PRO A N 1
ATOM 5583 C CA . PRO A 1 729 ? -2.869 -16.175 29.458 1.00 66.50 729 PRO A CA 1
ATOM 5584 C C . PRO A 1 729 ? -4.069 -15.715 28.606 1.00 66.50 729 PRO A C 1
ATOM 5586 O O . PRO A 1 729 ? -4.595 -14.631 28.829 1.00 66.50 729 PRO A O 1
ATOM 5589 N N . GLY A 1 730 ? -4.531 -16.535 27.651 1.00 66.56 730 GLY A N 1
ATOM 5590 C CA . GLY A 1 730 ? -5.732 -16.228 26.842 1.00 66.56 730 GLY A CA 1
ATOM 5591 C C . GLY A 1 730 ? -5.537 -16.064 25.326 1.00 66.56 730 GLY A C 1
ATOM 5592 O O . GLY A 1 730 ? -6.454 -15.598 24.657 1.00 66.56 730 GLY A O 1
ATOM 5593 N N . GLY A 1 731 ? -4.387 -16.472 24.776 1.00 73.56 731 GLY A N 1
ATOM 5594 C CA . GLY A 1 731 ? -4.108 -16.432 23.330 1.00 73.56 731 GLY A CA 1
ATOM 5595 C C . GLY A 1 731 ? -3.359 -15.171 22.880 1.00 73.56 731 GLY A C 1
ATOM 5596 O O . GLY A 1 731 ? -2.967 -14.353 23.710 1.00 73.56 731 GLY A O 1
ATOM 5597 N N . VAL A 1 732 ? -3.104 -15.047 21.573 1.00 83.12 732 VAL A N 1
ATOM 5598 C CA . VAL A 1 732 ? -2.429 -13.879 20.976 1.00 83.12 732 VAL A CA 1
ATOM 5599 C C . VAL A 1 732 ? -3.472 -12.811 20.624 1.00 83.12 732 VAL A C 1
ATOM 5601 O O . VAL A 1 732 ? -4.389 -13.075 19.843 1.00 83.12 732 VAL A O 1
ATOM 5604 N N . ARG A 1 733 ? -3.318 -11.615 21.205 1.00 85.25 733 ARG A N 1
ATOM 5605 C CA . ARG A 1 733 ? -4.165 -10.424 21.011 1.00 85.25 733 ARG A CA 1
ATOM 5606 C C . ARG A 1 733 ? -3.304 -9.222 20.639 1.00 85.25 733 ARG A C 1
ATOM 5608 O O . ARG A 1 733 ? -2.129 -9.191 21.008 1.00 85.25 733 ARG A O 1
ATOM 5615 N N . ARG A 1 734 ? -3.885 -8.240 19.948 1.00 88.75 734 ARG A N 1
ATOM 5616 C CA . ARG A 1 734 ? -3.168 -7.051 19.486 1.00 88.75 734 ARG A CA 1
ATOM 5617 C C . ARG A 1 734 ? -3.114 -6.000 20.597 1.00 88.75 734 ARG A C 1
ATOM 5619 O O . ARG A 1 734 ? -3.962 -5.122 20.712 1.00 88.75 734 ARG A O 1
ATOM 5626 N N . TYR A 1 735 ? -2.102 -6.118 21.451 1.00 91.94 735 TYR A N 1
ATOM 5627 C CA . TYR A 1 735 ? -1.809 -5.121 22.478 1.00 91.94 735 TYR A CA 1
ATOM 5628 C C . TYR A 1 735 ? -0.779 -4.103 21.986 1.00 91.94 735 TYR A C 1
ATOM 5630 O O . TYR A 1 735 ? 0.139 -4.435 21.236 1.00 91.94 735 TYR A O 1
ATOM 5638 N N . PHE A 1 736 ? -0.889 -2.880 22.495 1.00 94.62 736 PHE A N 1
ATOM 5639 C CA . PHE A 1 736 ? 0.157 -1.865 22.408 1.00 94.62 736 PHE A CA 1
ATOM 5640 C C . PHE A 1 736 ? 0.533 -1.387 23.806 1.00 94.62 736 PHE A C 1
ATOM 5642 O O . PHE A 1 736 ? -0.289 -1.433 24.725 1.00 94.62 736 PHE A O 1
ATOM 5649 N N . GLN A 1 737 ? 1.770 -0.931 23.974 1.00 96.00 737 GLN A N 1
ATOM 5650 C CA . GLN A 1 737 ? 2.232 -0.302 25.209 1.00 96.00 737 GLN A CA 1
ATOM 5651 C C . GLN A 1 737 ? 2.736 1.111 24.904 1.00 96.00 737 GLN A C 1
ATOM 5653 O O . GLN A 1 737 ? 3.384 1.317 23.884 1.00 96.00 737 GLN A O 1
ATOM 5658 N N . GLY A 1 738 ? 2.421 2.083 25.759 1.00 96.75 738 GLY A N 1
ATOM 5659 C CA . GLY A 1 738 ? 2.917 3.455 25.625 1.00 96.75 738 GLY A CA 1
ATOM 5660 C C . GLY A 1 738 ? 4.043 3.720 26.614 1.00 96.75 738 GLY A C 1
ATOM 5661 O O . GLY A 1 738 ? 3.820 3.632 27.818 1.00 96.75 738 GLY A O 1
ATOM 5662 N N . LEU A 1 739 ? 5.244 4.047 26.145 1.00 97.31 739 LEU A N 1
ATOM 5663 C CA . LEU A 1 739 ? 6.284 4.591 27.017 1.00 97.31 739 LEU A CA 1
ATOM 5664 C C . LEU A 1 739 ? 5.940 6.054 27.310 1.00 97.31 739 LEU A C 1
ATOM 5666 O O . LEU A 1 739 ? 5.644 6.821 26.395 1.00 97.31 739 LEU A O 1
ATOM 5670 N N . VAL A 1 740 ? 5.910 6.432 28.587 1.00 97.94 740 VAL A N 1
ATOM 5671 C CA . VAL A 1 740 ? 5.426 7.753 29.005 1.00 97.94 740 VAL A CA 1
ATOM 5672 C C . VAL A 1 740 ? 6.603 8.640 29.390 1.00 97.94 740 VAL A C 1
ATOM 5674 O O . VAL A 1 740 ? 7.413 8.284 30.246 1.00 97.94 740 VAL A O 1
ATOM 5677 N N . TYR A 1 741 ? 6.651 9.823 28.794 1.00 98.19 741 TYR A N 1
ATOM 5678 C CA . TYR A 1 741 ? 7.635 10.864 29.060 1.00 98.19 741 TYR A CA 1
ATOM 5679 C C . TYR A 1 741 ? 6.931 12.176 29.408 1.00 98.19 741 TYR A C 1
ATOM 5681 O O . TYR A 1 741 ? 5.711 12.304 29.272 1.00 98.19 741 TYR A O 1
ATOM 5689 N N . ALA A 1 742 ? 7.703 13.159 29.853 1.00 97.25 742 ALA A N 1
ATOM 5690 C CA . ALA A 1 742 ? 7.267 14.540 29.940 1.00 97.25 742 ALA A CA 1
ATOM 5691 C C . ALA A 1 742 ? 8.165 15.442 29.079 1.00 97.25 742 ALA A C 1
ATOM 5693 O O . ALA A 1 742 ? 9.336 15.146 28.864 1.00 97.25 742 ALA A O 1
ATOM 5694 N N . VAL A 1 743 ? 7.629 16.552 28.588 1.00 96.69 743 VAL A N 1
ATOM 5695 C CA . VAL A 1 743 ? 8.371 17.555 27.816 1.00 96.69 743 VAL A CA 1
ATOM 5696 C C . VAL A 1 743 ? 8.277 18.908 28.502 1.00 96.69 743 VAL A C 1
ATOM 5698 O O . VAL A 1 743 ? 7.202 19.291 28.956 1.00 96.69 743 VAL A O 1
ATOM 5701 N N . ASP A 1 744 ? 9.398 19.622 28.587 1.00 95.50 744 ASP A N 1
ATOM 5702 C CA . ASP A 1 744 ? 9.463 20.985 29.115 1.00 95.50 744 ASP A CA 1
ATOM 5703 C C . ASP A 1 744 ? 9.130 21.999 28.009 1.00 95.50 744 ASP A C 1
ATOM 5705 O O . ASP A 1 744 ? 9.969 22.344 27.175 1.00 95.50 744 ASP A O 1
ATOM 5709 N N . THR A 1 745 ? 7.900 22.510 28.001 1.00 96.00 745 THR A N 1
ATOM 5710 C CA . THR A 1 745 ? 7.408 23.406 26.943 1.00 96.00 745 THR A CA 1
ATOM 5711 C C . THR A 1 745 ? 7.850 24.858 27.116 1.00 96.00 745 THR A C 1
ATOM 5713 O O . THR A 1 745 ? 7.601 25.694 26.245 1.00 96.00 745 THR A O 1
ATOM 5716 N N . ARG A 1 746 ? 8.564 25.194 28.201 1.00 94.69 746 ARG A N 1
ATOM 5717 C CA . ARG A 1 746 ? 8.986 26.577 28.502 1.00 94.69 746 ARG A CA 1
ATOM 5718 C C . ARG A 1 746 ? 9.990 27.133 27.493 1.00 94.69 746 ARG A C 1
ATOM 5720 O O . ARG A 1 746 ? 10.118 28.351 27.380 1.00 94.69 746 ARG A O 1
ATOM 5727 N N . SER A 1 747 ? 10.690 26.263 26.760 1.00 91.81 747 SER A N 1
ATOM 5728 C CA . SER A 1 747 ? 11.565 26.660 25.650 1.00 91.81 747 SER A CA 1
ATOM 5729 C C . SER A 1 747 ? 10.784 27.227 24.455 1.00 91.81 747 SER A C 1
ATOM 5731 O O . SER A 1 747 ? 11.346 27.979 23.659 1.00 91.81 747 SER A O 1
ATOM 5733 N N . GLY A 1 748 ? 9.498 26.876 24.323 1.00 93.31 748 GLY A N 1
ATOM 5734 C CA . GLY A 1 748 ? 8.659 27.193 23.168 1.00 93.31 748 GLY A CA 1
ATOM 5735 C C . GLY A 1 748 ? 9.058 26.464 21.880 1.00 93.31 748 GLY A C 1
ATOM 5736 O O . GLY A 1 748 ? 8.498 26.768 20.828 1.00 93.31 748 GLY A O 1
ATOM 5737 N N . ASN A 1 749 ? 10.018 25.534 21.938 1.00 94.25 749 ASN A N 1
ATOM 5738 C CA . ASN A 1 749 ? 10.461 24.750 20.792 1.00 94.25 749 ASN A CA 1
ATOM 5739 C C . ASN A 1 749 ? 9.819 23.348 20.847 1.00 94.25 749 ASN A C 1
ATOM 5741 O O . ASN A 1 749 ? 10.063 22.625 21.817 1.00 94.25 749 ASN A O 1
ATOM 5745 N N . PRO A 1 750 ? 9.008 22.959 19.843 1.00 93.31 750 PRO A N 1
ATOM 5746 C CA . PRO A 1 750 ? 8.338 21.659 19.827 1.00 93.31 750 PRO A CA 1
ATOM 5747 C C . PRO A 1 750 ? 9.304 20.467 19.733 1.00 93.31 750 PRO A C 1
ATOM 5749 O O . PRO A 1 750 ? 8.920 19.367 20.113 1.00 93.31 750 PRO A O 1
ATOM 5752 N N . ASP A 1 751 ? 10.550 20.685 19.298 1.00 94.62 751 ASP A N 1
ATOM 5753 C CA . ASP A 1 751 ? 11.575 19.646 19.135 1.00 94.62 751 ASP A CA 1
ATOM 5754 C C . ASP A 1 751 ? 12.441 19.452 20.400 1.00 94.62 751 ASP A C 1
ATOM 5756 O O . ASP A 1 751 ? 13.514 18.844 20.350 1.00 94.62 751 ASP A O 1
ATOM 5760 N N . SER A 1 752 ? 12.006 19.994 21.546 1.00 95.56 752 SER A N 1
ATOM 5761 C CA . SER A 1 752 ? 12.678 19.790 22.834 1.00 95.56 752 SER A CA 1
ATOM 5762 C C . SER A 1 752 ? 12.728 18.305 23.200 1.00 95.56 752 SER A C 1
ATOM 5764 O O . SER A 1 752 ? 11.768 17.550 23.020 1.00 95.56 752 SER A O 1
ATOM 5766 N N . ASN A 1 753 ? 13.869 17.873 23.733 1.00 96.75 753 ASN A N 1
ATOM 5767 C CA . ASN A 1 753 ? 14.124 16.471 24.028 1.00 96.75 753 ASN A CA 1
ATOM 5768 C C . ASN A 1 753 ? 13.314 15.960 25.237 1.00 96.75 753 ASN A C 1
ATOM 5770 O O . ASN A 1 753 ? 13.778 15.988 26.382 1.00 96.75 753 ASN A O 1
ATOM 5774 N N . PHE A 1 754 ? 12.130 15.406 24.973 1.00 97.06 754 PHE A N 1
ATOM 5775 C CA . PHE A 1 754 ? 11.264 14.808 25.994 1.00 97.06 754 PHE A CA 1
ATOM 5776 C C . PHE A 1 754 ? 11.835 13.527 26.626 1.00 97.06 754 PHE A C 1
ATOM 5778 O O . PHE A 1 754 ? 11.490 13.190 27.760 1.00 97.06 754 PHE A O 1
ATOM 5785 N N . TYR A 1 755 ? 12.762 12.826 25.959 1.00 97.88 755 TYR A N 1
ATOM 5786 C CA . TYR A 1 755 ? 13.376 11.615 26.515 1.00 97.88 755 TYR A CA 1
ATOM 5787 C C . TYR A 1 755 ? 14.144 11.897 27.815 1.00 97.88 755 TYR A C 1
ATOM 5789 O O . TYR A 1 755 ? 14.362 10.990 28.615 1.00 97.88 755 TYR A O 1
ATOM 5797 N N . ALA A 1 756 ? 14.534 13.151 28.067 1.00 97.12 756 ALA A N 1
ATOM 5798 C CA . ALA A 1 756 ? 15.200 13.561 29.299 1.00 97.12 756 ALA A CA 1
ATOM 5799 C C . ALA A 1 756 ? 14.329 13.418 30.564 1.00 97.12 756 ALA A C 1
ATOM 5801 O O . ALA A 1 756 ? 14.875 13.433 31.670 1.00 97.12 756 ALA A O 1
ATOM 5802 N N . PHE A 1 757 ? 13.008 13.246 30.422 1.00 97.88 757 PHE A N 1
ATOM 5803 C CA . PHE A 1 757 ? 12.062 13.197 31.541 1.00 97.88 757 PHE A CA 1
ATOM 5804 C C . PHE A 1 757 ? 11.141 11.960 31.484 1.00 97.88 757 PHE A C 1
ATOM 5806 O O . PHE A 1 757 ? 9.926 12.087 31.315 1.00 97.88 757 PHE A O 1
ATOM 5813 N N . PRO A 1 758 ? 11.681 10.736 31.630 1.00 97.81 758 PRO A N 1
ATOM 5814 C CA . PRO A 1 758 ? 10.876 9.514 31.637 1.00 97.81 758 PRO A CA 1
ATOM 5815 C C . PRO A 1 758 ? 9.955 9.440 32.863 1.00 97.81 758 PRO A C 1
ATOM 5817 O O . PRO A 1 758 ? 10.386 9.704 33.988 1.00 97.81 758 PRO A O 1
ATOM 5820 N N . LEU A 1 759 ? 8.707 9.005 32.674 1.00 97.88 759 LEU A N 1
ATOM 5821 C CA . LEU A 1 759 ? 7.742 8.765 33.751 1.00 97.88 759 LEU A CA 1
ATOM 5822 C C . LEU A 1 759 ? 7.644 7.265 34.086 1.00 97.88 759 LEU A C 1
ATOM 5824 O O . LEU A 1 759 ? 7.715 6.420 33.193 1.00 97.88 759 LEU A O 1
ATOM 5828 N N . PRO A 1 760 ? 7.488 6.884 35.370 1.00 96.69 760 PRO A N 1
ATOM 5829 C CA . PRO A 1 760 ? 7.594 5.488 35.795 1.00 96.69 760 PRO A CA 1
ATOM 5830 C C . PRO A 1 760 ? 6.283 4.692 35.642 1.00 96.69 760 PRO A C 1
ATOM 5832 O O . PRO A 1 760 ? 5.903 3.953 36.551 1.00 96.69 760 PRO A O 1
ATOM 5835 N N . ILE A 1 761 ? 5.591 4.834 34.507 1.00 97.56 761 ILE A N 1
ATOM 5836 C CA . ILE A 1 761 ? 4.362 4.095 34.165 1.00 97.56 761 ILE A CA 1
ATOM 5837 C C . ILE A 1 761 ? 4.327 3.717 32.680 1.00 97.56 761 ILE A C 1
ATOM 5839 O O . ILE A 1 761 ? 4.892 4.423 31.850 1.00 97.56 761 ILE A O 1
ATOM 5843 N N . ILE A 1 762 ? 3.629 2.628 32.348 1.00 97.88 762 ILE A N 1
ATOM 5844 C CA . ILE A 1 762 ? 3.353 2.198 30.967 1.00 97.88 762 ILE A CA 1
ATOM 5845 C C . ILE A 1 762 ? 1.864 1.824 30.834 1.00 97.88 762 ILE A C 1
ATOM 5847 O O . ILE A 1 762 ? 1.462 0.771 31.337 1.00 97.88 762 ILE A O 1
ATOM 5851 N N . PRO A 1 763 ? 1.007 2.633 30.182 1.00 97.88 763 PRO A N 1
ATOM 5852 C CA . PRO A 1 763 ? -0.331 2.201 29.789 1.00 97.88 763 PRO A CA 1
ATOM 5853 C C . PRO A 1 763 ? -0.272 1.085 28.738 1.00 97.88 763 PRO A C 1
ATOM 5855 O O . PRO A 1 763 ? 0.553 1.114 27.824 1.00 97.88 763 PRO A O 1
ATOM 5858 N N . VAL A 1 764 ? -1.184 0.118 28.849 1.00 96.81 764 VAL A N 1
ATOM 5859 C CA . VAL A 1 764 ? -1.379 -0.950 27.860 1.00 96.81 764 VAL A CA 1
ATOM 5860 C C . VAL A 1 764 ? -2.773 -0.832 27.258 1.00 96.81 764 VAL A C 1
ATOM 5862 O O . VAL A 1 764 ? -3.766 -0.852 27.990 1.00 96.81 764 VAL A O 1
ATOM 5865 N N . MET A 1 765 ? -2.841 -0.757 25.930 1.00 95.31 765 MET A N 1
ATOM 5866 C CA . MET A 1 765 ? -4.089 -0.688 25.171 1.00 95.31 765 MET A CA 1
ATOM 5867 C C . MET A 1 765 ? -4.417 -2.034 24.529 1.00 95.31 765 MET A C 1
ATOM 5869 O O . MET A 1 765 ? -3.563 -2.617 23.862 1.00 95.31 765 MET A O 1
ATOM 5873 N N . ASP A 1 766 ? -5.660 -2.489 24.690 1.00 91.81 766 ASP A N 1
ATOM 5874 C CA . ASP A 1 766 ? -6.265 -3.546 23.867 1.00 91.81 766 ASP A CA 1
ATOM 5875 C C . ASP A 1 766 ? -6.774 -2.902 22.570 1.00 91.81 766 ASP A C 1
ATOM 5877 O O . ASP A 1 766 ? -7.671 -2.054 22.610 1.00 91.81 766 ASP A O 1
ATOM 5881 N N . PHE A 1 767 ? -6.151 -3.220 21.431 1.00 88.06 767 PHE A N 1
ATOM 5882 C CA . PHE A 1 767 ? -6.433 -2.533 20.170 1.00 88.06 767 PHE A CA 1
ATOM 5883 C C . PHE A 1 767 ? -7.825 -2.855 19.636 1.00 88.06 767 PHE A C 1
ATOM 5885 O O . PHE A 1 767 ? -8.479 -1.978 19.077 1.00 88.06 767 PHE A O 1
ATOM 5892 N N . GLU A 1 768 ? -8.299 -4.086 19.823 1.00 83.38 768 GLU A N 1
ATOM 5893 C CA . GLU A 1 768 ? -9.639 -4.485 19.412 1.00 83.38 768 GLU A CA 1
ATOM 5894 C C . GLU A 1 768 ? -10.713 -3.737 20.212 1.00 83.38 768 GLU A C 1
ATOM 5896 O O . GLU A 1 768 ? -11.707 -3.298 19.636 1.00 83.38 768 GLU A O 1
ATOM 5901 N N . LYS A 1 769 ? -10.492 -3.524 21.517 1.00 86.56 769 LYS A N 1
ATOM 5902 C CA . LYS A 1 769 ? -11.418 -2.752 22.365 1.00 86.56 769 LYS A CA 1
ATOM 5903 C C . LYS A 1 769 ? -11.267 -1.241 22.254 1.00 86.56 769 LYS A C 1
ATOM 5905 O O . LYS A 1 769 ? -12.198 -0.530 22.609 1.00 86.56 769 LYS A O 1
ATOM 5910 N N . ARG A 1 770 ? -10.115 -0.747 21.785 1.00 89.38 770 ARG A N 1
ATOM 5911 C CA . ARG A 1 770 ? -9.751 0.685 21.802 1.00 89.38 770 ARG A CA 1
ATOM 5912 C C . ARG A 1 770 ? -9.719 1.273 23.217 1.00 89.38 770 ARG A C 1
ATOM 5914 O O . ARG A 1 770 ? -10.072 2.429 23.421 1.00 89.38 770 ARG A O 1
ATOM 5921 N N . GLU A 1 771 ? -9.275 0.482 24.192 1.00 92.56 771 GLU A N 1
ATOM 5922 C CA . GLU A 1 771 ? -9.304 0.841 25.614 1.00 92.56 771 GLU A CA 1
ATOM 5923 C C . GLU A 1 771 ? -7.937 0.654 26.278 1.00 92.56 771 GLU A C 1
ATOM 5925 O O . GLU A 1 771 ? -7.251 -0.348 26.051 1.00 92.56 771 GLU A O 1
ATOM 5930 N N . ILE A 1 772 ? -7.571 1.583 27.169 1.00 96.31 772 ILE A N 1
ATOM 5931 C CA . ILE A 1 772 ? -6.462 1.387 28.109 1.00 96.31 772 ILE A CA 1
ATOM 5932 C C . ILE A 1 772 ? -6.922 0.403 29.186 1.00 96.31 772 ILE A C 1
ATOM 5934 O O . ILE A 1 772 ? -7.687 0.753 30.083 1.00 96.31 772 ILE A O 1
ATOM 5938 N N . VAL A 1 773 ? -6.459 -0.842 29.093 1.00 93.06 773 VAL A N 1
ATOM 5939 C CA . VAL A 1 773 ? -6.924 -1.944 29.952 1.00 93.06 773 VAL A CA 1
ATOM 5940 C C . VAL A 1 773 ? -6.140 -2.070 31.254 1.00 93.06 773 VAL A C 1
ATOM 5942 O O . VAL A 1 773 ? -6.614 -2.705 32.194 1.00 93.06 773 VAL A O 1
ATOM 5945 N N . ARG A 1 774 ? -4.933 -1.495 31.322 1.00 93.56 774 ARG A N 1
ATOM 5946 C CA . ARG A 1 774 ? -4.160 -1.343 32.565 1.00 93.56 774 ARG A CA 1
ATOM 5947 C C . ARG A 1 774 ? -3.065 -0.291 32.432 1.00 93.56 774 ARG A C 1
ATOM 5949 O O . ARG A 1 774 ? -2.696 0.094 31.324 1.00 93.56 774 ARG A O 1
ATOM 5956 N N . ILE A 1 775 ? -2.487 0.063 33.575 1.00 96.62 775 ILE A N 1
ATOM 5957 C CA . ILE A 1 775 ? -1.242 0.823 33.689 1.00 96.62 775 ILE A CA 1
ATOM 5958 C C . ILE A 1 775 ? -0.241 -0.039 34.465 1.00 96.62 775 ILE A C 1
ATOM 5960 O O . ILE A 1 775 ? -0.507 -0.417 35.604 1.00 96.62 775 ILE A O 1
ATOM 5964 N N . ASP A 1 776 ? 0.885 -0.373 33.836 1.00 96.06 776 ASP A N 1
ATOM 5965 C CA . ASP A 1 776 ? 2.000 -1.079 34.464 1.00 96.06 776 ASP A CA 1
ATOM 5966 C C . ASP A 1 776 ? 2.862 -0.056 35.242 1.00 96.06 776 ASP A C 1
ATOM 5968 O O . ASP A 1 776 ? 3.343 0.925 34.671 1.00 96.06 776 ASP A O 1
ATOM 5972 N N . GLU A 1 777 ? 3.053 -0.268 36.548 1.00 96.19 777 GLU A N 1
ATOM 5973 C CA . GLU A 1 777 ? 3.917 0.562 37.406 1.00 96.19 777 GLU A CA 1
ATOM 5974 C C . GLU A 1 777 ? 5.384 0.133 37.281 1.00 96.19 777 GLU A C 1
ATOM 5976 O O . GLU A 1 777 ? 5.688 -1.062 37.329 1.00 96.19 777 GLU A O 1
ATOM 5981 N N . LEU A 1 778 ? 6.307 1.096 37.181 1.00 96.12 778 LEU A N 1
ATOM 5982 C CA . LEU A 1 778 ? 7.725 0.815 36.942 1.00 96.12 778 LEU A CA 1
ATOM 5983 C C . LEU A 1 778 ? 8.575 1.001 38.202 1.00 96.12 778 LEU A C 1
ATOM 5985 O O . LEU A 1 778 ? 8.476 2.001 38.918 1.00 96.12 778 LEU A O 1
ATOM 5989 N N . ALA A 1 779 ? 9.484 0.057 38.446 1.00 95.56 779 ALA A N 1
ATOM 5990 C CA . ALA A 1 779 ? 10.531 0.231 39.443 1.00 95.56 779 ALA A CA 1
ATOM 5991 C C . ALA A 1 779 ? 11.575 1.249 38.945 1.00 95.56 779 ALA A C 1
ATOM 5993 O O . ALA A 1 779 ? 12.113 1.112 37.851 1.00 95.56 779 ALA A O 1
ATOM 5994 N N . THR A 1 780 ? 11.902 2.236 39.780 1.00 95.25 780 THR A N 1
ATOM 5995 C CA . THR A 1 780 ? 12.914 3.281 39.508 1.00 95.25 780 THR A CA 1
ATOM 5996 C C . THR A 1 780 ? 14.212 3.078 40.298 1.00 95.25 780 THR A C 1
ATOM 5998 O O . THR A 1 780 ? 15.149 3.862 40.180 1.00 95.25 780 THR A O 1
ATOM 6001 N N . GLY A 1 781 ? 14.284 2.017 41.110 1.00 93.56 781 GLY A N 1
ATOM 6002 C CA . GLY A 1 781 ? 15.478 1.644 41.869 1.00 93.56 781 GLY A CA 1
ATOM 6003 C C . GLY A 1 781 ? 16.615 1.106 40.992 1.00 93.56 781 GLY A C 1
ATOM 6004 O O . GLY A 1 781 ? 16.451 0.873 39.791 1.00 93.56 781 GLY A O 1
ATOM 6005 N N . GLY A 1 782 ? 17.772 0.903 41.620 1.00 93.56 782 GLY A N 1
ATOM 6006 C CA . GLY A 1 782 ? 19.001 0.411 41.004 1.00 93.56 782 GLY A CA 1
ATOM 6007 C C . GLY A 1 782 ? 19.502 -0.904 41.611 1.00 93.56 782 GLY A C 1
ATOM 6008 O O . GLY A 1 782 ? 18.735 -1.744 42.077 1.00 93.56 782 GLY A O 1
ATOM 6009 N N . ALA A 1 783 ? 20.820 -1.096 41.600 1.00 90.75 783 ALA A N 1
ATOM 6010 C CA . ALA A 1 783 ? 21.478 -2.286 42.123 1.00 90.75 783 ALA A CA 1
ATOM 6011 C C . ALA A 1 783 ? 21.124 -2.530 43.603 1.00 90.75 783 ALA A C 1
ATOM 6013 O O . ALA A 1 783 ? 21.373 -1.680 44.458 1.00 90.75 783 ALA A O 1
ATOM 6014 N N . GLY A 1 784 ? 20.599 -3.721 43.900 1.00 89.88 784 GLY A N 1
ATOM 6015 C CA . GLY A 1 784 ? 20.220 -4.132 45.256 1.00 89.88 784 GLY A CA 1
ATOM 6016 C C . GLY A 1 784 ? 18.812 -3.718 45.694 1.00 89.88 784 GLY A C 1
ATOM 6017 O O . GLY A 1 784 ? 18.415 -4.100 46.792 1.00 89.88 784 GLY A O 1
ATOM 6018 N N . ASP A 1 785 ? 18.066 -2.988 44.860 1.00 94.25 785 ASP A N 1
ATOM 6019 C CA . ASP A 1 785 ? 16.642 -2.711 45.074 1.00 94.25 785 ASP A CA 1
ATOM 6020 C C . ASP A 1 785 ? 15.760 -3.813 44.440 1.00 94.25 785 ASP A C 1
ATOM 6022 O O . ASP A 1 785 ? 16.220 -4.592 43.597 1.00 94.25 785 ASP A O 1
ATOM 6026 N N . ASP A 1 786 ? 14.483 -3.878 44.833 1.00 93.44 786 ASP A N 1
ATOM 6027 C CA . ASP A 1 786 ? 13.513 -4.818 44.258 1.00 93.44 786 ASP A CA 1
ATOM 6028 C C . ASP A 1 786 ? 13.235 -4.520 42.775 1.00 93.44 786 ASP A C 1
ATOM 6030 O O . ASP A 1 786 ? 13.152 -3.367 42.346 1.00 93.44 786 ASP A O 1
ATOM 6034 N N . LEU A 1 787 ? 13.040 -5.580 41.982 1.00 94.94 787 LEU A N 1
ATOM 6035 C CA . LEU A 1 787 ? 12.769 -5.455 40.544 1.00 94.94 787 LEU A CA 1
ATOM 6036 C C . LEU A 1 787 ? 11.340 -4.987 40.234 1.00 94.94 787 LEU A C 1
ATOM 6038 O O . LEU A 1 787 ? 11.081 -4.502 39.139 1.00 94.94 787 LEU A O 1
ATOM 6042 N N . VAL A 1 788 ? 10.422 -5.140 41.189 1.00 94.25 788 VAL A N 1
ATOM 6043 C CA . VAL A 1 788 ? 9.013 -4.740 41.092 1.00 94.25 788 VAL A CA 1
ATOM 6044 C C . VAL A 1 788 ? 8.779 -3.608 42.091 1.00 94.25 788 VAL A C 1
ATOM 6046 O O . VAL A 1 788 ? 9.288 -3.689 43.211 1.00 94.25 788 VAL A O 1
ATOM 6049 N N . PRO A 1 789 ? 8.023 -2.554 41.740 1.00 90.88 789 PRO A N 1
ATOM 6050 C CA . PRO A 1 789 ? 7.736 -1.490 42.690 1.00 90.88 789 PRO A CA 1
ATOM 6051 C C . PRO A 1 789 ? 6.912 -2.019 43.873 1.00 90.88 789 PRO A C 1
ATOM 6053 O O . PRO A 1 789 ? 5.881 -2.664 43.690 1.00 90.88 789 PRO A O 1
ATOM 6056 N N . ALA A 1 790 ? 7.338 -1.704 45.100 1.00 85.00 790 ALA A N 1
ATOM 6057 C CA . ALA A 1 790 ? 6.597 -2.058 46.315 1.00 85.00 790 ALA A CA 1
ATOM 6058 C C . ALA A 1 790 ? 5.255 -1.305 46.439 1.00 85.00 790 ALA A C 1
ATOM 6060 O O . ALA A 1 790 ? 4.327 -1.787 47.085 1.00 85.00 790 ALA A O 1
ATOM 6061 N N . ALA A 1 791 ? 5.165 -0.115 45.837 1.00 88.38 791 ALA A N 1
ATOM 6062 C CA . ALA A 1 791 ? 3.965 0.709 45.742 1.00 88.38 791 ALA A CA 1
ATOM 6063 C C . ALA A 1 791 ? 4.067 1.664 44.531 1.00 88.38 791 ALA A C 1
ATOM 6065 O O . ALA A 1 791 ? 5.188 1.971 44.109 1.00 88.38 791 ALA A O 1
ATOM 6066 N N . PRO A 1 792 ? 2.936 2.170 44.002 1.00 90.56 792 PRO A N 1
ATOM 6067 C CA . PRO A 1 792 ? 2.930 3.210 42.972 1.00 90.56 792 PRO A CA 1
ATOM 6068 C C . PRO A 1 792 ? 3.719 4.456 43.397 1.00 90.56 792 PRO A C 1
ATOM 6070 O O . PRO A 1 792 ? 3.615 4.914 44.537 1.00 90.56 792 PRO A O 1
ATOM 6073 N N . ARG A 1 793 ? 4.508 5.026 42.480 1.00 91.25 793 ARG A N 1
ATOM 6074 C CA . ARG A 1 793 ? 5.284 6.253 42.741 1.00 91.25 793 ARG A CA 1
ATOM 6075 C C . ARG A 1 793 ? 4.396 7.501 42.700 1.00 91.25 793 ARG A C 1
ATOM 6077 O O . ARG A 1 793 ? 3.582 7.645 41.794 1.00 91.25 793 ARG A O 1
ATOM 6084 N N . THR A 1 794 ? 4.587 8.433 43.630 1.00 92.56 794 THR A N 1
ATOM 6085 C CA . THR A 1 794 ? 3.826 9.695 43.715 1.00 92.56 794 THR A CA 1
ATOM 6086 C C . THR A 1 794 ? 4.729 10.850 44.147 1.00 92.56 794 THR A C 1
ATOM 6088 O O . THR A 1 794 ? 5.783 10.613 44.737 1.00 92.56 794 THR A O 1
ATOM 6091 N N . GLY A 1 795 ? 4.281 12.090 43.955 1.00 93.56 795 GLY A N 1
ATOM 6092 C CA . GLY A 1 795 ? 5.046 13.295 44.282 1.00 93.56 795 GLY A CA 1
ATOM 6093 C C . GLY A 1 795 ? 6.006 13.690 43.162 1.00 93.56 795 GLY A C 1
ATOM 6094 O O . GLY A 1 795 ? 5.906 13.154 42.065 1.00 93.56 795 GLY A O 1
ATOM 6095 N N . ALA A 1 796 ? 6.914 14.626 43.447 1.00 92.62 796 ALA A N 1
ATOM 6096 C CA . ALA A 1 796 ? 7.748 15.309 42.458 1.00 92.62 796 ALA A CA 1
ATOM 6097 C C . ALA A 1 796 ? 8.830 14.397 41.838 1.00 92.62 796 ALA A C 1
ATOM 6099 O O . ALA A 1 796 ? 10.000 14.418 42.216 1.00 92.62 796 ALA A O 1
ATOM 6100 N N . ILE A 1 797 ? 8.414 13.551 40.892 1.00 92.56 797 ILE A N 1
ATOM 6101 C CA . ILE A 1 797 ? 9.233 12.463 40.331 1.00 92.56 797 ILE A CA 1
ATOM 6102 C C . ILE A 1 797 ? 10.280 12.941 39.313 1.00 92.56 797 ILE A C 1
ATOM 6104 O O . ILE A 1 797 ? 11.151 12.169 38.920 1.00 92.56 797 ILE A O 1
ATOM 6108 N N . LEU A 1 798 ? 10.179 14.199 38.875 1.00 94.75 798 LEU A N 1
ATOM 6109 C CA . LEU A 1 798 ? 11.069 14.815 37.892 1.00 94.75 798 LEU A CA 1
ATOM 6110 C C . LEU A 1 798 ? 12.049 15.828 38.504 1.00 94.75 798 LEU A C 1
ATOM 6112 O O . LEU A 1 798 ? 12.905 16.326 37.781 1.00 94.75 798 LEU A O 1
ATOM 6116 N N . ASP A 1 799 ? 11.979 16.115 39.810 1.00 93.75 799 ASP A N 1
ATOM 6117 C CA . ASP A 1 799 ? 12.818 17.141 40.464 1.00 93.75 799 ASP A CA 1
ATOM 6118 C C . ASP A 1 799 ? 14.325 16.861 40.345 1.00 93.75 799 ASP A C 1
ATOM 6120 O O . ASP A 1 799 ? 15.146 17.777 40.411 1.00 93.75 799 ASP A O 1
ATOM 6124 N N . HIS A 1 800 ? 14.704 15.592 40.177 1.00 95.06 800 HIS A N 1
ATOM 6125 C CA . HIS A 1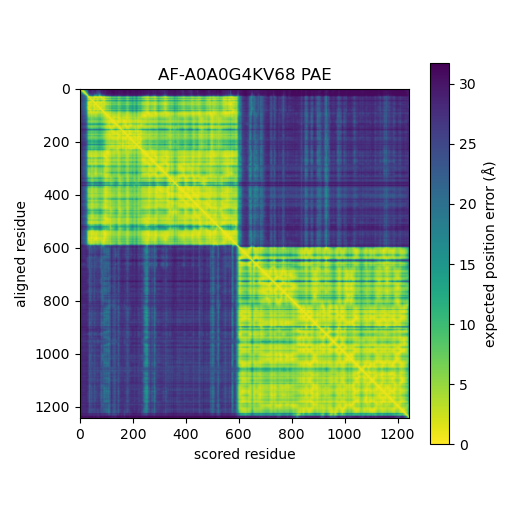 800 ? 16.091 15.172 39.974 1.00 95.06 800 HIS A CA 1
ATOM 6126 C C . HIS A 1 800 ? 16.482 14.993 38.502 1.00 95.06 800 HIS A C 1
ATOM 6128 O O . HIS A 1 800 ? 17.629 14.629 38.237 1.00 95.06 800 HIS A O 1
ATOM 6134 N N . CYS A 1 801 ? 15.559 15.208 37.562 1.00 96.94 801 CYS A N 1
ATOM 6135 C CA . CYS A 1 801 ? 15.828 15.140 36.128 1.00 96.94 801 CYS A CA 1
ATOM 6136 C C . CYS A 1 801 ? 16.428 16.461 35.615 1.00 96.94 801 CYS A C 1
ATOM 6138 O O . CYS A 1 801 ? 16.228 17.521 36.209 1.00 96.94 801 CYS A O 1
ATOM 6140 N N . ALA A 1 802 ? 17.163 16.412 34.502 1.00 95.50 802 ALA A N 1
ATOM 6141 C CA . ALA A 1 802 ? 17.763 17.596 33.877 1.00 95.50 802 ALA A CA 1
ATOM 6142 C C . ALA A 1 802 ? 17.507 17.622 32.360 1.00 95.50 802 ALA A C 1
ATOM 6144 O O . ALA A 1 802 ? 17.524 16.559 31.745 1.00 95.50 802 ALA A O 1
ATOM 6145 N N . PRO A 1 803 ? 17.312 18.798 31.730 1.00 95.44 803 PRO A N 1
ATOM 6146 C CA . PRO A 1 803 ? 17.147 18.889 30.279 1.00 95.44 803 PRO A CA 1
ATOM 6147 C C . PRO A 1 803 ? 18.440 18.519 29.542 1.00 95.44 803 PRO A C 1
ATOM 6149 O O . PRO A 1 803 ? 19.543 18.763 30.038 1.00 95.44 803 PRO A O 1
ATOM 6152 N N . ALA A 1 804 ? 18.304 17.975 28.332 1.00 95.94 804 ALA A N 1
ATOM 6153 C CA . ALA A 1 804 ? 19.433 17.602 27.486 1.00 95.94 804 ALA A CA 1
ATOM 6154 C C . ALA A 1 804 ? 19.087 17.778 26.001 1.00 95.94 804 ALA A C 1
ATOM 6156 O O . ALA A 1 804 ? 18.628 16.850 25.341 1.00 95.94 804 ALA A O 1
ATOM 6157 N N . GLU A 1 805 ? 19.293 18.984 25.484 1.00 96.50 805 GLU A N 1
ATOM 6158 C CA . GLU A 1 805 ? 18.857 19.363 24.138 1.00 96.50 805 GLU A CA 1
ATOM 6159 C C . GLU A 1 805 ? 19.888 19.023 23.057 1.00 96.50 805 GLU A C 1
ATOM 6161 O O . GLU A 1 805 ? 21.094 19.173 23.272 1.00 96.50 805 GLU A O 1
ATOM 6166 N N . TYR A 1 806 ? 19.408 18.598 21.883 1.00 95.00 806 TYR A N 1
ATOM 6167 C CA . TYR A 1 806 ? 20.242 18.281 20.713 1.00 95.00 806 TYR A CA 1
ATOM 6168 C C . TYR A 1 806 ? 20.015 19.226 19.526 1.00 95.00 806 TYR A C 1
ATOM 6170 O O . TYR A 1 806 ? 20.901 19.366 18.678 1.00 95.00 806 TYR A O 1
ATOM 6178 N N . VAL A 1 807 ? 18.860 19.897 19.461 1.00 95.75 807 VAL A N 1
ATOM 6179 C CA . VAL A 1 807 ? 18.541 20.803 18.354 1.00 95.75 807 VAL A CA 1
ATOM 6180 C C . VAL A 1 807 ? 19.395 22.079 18.415 1.00 95.75 807 VAL A C 1
ATOM 6182 O O . VAL A 1 807 ? 19.580 22.645 19.501 1.00 95.75 807 VAL A O 1
ATOM 6185 N N . PRO A 1 808 ? 19.949 22.554 17.280 1.00 94.75 808 PRO A N 1
ATOM 6186 C CA . PRO A 1 808 ? 20.915 23.655 17.253 1.00 94.75 808 PRO A CA 1
ATOM 6187 C C . PRO A 1 808 ? 20.474 24.937 17.968 1.00 94.75 808 PRO A C 1
ATOM 6189 O O . PRO A 1 808 ? 21.320 25.649 18.516 1.00 94.75 808 PRO A O 1
ATOM 6192 N N . GLU A 1 809 ? 19.176 25.239 17.955 1.00 95.06 809 GLU A N 1
ATOM 6193 C CA . GLU A 1 809 ? 18.579 26.457 18.511 1.00 95.06 809 GLU A CA 1
ATOM 6194 C C . GLU A 1 809 ? 18.556 26.452 20.045 1.00 95.06 809 GLU A C 1
ATOM 6196 O O . GLU A 1 809 ? 18.525 27.521 20.656 1.00 95.06 809 GLU A O 1
ATOM 6201 N N . LEU A 1 810 ? 18.600 25.269 20.667 1.00 94.88 810 LEU A N 1
ATOM 6202 C CA . LEU A 1 810 ? 18.535 25.089 22.120 1.00 94.88 810 LEU A CA 1
ATOM 6203 C C . LEU A 1 810 ? 19.906 24.812 22.762 1.00 94.88 810 LEU A C 1
ATOM 6205 O O . LEU A 1 810 ? 20.016 24.738 23.987 1.00 94.88 810 LEU A O 1
ATOM 6209 N N . LEU A 1 811 ? 20.976 24.693 21.965 1.00 94.69 811 LEU A N 1
ATOM 6210 C CA . LEU A 1 811 ? 22.318 24.421 22.481 1.00 94.69 811 LEU A CA 1
ATOM 6211 C C . LEU A 1 811 ? 22.908 25.628 23.234 1.00 94.69 811 LEU A C 1
ATOM 6213 O O . LEU A 1 811 ? 23.014 26.724 22.665 1.00 94.69 811 LEU A O 1
ATOM 6217 N N . PRO A 1 812 ? 23.426 25.441 24.465 1.00 88.69 812 PRO A N 1
ATOM 6218 C CA . PRO A 1 812 ? 24.144 26.492 25.179 1.00 88.69 812 PRO A CA 1
ATOM 6219 C C . PRO A 1 812 ? 25.385 26.958 24.396 1.00 88.69 812 PRO A C 1
ATOM 6221 O O . PRO A 1 812 ? 26.376 26.241 24.282 1.00 88.69 812 PRO A O 1
ATOM 6224 N N . GLY A 1 813 ? 25.339 28.177 23.848 1.00 88.94 813 GLY A N 1
ATOM 6225 C CA . GLY A 1 813 ? 26.421 28.751 23.030 1.00 88.94 813 GLY A CA 1
ATOM 6226 C C . GLY A 1 813 ? 26.338 28.459 21.523 1.00 88.94 813 GLY A C 1
ATOM 6227 O O . GLY A 1 813 ? 27.182 28.950 20.770 1.00 88.94 813 GLY A O 1
ATOM 6228 N N . GLY A 1 814 ? 25.309 27.731 21.070 1.00 92.62 814 GLY A N 1
ATOM 6229 C CA . GLY A 1 814 ? 25.058 27.411 19.664 1.00 92.62 814 GLY A CA 1
ATOM 6230 C C . GLY A 1 814 ? 26.091 26.475 19.019 1.00 92.62 814 GLY A C 1
ATOM 6231 O O . GLY A 1 814 ? 26.929 25.859 19.673 1.00 92.62 814 GLY A O 1
ATOM 6232 N N . THR A 1 815 ? 26.032 26.358 17.689 1.00 95.19 815 THR A N 1
ATOM 6233 C CA . THR A 1 815 ? 26.907 25.466 16.905 1.00 95.19 815 THR A CA 1
ATOM 6234 C C . THR A 1 815 ? 28.328 26.010 16.708 1.00 95.19 815 THR A C 1
ATOM 6236 O O . THR A 1 815 ? 28.544 27.226 16.672 1.00 95.19 815 THR A O 1
ATOM 6239 N N . ARG A 1 816 ? 29.302 25.109 16.492 1.00 95.56 816 ARG A N 1
ATOM 6240 C CA . ARG A 1 816 ? 30.701 25.449 16.151 1.00 95.56 816 ARG A CA 1
ATOM 6241 C C . ARG A 1 816 ? 30.779 26.357 14.915 1.00 95.56 816 ARG A C 1
ATOM 6243 O O . ARG A 1 816 ? 30.022 26.179 13.965 1.00 95.56 816 ARG A O 1
ATOM 6250 N N . LYS A 1 817 ? 31.708 27.323 14.914 1.00 94.31 817 LYS A N 1
ATOM 6251 C CA . LYS A 1 817 ? 31.843 28.353 13.855 1.00 94.31 817 LYS A CA 1
ATOM 6252 C C . LYS A 1 817 ? 33.117 28.231 13.008 1.00 94.31 817 LYS A C 1
ATOM 6254 O O . LYS A 1 817 ? 33.364 29.075 12.152 1.00 94.31 817 LYS A O 1
ATOM 6259 N N . ASP A 1 818 ? 33.930 27.207 13.248 1.00 94.19 818 ASP A N 1
ATOM 6260 C CA . ASP A 1 818 ? 35.244 26.987 12.632 1.00 94.19 818 ASP A CA 1
ATOM 6261 C C . ASP A 1 818 ? 35.263 25.875 11.563 1.00 94.19 818 ASP A C 1
ATOM 6263 O O . ASP A 1 818 ? 36.285 25.681 10.898 1.00 94.19 818 ASP A O 1
ATOM 6267 N N . LEU A 1 819 ? 34.138 25.183 11.341 1.00 95.12 819 LEU A N 1
ATOM 6268 C CA . LEU A 1 819 ? 34.009 24.153 10.309 1.00 95.12 819 LEU A CA 1
ATOM 6269 C C . LEU A 1 819 ? 33.949 24.790 8.909 1.00 95.12 819 LEU A C 1
ATOM 6271 O O . LEU A 1 819 ? 33.047 25.569 8.599 1.00 95.12 819 LEU A O 1
ATOM 6275 N N . LYS A 1 820 ? 34.921 24.465 8.051 1.00 92.31 820 LYS A N 1
ATOM 6276 C CA . LYS A 1 820 ? 34.956 24.931 6.655 1.00 92.31 820 LYS A CA 1
ATOM 6277 C C . LYS A 1 820 ? 34.149 23.983 5.754 1.00 92.31 820 LYS A C 1
ATOM 6279 O O . LYS A 1 820 ? 34.190 22.779 5.997 1.00 92.31 820 LYS A O 1
ATOM 6284 N N . PRO A 1 821 ? 33.477 24.484 4.700 1.00 92.19 821 PRO A N 1
ATOM 6285 C CA . PRO A 1 821 ? 32.752 23.630 3.761 1.00 92.19 821 PRO A CA 1
ATOM 6286 C C . PRO A 1 821 ? 33.651 22.588 3.082 1.00 92.19 821 PRO A C 1
ATOM 6288 O O . PRO A 1 821 ? 34.757 22.914 2.646 1.00 92.19 821 PRO A O 1
ATOM 6291 N N . LEU A 1 822 ? 33.139 21.362 2.944 1.00 90.81 822 LEU A N 1
ATOM 6292 C CA . LEU A 1 822 ? 33.696 20.296 2.112 1.00 90.81 822 LEU A CA 1
ATOM 6293 C C . LEU A 1 822 ? 32.645 19.936 1.061 1.00 90.81 822 LEU A C 1
ATOM 6295 O O . LEU A 1 822 ? 31.570 19.451 1.396 1.00 90.81 822 LEU A O 1
ATOM 6299 N N . SER A 1 823 ? 32.928 20.235 -0.205 1.00 90.00 823 SER A N 1
ATOM 6300 C CA . SER A 1 823 ? 31.994 20.021 -1.315 1.00 90.00 823 SER A CA 1
ATOM 6301 C C . SER A 1 823 ? 32.438 18.837 -2.166 1.00 90.00 823 SER A C 1
ATOM 6303 O O . SER A 1 823 ? 33.587 18.787 -2.599 1.00 90.00 823 SER A O 1
ATOM 6305 N N . VAL A 1 824 ? 31.519 17.906 -2.421 1.00 92.12 824 VAL A N 1
ATOM 6306 C CA . VAL A 1 824 ? 31.718 16.776 -3.336 1.00 92.12 824 VAL A CA 1
ATOM 6307 C C . VAL A 1 824 ? 30.975 17.095 -4.626 1.00 92.12 824 VAL A C 1
ATOM 6309 O O . VAL A 1 824 ? 29.755 17.234 -4.619 1.00 92.12 824 VAL A O 1
ATOM 6312 N N . VAL A 1 825 ? 31.708 17.255 -5.726 1.00 91.94 825 VAL A N 1
ATOM 6313 C CA . VAL A 1 825 ? 31.145 17.626 -7.031 1.00 91.94 825 VAL A CA 1
ATOM 6314 C C . VAL A 1 825 ? 31.580 16.638 -8.103 1.00 91.94 825 VAL A C 1
ATOM 6316 O O . VAL A 1 825 ? 32.701 16.134 -8.075 1.00 91.94 825 VAL A O 1
ATOM 6319 N N . GLN A 1 826 ? 30.698 16.394 -9.072 1.00 94.31 826 GLN A N 1
ATOM 6320 C CA . GLN A 1 826 ? 30.997 15.606 -10.267 1.00 94.31 826 GLN A CA 1
ATOM 6321 C C . GLN A 1 826 ? 30.696 16.449 -11.508 1.00 94.31 826 GLN A C 1
ATOM 6323 O O . GLN A 1 826 ? 29.567 16.426 -11.998 1.00 94.31 826 GLN A O 1
ATOM 6328 N N . PRO A 1 827 ? 31.672 17.236 -11.997 1.00 92.75 827 PRO A N 1
ATOM 6329 C CA . PRO A 1 827 ? 31.442 18.221 -13.058 1.00 92.75 827 PRO A CA 1
ATOM 6330 C C . PRO A 1 827 ? 30.904 17.629 -14.366 1.00 92.75 827 PRO A C 1
ATOM 6332 O O . PRO A 1 827 ? 30.229 18.321 -15.120 1.00 92.75 827 PRO A O 1
ATOM 6335 N N . GLU A 1 828 ? 31.190 16.352 -14.620 1.00 94.44 828 GLU A N 1
ATOM 6336 C CA . GLU A 1 828 ? 30.780 15.614 -15.821 1.00 94.44 828 GLU A CA 1
ATOM 6337 C C . GLU A 1 828 ? 29.597 14.661 -15.556 1.00 94.44 828 GLU A C 1
ATOM 6339 O O . GLU A 1 828 ? 29.259 13.835 -16.399 1.00 94.44 828 GLU A O 1
ATOM 6344 N N . GLY A 1 829 ? 28.951 14.775 -14.390 1.00 95.44 829 GLY A N 1
ATOM 6345 C CA . GLY A 1 829 ? 27.897 13.864 -13.946 1.00 95.44 829 GLY A CA 1
ATOM 6346 C C . GLY A 1 829 ? 28.419 12.577 -13.284 1.00 95.44 829 GLY A C 1
ATOM 6347 O O . GLY A 1 829 ? 29.633 12.390 -13.133 1.00 95.44 829 GLY A O 1
ATOM 6348 N N . PRO A 1 830 ? 27.505 11.702 -12.825 1.00 97.38 830 PRO A N 1
ATOM 6349 C CA . PRO A 1 830 ? 27.860 10.435 -12.194 1.00 97.38 830 PRO A CA 1
ATOM 6350 C C . PRO A 1 830 ? 28.416 9.425 -13.207 1.00 97.38 830 PRO A C 1
ATOM 6352 O O . PRO A 1 830 ? 28.097 9.476 -14.391 1.00 97.38 830 PRO A O 1
ATOM 6355 N N . SER A 1 831 ? 29.226 8.466 -12.748 1.00 98.06 831 SER A N 1
ATOM 6356 C CA . SER A 1 831 ? 29.724 7.370 -13.595 1.00 98.06 831 SER A CA 1
ATOM 6357 C C . SER A 1 831 ? 28.773 6.167 -13.677 1.00 98.06 831 SER A C 1
ATOM 6359 O O . SER A 1 831 ? 29.129 5.165 -14.301 1.00 98.06 831 SER A O 1
ATOM 6361 N N . PHE A 1 832 ? 27.599 6.239 -13.043 1.00 98.25 832 PHE A N 1
ATOM 6362 C CA . PHE A 1 832 ? 26.526 5.252 -13.172 1.00 98.25 832 PHE A CA 1
ATOM 6363 C C . PHE A 1 832 ? 25.445 5.729 -14.147 1.00 98.25 832 PHE A C 1
ATOM 6365 O O . PHE A 1 832 ? 25.256 6.928 -14.351 1.00 98.25 832 PHE A O 1
ATOM 6372 N N . SER A 1 833 ? 24.693 4.786 -14.708 1.00 98.00 833 SER A N 1
ATOM 6373 C CA . SER A 1 833 ? 23.492 5.069 -15.496 1.00 98.00 833 SER A CA 1
ATOM 6374 C C . SER A 1 833 ? 22.290 4.292 -14.970 1.00 98.00 833 SER A C 1
ATOM 6376 O O . SER A 1 833 ? 22.455 3.226 -14.372 1.00 98.00 833 SER A O 1
ATOM 6378 N N . ILE A 1 834 ? 21.095 4.850 -15.184 1.00 97.69 834 ILE A N 1
ATOM 6379 C CA . ILE A 1 834 ? 19.816 4.220 -14.855 1.00 97.69 834 ILE A CA 1
ATOM 6380 C C . ILE A 1 834 ? 19.026 3.999 -16.140 1.00 97.69 834 ILE A C 1
ATOM 6382 O O . ILE A 1 834 ? 18.838 4.939 -16.914 1.00 97.69 834 ILE A O 1
ATOM 6386 N N . LYS A 1 835 ? 18.536 2.778 -16.336 1.00 93.94 835 LYS A N 1
ATOM 6387 C CA . LYS A 1 835 ? 17.617 2.388 -17.413 1.00 93.94 835 LYS A CA 1
ATOM 6388 C C . LYS A 1 835 ? 16.354 1.784 -16.804 1.00 93.94 835 LYS A C 1
ATOM 6390 O O . LYS A 1 835 ? 16.405 1.274 -15.686 1.00 93.94 835 LYS A O 1
ATOM 6395 N N . ASP A 1 836 ? 15.234 1.862 -17.519 1.00 87.38 836 ASP A N 1
ATOM 6396 C CA . ASP A 1 836 ? 13.945 1.259 -17.136 1.00 87.38 836 ASP A CA 1
ATOM 6397 C C . ASP A 1 836 ? 13.592 1.484 -15.651 1.00 87.38 836 ASP A C 1
ATOM 6399 O O . ASP A 1 836 ? 13.245 0.561 -14.912 1.00 87.38 836 ASP A O 1
ATOM 6403 N N . GLU A 1 837 ? 13.803 2.729 -15.205 1.00 89.06 837 GLU A N 1
ATOM 6404 C CA . GLU A 1 837 ? 13.592 3.258 -13.846 1.00 89.06 837 GLU A CA 1
ATOM 6405 C C . GLU A 1 837 ? 14.446 2.658 -12.714 1.00 89.06 837 GLU A C 1
ATOM 6407 O O . GLU A 1 837 ? 14.666 3.341 -11.714 1.00 89.06 837 GLU A O 1
ATOM 6412 N N . SER A 1 838 ? 14.955 1.431 -12.857 1.00 95.25 838 SER A N 1
ATOM 6413 C CA . SER A 1 838 ? 15.517 0.627 -11.758 1.00 95.25 838 SER A CA 1
ATOM 6414 C C . SER A 1 838 ? 16.819 -0.114 -12.084 1.00 95.25 838 SER A C 1
ATOM 6416 O O . SER A 1 838 ? 17.502 -0.552 -11.155 1.00 95.25 838 SER A O 1
ATOM 6418 N N . LEU A 1 839 ? 17.178 -0.275 -13.364 1.00 97.88 839 LEU A N 1
ATOM 6419 C CA . LEU A 1 839 ? 18.395 -0.969 -13.793 1.00 97.88 839 LEU A CA 1
ATOM 6420 C C . LEU A 1 839 ? 19.599 -0.034 -13.675 1.00 97.88 839 LEU A C 1
ATOM 6422 O O . LEU A 1 839 ? 19.693 0.960 -14.390 1.00 97.88 839 LEU A O 1
ATOM 6426 N N . VAL A 1 840 ? 20.520 -0.385 -12.785 1.00 98.56 840 VAL A N 1
ATOM 6427 C CA . VAL A 1 840 ? 21.758 0.336 -12.499 1.00 98.56 840 VAL A CA 1
ATOM 6428 C C . VAL A 1 840 ? 22.915 -0.319 -13.243 1.00 98.56 840 VAL A C 1
ATOM 6430 O O . VAL A 1 840 ? 23.129 -1.526 -13.126 1.00 98.56 840 VAL A O 1
ATOM 6433 N N . GLU A 1 841 ? 23.697 0.488 -13.958 1.00 98.50 841 GLU A N 1
ATOM 6434 C CA . GLU A 1 841 ? 24.964 0.075 -14.569 1.00 98.50 841 GLU A CA 1
ATOM 6435 C C . GLU A 1 841 ? 26.093 1.004 -14.116 1.00 98.50 841 GLU A C 1
ATOM 6437 O O . GLU A 1 841 ? 25.986 2.226 -14.248 1.00 98.50 841 GLU A O 1
ATOM 6442 N N . TRP A 1 842 ? 27.183 0.440 -13.592 1.00 98.62 842 TRP A N 1
ATOM 6443 C CA . TRP A 1 842 ? 28.312 1.210 -13.063 1.00 98.62 842 TRP A CA 1
ATOM 6444 C C . TRP A 1 842 ? 29.588 0.375 -12.995 1.00 98.62 842 TRP A C 1
ATOM 6446 O O . TRP A 1 842 ? 29.618 -0.646 -12.324 1.00 98.62 842 TRP A O 1
ATOM 6456 N N . GLN A 1 843 ? 30.677 0.822 -13.630 1.00 97.69 843 GLN A N 1
ATOM 6457 C CA . GLN A 1 843 ? 32.013 0.211 -13.474 1.00 97.69 843 GLN A CA 1
ATOM 6458 C C . GLN A 1 843 ? 32.004 -1.334 -13.575 1.00 97.69 843 GLN A C 1
ATOM 6460 O O . GLN A 1 843 ? 32.551 -2.018 -12.713 1.00 97.69 843 GLN A O 1
ATOM 6465 N N . LYS A 1 844 ? 31.372 -1.862 -14.636 1.00 98.25 844 LYS A N 1
ATOM 6466 C CA . LYS A 1 844 ? 31.119 -3.295 -14.919 1.00 98.25 844 LYS A CA 1
ATOM 6467 C C . LYS A 1 844 ? 30.041 -3.974 -14.070 1.00 98.25 844 LYS A C 1
ATOM 6469 O O . LYS A 1 844 ? 29.650 -5.087 -14.408 1.00 98.25 844 LYS A O 1
ATOM 6474 N N . TRP A 1 845 ? 29.527 -3.333 -13.026 1.00 98.69 845 TRP A N 1
ATOM 6475 C CA . TRP A 1 845 ? 28.342 -3.802 -12.316 1.00 98.69 845 TRP A CA 1
ATOM 6476 C C . TRP A 1 845 ? 27.069 -3.550 -13.115 1.00 98.69 845 TRP A C 1
ATOM 6478 O O . TRP A 1 845 ? 26.919 -2.496 -13.738 1.00 98.69 845 TRP A O 1
ATOM 6488 N N . ARG A 1 846 ? 26.136 -4.496 -13.013 1.00 98.06 846 ARG A N 1
ATOM 6489 C CA . ARG A 1 846 ? 24.758 -4.392 -13.493 1.00 98.06 846 ARG A CA 1
ATOM 6490 C C . ARG A 1 846 ? 23.823 -5.032 -12.467 1.00 98.06 846 ARG A C 1
ATOM 6492 O O . ARG A 1 846 ? 24.050 -6.181 -12.103 1.00 98.06 846 ARG A O 1
ATOM 6499 N N . PHE A 1 847 ? 22.798 -4.319 -12.006 1.00 98.69 847 PHE A N 1
ATOM 6500 C CA . PHE A 1 847 ? 21.790 -4.842 -11.068 1.00 98.69 847 PHE A CA 1
ATOM 6501 C C . PHE A 1 847 ? 20.514 -3.995 -11.077 1.00 98.69 847 PHE A C 1
ATOM 6503 O O . PHE A 1 847 ? 20.492 -2.910 -11.650 1.00 98.69 847 PHE A O 1
ATOM 6510 N N . ARG A 1 848 ? 19.442 -4.459 -10.429 1.00 97.94 848 ARG A N 1
ATOM 6511 C CA . ARG A 1 848 ? 18.206 -3.682 -10.228 1.00 97.94 848 ARG A CA 1
ATOM 6512 C C . ARG A 1 848 ? 17.992 -3.320 -8.771 1.00 97.94 848 ARG A C 1
ATOM 6514 O O . ARG A 1 848 ? 18.249 -4.136 -7.891 1.00 97.94 848 ARG A O 1
ATOM 6521 N N . VAL A 1 849 ? 17.472 -2.119 -8.538 1.00 98.06 849 VAL A N 1
ATOM 6522 C CA . VAL A 1 849 ? 17.042 -1.647 -7.217 1.00 98.06 849 VAL A CA 1
ATOM 6523 C C . VAL A 1 849 ? 15.521 -1.635 -7.168 1.00 98.06 849 VAL A C 1
ATOM 6525 O O . VAL A 1 849 ? 14.866 -1.120 -8.070 1.00 98.06 849 VAL A O 1
ATOM 6528 N N . SER A 1 850 ? 14.950 -2.199 -6.111 1.00 95.56 850 SER A N 1
ATOM 6529 C CA . SER A 1 850 ? 13.515 -2.123 -5.834 1.00 95.56 850 SER A CA 1
ATOM 6530 C C . SER A 1 850 ? 13.263 -1.744 -4.381 1.00 95.56 850 SER A C 1
ATOM 6532 O O . SER A 1 850 ? 14.171 -1.830 -3.555 1.00 95.56 850 SER A O 1
ATOM 6534 N N . PHE A 1 851 ? 12.023 -1.372 -4.085 1.00 93.75 851 PHE A N 1
ATOM 6535 C CA . PHE A 1 851 ? 11.548 -1.089 -2.740 1.00 93.75 851 PHE A CA 1
ATOM 6536 C C . PHE A 1 851 ? 10.393 -2.031 -2.389 1.00 93.75 851 PHE A C 1
ATOM 6538 O O . PHE A 1 851 ? 9.516 -2.260 -3.228 1.00 93.75 851 PHE A O 1
ATOM 6545 N N . ASN A 1 852 ? 10.369 -2.549 -1.161 1.00 90.25 852 ASN A N 1
ATOM 6546 C CA . ASN A 1 852 ? 9.160 -3.132 -0.583 1.00 90.25 852 ASN A CA 1
ATOM 6547 C C . ASN A 1 852 ? 8.947 -2.653 0.867 1.00 90.25 852 ASN A C 1
ATOM 6549 O O . ASN A 1 852 ? 9.925 -2.317 1.538 1.00 90.25 852 ASN A O 1
ATOM 6553 N N . PRO A 1 853 ? 7.695 -2.634 1.365 1.00 88.88 853 PRO A N 1
ATOM 6554 C CA . PRO A 1 853 ? 7.378 -2.082 2.680 1.00 88.88 853 PRO A CA 1
ATOM 6555 C C . PRO A 1 853 ? 8.009 -2.823 3.861 1.00 88.88 853 PRO A C 1
ATOM 6557 O O . PRO A 1 853 ? 8.056 -2.262 4.946 1.00 88.88 853 PRO A O 1
ATOM 6560 N N . 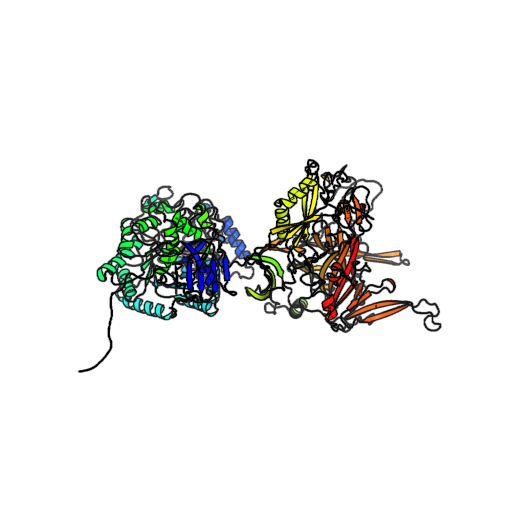ARG A 1 854 ? 8.485 -4.064 3.693 1.00 91.25 854 ARG A N 1
ATOM 6561 C CA . ARG A 1 854 ? 9.070 -4.848 4.786 1.00 91.25 854 ARG A CA 1
ATOM 6562 C C . ARG A 1 854 ? 10.586 -4.753 4.856 1.00 91.25 854 ARG A C 1
ATOM 6564 O O . ARG A 1 854 ? 11.099 -4.606 5.949 1.00 91.25 854 ARG A O 1
ATOM 6571 N N . GLU A 1 855 ? 11.288 -4.839 3.728 1.00 93.69 855 GLU A N 1
ATOM 6572 C CA . GLU A 1 855 ? 12.760 -4.903 3.645 1.00 93.69 855 GLU A CA 1
ATOM 6573 C C . GLU A 1 855 ? 13.412 -3.573 3.235 1.00 93.69 855 GLU A C 1
ATOM 6575 O O . GLU A 1 855 ? 14.636 -3.440 3.289 1.00 93.69 855 GLU A O 1
ATOM 6580 N N . GLY A 1 856 ? 12.621 -2.582 2.810 1.00 93.81 856 GLY A N 1
ATOM 6581 C CA . GLY A 1 856 ? 13.148 -1.341 2.255 1.00 93.81 856 GLY A CA 1
ATOM 6582 C C . GLY A 1 856 ? 13.800 -1.596 0.897 1.00 93.81 856 GLY A C 1
ATOM 6583 O O . GLY A 1 856 ? 13.158 -2.123 -0.014 1.00 93.81 856 GLY A O 1
ATOM 6584 N N . ALA A 1 857 ? 15.069 -1.210 0.736 1.00 95.88 857 ALA A N 1
ATOM 6585 C CA . ALA A 1 857 ? 15.793 -1.410 -0.518 1.00 95.88 857 ALA A CA 1
ATOM 6586 C C . ALA A 1 857 ? 16.230 -2.873 -0.711 1.00 95.88 857 ALA A C 1
ATOM 6588 O O . ALA A 1 857 ? 16.933 -3.443 0.128 1.00 95.88 857 ALA A O 1
ATOM 6589 N N . VAL A 1 858 ? 15.901 -3.441 -1.874 1.00 97.75 858 VAL A N 1
ATOM 6590 C CA . VAL A 1 858 ? 16.299 -4.796 -2.288 1.00 97.75 858 VAL A CA 1
ATOM 6591 C C . VAL A 1 858 ? 17.033 -4.743 -3.623 1.00 97.75 858 VAL A C 1
ATOM 6593 O O . VAL A 1 858 ? 16.559 -4.105 -4.571 1.00 97.75 858 VAL A O 1
ATOM 6596 N N . ILE A 1 859 ? 18.172 -5.438 -3.698 1.00 98.69 859 ILE A N 1
ATOM 6597 C CA . ILE A 1 859 ? 19.003 -5.536 -4.900 1.00 98.69 859 ILE A CA 1
ATOM 6598 C C . ILE A 1 859 ? 18.757 -6.873 -5.602 1.00 98.69 859 ILE A C 1
ATOM 6600 O O . ILE A 1 859 ? 18.790 -7.926 -4.964 1.00 98.69 859 ILE A O 1
ATOM 6604 N N . HIS A 1 860 ? 18.563 -6.833 -6.919 1.00 98.25 860 HIS A N 1
ATOM 6605 C CA . HIS A 1 860 ? 18.243 -7.994 -7.757 1.00 98.25 860 HIS A CA 1
ATOM 6606 C C . HIS A 1 860 ? 19.204 -8.138 -8.932 1.00 98.25 860 HIS A C 1
ATOM 6608 O O . HIS A 1 860 ? 19.712 -7.137 -9.439 1.00 98.25 860 HIS A O 1
ATOM 6614 N N . ASP A 1 861 ? 19.352 -9.368 -9.426 1.00 97.62 861 ASP A N 1
ATOM 6615 C CA . ASP A 1 861 ? 19.988 -9.681 -10.714 1.00 97.62 861 ASP A CA 1
ATOM 6616 C C . ASP A 1 861 ? 21.392 -9.058 -10.855 1.00 97.62 861 ASP A C 1
ATOM 6618 O O . ASP A 1 861 ? 21.663 -8.279 -11.770 1.00 97.62 861 ASP A O 1
ATOM 6622 N N . VAL A 1 862 ? 22.274 -9.357 -9.896 1.00 98.69 862 VAL A N 1
ATOM 6623 C CA . VAL A 1 862 ? 23.598 -8.739 -9.751 1.00 98.69 862 VAL A CA 1
ATOM 6624 C C . VAL A 1 862 ? 24.634 -9.447 -10.613 1.00 98.69 862 VAL A C 1
ATOM 6626 O O . VAL A 1 862 ? 24.950 -10.621 -10.401 1.00 98.69 862 VAL A O 1
ATOM 6629 N N . TYR A 1 863 ? 25.218 -8.691 -11.537 1.00 98.44 863 TYR A N 1
ATOM 6630 C CA . TYR A 1 863 ? 26.265 -9.122 -12.454 1.00 98.44 863 TYR A CA 1
ATOM 6631 C C . TYR A 1 863 ? 27.487 -8.212 -12.348 1.00 98.44 863 TYR A C 1
ATOM 6633 O O . TYR A 1 863 ? 27.366 -7.011 -12.098 1.00 98.44 863 TYR A O 1
ATOM 6641 N N . TYR A 1 864 ? 28.662 -8.788 -12.593 1.00 98.38 864 TYR A N 1
ATOM 6642 C CA . TYR A 1 864 ? 29.904 -8.057 -12.814 1.00 98.38 864 TYR A CA 1
ATOM 6643 C C . TYR A 1 864 ? 30.557 -8.554 -14.101 1.00 98.38 864 TYR A C 1
ATOM 6645 O O . TYR A 1 864 ? 30.894 -9.733 -14.195 1.00 98.38 864 TYR A O 1
ATOM 6653 N N . ASP A 1 865 ? 30.768 -7.656 -15.065 1.00 95.94 865 ASP A N 1
ATOM 6654 C CA . ASP A 1 865 ? 31.429 -7.960 -16.345 1.00 95.94 865 ASP A CA 1
ATOM 6655 C C . ASP A 1 865 ? 30.767 -9.159 -17.057 1.00 95.94 865 ASP A C 1
ATOM 6657 O O . ASP A 1 865 ? 31.411 -10.163 -17.361 1.00 95.94 865 ASP A O 1
ATOM 6661 N N . ASP A 1 866 ? 29.438 -9.080 -17.212 1.00 94.56 866 ASP A N 1
ATOM 6662 C CA . ASP A 1 866 ? 28.550 -10.102 -17.799 1.00 94.56 866 ASP A CA 1
ATOM 6663 C C . ASP A 1 866 ? 28.544 -11.470 -17.094 1.00 94.56 866 ASP A C 1
ATOM 6665 O O . ASP A 1 866 ? 28.056 -12.469 -17.628 1.00 94.56 866 ASP A O 1
ATOM 6669 N N . ARG A 1 867 ? 29.036 -11.531 -15.853 1.00 97.38 867 ARG A N 1
ATOM 6670 C CA . ARG A 1 867 ? 29.030 -12.748 -15.037 1.00 97.38 867 ARG A CA 1
ATOM 6671 C C . ARG A 1 867 ? 28.151 -12.594 -13.812 1.00 97.38 867 ARG A C 1
ATOM 6673 O O . ARG A 1 867 ? 28.259 -11.613 -13.081 1.00 97.38 867 ARG A O 1
ATOM 6680 N N . SER A 1 868 ? 27.299 -13.588 -13.587 1.00 98.19 868 SER A N 1
ATOM 6681 C CA . SER A 1 868 ? 26.349 -13.585 -12.476 1.00 98.19 868 SER A CA 1
ATOM 6682 C C . SER A 1 868 ? 27.070 -13.706 -11.130 1.00 98.19 868 SER A C 1
ATOM 6684 O O . SER A 1 868 ? 28.023 -14.483 -10.992 1.00 98.19 868 SER A O 1
ATOM 6686 N N . VAL A 1 869 ? 26.628 -12.917 -10.149 1.00 98.69 869 VAL A N 1
ATOM 6687 C CA . VAL A 1 869 ? 27.179 -12.881 -8.788 1.00 98.69 869 VAL A CA 1
ATOM 6688 C C . VAL A 1 869 ? 26.090 -13.228 -7.773 1.00 98.69 869 VAL A C 1
ATOM 6690 O O . VAL A 1 869 ? 26.206 -14.235 -7.078 1.00 98.69 869 VAL A O 1
ATOM 6693 N N . LEU A 1 870 ? 25.016 -12.438 -7.696 1.00 98.69 870 LEU A N 1
ATOM 6694 C CA . LEU A 1 870 ? 23.890 -12.667 -6.781 1.00 98.69 870 LEU A CA 1
ATOM 6695 C C . LEU A 1 870 ? 22.570 -12.588 -7.550 1.00 98.69 870 LEU A C 1
ATOM 6697 O O . LEU A 1 870 ? 22.402 -11.724 -8.405 1.00 98.69 870 LEU A O 1
ATOM 6701 N N . TYR A 1 871 ? 21.608 -13.436 -7.202 1.00 98.62 871 TYR A N 1
ATOM 6702 C CA . TYR A 1 871 ? 20.229 -13.295 -7.660 1.00 98.62 871 TYR A CA 1
ATOM 6703 C C . TYR A 1 871 ? 19.486 -12.213 -6.863 1.00 98.62 871 TYR A C 1
ATOM 6705 O O . TYR A 1 871 ? 18.799 -11.386 -7.460 1.00 98.62 871 TYR A O 1
ATOM 6713 N N . ARG A 1 872 ? 19.652 -12.185 -5.530 1.00 98.56 872 ARG A N 1
ATOM 6714 C CA . ARG A 1 872 ? 18.956 -11.249 -4.627 1.00 98.56 872 ARG A CA 1
ATOM 6715 C C . ARG A 1 872 ? 19.771 -10.938 -3.365 1.00 98.56 872 ARG A C 1
ATOM 6717 O O . ARG A 1 872 ? 20.388 -11.838 -2.794 1.00 98.56 872 ARG A O 1
ATOM 6724 N N . LEU A 1 873 ? 19.728 -9.690 -2.898 1.00 98.75 873 LEU A N 1
ATOM 6725 C CA . LEU A 1 873 ? 20.358 -9.220 -1.655 1.00 98.75 873 LEU A CA 1
ATOM 6726 C C . LEU A 1 873 ? 19.421 -8.263 -0.898 1.00 98.75 873 LEU A C 1
ATOM 6728 O O . LEU A 1 873 ? 18.950 -7.284 -1.482 1.00 98.75 873 LEU A O 1
ATOM 6732 N N . SER A 1 874 ? 19.171 -8.534 0.387 1.00 98.00 874 SER A N 1
ATOM 6733 C CA . SER A 1 874 ? 18.341 -7.685 1.258 1.00 98.00 874 SER A CA 1
ATOM 6734 C C . SER A 1 874 ? 18.723 -7.769 2.740 1.00 98.00 874 SER A C 1
ATOM 6736 O O . SER A 1 874 ? 19.378 -8.721 3.177 1.00 98.00 874 SER A O 1
ATOM 6738 N N . ILE A 1 875 ? 18.264 -6.793 3.529 1.00 97.31 875 ILE A N 1
ATOM 6739 C CA . ILE A 1 875 ? 18.117 -6.945 4.981 1.00 97.31 875 ILE A CA 1
ATOM 6740 C C . ILE A 1 875 ? 16.802 -7.685 5.234 1.00 97.31 875 ILE A C 1
ATOM 6742 O O . ILE A 1 875 ? 15.742 -7.223 4.828 1.00 97.31 875 ILE A O 1
ATOM 6746 N N . SER A 1 876 ? 16.887 -8.857 5.855 1.00 97.25 876 SER A N 1
ATOM 6747 C CA . SER A 1 876 ? 15.757 -9.765 6.063 1.00 97.25 876 SER A CA 1
ATOM 6748 C C . SER A 1 876 ? 14.994 -9.468 7.348 1.00 97.25 876 SER A C 1
ATOM 6750 O O . SER A 1 876 ? 13.769 -9.564 7.371 1.00 97.25 876 SER A O 1
ATOM 6752 N N . GLU A 1 877 ? 15.723 -9.152 8.420 1.00 97.19 877 GLU A N 1
ATOM 6753 C CA . GLU A 1 877 ? 15.154 -8.867 9.735 1.00 97.19 877 GLU A CA 1
ATOM 6754 C C . GLU A 1 877 ? 16.153 -8.106 10.617 1.00 97.19 877 GLU A C 1
ATOM 6756 O O . GLU A 1 877 ? 17.370 -8.179 10.405 1.00 97.19 877 GLU A O 1
ATOM 6761 N N . MET A 1 878 ? 15.638 -7.429 11.641 1.00 96.31 878 MET A N 1
ATOM 6762 C CA . MET A 1 878 ? 16.410 -6.890 12.757 1.00 96.31 878 MET A CA 1
ATOM 6763 C C . MET A 1 878 ? 15.643 -7.107 14.059 1.00 96.31 878 MET A C 1
ATOM 6765 O O . MET A 1 878 ? 14.446 -6.866 14.099 1.00 96.31 878 MET A O 1
ATOM 6769 N N . THR A 1 879 ? 16.317 -7.532 15.131 1.00 97.12 879 THR A N 1
ATOM 6770 C CA . THR A 1 879 ? 15.707 -7.572 16.470 1.00 97.12 879 THR A CA 1
ATOM 6771 C C . THR A 1 879 ? 16.519 -6.799 17.500 1.00 97.12 879 THR A C 1
ATOM 6773 O O . THR A 1 879 ? 17.755 -6.856 17.490 1.00 97.12 879 THR A O 1
ATOM 6776 N N . VAL A 1 880 ? 15.815 -6.116 18.413 1.00 97.12 880 VAL A N 1
ATOM 6777 C CA . VAL A 1 880 ? 16.414 -5.258 19.448 1.00 97.12 880 VAL A CA 1
ATOM 6778 C C . VAL A 1 880 ? 16.020 -5.708 20.867 1.00 97.12 880 VAL A C 1
ATOM 6780 O O . VAL A 1 880 ? 15.147 -5.101 21.491 1.00 97.12 880 VAL A O 1
ATOM 6783 N N . PRO A 1 881 ? 16.589 -6.810 21.401 1.00 97.44 881 PRO A N 1
ATOM 6784 C CA . PRO A 1 881 ? 16.272 -7.300 22.743 1.00 97.44 881 PRO A CA 1
ATOM 6785 C C . PRO A 1 881 ? 16.920 -6.446 23.844 1.00 97.44 881 PRO A C 1
ATOM 6787 O O . PRO A 1 881 ? 18.147 -6.318 23.906 1.00 97.44 881 PRO A O 1
ATOM 6790 N N . TYR A 1 882 ? 16.101 -5.914 24.755 1.00 98.00 882 TYR A N 1
ATOM 6791 C CA . TYR A 1 882 ? 16.544 -5.203 25.958 1.00 98.00 882 TYR A CA 1
ATOM 6792 C C . TYR A 1 882 ? 16.772 -6.150 27.144 1.00 98.00 882 TYR A C 1
ATOM 6794 O O . TYR A 1 882 ? 16.054 -7.134 27.342 1.00 98.00 882 TYR A O 1
ATOM 6802 N N . ALA A 1 883 ? 17.767 -5.813 27.970 1.00 97.00 883 ALA A N 1
ATOM 6803 C CA . ALA A 1 883 ? 18.279 -6.658 29.050 1.00 97.00 883 ALA A CA 1
ATOM 6804 C C . ALA A 1 883 ? 17.925 -6.172 30.469 1.00 97.00 883 ALA A C 1
ATOM 6806 O O . ALA A 1 883 ? 18.465 -6.694 31.446 1.00 97.00 883 ALA A O 1
ATOM 6807 N N . ASP A 1 884 ? 17.040 -5.181 30.609 1.00 97.00 884 ASP A N 1
ATOM 6808 C CA . ASP A 1 884 ? 16.554 -4.747 31.921 1.00 97.00 884 ASP A CA 1
ATOM 6809 C C . ASP A 1 884 ? 15.582 -5.793 32.500 1.00 97.00 884 ASP A C 1
ATOM 6811 O O . ASP A 1 884 ? 14.534 -6.052 31.903 1.00 97.00 884 ASP A O 1
ATOM 6815 N N . PRO A 1 885 ? 15.909 -6.420 33.646 1.00 95.62 885 PRO A N 1
ATOM 6816 C CA . PRO A 1 885 ? 15.105 -7.499 34.205 1.00 95.62 885 PRO A CA 1
ATOM 6817 C C . PRO A 1 885 ? 13.851 -7.004 34.938 1.00 95.62 885 PRO A C 1
ATOM 6819 O O . PRO A 1 885 ? 13.045 -7.829 35.373 1.00 95.62 885 PRO A O 1
ATOM 6822 N N . ARG A 1 886 ? 13.686 -5.689 35.135 1.00 96.50 886 ARG A N 1
ATOM 6823 C CA . ARG A 1 886 ? 12.514 -5.132 35.819 1.00 96.50 886 ARG A CA 1
ATOM 6824 C C . ARG A 1 886 ? 11.298 -5.233 34.887 1.00 96.50 886 ARG A C 1
ATOM 6826 O O . ARG A 1 886 ? 11.382 -4.804 33.735 1.00 96.50 886 ARG A O 1
ATOM 6833 N N . PRO A 1 887 ? 10.159 -5.792 35.328 1.00 94.31 887 PRO A N 1
ATOM 6834 C CA . PRO A 1 887 ? 8.970 -5.812 34.496 1.00 94.31 887 PRO A CA 1
ATOM 6835 C C . PRO A 1 887 ? 8.410 -4.390 34.304 1.00 94.31 887 PRO A C 1
ATOM 6837 O O . PRO A 1 887 ? 8.491 -3.569 35.219 1.00 94.31 887 PRO A O 1
ATOM 6840 N N . PRO A 1 888 ? 7.818 -4.101 33.134 1.00 95.19 888 PRO A N 1
ATOM 6841 C CA . PRO A 1 888 ? 7.628 -5.003 32.004 1.00 95.19 888 PRO A CA 1
ATOM 6842 C C . PRO A 1 888 ? 8.725 -4.887 30.922 1.00 95.19 888 PRO A C 1
ATOM 6844 O O . PRO A 1 888 ? 8.485 -5.236 29.767 1.00 95.19 888 PRO A O 1
ATOM 6847 N N . PHE A 1 889 ? 9.929 -4.393 31.240 1.00 96.31 889 PHE A N 1
ATOM 6848 C CA . PHE A 1 889 ? 10.965 -4.115 30.233 1.00 96.31 889 PHE A CA 1
ATOM 6849 C C . PHE A 1 889 ? 11.486 -5.361 29.514 1.00 96.31 889 PHE A C 1
ATOM 6851 O O . PHE A 1 889 ? 11.973 -5.248 28.392 1.00 96.31 889 PHE A O 1
ATOM 6858 N N . HIS A 1 890 ? 11.291 -6.557 30.079 1.00 93.56 890 HIS A N 1
ATOM 6859 C CA . HIS A 1 890 ? 11.543 -7.826 29.389 1.00 93.56 890 HIS A CA 1
ATOM 6860 C C . HIS A 1 890 ? 10.742 -7.978 28.085 1.00 93.56 890 HIS A C 1
ATOM 6862 O O . HIS A 1 890 ? 11.122 -8.793 27.244 1.00 93.56 890 HIS A O 1
ATOM 6868 N N . ARG A 1 891 ? 9.647 -7.219 27.916 1.00 94.94 891 ARG A N 1
ATOM 6869 C CA . ARG A 1 891 ? 8.849 -7.162 26.685 1.00 94.94 891 ARG A CA 1
ATOM 6870 C C . ARG A 1 891 ? 9.483 -6.303 25.586 1.00 94.94 891 ARG A C 1
ATOM 6872 O O . ARG A 1 891 ? 9.098 -6.454 24.431 1.00 94.94 891 ARG A O 1
ATOM 6879 N N . LYS A 1 892 ? 10.431 -5.411 25.908 1.00 96.31 892 LYS A N 1
ATOM 6880 C CA . LYS A 1 892 ? 11.111 -4.554 24.923 1.00 96.31 892 LYS A CA 1
ATOM 6881 C C . LYS A 1 892 ? 12.042 -5.405 24.054 1.00 96.31 892 LYS A C 1
ATOM 6883 O O . LYS A 1 892 ? 13.217 -5.596 24.349 1.00 96.31 892 LYS A O 1
ATOM 6888 N N . GLN A 1 893 ? 11.464 -5.964 23.001 1.00 96.31 893 GLN A N 1
ATOM 6889 C CA . GLN A 1 893 ? 12.138 -6.699 21.944 1.00 96.31 893 GLN A CA 1
ATOM 6890 C C . GLN A 1 893 ? 11.327 -6.509 20.666 1.00 96.31 893 GLN A C 1
ATOM 6892 O O . GLN A 1 893 ? 10.381 -7.268 20.412 1.00 96.31 893 GLN A O 1
ATOM 6897 N N . ALA A 1 894 ? 11.702 -5.486 19.907 1.00 93.56 894 ALA A N 1
ATOM 6898 C CA . ALA A 1 894 ? 11.149 -5.219 18.590 1.00 93.56 894 ALA A CA 1
ATOM 6899 C C . ALA A 1 894 ? 11.759 -6.167 17.548 1.00 93.56 894 ALA A C 1
ATOM 6901 O O . ALA A 1 894 ? 12.890 -6.646 17.716 1.00 93.56 894 ALA A O 1
ATOM 6902 N N . PHE A 1 895 ? 10.985 -6.457 16.508 1.00 95.50 895 PHE A N 1
ATOM 6903 C CA . PHE A 1 895 ? 11.449 -7.023 15.245 1.00 95.50 895 PHE A CA 1
ATOM 6904 C C . PHE A 1 895 ? 11.166 -5.992 14.167 1.00 95.50 895 PHE A C 1
ATOM 6906 O O . PHE A 1 895 ? 10.089 -5.996 13.596 1.00 95.50 895 PHE A O 1
ATOM 6913 N N . ASP A 1 896 ? 12.048 -5.031 13.950 1.00 90.88 896 ASP A N 1
ATOM 6914 C CA . ASP A 1 896 ? 11.624 -3.784 13.314 1.00 90.88 896 ASP A CA 1
ATOM 6915 C C . ASP A 1 896 ? 11.171 -3.942 11.856 1.00 90.88 896 ASP A C 1
ATOM 6917 O O . ASP A 1 896 ? 10.300 -3.205 11.393 1.00 90.88 896 ASP A O 1
ATOM 6921 N N . PHE A 1 897 ? 11.700 -4.943 11.144 1.00 92.31 897 PHE A N 1
ATOM 6922 C CA . PHE A 1 897 ? 11.246 -5.261 9.793 1.00 92.31 897 PHE A CA 1
ATOM 6923 C C . PHE A 1 897 ? 9.928 -6.036 9.841 1.00 92.31 897 PHE A C 1
ATOM 6925 O O . PHE A 1 897 ? 8.983 -5.681 9.137 1.00 92.31 897 PHE A O 1
ATOM 6932 N N . GLY A 1 898 ? 9.825 -7.074 10.673 1.00 90.56 898 GLY A N 1
ATOM 6933 C CA . GLY A 1 898 ? 8.641 -7.936 10.708 1.00 90.56 898 GLY A CA 1
ATOM 6934 C C . GLY A 1 898 ? 7.460 -7.473 11.570 1.00 90.56 898 GLY A C 1
ATOM 6935 O O . GLY A 1 898 ? 6.329 -7.864 11.289 1.00 90.56 898 GLY A O 1
ATOM 6936 N N . ASP A 1 899 ? 7.681 -6.656 12.599 1.00 87.38 899 ASP A N 1
ATOM 6937 C CA . ASP A 1 899 ? 6.632 -6.165 13.497 1.00 87.38 899 ASP A CA 1
ATOM 6938 C C . ASP A 1 899 ? 5.791 -5.091 12.819 1.00 87.38 899 ASP A C 1
ATOM 6940 O O . ASP A 1 899 ? 4.597 -5.074 13.083 1.00 87.38 899 ASP A O 1
ATOM 6944 N N . GLY A 1 900 ? 6.364 -4.230 11.965 1.00 68.81 900 GLY A N 1
ATOM 6945 C CA . GLY A 1 900 ? 5.647 -3.091 11.370 1.00 68.81 900 GLY A CA 1
ATOM 6946 C C . GLY A 1 900 ? 5.927 -2.767 9.907 1.00 68.81 900 GLY A C 1
ATOM 6947 O O . GLY A 1 900 ? 5.270 -1.889 9.359 1.00 68.81 900 GLY A O 1
ATOM 6948 N N . GLY A 1 901 ? 6.869 -3.459 9.261 1.00 67.94 901 GLY A N 1
ATOM 6949 C CA . GLY A 1 901 ? 7.299 -3.114 7.911 1.00 67.94 901 GLY A CA 1
ATOM 6950 C C . GLY A 1 901 ? 7.940 -1.724 7.861 1.00 67.94 901 GLY A C 1
ATOM 6951 O O . GLY A 1 901 ? 7.267 -0.692 7.861 1.00 67.94 901 GLY A O 1
ATOM 6952 N N . ILE A 1 902 ? 9.270 -1.679 7.768 1.00 71.06 902 ILE A N 1
ATOM 6953 C CA . ILE A 1 902 ? 10.040 -0.426 7.827 1.00 71.06 902 ILE A CA 1
ATOM 6954 C C . ILE A 1 902 ? 9.701 0.599 6.735 1.00 71.06 902 ILE A C 1
ATOM 6956 O O . ILE A 1 902 ? 10.164 1.731 6.800 1.00 71.06 902 ILE A O 1
ATOM 6960 N N . GLY A 1 903 ? 8.895 0.243 5.736 1.00 67.94 903 GLY A N 1
ATOM 6961 C CA . GLY A 1 903 ? 8.388 1.166 4.734 1.00 67.94 903 GLY A CA 1
ATOM 6962 C C . GLY A 1 903 ? 7.621 2.334 5.347 1.00 67.94 903 GLY A C 1
ATOM 6963 O O . GLY A 1 903 ? 7.809 3.453 4.894 1.00 67.94 903 GLY A O 1
ATOM 6964 N N . HIS A 1 904 ? 6.850 2.125 6.418 1.00 73.31 904 HIS A N 1
ATOM 6965 C CA . HIS A 1 904 ? 6.206 3.235 7.139 1.00 73.31 904 HIS A CA 1
ATOM 6966 C C . HIS A 1 904 ? 7.171 4.038 8.026 1.00 73.31 904 HIS A C 1
ATOM 6968 O O . HIS A 1 904 ? 6.827 5.124 8.482 1.00 73.31 904 HIS A O 1
ATOM 6974 N N . ALA A 1 905 ? 8.367 3.504 8.261 1.00 84.19 905 ALA A N 1
ATOM 6975 C CA . ALA A 1 905 ? 9.440 4.121 9.029 1.00 84.19 905 ALA A CA 1
ATOM 6976 C C . ALA A 1 905 ? 10.544 4.702 8.128 1.00 84.19 905 ALA A C 1
ATOM 6978 O O . ALA A 1 905 ? 11.557 5.162 8.644 1.00 84.19 905 ALA A O 1
ATOM 6979 N N . VAL A 1 906 ? 10.404 4.646 6.797 1.00 89.12 906 VAL A N 1
ATOM 6980 C CA . VAL A 1 906 ? 11.453 5.086 5.871 1.00 89.12 906 VAL A CA 1
ATOM 6981 C C . VAL A 1 906 ? 11.470 6.606 5.748 1.00 89.12 906 VAL A C 1
ATOM 6983 O O . VAL A 1 906 ? 10.430 7.254 5.622 1.00 89.12 906 VAL A O 1
ATOM 6986 N N . ASN A 1 907 ? 12.666 7.184 5.735 1.00 89.38 907 ASN A N 1
ATOM 6987 C CA . ASN A 1 907 ? 12.823 8.631 5.703 1.00 89.38 907 ASN A CA 1
ATOM 6988 C C . ASN A 1 907 ? 12.770 9.155 4.262 1.00 89.38 907 ASN A C 1
ATOM 6990 O O . ASN A 1 907 ? 13.317 8.554 3.333 1.00 89.38 907 ASN A O 1
ATOM 6994 N N . ASN A 1 908 ? 12.186 10.341 4.087 1.00 89.94 908 ASN A N 1
ATOM 6995 C CA . ASN A 1 908 ? 12.308 11.102 2.846 1.00 89.94 908 ASN A CA 1
ATOM 6996 C C . ASN A 1 908 ? 13.691 11.770 2.810 1.00 89.94 908 ASN A C 1
ATOM 6998 O O . ASN A 1 908 ? 13.911 12.802 3.446 1.00 89.94 908 ASN A O 1
ATOM 7002 N N . LEU A 1 909 ? 14.629 11.183 2.066 1.00 90.00 909 LEU A N 1
ATOM 7003 C CA . LEU A 1 909 ? 16.027 11.610 2.067 1.00 90.00 909 LEU A CA 1
ATOM 7004 C C . LEU A 1 909 ? 16.213 12.973 1.377 1.00 90.00 909 LEU A C 1
ATOM 7006 O O . LEU A 1 909 ? 15.724 13.224 0.267 1.00 90.00 909 LEU A O 1
ATOM 7010 N N . THR A 1 910 ? 16.980 13.852 2.017 1.00 80.88 910 THR A N 1
ATOM 7011 C CA . THR A 1 910 ? 17.216 15.236 1.604 1.00 80.88 910 THR A CA 1
ATOM 7012 C C . THR A 1 910 ? 18.596 15.411 0.972 1.00 80.88 910 THR A C 1
ATOM 7014 O O . THR A 1 910 ? 19.629 15.000 1.509 1.00 80.88 910 THR A O 1
ATOM 7017 N N . LEU A 1 911 ? 18.621 16.062 -0.195 1.00 74.94 911 LEU A N 1
ATOM 7018 C CA . LEU A 1 911 ? 19.843 16.337 -0.951 1.00 74.94 911 LEU A CA 1
ATOM 7019 C C . LEU A 1 911 ? 20.794 17.239 -0.157 1.00 74.94 911 LEU A C 1
ATOM 7021 O O . LEU A 1 911 ? 20.409 18.324 0.269 1.00 74.94 911 LEU A O 1
ATOM 7025 N N . GLY A 1 912 ? 22.051 16.812 -0.017 1.00 71.44 912 GLY A N 1
ATOM 7026 C CA . GLY A 1 912 ? 23.090 17.575 0.681 1.00 71.44 912 GLY A CA 1
ATOM 7027 C C . GLY A 1 912 ? 23.067 17.444 2.208 1.00 71.44 912 GLY A C 1
ATOM 7028 O O . GLY A 1 912 ? 23.988 17.948 2.848 1.00 71.44 912 GLY A O 1
ATOM 7029 N N . CYS A 1 913 ? 22.075 16.745 2.770 1.00 81.81 913 CYS A N 1
ATOM 7030 C CA . CYS A 1 913 ? 21.993 16.398 4.189 1.00 81.81 913 CYS A CA 1
ATOM 7031 C C . CYS A 1 913 ? 22.254 14.899 4.382 1.00 81.81 913 CYS A C 1
ATOM 7033 O O . CYS A 1 913 ? 23.325 14.528 4.856 1.00 81.81 913 CYS A O 1
ATOM 7035 N N . ASP A 1 914 ? 21.328 14.047 3.931 1.00 87.81 914 ASP A N 1
ATOM 7036 C CA . ASP A 1 914 ? 21.398 12.591 4.140 1.00 87.81 914 ASP A CA 1
ATOM 7037 C C . ASP A 1 914 ? 22.310 11.891 3.125 1.00 87.81 914 ASP A C 1
ATOM 7039 O O . ASP A 1 914 ? 22.977 10.904 3.439 1.00 87.81 914 ASP A O 1
ATOM 7043 N N . CYS A 1 915 ? 22.352 12.415 1.895 1.00 90.44 915 CYS A N 1
ATOM 7044 C CA . CYS A 1 915 ? 23.214 11.930 0.817 1.00 90.44 915 CYS A CA 1
ATOM 7045 C C . CYS A 1 915 ? 23.944 13.118 0.166 1.00 90.44 915 CYS A C 1
ATOM 7047 O O . CYS A 1 915 ? 23.312 14.075 -0.298 1.00 90.44 915 CYS A O 1
ATOM 7049 N N . LEU A 1 916 ? 25.282 13.068 0.139 1.00 93.25 916 LEU A N 1
ATOM 7050 C CA . LEU A 1 916 ? 26.155 14.159 -0.314 1.00 93.25 916 LEU A CA 1
ATOM 7051 C C . LEU A 1 916 ? 26.797 13.844 -1.673 1.00 93.25 916 LEU A C 1
ATOM 7053 O O . LEU A 1 916 ? 27.397 12.787 -1.850 1.00 93.25 916 LEU A O 1
ATOM 7057 N N . GLY A 1 917 ? 26.729 14.789 -2.614 1.00 94.19 917 GLY A N 1
ATOM 7058 C CA . GLY A 1 917 ? 27.308 14.657 -3.955 1.00 94.19 917 GLY A CA 1
ATOM 7059 C C . GLY A 1 917 ? 26.249 14.744 -5.051 1.00 94.19 917 GLY A C 1
ATOM 7060 O O . GLY A 1 917 ? 25.312 15.536 -4.951 1.00 94.19 917 GLY A O 1
ATOM 7061 N N . VAL A 1 918 ? 26.400 13.942 -6.109 1.00 95.88 918 VAL A N 1
ATOM 7062 C CA . VAL A 1 918 ? 25.424 13.849 -7.205 1.00 95.88 918 VAL A CA 1
ATOM 7063 C C . VAL A 1 918 ? 24.562 12.610 -6.999 1.00 95.88 918 VAL A C 1
ATOM 7065 O O . VAL A 1 918 ? 25.044 11.485 -7.111 1.00 95.88 918 VAL A O 1
ATOM 7068 N N . ILE A 1 919 ? 23.293 12.831 -6.655 1.00 97.44 919 ILE A N 1
ATOM 7069 C CA . ILE A 1 919 ? 22.410 11.797 -6.109 1.00 97.44 919 ILE A CA 1
ATOM 7070 C C . ILE A 1 919 ? 21.274 11.473 -7.081 1.00 97.44 919 ILE A C 1
ATOM 7072 O O . ILE A 1 919 ? 20.593 12.370 -7.581 1.00 97.44 919 ILE A O 1
ATOM 7076 N N . LYS A 1 920 ? 21.018 10.180 -7.288 1.00 96.88 920 LYS A N 1
ATOM 7077 C CA . LYS A 1 920 ? 19.780 9.662 -7.875 1.00 96.88 920 LYS A CA 1
ATOM 7078 C C . LYS A 1 920 ? 18.895 9.113 -6.760 1.00 96.88 920 LYS A C 1
ATOM 7080 O O . LYS A 1 920 ? 19.330 8.262 -5.999 1.00 96.88 920 LYS A O 1
ATOM 7085 N N . TYR A 1 921 ? 17.646 9.562 -6.696 1.00 97.06 921 TYR A N 1
ATOM 7086 C CA . TYR A 1 921 ? 16.652 9.019 -5.772 1.00 97.06 921 TYR A CA 1
ATOM 7087 C C . TYR A 1 921 ? 15.702 8.031 -6.459 1.00 97.06 921 TYR A C 1
ATOM 7089 O O . TYR A 1 921 ? 15.373 8.204 -7.644 1.00 97.06 921 TYR A O 1
ATOM 7097 N N . PHE A 1 922 ? 15.253 7.037 -5.692 1.00 96.38 922 PHE A N 1
ATOM 7098 C CA . PHE A 1 922 ? 14.115 6.175 -6.009 1.00 96.38 922 PHE A CA 1
ATOM 7099 C C . PHE A 1 922 ? 12.993 6.418 -4.996 1.00 96.38 922 PHE A C 1
ATOM 7101 O O . PHE A 1 922 ? 13.252 6.631 -3.808 1.00 96.38 922 PHE A O 1
ATOM 7108 N N . ASP A 1 923 ? 11.760 6.395 -5.491 1.00 94.19 923 ASP A N 1
ATOM 7109 C CA . ASP A 1 923 ? 10.545 6.555 -4.697 1.00 94.19 923 ASP A CA 1
ATOM 7110 C C . ASP A 1 923 ? 9.982 5.174 -4.311 1.00 94.19 923 ASP A C 1
ATOM 7112 O O . ASP A 1 923 ? 10.269 4.165 -4.959 1.00 94.19 923 ASP A O 1
ATOM 7116 N N . GLY A 1 924 ? 9.182 5.141 -3.250 1.00 9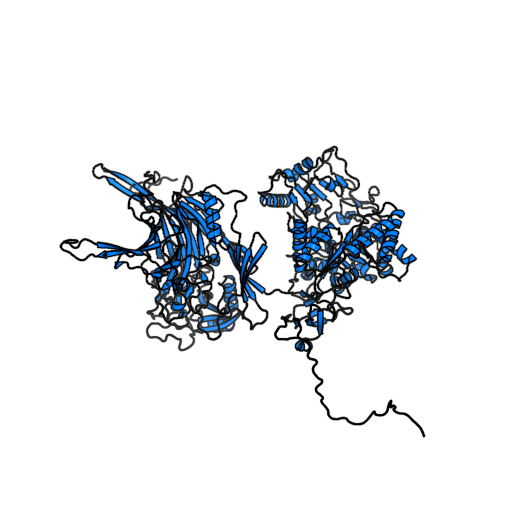1.19 924 GLY A N 1
ATOM 7117 C CA . GLY A 1 924 ? 8.403 3.993 -2.801 1.00 91.19 924 GLY A CA 1
ATOM 7118 C C . GLY A 1 924 ? 6.904 4.269 -2.907 1.00 91.19 924 GLY A C 1
ATOM 7119 O O . GLY A 1 924 ? 6.470 5.400 -3.144 1.00 91.19 924 GLY A O 1
ATOM 7120 N N . VAL A 1 925 ? 6.107 3.219 -2.728 1.00 90.44 925 VAL A N 1
ATOM 7121 C CA . VAL A 1 925 ? 4.646 3.308 -2.629 1.00 90.44 925 VAL A CA 1
ATOM 7122 C C . VAL A 1 925 ? 4.200 2.440 -1.459 1.00 90.44 925 VAL A C 1
ATOM 7124 O O . VAL A 1 925 ? 4.595 1.276 -1.374 1.00 90.44 925 VAL A O 1
ATOM 7127 N N . LEU A 1 926 ? 3.399 3.017 -0.571 1.00 89.69 926 LEU A N 1
ATOM 7128 C CA . LEU A 1 926 ? 2.750 2.349 0.558 1.00 89.69 926 LEU A CA 1
ATOM 7129 C C . LEU A 1 926 ? 1.230 2.346 0.350 1.00 89.69 926 LEU A C 1
ATOM 7131 O O . LEU A 1 926 ? 0.732 2.939 -0.609 1.00 89.69 926 LEU A O 1
ATOM 7135 N N . CYS A 1 927 ? 0.485 1.670 1.226 1.00 88.12 927 CYS A N 1
ATOM 7136 C CA . CYS A 1 927 ? -0.977 1.693 1.210 1.00 88.12 927 CYS A CA 1
ATOM 7137 C C . CYS A 1 927 ? -1.558 2.311 2.488 1.00 88.12 927 CYS A C 1
ATOM 7139 O O . CYS A 1 927 ? -1.048 2.066 3.582 1.00 88.12 927 CYS A O 1
ATOM 7141 N N . THR A 1 928 ? -2.661 3.047 2.352 1.00 87.94 928 THR A N 1
ATOM 7142 C CA . THR A 1 928 ? -3.486 3.501 3.485 1.00 87.94 928 THR A CA 1
ATOM 7143 C C . THR A 1 928 ? -4.382 2.358 4.003 1.00 87.94 928 THR A C 1
ATOM 7145 O O . THR A 1 928 ? -4.534 1.348 3.303 1.00 87.94 928 THR A O 1
ATOM 7148 N N . PRO A 1 929 ? -5.026 2.486 5.185 1.00 84.12 929 PRO A N 1
ATOM 7149 C CA . PRO A 1 929 ? -5.957 1.473 5.701 1.00 84.12 929 PRO A CA 1
ATOM 7150 C C . PRO A 1 929 ? -7.124 1.168 4.753 1.00 84.12 929 PRO A C 1
ATOM 7152 O O . PRO A 1 929 ? -7.661 0.064 4.766 1.00 84.12 929 PRO A O 1
ATOM 7155 N N . GLU A 1 930 ? -7.502 2.123 3.905 1.00 84.38 930 GLU A N 1
ATOM 7156 C CA . GLU A 1 930 ? -8.571 2.001 2.908 1.00 84.38 930 GLU A CA 1
ATOM 7157 C C . GLU A 1 930 ? -8.080 1.366 1.595 1.00 84.38 930 GLU A C 1
ATOM 7159 O O . GLU A 1 930 ? -8.870 1.157 0.677 1.00 84.38 930 GLU A O 1
ATOM 7164 N N . GLY A 1 931 ? -6.780 1.066 1.487 1.00 85.62 931 GLY A N 1
ATOM 7165 C CA . GLY A 1 931 ? -6.163 0.465 0.305 1.00 85.62 931 GLY A CA 1
ATOM 7166 C C . GLY A 1 931 ? -5.746 1.472 -0.768 1.00 85.62 931 GLY A C 1
ATOM 7167 O O . GLY A 1 931 ? -5.468 1.069 -1.898 1.00 85.62 931 GLY A O 1
ATOM 7168 N N . LYS A 1 932 ? -5.688 2.776 -0.452 1.00 88.50 932 LYS A N 1
ATOM 7169 C CA . LYS A 1 932 ? -5.205 3.801 -1.393 1.00 88.50 932 LYS A CA 1
ATOM 7170 C C . LYS A 1 932 ? -3.681 3.772 -1.476 1.00 88.50 932 LYS A C 1
ATOM 7172 O O . LYS A 1 932 ? -3.016 3.579 -0.465 1.00 88.50 932 LYS A O 1
ATOM 7177 N N . ALA A 1 933 ? -3.130 3.988 -2.669 1.00 89.56 933 ALA A N 1
ATOM 7178 C CA . ALA A 1 933 ? -1.688 4.101 -2.866 1.00 89.56 933 ALA A CA 1
ATOM 7179 C C . ALA A 1 933 ? -1.171 5.460 -2.369 1.00 89.56 933 ALA A C 1
ATOM 7181 O O . ALA A 1 933 ? -1.681 6.507 -2.768 1.00 89.56 933 ALA A O 1
ATOM 7182 N N . GLU A 1 934 ? -0.127 5.442 -1.548 1.00 87.25 934 GLU A N 1
ATOM 7183 C CA . GLU A 1 934 ? 0.543 6.624 -1.017 1.00 87.25 934 GLU A CA 1
ATOM 7184 C C . GLU A 1 934 ? 1.991 6.653 -1.506 1.00 87.25 934 GLU A C 1
ATOM 7186 O O . GLU A 1 934 ? 2.783 5.749 -1.233 1.00 87.25 934 GLU A O 1
ATOM 7191 N N . LYS A 1 935 ? 2.342 7.687 -2.275 1.00 89.44 935 LYS A N 1
ATOM 7192 C CA . LYS A 1 935 ? 3.701 7.851 -2.790 1.00 89.44 935 LYS A CA 1
ATOM 7193 C C . LYS A 1 935 ? 4.629 8.339 -1.678 1.00 89.44 935 LYS A C 1
ATOM 7195 O O . LYS A 1 935 ? 4.483 9.461 -1.200 1.00 89.44 935 LYS A O 1
ATOM 7200 N N . THR A 1 936 ? 5.670 7.569 -1.383 1.00 86.62 936 THR A N 1
ATOM 7201 C CA . THR A 1 936 ? 6.735 7.949 -0.446 1.00 86.62 936 THR A CA 1
ATOM 7202 C C . THR A 1 936 ? 7.965 8.352 -1.253 1.00 86.62 936 THR A C 1
ATOM 7204 O O . THR A 1 936 ? 8.553 7.544 -1.968 1.00 86.62 936 THR A O 1
ATOM 7207 N N . SER A 1 937 ? 8.323 9.633 -1.233 1.00 91.69 937 SER A N 1
ATOM 7208 C CA . SER A 1 937 ? 9.325 10.168 -2.164 1.00 91.69 937 SER A CA 1
ATOM 7209 C C . SER A 1 937 ? 10.740 10.078 -1.597 1.00 91.69 937 SER A C 1
ATOM 7211 O O . SER A 1 937 ? 10.966 10.423 -0.445 1.00 91.69 937 SER A O 1
ATOM 7213 N N . ARG A 1 938 ? 11.723 9.740 -2.440 1.00 93.56 938 ARG A N 1
ATOM 7214 C CA . ARG A 1 938 ? 13.162 9.751 -2.104 1.00 93.56 938 ARG A CA 1
ATOM 7215 C C . ARG A 1 938 ? 13.543 8.805 -0.961 1.00 93.56 938 ARG A C 1
ATOM 7217 O O . ARG A 1 938 ? 14.348 9.161 -0.108 1.00 93.56 938 ARG A O 1
ATOM 7224 N N . VAL A 1 939 ? 12.999 7.594 -0.978 1.00 95.12 939 VAL A N 1
ATOM 7225 C CA . VAL A 1 939 ? 13.214 6.576 0.066 1.00 95.12 939 VAL A CA 1
ATOM 7226 C C . VAL A 1 939 ? 14.538 5.825 -0.077 1.00 95.12 939 VAL A C 1
ATOM 7228 O O . VAL A 1 939 ? 15.046 5.260 0.886 1.00 95.12 939 VAL A O 1
ATOM 7231 N N . ILE A 1 940 ? 15.122 5.830 -1.280 1.00 97.50 940 ILE A N 1
ATOM 7232 C CA . ILE A 1 940 ? 16.451 5.271 -1.552 1.00 97.50 940 ILE A CA 1
ATOM 7233 C C . ILE A 1 940 ? 17.274 6.327 -2.274 1.00 97.50 940 ILE A C 1
ATOM 7235 O O . ILE A 1 940 ? 16.794 6.935 -3.235 1.00 97.50 940 ILE A O 1
ATOM 7239 N N . CYS A 1 941 ? 18.527 6.507 -1.867 1.00 97.75 941 CYS A N 1
ATOM 7240 C CA . CYS A 1 941 ? 19.496 7.296 -2.611 1.00 97.75 941 CYS A CA 1
ATOM 7241 C C . CYS A 1 941 ? 20.594 6.404 -3.203 1.00 97.75 941 CYS A C 1
ATOM 7243 O O . CYS A 1 941 ? 21.063 5.452 -2.583 1.00 97.75 941 CYS A O 1
ATOM 7245 N N . LEU A 1 942 ? 20.982 6.717 -4.436 1.00 98.50 942 LEU A N 1
ATOM 7246 C CA . LEU A 1 942 ? 22.075 6.107 -5.173 1.00 98.50 942 LEU A CA 1
ATOM 7247 C C . LEU A 1 942 ? 23.071 7.191 -5.540 1.00 98.50 942 LEU A C 1
ATOM 7249 O O . LEU A 1 942 ? 22.721 8.185 -6.181 1.00 98.50 942 LEU A O 1
ATOM 7253 N N . HIS A 1 943 ? 24.318 6.984 -5.155 1.00 98.19 943 HIS A N 1
ATOM 7254 C CA . HIS A 1 943 ? 25.413 7.857 -5.533 1.00 98.19 943 HIS A CA 1
ATOM 7255 C C . HIS A 1 943 ? 26.723 7.088 -5.522 1.00 98.19 943 HIS A C 1
ATOM 7257 O O . HIS A 1 943 ? 26.788 5.944 -5.087 1.00 98.19 943 HIS A O 1
ATOM 7263 N N . GLU A 1 944 ? 27.784 7.721 -5.990 1.00 96.62 944 GLU A N 1
ATOM 7264 C CA . GLU A 1 944 ? 29.128 7.189 -5.850 1.00 96.62 944 GLU A CA 1
ATOM 7265 C C . GLU A 1 944 ? 29.966 8.091 -4.948 1.00 96.62 944 GLU A C 1
ATOM 7267 O O . GLU A 1 944 ? 29.730 9.296 -4.840 1.00 96.62 944 GLU A O 1
ATOM 7272 N N . GLN A 1 945 ? 30.934 7.489 -4.271 1.00 96.50 945 GLN A N 1
ATOM 7273 C CA . GLN A 1 945 ? 31.837 8.167 -3.353 1.00 96.50 945 GLN A CA 1
ATOM 7274 C C . GLN A 1 945 ? 33.275 7.704 -3.566 1.00 96.50 945 GLN A C 1
ATOM 7276 O O . GLN A 1 945 ? 33.536 6.607 -4.068 1.00 96.50 945 GLN A O 1
ATOM 7281 N N . ASP A 1 946 ? 34.222 8.548 -3.170 1.00 95.44 946 ASP A N 1
ATOM 7282 C CA . ASP A 1 946 ? 35.616 8.148 -3.048 1.00 95.44 946 ASP A CA 1
ATOM 7283 C C . ASP A 1 946 ? 35.857 7.479 -1.689 1.00 95.44 946 ASP A C 1
ATOM 7285 O O . ASP A 1 946 ? 35.473 8.012 -0.651 1.00 95.44 946 ASP A O 1
ATOM 7289 N N . ASN A 1 947 ? 36.529 6.331 -1.703 1.00 95.94 947 ASN A N 1
ATOM 7290 C CA . ASN A 1 947 ? 36.946 5.587 -0.520 1.00 95.94 947 ASN A CA 1
ATOM 7291 C C . ASN A 1 947 ? 38.470 5.354 -0.510 1.00 95.94 947 ASN A C 1
ATOM 7293 O O . ASN A 1 947 ? 38.971 4.254 -0.260 1.00 95.94 947 ASN A O 1
ATOM 7297 N N . GLY A 1 948 ? 39.245 6.395 -0.832 1.00 94.81 948 GLY A N 1
ATOM 7298 C CA . GLY A 1 948 ? 40.700 6.370 -0.696 1.00 94.81 948 GLY A CA 1
ATOM 7299 C C . GLY A 1 948 ? 41.444 5.687 -1.849 1.00 94.81 948 GLY A C 1
ATOM 7300 O O . GLY A 1 948 ? 41.156 5.898 -3.026 1.00 94.81 948 GLY A O 1
ATOM 7301 N N . ILE A 1 949 ? 42.493 4.926 -1.519 1.00 95.00 949 ILE A N 1
ATOM 7302 C CA . ILE A 1 949 ? 43.363 4.248 -2.497 1.00 95.00 949 ILE A CA 1
ATOM 7303 C C . ILE A 1 949 ? 42.739 2.905 -2.897 1.00 95.00 949 ILE A C 1
ATOM 7305 O O . ILE A 1 949 ? 42.424 2.101 -2.028 1.00 95.00 949 ILE A O 1
ATOM 7309 N N . GLY A 1 950 ? 42.643 2.635 -4.202 1.00 94.00 950 GLY A N 1
ATOM 7310 C CA . GLY A 1 950 ? 42.221 1.335 -4.739 1.00 94.00 950 GLY A CA 1
ATOM 7311 C C . GLY A 1 950 ? 43.361 0.324 -4.699 1.00 94.00 950 GLY A C 1
ATOM 7312 O O . GLY A 1 950 ? 43.333 -0.647 -3.950 1.00 94.00 950 GLY A O 1
ATOM 7313 N N . TRP A 1 951 ? 44.419 0.580 -5.463 1.00 94.94 951 TRP A N 1
ATOM 7314 C CA . TRP A 1 951 ? 45.681 -0.147 -5.346 1.00 94.94 951 TRP A CA 1
ATOM 7315 C C . TRP A 1 951 ? 46.862 0.779 -5.636 1.00 94.94 951 TRP A C 1
ATOM 7317 O O . TRP A 1 951 ? 46.725 1.810 -6.295 1.00 94.94 951 TRP A O 1
ATOM 7327 N N . LYS A 1 952 ? 48.048 0.434 -5.124 1.00 95.19 952 LYS A N 1
ATOM 7328 C CA . LYS A 1 952 ? 49.276 1.206 -5.345 1.00 95.19 952 LYS A CA 1
ATOM 7329 C C . LYS A 1 952 ? 50.505 0.309 -5.349 1.00 95.19 952 LYS A C 1
ATOM 7331 O O . LYS A 1 952 ? 50.646 -0.567 -4.502 1.00 95.19 952 LYS A O 1
ATOM 7336 N N . HIS A 1 953 ? 51.440 0.594 -6.249 1.00 95.44 953 HIS A N 1
ATOM 7337 C CA . HIS A 1 953 ? 52.778 0.017 -6.226 1.00 95.44 953 HIS A CA 1
ATOM 7338 C C . HIS A 1 953 ? 53.834 1.060 -6.599 1.00 95.44 953 HIS A C 1
ATOM 7340 O O . HIS A 1 953 ? 53.656 1.827 -7.545 1.00 95.44 953 HIS A O 1
ATOM 7346 N N . THR A 1 954 ? 54.962 1.049 -5.888 1.00 95.81 954 THR A N 1
ATOM 7347 C CA . THR A 1 954 ? 56.150 1.832 -6.242 1.00 95.81 954 THR A CA 1
ATOM 7348 C C . THR A 1 954 ? 57.299 0.888 -6.548 1.00 95.81 954 THR A C 1
ATOM 7350 O O . THR A 1 954 ? 57.792 0.184 -5.665 1.00 95.81 954 THR A O 1
ATOM 7353 N N . ASN A 1 955 ? 57.778 0.909 -7.790 1.00 94.75 955 ASN A N 1
ATOM 7354 C CA . ASN A 1 955 ? 58.970 0.162 -8.156 1.00 94.75 955 ASN A CA 1
ATOM 7355 C C . ASN A 1 955 ? 60.212 0.956 -7.737 1.00 94.75 955 ASN A C 1
ATOM 7357 O O . ASN A 1 955 ? 60.690 1.810 -8.487 1.00 94.75 955 ASN A O 1
ATOM 7361 N N . TRP A 1 956 ? 60.755 0.640 -6.559 1.00 95.38 956 TRP A N 1
ATOM 7362 C CA . TRP A 1 956 ? 61.919 1.321 -5.977 1.00 95.38 956 TRP A CA 1
ATOM 7363 C C . TRP A 1 956 ? 63.157 1.334 -6.887 1.00 95.38 956 TRP A C 1
ATOM 7365 O O . TRP A 1 956 ? 63.958 2.256 -6.797 1.00 95.38 956 TRP A O 1
ATOM 7375 N N . ARG A 1 957 ? 63.293 0.366 -7.807 1.00 96.56 957 ARG A N 1
ATOM 7376 C CA . ARG A 1 957 ? 64.408 0.314 -8.773 1.00 96.56 957 ARG A CA 1
ATOM 7377 C C . ARG A 1 957 ? 64.330 1.426 -9.818 1.00 96.56 957 ARG A C 1
ATOM 7379 O O . ARG A 1 957 ? 65.343 1.807 -10.383 1.00 96.56 957 ARG A O 1
ATOM 7386 N N . THR A 1 958 ? 63.120 1.915 -10.088 1.00 96.00 958 THR A N 1
ATOM 7387 C CA . THR A 1 958 ? 62.839 2.951 -11.099 1.00 96.00 958 THR A CA 1
ATOM 7388 C C . THR A 1 958 ? 62.314 4.254 -10.497 1.00 96.00 958 THR A C 1
ATOM 7390 O O . THR A 1 958 ? 62.189 5.245 -11.203 1.00 96.00 958 THR A O 1
ATOM 7393 N N . GLY A 1 959 ? 61.924 4.246 -9.220 1.00 93.31 959 GLY A N 1
ATOM 7394 C CA . GLY A 1 959 ? 61.213 5.347 -8.568 1.00 93.31 959 GLY A CA 1
ATOM 7395 C C . GLY A 1 959 ? 59.760 5.540 -9.029 1.00 93.31 959 GLY A C 1
ATOM 7396 O O . GLY A 1 959 ? 59.057 6.372 -8.462 1.00 93.31 959 GLY A O 1
ATOM 7397 N N . ARG A 1 960 ? 59.272 4.782 -10.023 1.00 92.50 960 ARG A N 1
ATOM 7398 C CA . ARG A 1 960 ? 57.917 4.947 -10.564 1.00 92.50 960 ARG A CA 1
ATOM 7399 C C . ARG A 1 960 ? 56.869 4.413 -9.590 1.00 92.50 960 ARG A C 1
ATOM 7401 O O . ARG A 1 960 ? 56.848 3.217 -9.294 1.00 92.50 960 ARG A O 1
ATOM 7408 N N . ALA A 1 961 ? 55.976 5.297 -9.158 1.00 90.56 961 ALA A N 1
ATOM 7409 C CA . ALA A 1 961 ? 54.746 4.951 -8.460 1.00 90.56 961 ALA A CA 1
ATOM 7410 C C . ALA A 1 961 ? 53.574 4.884 -9.450 1.00 90.56 961 ALA A C 1
ATOM 7412 O O . ALA A 1 961 ? 53.456 5.730 -10.336 1.00 90.56 961 ALA A O 1
ATOM 7413 N N . VAL A 1 962 ? 52.714 3.884 -9.288 1.00 92.94 962 VAL A N 1
ATOM 7414 C CA . VAL A 1 962 ? 51.427 3.759 -9.981 1.00 92.94 962 VAL A CA 1
ATOM 7415 C C . VAL A 1 962 ? 50.363 3.519 -8.917 1.00 92.94 962 VAL A C 1
ATOM 7417 O O . VAL A 1 962 ? 50.575 2.706 -8.015 1.00 92.94 962 VAL A O 1
ATOM 7420 N N . SER A 1 963 ? 49.253 4.248 -8.987 1.00 93.50 963 SER A N 1
ATOM 7421 C CA . SER A 1 963 ? 48.149 4.129 -8.034 1.00 93.50 963 SER A CA 1
ATOM 7422 C C . SER A 1 963 ? 46.812 4.468 -8.666 1.00 93.50 963 SER A C 1
ATOM 7424 O O . SER A 1 963 ? 46.752 5.345 -9.523 1.00 93.50 963 SER A O 1
ATOM 7426 N N . THR A 1 964 ? 45.754 3.851 -8.162 1.00 94.88 964 THR A N 1
ATOM 7427 C CA . THR A 1 964 ? 44.358 4.155 -8.493 1.00 94.88 964 THR A CA 1
ATOM 7428 C C . THR A 1 964 ? 43.609 4.593 -7.237 1.00 94.88 964 THR A C 1
ATOM 7430 O O . THR A 1 964 ? 44.021 4.278 -6.114 1.00 94.88 964 THR A O 1
ATOM 7433 N N . ARG A 1 965 ? 42.518 5.342 -7.411 1.00 94.56 965 ARG A N 1
ATOM 7434 C CA . ARG A 1 965 ? 41.573 5.636 -6.325 1.00 94.56 965 ARG A CA 1
ATOM 7435 C C . ARG A 1 965 ? 40.495 4.559 -6.258 1.00 94.56 965 ARG A C 1
ATOM 7437 O O . ARG A 1 965 ? 40.216 3.922 -7.270 1.00 94.56 965 ARG A O 1
ATOM 7444 N N . ARG A 1 966 ? 39.932 4.342 -5.071 1.00 95.19 966 ARG A N 1
ATOM 7445 C CA . ARG A 1 966 ? 38.822 3.416 -4.843 1.00 95.19 966 ARG A CA 1
ATOM 7446 C C . ARG A 1 966 ? 37.530 4.207 -4.901 1.00 95.19 966 ARG A C 1
ATOM 7448 O O . ARG A 1 966 ? 37.295 5.025 -4.022 1.00 95.19 966 ARG A O 1
ATOM 7455 N N . ARG A 1 967 ? 36.702 3.968 -5.913 1.00 96.25 967 ARG A N 1
ATOM 7456 C CA . ARG A 1 967 ? 35.329 4.482 -5.936 1.00 96.25 967 ARG A CA 1
ATOM 7457 C C . ARG A 1 967 ? 34.368 3.386 -5.517 1.00 96.25 967 ARG A C 1
ATOM 7459 O O . ARG A 1 967 ? 34.587 2.216 -5.837 1.00 96.25 967 ARG A O 1
ATOM 7466 N N . GLU A 1 968 ? 33.320 3.790 -4.821 1.00 97.94 968 GLU A N 1
ATOM 7467 C CA . GLU A 1 968 ? 32.226 2.925 -4.397 1.00 97.94 968 GLU A CA 1
ATOM 7468 C C . GLU A 1 968 ? 30.910 3.500 -4.899 1.00 97.94 968 GLU A C 1
ATOM 7470 O O . GLU A 1 968 ? 30.715 4.711 -4.844 1.00 97.94 968 GLU A O 1
ATOM 7475 N N . LEU A 1 969 ? 30.019 2.636 -5.371 1.00 98.75 969 LEU A N 1
ATOM 7476 C CA . LEU A 1 969 ? 28.622 2.959 -5.622 1.00 98.75 969 LEU A CA 1
ATOM 7477 C C . LEU A 1 969 ? 27.806 2.551 -4.401 1.00 98.75 969 LEU A C 1
ATOM 7479 O O . LEU A 1 969 ? 27.891 1.404 -3.970 1.00 98.75 969 LEU A O 1
ATOM 7483 N N . VAL A 1 970 ? 27.027 3.475 -3.859 1.00 98.69 970 VAL A N 1
ATOM 7484 C CA . VAL A 1 970 ? 26.272 3.325 -2.618 1.00 98.69 970 VAL A CA 1
ATOM 7485 C C . VAL A 1 970 ? 24.786 3.368 -2.936 1.00 98.69 970 VAL A C 1
ATOM 7487 O O . VAL A 1 970 ? 24.310 4.348 -3.505 1.00 98.69 970 VAL A O 1
ATOM 7490 N N . VAL A 1 971 ? 24.062 2.317 -2.554 1.00 98.69 971 VAL A N 1
ATOM 7491 C CA . VAL A 1 971 ? 22.597 2.308 -2.454 1.00 98.69 971 VAL A CA 1
ATOM 7492 C C . VAL A 1 971 ? 22.247 2.420 -0.974 1.00 98.69 971 VAL A C 1
ATOM 7494 O O . VAL A 1 971 ? 22.541 1.490 -0.224 1.00 98.69 971 VAL A O 1
ATOM 7497 N N . GLN A 1 972 ? 21.646 3.535 -0.558 1.00 98.06 972 GLN A N 1
ATOM 7498 C CA . GLN A 1 972 ? 21.343 3.834 0.843 1.00 98.06 972 GLN A CA 1
ATOM 7499 C C . GLN A 1 972 ? 19.844 4.042 1.066 1.00 98.06 972 GLN A C 1
ATOM 7501 O O . GLN A 1 972 ? 19.183 4.707 0.268 1.00 98.06 972 GLN A O 1
ATOM 7506 N N . PHE A 1 973 ? 19.335 3.543 2.189 1.00 96.69 973 PHE A N 1
ATOM 7507 C CA . PHE A 1 973 ? 18.047 3.946 2.755 1.00 96.69 973 PHE A CA 1
ATOM 7508 C C . PHE A 1 973 ? 18.179 4.137 4.271 1.00 96.69 973 PHE A C 1
ATOM 7510 O O . PHE A 1 973 ? 19.072 3.561 4.899 1.00 96.69 973 PHE A O 1
ATOM 7517 N N . ILE A 1 974 ? 17.324 4.989 4.840 1.00 95.38 974 ILE A N 1
ATOM 7518 C CA . ILE A 1 974 ? 17.325 5.336 6.267 1.00 95.38 974 ILE A CA 1
ATOM 7519 C C . ILE A 1 974 ? 15.930 5.096 6.820 1.00 95.38 974 ILE A C 1
ATOM 7521 O O . ILE A 1 974 ? 14.949 5.424 6.151 1.00 95.38 974 ILE A O 1
ATOM 7525 N N . ILE A 1 975 ? 15.862 4.537 8.023 1.00 93.19 975 ILE A N 1
ATOM 7526 C CA . ILE A 1 975 ? 14.609 4.337 8.749 1.00 93.19 975 ILE A CA 1
ATOM 7527 C C . ILE A 1 975 ? 14.691 4.982 10.134 1.00 93.19 975 ILE A C 1
ATOM 7529 O O . ILE A 1 975 ? 15.741 4.905 10.776 1.00 93.19 975 ILE A O 1
ATOM 7533 N N . THR A 1 976 ? 13.586 5.572 10.588 1.00 91.31 976 THR A N 1
ATOM 7534 C CA . THR A 1 976 ? 13.395 6.107 11.942 1.00 91.31 976 THR A CA 1
ATOM 7535 C C . THR A 1 976 ? 12.344 5.279 12.675 1.00 91.31 976 THR A C 1
ATOM 7537 O O . THR A 1 976 ? 11.185 5.209 12.270 1.00 91.31 976 THR A O 1
ATOM 7540 N N . LEU A 1 977 ? 12.745 4.657 13.780 1.00 87.69 977 LEU A N 1
ATOM 7541 C CA . LEU A 1 977 ? 11.913 3.774 14.592 1.00 87.69 977 LEU A CA 1
ATOM 7542 C C . LEU A 1 977 ? 11.838 4.321 16.008 1.00 87.69 977 LEU A C 1
ATOM 7544 O O . LEU A 1 977 ? 12.709 4.044 16.836 1.00 87.69 977 LEU A O 1
ATOM 7548 N N . ALA A 1 978 ? 10.791 5.109 16.257 1.00 88.62 978 ALA A N 1
ATOM 7549 C CA . ALA A 1 978 ? 10.620 5.881 17.482 1.00 88.62 978 ALA A CA 1
ATOM 7550 C C . ALA A 1 978 ? 11.882 6.702 17.806 1.00 88.62 978 ALA A C 1
ATOM 7552 O O . ALA A 1 978 ? 12.080 7.774 17.242 1.00 88.62 978 ALA A O 1
ATOM 7553 N N . ASN A 1 979 ? 12.741 6.181 18.677 1.00 91.88 979 ASN A N 1
ATOM 7554 C CA . ASN A 1 979 ? 13.940 6.844 19.165 1.00 91.88 979 ASN A CA 1
ATOM 7555 C C . ASN A 1 979 ? 15.207 6.585 18.325 1.00 91.88 979 ASN A C 1
ATOM 7557 O O . ASN A 1 979 ? 16.143 7.371 18.425 1.00 91.88 979 ASN A O 1
ATOM 7561 N N . TYR A 1 980 ? 15.278 5.503 17.539 1.00 93.62 980 TYR A N 1
ATOM 7562 C CA . TYR A 1 980 ? 16.484 5.136 16.777 1.00 93.62 980 TYR A CA 1
ATOM 7563 C C . TYR A 1 980 ? 16.396 5.496 15.294 1.00 93.62 980 TYR A C 1
ATOM 7565 O O . TYR A 1 980 ? 15.347 5.358 14.667 1.00 93.62 980 TYR A O 1
ATOM 7573 N N . GLU A 1 981 ? 17.554 5.793 14.704 1.00 95.12 981 GLU A N 1
ATOM 7574 C CA . GLU A 1 981 ? 17.757 5.797 13.259 1.00 95.12 981 GLU A CA 1
ATOM 7575 C C . GLU A 1 981 ? 18.723 4.692 12.827 1.00 95.12 981 GLU A C 1
ATOM 7577 O O . GLU A 1 981 ? 19.797 4.501 13.412 1.00 95.12 981 GLU A O 1
ATOM 7582 N N . TYR A 1 982 ? 18.379 4.024 11.724 1.00 96.06 982 TYR A N 1
ATOM 7583 C CA . TYR A 1 982 ? 19.245 3.045 11.076 1.00 96.06 982 TYR A CA 1
ATOM 7584 C C . TYR A 1 982 ? 19.510 3.421 9.628 1.00 96.06 982 TYR A C 1
ATOM 7586 O O . TYR A 1 982 ? 18.591 3.681 8.853 1.00 96.06 982 TYR A O 1
ATOM 7594 N N . ILE A 1 983 ? 20.786 3.407 9.257 1.00 97.25 983 ILE A N 1
ATOM 7595 C CA . ILE A 1 983 ? 21.263 3.712 7.910 1.00 97.25 983 ILE A CA 1
ATOM 7596 C C . ILE A 1 983 ? 21.803 2.419 7.308 1.00 97.25 983 ILE A C 1
ATOM 7598 O O . ILE A 1 983 ? 22.789 1.860 7.797 1.00 97.25 983 ILE A O 1
ATOM 7602 N N . PHE A 1 984 ? 21.182 1.958 6.230 1.00 97.81 984 PHE A N 1
ATOM 7603 C CA . PHE A 1 984 ? 21.563 0.736 5.531 1.00 97.81 984 PHE A CA 1
ATOM 7604 C C . PHE A 1 984 ? 22.186 1.078 4.187 1.00 97.81 984 PHE A C 1
ATOM 7606 O O . PHE A 1 984 ? 21.598 1.827 3.408 1.00 97.81 984 PHE A O 1
ATOM 7613 N N . ASN A 1 985 ? 23.357 0.511 3.901 1.00 98.38 985 ASN A N 1
ATOM 7614 C CA . ASN A 1 985 ? 24.082 0.740 2.657 1.00 98.38 985 ASN A CA 1
ATOM 7615 C C . ASN A 1 985 ? 24.466 -0.576 1.983 1.00 98.38 985 ASN A C 1
ATOM 7617 O O . ASN A 1 985 ? 25.123 -1.422 2.591 1.00 98.38 985 ASN A O 1
ATOM 7621 N N . TYR A 1 986 ? 24.175 -0.689 0.689 1.00 98.69 986 TYR A N 1
ATOM 7622 C CA . TYR A 1 986 ? 24.818 -1.654 -0.199 1.00 98.69 986 TYR A CA 1
ATOM 7623 C C . TYR A 1 986 ? 25.886 -0.924 -1.015 1.00 98.69 986 TYR A C 1
ATOM 7625 O O . TYR A 1 986 ? 25.564 -0.059 -1.832 1.00 98.69 986 TYR A O 1
ATOM 7633 N N . LYS A 1 987 ? 27.159 -1.248 -0.777 1.00 98.69 987 LYS A N 1
ATOM 7634 C CA . LYS A 1 987 ? 28.305 -0.602 -1.426 1.00 98.69 987 LYS A CA 1
ATOM 7635 C C . LYS A 1 987 ? 28.972 -1.558 -2.408 1.00 98.69 987 LYS A C 1
ATOM 7637 O O . LYS A 1 987 ? 29.417 -2.629 -2.007 1.00 98.69 987 LYS A O 1
ATOM 7642 N N . PHE A 1 988 ? 29.101 -1.152 -3.664 1.00 98.81 988 PHE A N 1
ATOM 7643 C CA . PHE A 1 988 ? 29.778 -1.902 -4.725 1.00 98.81 988 PHE A CA 1
ATOM 7644 C C .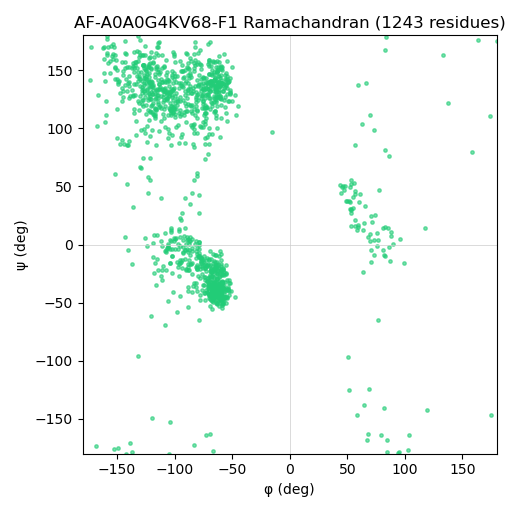 PHE A 1 988 ? 31.095 -1.218 -5.068 1.00 98.81 988 PHE A C 1
ATOM 7646 O O . PHE A 1 988 ? 31.116 -0.001 -5.234 1.00 98.81 988 PHE A O 1
ATOM 7653 N N . ASP A 1 989 ? 32.191 -1.968 -5.205 1.00 98.06 989 ASP A N 1
ATOM 7654 C CA . ASP A 1 989 ? 33.490 -1.392 -5.563 1.00 98.06 989 ASP A CA 1
ATOM 7655 C C . ASP A 1 989 ? 34.037 -1.866 -6.916 1.00 98.06 989 ASP A C 1
ATOM 7657 O O . ASP A 1 989 ? 33.586 -2.842 -7.518 1.00 98.06 989 ASP A O 1
ATOM 7661 N N . GLN A 1 990 ? 35.040 -1.146 -7.419 1.00 97.88 990 GLN A N 1
ATOM 7662 C CA . GLN A 1 990 ? 35.653 -1.429 -8.722 1.00 97.88 990 GLN A CA 1
ATOM 7663 C C . GLN A 1 990 ? 36.442 -2.751 -8.751 1.00 97.88 990 GLN A C 1
ATOM 7665 O O . GLN A 1 990 ? 36.796 -3.218 -9.832 1.00 97.88 990 GLN A O 1
ATOM 7670 N N . ALA A 1 991 ? 36.718 -3.365 -7.593 1.00 97.19 991 ALA A N 1
ATOM 7671 C CA . ALA A 1 991 ? 37.401 -4.651 -7.479 1.00 97.19 991 ALA A CA 1
ATOM 7672 C C . ALA A 1 991 ? 36.427 -5.847 -7.446 1.00 97.19 991 ALA A C 1
ATOM 7674 O O . ALA A 1 991 ? 36.855 -6.986 -7.241 1.00 97.19 991 ALA A O 1
ATOM 7675 N N . GLY A 1 992 ? 35.133 -5.601 -7.670 1.00 97.81 992 GLY A N 1
ATOM 7676 C CA . GLY A 1 992 ? 34.107 -6.635 -7.717 1.00 97.81 992 GLY A CA 1
ATOM 7677 C C . GLY A 1 992 ? 33.614 -7.077 -6.338 1.00 97.81 992 GLY A C 1
ATOM 7678 O O . GLY A 1 992 ? 32.968 -8.120 -6.258 1.00 97.81 992 GLY A O 1
ATOM 7679 N N . ALA A 1 993 ? 33.908 -6.333 -5.264 1.00 98.12 993 ALA A N 1
ATOM 7680 C CA . ALA A 1 993 ? 33.407 -6.618 -3.920 1.00 98.12 993 ALA A CA 1
ATOM 7681 C C . ALA A 1 993 ? 32.117 -5.843 -3.596 1.00 98.12 993 ALA A C 1
ATOM 7683 O O . ALA A 1 993 ? 31.860 -4.768 -4.142 1.00 98.12 993 ALA A O 1
ATOM 7684 N N . ILE A 1 994 ? 31.330 -6.408 -2.677 1.00 98.56 994 ILE A N 1
ATOM 7685 C CA . ILE A 1 994 ? 30.100 -5.837 -2.126 1.00 98.56 994 ILE A CA 1
ATOM 7686 C C . ILE A 1 994 ? 30.266 -5.741 -0.606 1.00 98.56 994 ILE A C 1
ATOM 7688 O O . ILE A 1 994 ? 30.619 -6.733 0.035 1.00 98.56 994 ILE A O 1
ATOM 7692 N N . ASN A 1 995 ? 29.992 -4.574 -0.027 1.00 97.88 995 ASN A N 1
ATOM 7693 C CA . ASN A 1 995 ? 29.901 -4.384 1.420 1.00 97.88 995 ASN A CA 1
ATOM 7694 C C . ASN A 1 995 ? 28.465 -4.020 1.794 1.00 97.88 995 ASN A C 1
ATOM 7696 O O . ASN A 1 995 ? 27.899 -3.088 1.224 1.00 97.88 995 ASN A O 1
ATOM 7700 N N . VAL A 1 996 ? 27.893 -4.739 2.755 1.00 98.25 996 VAL A N 1
ATOM 7701 C CA . VAL A 1 996 ? 26.617 -4.370 3.378 1.00 98.25 996 VAL A CA 1
ATOM 7702 C C . VAL A 1 996 ? 26.942 -3.698 4.702 1.00 98.25 996 VAL A C 1
ATOM 7704 O O . VAL A 1 996 ? 27.482 -4.348 5.593 1.00 98.25 996 VAL A O 1
ATOM 7707 N N . GLU A 1 997 ? 26.671 -2.402 4.811 1.00 97.81 997 GLU A N 1
ATOM 7708 C CA . GLU A 1 997 ? 26.953 -1.605 6.006 1.00 97.81 997 GLU A CA 1
ATOM 7709 C C . GLU A 1 997 ? 25.649 -1.225 6.703 1.00 97.81 997 GLU A C 1
ATOM 7711 O O . GLU A 1 997 ? 24.724 -0.709 6.076 1.00 97.81 997 GLU A O 1
ATOM 7716 N N . THR A 1 998 ? 25.609 -1.433 8.014 1.00 97.06 998 THR A N 1
ATOM 7717 C CA . THR A 1 998 ? 24.551 -0.946 8.897 1.00 97.06 998 THR A CA 1
ATOM 7718 C C . THR A 1 998 ? 25.136 0.109 9.817 1.00 97.06 998 THR A C 1
ATOM 7720 O O . THR A 1 998 ? 26.188 -0.121 10.425 1.00 97.06 998 THR A O 1
ATOM 7723 N N . ARG A 1 999 ? 24.446 1.236 9.968 1.00 97.25 999 ARG A N 1
ATOM 7724 C CA . ARG A 1 999 ? 24.791 2.243 10.963 1.00 97.25 999 ARG A CA 1
ATOM 7725 C C . ARG A 1 999 ? 23.631 2.489 11.910 1.00 97.25 999 ARG A C 1
ATOM 7727 O O . ARG A 1 999 ? 22.536 2.764 11.436 1.00 97.25 999 ARG A O 1
ATOM 7734 N N . ALA A 1 1000 ? 23.883 2.412 13.210 1.00 95.88 1000 ALA A N 1
ATOM 7735 C CA . ALA A 1 1000 ? 22.920 2.783 14.242 1.00 95.88 1000 ALA A CA 1
ATOM 7736 C C . ALA A 1 1000 ? 23.264 4.179 14.778 1.00 95.88 1000 ALA A C 1
ATOM 7738 O O . ALA A 1 1000 ? 24.436 4.470 15.020 1.00 95.88 1000 ALA A O 1
ATOM 7739 N N . THR A 1 1001 ? 22.262 5.040 14.931 1.00 97.25 1001 THR A N 1
ATOM 7740 C CA . THR A 1 1001 ? 22.354 6.398 15.493 1.00 97.25 1001 THR A CA 1
ATOM 7741 C C . THR A 1 1001 ? 20.997 6.772 16.102 1.00 97.25 1001 THR A C 1
ATOM 7743 O O . THR A 1 1001 ? 20.102 5.933 16.162 1.00 97.25 1001 THR A O 1
ATOM 7746 N N . GLY A 1 1002 ? 20.836 7.998 16.588 1.00 96.12 1002 GLY A N 1
ATOM 7747 C CA . GLY A 1 1002 ? 19.571 8.463 17.164 1.00 96.12 1002 GLY A CA 1
ATOM 7748 C C . GLY A 1 1002 ? 19.602 8.497 18.678 1.00 96.12 1002 GLY A C 1
ATOM 7749 O O . GLY A 1 1002 ? 20.670 8.506 19.282 1.00 96.12 1002 GLY A O 1
ATOM 7750 N N . ILE A 1 1003 ? 18.450 8.572 19.320 1.00 97.62 1003 ILE A N 1
ATOM 7751 C CA . ILE A 1 1003 ? 18.344 8.725 20.771 1.00 97.62 1003 ILE A CA 1
ATOM 7752 C C . ILE A 1 1003 ? 18.266 7.343 21.413 1.00 97.62 1003 ILE A C 1
ATOM 7754 O O . ILE A 1 1003 ? 17.488 6.494 20.996 1.00 97.62 1003 ILE A O 1
ATOM 7758 N N . VAL A 1 1004 ? 19.057 7.081 22.453 1.00 96.56 1004 VAL A N 1
ATOM 7759 C CA . VAL A 1 1004 ? 18.947 5.818 23.197 1.00 96.56 1004 VAL A CA 1
ATOM 7760 C C . VAL A 1 1004 ? 17.628 5.767 23.980 1.00 96.56 1004 VAL A C 1
ATOM 7762 O O . VAL A 1 1004 ? 17.273 6.721 24.665 1.00 96.56 1004 VAL A O 1
ATOM 7765 N N . SER A 1 1005 ? 16.900 4.646 23.925 1.00 96.31 1005 SER A N 1
ATOM 7766 C CA . SER A 1 1005 ? 15.668 4.484 24.717 1.00 96.31 1005 SER A CA 1
ATOM 7767 C C . SER A 1 1005 ? 15.994 4.459 26.215 1.00 96.31 1005 SER A C 1
ATOM 7769 O O . SER A 1 1005 ? 16.808 3.646 26.674 1.00 96.31 1005 SER A O 1
ATOM 7771 N N . VAL A 1 1006 ? 15.334 5.327 26.984 1.00 97.31 1006 VAL A N 1
ATOM 7772 C CA . VAL A 1 1006 ? 15.581 5.514 28.421 1.00 97.31 1006 VAL A CA 1
ATOM 7773 C C . VAL A 1 1006 ? 14.340 5.279 29.271 1.00 97.31 1006 VAL A C 1
ATOM 7775 O O . VAL A 1 1006 ? 13.205 5.429 28.820 1.00 97.31 1006 VAL A O 1
ATOM 7778 N N . VAL A 1 1007 ? 14.576 4.932 30.534 1.00 97.25 1007 VAL A N 1
ATOM 7779 C CA . VAL A 1 1007 ? 13.560 4.782 31.583 1.00 97.25 1007 VAL A CA 1
ATOM 7780 C C . VAL A 1 1007 ? 13.967 5.564 32.830 1.00 97.25 1007 VAL A C 1
ATOM 7782 O O . VAL A 1 1007 ? 15.134 5.924 32.989 1.00 97.25 1007 VAL A O 1
ATOM 7785 N N . ASN A 1 1008 ? 13.020 5.813 33.734 1.00 97.06 1008 ASN A N 1
ATOM 7786 C CA . ASN A 1 1008 ? 13.299 6.576 34.949 1.00 97.06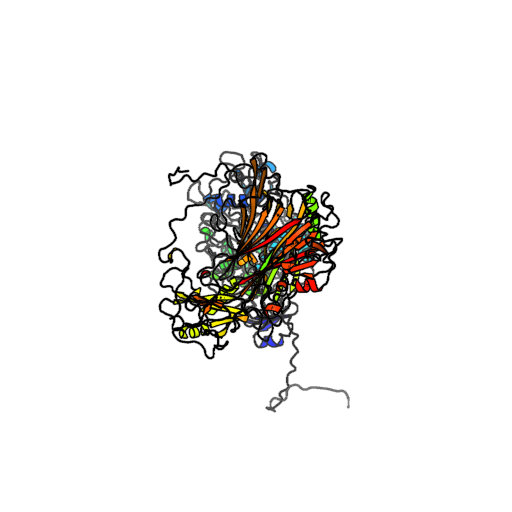 1008 ASN A CA 1
ATOM 7787 C C . ASN A 1 1008 ? 14.205 5.801 35.926 1.00 97.06 1008 ASN A C 1
ATOM 7789 O O . ASN A 1 1008 ? 14.057 4.586 36.114 1.00 97.06 1008 ASN A O 1
ATOM 7793 N N . ILE A 1 1009 ? 15.133 6.517 36.562 1.00 96.94 1009 ILE A N 1
ATOM 7794 C CA . ILE A 1 1009 ? 15.943 6.024 37.679 1.00 96.94 1009 ILE A CA 1
ATOM 7795 C C . ILE A 1 1009 ? 16.020 7.063 38.804 1.00 96.94 1009 ILE A C 1
ATOM 7797 O O . ILE A 1 1009 ? 16.195 8.256 38.551 1.00 96.94 1009 ILE A O 1
ATOM 7801 N N . ASP A 1 1010 ? 15.902 6.606 40.052 1.00 95.75 1010 ASP A N 1
ATOM 7802 C CA . ASP A 1 1010 ? 15.956 7.458 41.243 1.00 95.75 1010 ASP A CA 1
ATOM 7803 C C . ASP A 1 1010 ? 17.334 8.134 41.390 1.00 95.75 1010 ASP A C 1
ATOM 7805 O O . ASP A 1 1010 ? 18.383 7.570 41.059 1.00 95.75 1010 ASP A O 1
ATOM 7809 N N . ALA A 1 1011 ? 17.343 9.340 41.962 1.00 95.62 1011 ALA A N 1
ATOM 7810 C CA . ALA A 1 1011 ? 18.558 10.118 42.188 1.00 95.62 1011 ALA A CA 1
ATOM 7811 C C . ALA A 1 1011 ? 19.654 9.321 42.927 1.00 95.62 1011 ALA A C 1
ATOM 7813 O O . ALA A 1 1011 ? 19.429 8.735 43.987 1.00 95.62 1011 ALA A O 1
ATOM 7814 N N . GLY A 1 1012 ? 20.870 9.330 42.373 1.00 94.38 1012 GLY A N 1
ATOM 7815 C CA . GLY A 1 1012 ? 22.045 8.676 42.960 1.00 94.38 1012 GLY A CA 1
ATOM 7816 C C . GLY A 1 1012 ? 22.085 7.149 42.827 1.00 94.38 1012 GLY A C 1
ATOM 7817 O O . GLY A 1 1012 ? 23.060 6.540 43.270 1.00 94.38 1012 GLY A O 1
ATOM 7818 N N . LYS A 1 1013 ? 21.071 6.517 42.222 1.00 96.00 1013 LYS A N 1
ATOM 7819 C CA . LYS A 1 1013 ? 21.086 5.081 41.924 1.00 96.00 1013 LYS A CA 1
ATOM 7820 C C . LYS A 1 1013 ? 21.893 4.781 40.660 1.00 96.00 1013 LYS A C 1
ATOM 7822 O O . LYS A 1 1013 ? 22.040 5.610 39.768 1.00 96.00 1013 LYS A O 1
ATOM 7827 N N . THR A 1 1014 ? 22.394 3.554 40.588 1.00 96.19 1014 THR A N 1
ATOM 7828 C CA . THR A 1 1014 ? 23.044 2.966 39.410 1.00 96.19 1014 THR A CA 1
ATOM 7829 C C . THR A 1 1014 ? 22.479 1.571 39.179 1.00 96.19 1014 THR A C 1
ATOM 7831 O O . THR A 1 1014 ? 21.970 0.954 40.114 1.00 96.19 1014 THR A O 1
ATOM 7834 N N . ALA A 1 1015 ? 22.557 1.053 37.955 1.00 95.69 1015 ALA A N 1
ATOM 7835 C CA . ALA A 1 1015 ? 22.030 -0.263 37.607 1.00 95.69 1015 ALA A CA 1
ATOM 7836 C C . ALA A 1 1015 ? 23.076 -1.087 36.835 1.00 95.69 1015 ALA A C 1
ATOM 7838 O O . ALA A 1 1015 ? 23.794 -0.526 36.018 1.00 95.69 1015 ALA A O 1
ATOM 7839 N N . PRO A 1 1016 ? 23.178 -2.412 37.045 1.00 95.81 1016 PRO A N 1
ATOM 7840 C CA . PRO A 1 1016 ? 24.063 -3.267 36.248 1.00 95.81 1016 PRO A CA 1
ATOM 7841 C C . PRO A 1 1016 ? 23.483 -3.611 34.862 1.00 95.81 1016 PRO A C 1
ATOM 7843 O O . PRO A 1 1016 ? 24.180 -4.177 34.025 1.00 95.81 1016 PRO A O 1
ATOM 7846 N N . TRP A 1 1017 ? 22.209 -3.292 34.621 1.00 96.12 1017 TRP A N 1
ATOM 7847 C CA . TRP A 1 1017 ? 21.474 -3.564 33.380 1.00 96.12 1017 TRP A CA 1
ATOM 7848 C C . TRP A 1 1017 ? 21.298 -2.320 32.489 1.00 96.12 1017 TRP A C 1
ATOM 7850 O O . TRP A 1 1017 ? 20.485 -2.333 31.568 1.00 96.12 1017 TRP A O 1
ATOM 7860 N N . GLY A 1 1018 ? 22.036 -1.240 32.751 1.00 97.31 1018 GLY A N 1
ATOM 7861 C CA . GLY A 1 1018 ? 22.004 -0.019 31.947 1.00 97.31 1018 GLY A CA 1
ATOM 7862 C C . GLY A 1 1018 ? 22.943 1.061 32.479 1.00 97.31 1018 GLY A C 1
ATOM 7863 O O . GLY A 1 1018 ? 23.514 0.919 33.559 1.00 97.31 1018 GLY A O 1
ATOM 7864 N N . THR A 1 1019 ? 23.052 2.167 31.752 1.00 98.38 1019 THR A N 1
ATOM 7865 C CA . THR A 1 1019 ? 23.896 3.312 32.111 1.00 98.38 1019 THR A CA 1
ATOM 7866 C C . THR A 1 1019 ? 23.028 4.531 32.368 1.00 98.38 1019 THR A C 1
ATOM 7868 O O . THR A 1 1019 ? 22.131 4.846 31.588 1.00 98.38 1019 THR A O 1
ATOM 7871 N N . VAL A 1 1020 ? 23.280 5.234 33.472 1.00 98.25 1020 VAL A N 1
ATOM 7872 C CA . VAL A 1 1020 ? 22.639 6.531 33.723 1.00 98.25 1020 VAL A CA 1
ATOM 7873 C C . VAL A 1 1020 ? 23.321 7.561 32.830 1.00 98.25 1020 VAL A C 1
ATOM 7875 O O . VAL A 1 1020 ? 24.468 7.927 33.083 1.00 98.25 1020 VAL A O 1
ATOM 7878 N N . VAL A 1 1021 ? 22.639 7.977 31.765 1.00 98.12 1021 VAL A N 1
ATOM 7879 C CA . VAL A 1 1021 ? 23.199 8.875 30.737 1.00 98.12 1021 VAL A CA 1
ATOM 7880 C C . VAL A 1 1021 ? 22.892 10.345 31.016 1.00 98.12 1021 VAL A C 1
ATOM 7882 O O . VAL A 1 1021 ? 23.602 11.231 30.554 1.00 98.12 1021 VAL A O 1
ATOM 7885 N N . ASN A 1 1022 ? 21.869 10.598 31.829 1.00 97.62 1022 ASN A N 1
ATOM 7886 C CA . ASN A 1 1022 ? 21.432 11.920 32.256 1.00 97.62 1022 ASN A CA 1
ATOM 7887 C C . ASN A 1 1022 ? 20.769 11.796 33.640 1.00 97.62 1022 ASN A C 1
ATOM 7889 O O . ASN A 1 1022 ? 20.243 10.720 33.946 1.00 97.62 1022 ASN A O 1
ATOM 7893 N N . PRO A 1 1023 ? 20.769 12.830 34.506 1.00 97.69 1023 PRO A N 1
ATOM 7894 C CA . PRO A 1 1023 ? 20.014 12.778 35.754 1.00 97.69 1023 PRO A CA 1
ATOM 7895 C C . PRO A 1 1023 ? 18.564 12.347 35.501 1.00 97.69 1023 PRO A C 1
ATOM 7897 O O . PRO A 1 1023 ? 17.876 12.935 34.672 1.00 97.69 1023 PRO A O 1
ATOM 7900 N N . GLY A 1 1024 ? 18.138 11.275 36.173 1.00 96.38 1024 GLY A N 1
ATOM 7901 C CA . GLY A 1 1024 ? 16.801 10.695 36.029 1.00 96.38 1024 GLY A CA 1
ATOM 7902 C C . GLY A 1 1024 ? 16.588 9.749 34.842 1.00 96.38 1024 GLY A C 1
ATOM 7903 O O . GLY A 1 1024 ? 15.573 9.056 34.831 1.00 96.38 1024 GLY A O 1
ATOM 7904 N N . ALA A 1 1025 ? 17.532 9.636 33.899 1.00 97.75 1025 ALA A N 1
ATOM 7905 C CA . ALA A 1 1025 ? 17.396 8.799 32.704 1.00 97.75 1025 ALA A CA 1
ATOM 7906 C C . ALA A 1 1025 ? 18.425 7.653 32.662 1.00 97.75 1025 ALA A C 1
ATOM 7908 O O . ALA A 1 1025 ? 19.639 7.863 32.566 1.00 97.75 1025 ALA A O 1
ATOM 7909 N N . LEU A 1 1026 ? 17.921 6.418 32.700 1.00 98.25 1026 LEU A N 1
ATOM 7910 C CA . LEU A 1 1026 ? 18.686 5.184 32.536 1.00 98.25 1026 LEU A CA 1
ATOM 7911 C C . LEU A 1 1026 ? 18.504 4.638 31.118 1.00 98.25 1026 LEU A C 1
ATOM 7913 O O . LEU A 1 1026 ? 17.420 4.165 30.777 1.00 98.25 1026 LEU A O 1
ATOM 7917 N N . ALA A 1 1027 ? 19.577 4.625 30.330 1.00 98.25 1027 ALA A N 1
ATOM 7918 C CA . ALA A 1 1027 ? 19.628 3.913 29.060 1.00 98.25 1027 ALA A CA 1
ATOM 7919 C C . ALA A 1 1027 ? 19.899 2.428 29.329 1.00 98.25 1027 ALA A C 1
ATOM 7921 O O . ALA A 1 1027 ? 20.934 2.053 29.881 1.00 98.25 1027 ALA A O 1
ATOM 7922 N N . GLN A 1 1028 ? 18.942 1.575 28.986 1.00 97.75 1028 GLN A N 1
ATOM 7923 C CA . GLN A 1 1028 ? 18.998 0.140 29.269 1.00 97.75 1028 GLN A CA 1
ATOM 7924 C C . GLN A 1 1028 ? 19.973 -0.571 28.317 1.00 97.75 1028 GLN A C 1
ATOM 7926 O O . GLN A 1 1028 ? 20.020 -0.246 27.131 1.00 97.75 1028 GLN A O 1
ATOM 7931 N N . ASN A 1 1029 ? 20.711 -1.575 28.800 1.00 98.50 1029 ASN A N 1
ATOM 7932 C CA . ASN A 1 1029 ? 21.529 -2.440 27.940 1.00 98.50 1029 ASN A CA 1
ATOM 7933 C C . ASN A 1 1029 ? 20.630 -3.198 26.949 1.00 98.50 1029 ASN A C 1
ATOM 7935 O O . ASN A 1 1029 ? 19.555 -3.671 27.328 1.00 98.50 1029 ASN A O 1
ATOM 7939 N N . HIS A 1 1030 ? 21.073 -3.345 25.701 1.00 98.44 1030 HIS A N 1
ATOM 7940 C CA . HIS A 1 1030 ? 20.319 -4.029 24.644 1.00 98.44 1030 HIS A CA 1
ATOM 7941 C C . HIS A 1 1030 ? 21.248 -4.521 23.524 1.00 98.44 1030 HIS A C 1
ATOM 7943 O O . HIS A 1 1030 ? 22.431 -4.189 23.500 1.00 98.44 1030 HIS A O 1
ATOM 7949 N N . GLN A 1 1031 ? 20.741 -5.334 22.599 1.00 98.31 1031 GLN A N 1
ATOM 7950 C CA . GLN A 1 1031 ? 21.463 -5.697 21.370 1.00 98.31 1031 GLN A CA 1
ATOM 7951 C C . GLN A 1 1031 ? 20.716 -5.169 20.150 1.00 98.31 1031 GLN A C 1
ATOM 7953 O O . GLN A 1 1031 ? 19.504 -5.051 20.212 1.00 98.31 1031 GLN A O 1
ATOM 7958 N N . HIS A 1 1032 ? 21.417 -4.906 19.048 1.00 97.75 1032 HIS A N 1
ATOM 7959 C CA . HIS A 1 1032 ? 20.821 -4.723 17.719 1.00 97.75 1032 HIS A CA 1
ATOM 7960 C C . HIS A 1 1032 ? 21.356 -5.833 16.832 1.00 97.75 1032 HIS A C 1
ATOM 7962 O O . HIS A 1 1032 ? 22.556 -5.845 16.565 1.00 97.75 1032 HIS A O 1
ATOM 7968 N N . ILE A 1 1033 ? 20.520 -6.792 16.437 1.00 98.19 1033 ILE A N 1
ATOM 7969 C CA . ILE A 1 1033 ? 20.959 -7.967 15.673 1.00 98.19 1033 ILE A CA 1
ATOM 7970 C C . ILE A 1 1033 ? 20.275 -7.958 14.312 1.00 98.19 1033 ILE A C 1
ATOM 7972 O O . ILE A 1 1033 ? 19.065 -8.152 14.224 1.00 98.19 1033 ILE A O 1
ATOM 7976 N N . PHE A 1 1034 ? 21.069 -7.759 13.266 1.00 97.75 1034 PHE A N 1
ATOM 7977 C CA . PHE A 1 1034 ? 20.658 -7.694 11.870 1.00 97.75 1034 PHE A CA 1
ATOM 7978 C C . PHE A 1 1034 ? 20.810 -9.060 11.203 1.00 97.75 1034 PHE A C 1
ATOM 7980 O O . PHE A 1 1034 ? 21.737 -9.808 11.522 1.00 97.75 1034 PHE A O 1
ATOM 7987 N N . CYS A 1 1035 ? 19.957 -9.360 10.226 1.00 98.25 1035 CYS A N 1
ATOM 7988 C CA . CYS A 1 1035 ? 20.103 -10.512 9.344 1.00 98.25 1035 CYS A CA 1
ATOM 7989 C C . CYS A 1 1035 ? 20.092 -10.076 7.876 1.00 98.25 1035 CYS A C 1
ATOM 7991 O O . CYS A 1 1035 ? 19.105 -9.523 7.394 1.00 98.25 1035 CYS A O 1
ATOM 7993 N N . VAL A 1 1036 ? 21.171 -10.355 7.144 1.00 98.56 1036 VAL A N 1
ATOM 7994 C CA . VAL A 1 1036 ? 21.271 -10.116 5.696 1.00 98.56 1036 VAL A CA 1
ATOM 7995 C C . VAL A 1 1036 ? 20.972 -11.415 4.954 1.00 98.56 1036 VAL A C 1
ATOM 7997 O O . VAL A 1 1036 ? 21.663 -12.414 5.167 1.00 98.56 1036 VAL A O 1
ATOM 8000 N N . ARG A 1 1037 ? 19.986 -11.398 4.052 1.00 98.62 1037 ARG A N 1
ATOM 8001 C CA . ARG A 1 1037 ? 19.664 -12.524 3.166 1.00 98.62 1037 ARG A CA 1
ATOM 8002 C C . ARG A 1 1037 ? 20.402 -12.368 1.842 1.00 98.62 1037 ARG A C 1
ATOM 8004 O O . ARG A 1 1037 ? 20.257 -11.366 1.143 1.00 98.62 1037 ARG A O 1
ATOM 8011 N N . ILE A 1 1038 ? 21.165 -13.393 1.484 1.00 98.81 1038 ILE A N 1
ATOM 8012 C CA . ILE A 1 1038 ? 22.026 -13.434 0.304 1.00 98.81 1038 ILE A CA 1
ATOM 8013 C C . ILE A 1 1038 ? 21.634 -14.657 -0.514 1.00 98.81 1038 ILE A C 1
ATOM 8015 O O . ILE A 1 1038 ? 21.853 -15.791 -0.093 1.00 98.81 1038 ILE A O 1
ATOM 8019 N N . ASP A 1 1039 ? 21.063 -14.421 -1.687 1.00 98.75 1039 ASP A N 1
ATOM 8020 C CA . ASP A 1 1039 ? 20.747 -15.450 -2.672 1.00 98.75 1039 ASP A CA 1
ATOM 8021 C C . ASP A 1 1039 ? 21.812 -15.405 -3.783 1.00 98.75 1039 ASP A C 1
ATOM 8023 O O . ASP A 1 1039 ? 21.740 -14.541 -4.667 1.00 98.75 1039 ASP A O 1
ATOM 8027 N N . PRO A 1 1040 ? 22.872 -16.228 -3.694 1.00 98.50 1040 PRO A N 1
ATOM 8028 C CA . PRO A 1 1040 ? 23.940 -16.252 -4.678 1.00 98.50 1040 PRO A CA 1
ATOM 8029 C C . PRO A 1 1040 ? 23.522 -16.829 -6.032 1.00 98.50 1040 PRO A C 1
ATOM 8031 O O . PRO A 1 1040 ? 22.654 -17.685 -6.159 1.00 98.50 1040 PRO A O 1
ATOM 8034 N N . ALA A 1 1041 ? 24.231 -16.383 -7.061 1.00 98.19 1041 ALA A N 1
ATOM 8035 C CA . ALA A 1 1041 ? 24.185 -16.964 -8.393 1.00 98.19 1041 ALA A CA 1
ATOM 8036 C C . ALA A 1 1041 ? 25.597 -16.958 -8.987 1.00 98.19 1041 ALA A C 1
ATOM 8038 O O . ALA A 1 1041 ? 25.823 -16.436 -10.075 1.00 98.19 1041 ALA A O 1
ATOM 8039 N N . ILE A 1 1042 ? 26.573 -17.499 -8.250 1.00 98.56 1042 ILE A N 1
ATOM 8040 C CA . ILE A 1 1042 ? 27.990 -17.414 -8.613 1.00 98.56 1042 ILE A CA 1
ATOM 8041 C C . ILE A 1 1042 ? 28.225 -18.142 -9.929 1.00 98.56 1042 ILE A C 1
ATOM 8043 O O . ILE A 1 1042 ? 28.342 -19.368 -9.994 1.00 98.56 1042 ILE A O 1
ATOM 8047 N N . ASP A 1 1043 ? 28.303 -17.363 -11.004 1.00 97.75 1043 ASP A N 1
ATOM 8048 C CA . ASP A 1 1043 ? 28.441 -17.870 -12.358 1.00 97.75 1043 ASP A CA 1
ATOM 8049 C C . ASP A 1 1043 ? 27.342 -18.907 -12.721 1.00 97.75 1043 ASP A C 1
ATOM 8051 O O . ASP A 1 1043 ? 27.576 -19.821 -13.519 1.00 97.75 1043 ASP A O 1
ATOM 8055 N N . GLY A 1 1044 ? 26.155 -18.777 -12.117 1.00 96.50 1044 GLY A N 1
ATOM 8056 C CA . GLY A 1 1044 ? 25.021 -19.708 -12.192 1.00 96.50 1044 GLY A CA 1
ATOM 8057 C C . GLY A 1 1044 ? 24.421 -20.022 -10.813 1.00 96.50 1044 GLY A C 1
ATOM 8058 O O . GLY A 1 1044 ? 25.063 -19.794 -9.793 1.00 96.50 1044 GLY A O 1
ATOM 8059 N N . HIS A 1 1045 ? 23.199 -20.564 -10.787 1.00 96.50 1045 HIS A N 1
ATOM 8060 C CA . HIS A 1 1045 ? 22.421 -20.778 -9.552 1.00 96.50 1045 HIS A CA 1
ATOM 8061 C C . HIS A 1 1045 ? 22.815 -22.028 -8.750 1.00 96.50 1045 HIS A C 1
ATOM 8063 O O . HIS A 1 1045 ? 22.518 -22.110 -7.568 1.00 96.50 1045 HIS A O 1
ATOM 8069 N N . GLU A 1 1046 ? 23.495 -23.001 -9.359 1.00 97.25 1046 GLU A N 1
ATOM 8070 C CA . GLU A 1 1046 ? 23.974 -24.193 -8.651 1.00 97.25 1046 GLU A CA 1
ATOM 8071 C C . GLU A 1 1046 ? 25.313 -23.899 -7.971 1.00 97.25 1046 GLU A C 1
ATOM 8073 O O . GLU A 1 1046 ? 26.369 -23.838 -8.614 1.00 97.25 1046 GLU A O 1
ATOM 8078 N N . ASN A 1 1047 ? 25.281 -23.682 -6.660 1.00 98.62 1047 ASN A N 1
ATOM 8079 C CA . ASN A 1 1047 ? 26.445 -23.338 -5.858 1.00 98.62 1047 ASN A CA 1
ATOM 8080 C C . ASN A 1 1047 ? 26.583 -24.274 -4.647 1.00 98.62 1047 ASN A C 1
ATOM 8082 O O . ASN A 1 1047 ? 25.670 -24.994 -4.258 1.00 98.62 1047 ASN A O 1
ATOM 8086 N N . THR A 1 1048 ? 27.770 -24.288 -4.048 1.00 98.50 1048 THR A N 1
ATOM 8087 C CA . THR A 1 1048 ? 28.069 -25.004 -2.802 1.00 98.50 1048 THR A CA 1
ATOM 8088 C C . THR A 1 1048 ? 28.765 -24.053 -1.842 1.00 98.50 1048 THR A C 1
ATOM 8090 O O . THR A 1 1048 ? 29.684 -23.334 -2.242 1.00 98.50 1048 THR A O 1
ATOM 8093 N N . VAL A 1 1049 ? 28.368 -24.063 -0.569 1.00 98.62 1049 VAL A N 1
ATOM 8094 C CA . VAL A 1 1049 ? 29.055 -23.293 0.475 1.00 98.62 1049 VAL A CA 1
ATOM 8095 C C . VAL A 1 1049 ? 30.170 -24.136 1.091 1.00 98.62 1049 VAL A C 1
ATOM 8097 O O . VAL A 1 1049 ? 29.946 -25.253 1.553 1.00 98.62 1049 VAL A O 1
ATOM 8100 N N . ILE A 1 1050 ? 31.384 -23.594 1.110 1.00 98.50 1050 ILE A N 1
ATOM 8101 C CA . ILE A 1 1050 ? 32.588 -24.219 1.656 1.00 98.50 1050 ILE A CA 1
ATOM 8102 C C . ILE A 1 1050 ? 33.052 -23.432 2.876 1.00 98.50 1050 ILE A C 1
ATOM 8104 O O . ILE A 1 1050 ? 33.438 -22.269 2.758 1.00 98.50 1050 ILE A O 1
ATOM 8108 N N . GLN A 1 1051 ? 33.079 -24.077 4.038 1.00 98.38 1051 GLN A N 1
ATOM 8109 C CA . GLN A 1 1051 ? 33.775 -23.559 5.209 1.00 98.38 1051 GLN A CA 1
ATOM 8110 C C . GLN A 1 1051 ? 35.285 -23.681 4.986 1.00 98.38 1051 GLN A C 1
ATOM 8112 O O . GLN A 1 1051 ? 35.809 -24.782 4.834 1.00 98.38 1051 GLN A O 1
ATOM 8117 N N . ASN A 1 1052 ? 35.983 -22.551 4.976 1.00 98.06 1052 ASN A N 1
ATOM 8118 C CA . ASN A 1 1052 ? 37.425 -22.471 4.810 1.00 98.06 1052 ASN A CA 1
ATOM 8119 C C . ASN A 1 1052 ? 38.083 -21.994 6.109 1.00 98.06 1052 ASN A C 1
ATOM 8121 O O . ASN A 1 1052 ? 37.708 -20.954 6.647 1.00 98.06 1052 ASN A O 1
ATOM 8125 N N . GLU A 1 1053 ? 39.072 -22.739 6.594 1.00 98.00 1053 GLU A N 1
ATOM 8126 C CA . GLU A 1 1053 ? 39.794 -22.438 7.835 1.00 98.00 1053 GLU A CA 1
ATOM 8127 C C . GLU A 1 1053 ? 41.307 -22.496 7.620 1.00 98.00 1053 GLU A C 1
ATOM 8129 O O . GLU A 1 1053 ? 41.805 -23.333 6.864 1.00 98.00 1053 GLU A O 1
ATOM 8134 N N . SER A 1 1054 ? 42.033 -21.626 8.322 1.00 96.69 1054 SER A N 1
ATOM 8135 C CA . SER A 1 1054 ? 43.496 -21.608 8.379 1.00 96.69 1054 SER A CA 1
ATOM 8136 C C . SER A 1 1054 ? 43.940 -22.153 9.734 1.00 96.69 1054 SER A C 1
ATOM 8138 O O . SER A 1 1054 ? 43.718 -21.521 10.763 1.00 96.69 1054 SER A O 1
ATOM 8140 N N . LEU A 1 1055 ? 44.561 -23.331 9.743 1.00 96.94 1055 LEU A N 1
ATOM 8141 C CA . LEU A 1 1055 ? 44.854 -24.095 10.955 1.00 96.94 1055 LEU A CA 1
ATOM 8142 C C . LEU A 1 1055 ? 46.363 -24.307 11.123 1.00 96.94 1055 LEU A C 1
ATOM 8144 O O . LEU A 1 1055 ? 47.051 -24.602 10.145 1.00 96.94 1055 LEU A O 1
ATOM 8148 N N . PRO A 1 1056 ? 46.915 -24.211 12.342 1.00 94.81 1056 PRO A N 1
ATOM 8149 C CA . PRO A 1 1056 ? 48.331 -24.485 12.565 1.00 94.81 1056 PRO A CA 1
ATOM 8150 C C . PRO A 1 1056 ? 48.658 -25.954 12.261 1.00 94.81 1056 PRO A C 1
ATOM 8152 O O . PRO A 1 1056 ? 47.940 -26.857 12.693 1.00 94.81 1056 PRO A O 1
ATOM 8155 N N . ALA A 1 1057 ? 49.767 -26.208 11.559 1.00 94.50 1057 ALA A N 1
ATOM 8156 C CA . ALA A 1 1057 ? 50.286 -27.562 11.385 1.00 94.50 1057 ALA A CA 1
ATOM 8157 C C . ALA A 1 1057 ? 51.340 -27.864 12.460 1.00 94.50 1057 ALA A C 1
ATOM 8159 O O . ALA A 1 1057 ? 52.210 -27.040 12.748 1.00 94.50 1057 ALA A O 1
ATOM 8160 N N . GLY A 1 1058 ? 51.295 -29.069 13.034 1.00 93.50 1058 GLY A N 1
ATOM 8161 C CA . GLY A 1 1058 ? 52.312 -29.520 13.986 1.00 93.50 1058 GLY A CA 1
ATOM 8162 C C . GLY A 1 1058 ? 53.717 -29.529 13.370 1.00 93.50 1058 GLY A C 1
ATOM 8163 O O . GLY A 1 1058 ? 53.878 -29.661 12.154 1.00 93.50 1058 GLY A O 1
ATOM 8164 N N . MET A 1 1059 ? 54.746 -29.389 14.208 1.00 96.25 1059 MET A N 1
ATOM 8165 C CA . MET A 1 1059 ? 56.128 -29.599 13.772 1.00 96.25 1059 MET A CA 1
ATOM 8166 C C . MET A 1 1059 ? 56.331 -31.064 13.377 1.00 96.25 1059 MET A C 1
ATOM 8168 O O . MET A 1 1059 ? 55.959 -31.968 14.121 1.00 96.25 1059 MET A O 1
ATOM 8172 N N . ASP A 1 1060 ? 56.966 -31.292 12.232 1.00 95.12 1060 ASP A N 1
ATOM 8173 C CA . ASP A 1 1060 ? 57.333 -32.626 11.756 1.00 95.12 1060 ASP A CA 1
ATOM 8174 C C . ASP A 1 1060 ? 58.670 -32.551 11.025 1.00 95.12 1060 ASP A C 1
ATOM 8176 O O . ASP A 1 1060 ? 58.855 -31.701 10.156 1.00 95.12 1060 ASP A O 1
ATOM 8180 N N . ALA A 1 1061 ? 59.603 -33.447 11.343 1.00 95.25 1061 ALA A N 1
ATOM 8181 C CA . ALA A 1 1061 ? 60.960 -33.390 10.800 1.00 95.25 1061 ALA A CA 1
ATOM 8182 C C . ALA A 1 1061 ? 61.020 -33.489 9.262 1.00 95.25 1061 ALA A C 1
ATOM 8184 O O . ALA A 1 1061 ? 61.997 -33.041 8.663 1.00 95.25 1061 ALA A O 1
ATOM 8185 N N . ARG A 1 1062 ? 60.002 -34.072 8.617 1.00 95.81 1062 ARG A N 1
ATOM 8186 C CA . ARG A 1 1062 ? 59.941 -34.276 7.167 1.00 95.81 1062 ARG A CA 1
ATOM 8187 C C . ARG A 1 1062 ? 59.062 -33.243 6.465 1.00 95.81 1062 ARG A C 1
ATOM 8189 O O . ARG A 1 1062 ? 59.425 -32.805 5.378 1.00 95.81 1062 ARG A O 1
ATOM 8196 N N . THR A 1 1063 ? 57.911 -32.885 7.032 1.00 93.31 1063 THR A N 1
ATOM 8197 C CA . THR A 1 1063 ? 56.904 -32.048 6.354 1.00 93.31 1063 THR A CA 1
ATOM 8198 C C . THR A 1 1063 ? 56.805 -30.624 6.899 1.00 93.31 1063 THR A C 1
ATOM 8200 O O . THR A 1 1063 ? 56.343 -29.748 6.174 1.00 93.31 1063 THR A O 1
ATOM 8203 N N . ASN A 1 1064 ? 57.240 -30.364 8.138 1.00 97.00 1064 ASN A N 1
ATOM 8204 C CA . ASN A 1 1064 ? 57.213 -29.033 8.760 1.00 97.00 1064 ASN A CA 1
ATOM 8205 C C . ASN A 1 1064 ? 58.336 -28.859 9.813 1.00 97.00 1064 ASN A C 1
ATOM 8207 O O . ASN A 1 1064 ? 58.048 -28.649 10.997 1.00 97.00 1064 ASN A O 1
ATOM 8211 N N . PRO A 1 1065 ? 59.625 -28.974 9.433 1.00 95.75 1065 PRO A N 1
ATOM 8212 C CA . PRO A 1 1065 ? 60.734 -29.077 10.392 1.00 95.75 1065 PRO A CA 1
ATOM 8213 C C . PRO A 1 1065 ? 60.952 -27.809 11.225 1.00 95.75 1065 PRO A C 1
ATOM 8215 O O . PRO A 1 1065 ? 61.583 -27.858 12.280 1.00 95.75 1065 PRO A O 1
ATOM 8218 N N . HIS A 1 1066 ? 60.423 -26.676 10.764 1.00 96.31 1066 HIS A N 1
ATOM 8219 C CA . HIS A 1 1066 ? 60.566 -25.372 11.409 1.00 96.31 1066 HIS A CA 1
ATOM 8220 C C . HIS A 1 1066 ? 59.235 -24.798 11.914 1.00 96.31 1066 HIS A C 1
ATOM 8222 O O . HIS A 1 1066 ? 59.199 -23.651 12.347 1.00 96.31 1066 HIS A O 1
ATOM 8228 N N . GLY A 1 1067 ? 58.148 -25.580 11.883 1.00 94.69 1067 GLY A N 1
ATOM 8229 C CA . GLY A 1 1067 ? 56.873 -25.210 12.508 1.00 94.69 1067 GLY A CA 1
ATOM 8230 C C . GLY A 1 1067 ? 56.106 -24.063 11.843 1.00 94.69 1067 GLY A C 1
ATOM 8231 O O . GLY A 1 1067 ? 55.133 -23.590 12.414 1.00 94.69 1067 GLY A O 1
ATOM 8232 N N . ASN A 1 1068 ? 56.522 -23.591 10.667 1.00 94.81 1068 ASN A N 1
ATOM 8233 C CA . ASN A 1 1068 ? 55.934 -22.427 9.999 1.00 94.81 1068 ASN A CA 1
ATOM 8234 C C . ASN A 1 1068 ? 54.813 -22.775 9.001 1.00 94.81 1068 ASN A C 1
ATOM 8236 O O . ASN A 1 1068 ? 54.199 -21.865 8.442 1.00 94.81 1068 ASN A O 1
ATOM 8240 N N . LEU A 1 1069 ? 54.574 -24.062 8.726 1.00 95.62 1069 LEU A N 1
ATOM 8241 C CA . LEU A 1 1069 ? 53.457 -24.510 7.894 1.00 95.62 1069 LEU A CA 1
ATOM 8242 C C . LEU A 1 1069 ? 52.122 -24.317 8.630 1.00 95.62 1069 LEU A C 1
ATOM 8244 O O . LEU A 1 1069 ? 51.998 -24.633 9.812 1.00 95.62 1069 LEU A O 1
ATOM 8248 N N . TYR A 1 1070 ? 51.104 -23.885 7.893 1.00 96.12 1070 TYR A N 1
ATOM 8249 C CA . TYR A 1 1070 ? 49.704 -23.969 8.293 1.00 96.12 1070 TYR A CA 1
ATOM 8250 C C . TYR A 1 1070 ? 48.915 -24.708 7.205 1.00 96.12 1070 TYR A C 1
ATOM 8252 O O . TYR A 1 1070 ? 49.283 -24.689 6.028 1.00 96.12 1070 TYR A O 1
ATOM 8260 N N . GLU A 1 1071 ? 47.857 -25.399 7.609 1.00 95.69 1071 GLU A N 1
ATOM 8261 C CA . GLU A 1 1071 ? 46.914 -26.085 6.732 1.00 95.69 1071 GLU A CA 1
ATOM 8262 C C . GLU A 1 1071 ? 45.766 -25.133 6.387 1.00 95.69 1071 GLU A C 1
ATOM 8264 O O . GLU A 1 1071 ? 45.258 -24.426 7.254 1.00 95.69 1071 GLU A O 1
ATOM 8269 N N . VAL A 1 1072 ? 45.330 -25.140 5.128 1.00 96.00 1072 VAL A N 1
ATOM 8270 C CA . VAL A 1 1072 ? 44.051 -24.543 4.738 1.00 96.00 1072 VAL A CA 1
ATOM 8271 C C . VAL A 1 1072 ? 43.069 -25.679 4.502 1.00 96.00 1072 VAL A C 1
ATOM 8273 O O . VAL A 1 1072 ? 43.283 -26.491 3.601 1.00 96.00 1072 VAL A O 1
ATOM 8276 N N . ARG A 1 1073 ? 42.007 -25.735 5.303 1.00 97.88 1073 ARG A N 1
ATOM 8277 C CA . ARG A 1 1073 ? 40.996 -26.790 5.231 1.00 97.88 1073 ARG A CA 1
ATOM 8278 C C . ARG A 1 1073 ? 39.714 -26.250 4.622 1.00 97.88 1073 ARG A C 1
ATOM 8280 O O . ARG A 1 1073 ? 39.159 -25.283 5.130 1.00 97.88 1073 ARG A O 1
ATOM 8287 N N . ASP A 1 1074 ? 39.255 -26.893 3.554 1.00 97.50 1074 ASP A N 1
ATOM 8288 C CA . ASP A 1 1074 ? 37.969 -26.633 2.906 1.00 97.50 1074 ASP A CA 1
ATOM 8289 C C . ASP A 1 1074 ? 36.997 -27.766 3.267 1.00 97.50 1074 ASP A C 1
ATOM 8291 O O . ASP A 1 1074 ? 37.240 -28.927 2.938 1.00 97.50 1074 ASP A O 1
ATOM 8295 N N . THR A 1 1075 ? 35.907 -27.432 3.958 1.00 98.06 1075 THR A N 1
ATOM 8296 C CA . THR A 1 1075 ? 34.853 -28.369 4.369 1.00 98.06 1075 THR A CA 1
ATOM 8297 C C . THR A 1 1075 ? 33.534 -27.951 3.718 1.00 98.06 1075 THR A C 1
ATOM 8299 O O . THR A 1 1075 ? 33.011 -26.890 4.062 1.00 98.06 1075 THR A O 1
ATOM 8302 N N . PRO A 1 1076 ? 32.982 -28.726 2.768 1.00 98.00 1076 PRO A N 1
ATOM 8303 C CA . PRO A 1 1076 ? 31.698 -28.397 2.162 1.00 98.00 1076 PRO A CA 1
ATOM 8304 C C . PRO A 1 1076 ? 30.560 -28.549 3.175 1.00 98.00 1076 PRO A C 1
ATOM 8306 O O . PRO A 1 1076 ? 30.500 -29.538 3.908 1.00 98.00 1076 PRO A O 1
ATOM 8309 N N . LEU A 1 1077 ? 29.636 -27.590 3.183 1.00 98.12 1077 LEU A N 1
ATOM 8310 C CA . LEU A 1 1077 ? 28.362 -27.715 3.881 1.00 98.12 1077 LEU A CA 1
ATOM 8311 C C . LEU A 1 1077 ? 27.406 -28.485 2.969 1.00 98.12 1077 LEU A C 1
ATOM 8313 O O . LEU A 1 1077 ? 26.940 -27.957 1.964 1.00 98.12 1077 LEU A O 1
ATOM 8317 N N . LEU A 1 1078 ? 27.191 -29.764 3.282 1.00 98.25 1078 LEU A N 1
ATOM 8318 C CA . LEU A 1 1078 ? 26.406 -30.678 2.442 1.00 98.25 1078 LEU A CA 1
ATOM 8319 C C . LEU A 1 1078 ? 24.912 -30.662 2.768 1.00 98.25 1078 LEU A C 1
ATOM 8321 O O . LEU A 1 1078 ? 24.108 -31.043 1.927 1.00 98.25 1078 LEU A O 1
ATOM 8325 N N . THR A 1 1079 ? 24.542 -30.227 3.968 1.00 98.38 1079 THR A N 1
ATOM 8326 C CA . THR A 1 1079 ? 23.149 -30.079 4.384 1.00 98.38 1079 THR A CA 1
ATOM 8327 C C . THR A 1 1079 ? 22.925 -28.722 5.029 1.00 98.38 1079 THR A C 1
ATOM 8329 O O . THR A 1 1079 ? 23.873 -28.082 5.493 1.00 98.38 1079 THR A O 1
ATOM 8332 N N . SER A 1 1080 ? 21.665 -28.284 5.035 1.00 98.31 1080 SER A N 1
ATOM 8333 C CA . SER A 1 1080 ? 21.254 -27.028 5.667 1.00 98.31 1080 SER A CA 1
ATOM 8334 C C . SER A 1 1080 ? 21.749 -26.952 7.112 1.00 98.31 1080 SER A C 1
ATOM 8336 O O . SER A 1 1080 ? 21.626 -27.921 7.862 1.00 98.31 1080 SER A O 1
ATOM 8338 N N . ALA A 1 1081 ? 22.342 -25.818 7.493 1.00 97.94 1081 ALA A N 1
ATOM 8339 C CA . ALA A 1 1081 ? 23.052 -25.692 8.765 1.00 97.94 1081 ALA A CA 1
ATOM 8340 C C . ALA A 1 1081 ? 23.137 -24.244 9.267 1.00 97.94 1081 ALA A C 1
ATOM 8342 O O . ALA A 1 1081 ? 23.269 -23.307 8.479 1.00 97.94 1081 ALA A O 1
ATOM 8343 N N . GLY A 1 1082 ? 23.133 -24.089 10.594 1.00 98.00 1082 GLY A N 1
ATOM 8344 C CA . GLY A 1 1082 ? 23.629 -22.902 11.288 1.00 98.00 1082 GLY A CA 1
ATOM 8345 C C . GLY A 1 1082 ? 25.111 -23.080 11.624 1.00 98.00 1082 GLY A C 1
ATOM 8346 O O . GLY A 1 1082 ? 25.514 -24.106 12.175 1.00 98.00 1082 GLY A O 1
ATOM 8347 N N . VAL A 1 1083 ? 25.937 -22.102 11.267 1.00 97.50 1083 VAL A N 1
ATOM 8348 C CA . VAL A 1 1083 ? 27.392 -22.118 11.444 1.00 97.50 1083 VAL A CA 1
ATOM 8349 C C . VAL A 1 1083 ? 27.877 -20.782 11.996 1.00 97.50 1083 VAL A C 1
ATOM 8351 O O . VAL A 1 1083 ? 27.274 -19.729 11.801 1.00 97.50 1083 VAL A O 1
ATOM 8354 N N . ASP A 1 1084 ? 28.985 -20.830 12.726 1.00 97.94 1084 ASP A N 1
ATOM 8355 C CA . ASP A 1 1084 ? 29.482 -19.687 13.485 1.00 97.94 1084 ASP A CA 1
ATOM 8356 C C . ASP A 1 1084 ? 30.846 -19.217 12.997 1.00 97.94 1084 ASP A C 1
ATOM 8358 O O . ASP A 1 1084 ? 31.688 -20.032 12.597 1.00 97.94 1084 ASP A O 1
ATOM 8362 N N . ALA A 1 1085 ? 31.071 -17.903 13.090 1.00 97.00 1085 ALA A N 1
ATOM 8363 C CA . ALA A 1 1085 ? 32.388 -17.303 12.957 1.00 97.00 1085 ALA A CA 1
ATOM 8364 C C . ALA A 1 1085 ? 33.358 -17.923 13.978 1.00 97.00 1085 ALA A C 1
ATOM 8366 O O . ALA A 1 1085 ? 32.991 -18.222 15.113 1.00 97.00 1085 ALA A O 1
ATOM 8367 N N . CYS A 1 1086 ? 34.609 -18.116 13.568 1.00 96.94 1086 CYS A N 1
ATOM 8368 C CA . CYS A 1 1086 ? 35.693 -18.552 14.445 1.00 96.94 1086 CYS A CA 1
ATOM 8369 C C . CYS A 1 1086 ? 36.952 -17.771 14.052 1.00 96.94 1086 CYS A C 1
ATOM 8371 O O . CYS A 1 1086 ? 37.708 -18.222 13.179 1.00 96.94 1086 CYS A O 1
ATOM 8373 N N . PRO A 1 1087 ? 37.136 -16.556 14.602 1.00 95.56 1087 PRO A N 1
ATOM 8374 C CA . PRO A 1 1087 ? 38.257 -15.695 14.239 1.00 95.56 1087 PRO A CA 1
ATOM 8375 C C . PRO A 1 1087 ? 39.614 -16.340 14.557 1.00 95.56 1087 PRO A C 1
ATOM 8377 O O . PRO A 1 1087 ? 40.574 -16.109 13.827 1.00 95.56 1087 PRO A O 1
ATOM 8380 N N . GLU A 1 1088 ? 39.688 -17.219 15.560 1.00 95.56 1088 GLU A N 1
ATOM 8381 C CA . GLU A 1 1088 ? 40.897 -17.964 15.936 1.00 95.56 1088 GLU A CA 1
ATOM 8382 C C . GLU A 1 1088 ? 41.402 -18.878 14.810 1.00 95.56 1088 GLU A C 1
ATOM 8384 O O . GLU A 1 1088 ? 42.609 -19.046 14.648 1.00 95.56 1088 GLU A O 1
ATOM 8389 N N . ASN A 1 1089 ? 40.485 -19.426 14.007 1.00 96.12 1089 ASN A N 1
ATOM 8390 C CA . ASN A 1 1089 ? 40.792 -20.280 12.856 1.00 96.12 1089 ASN A CA 1
ATOM 8391 C C . ASN A 1 1089 ? 40.712 -19.524 11.520 1.00 96.12 1089 ASN A C 1
ATOM 8393 O O . ASN A 1 1089 ? 40.782 -20.145 10.456 1.00 96.12 1089 ASN A O 1
ATOM 8397 N N . ASN A 1 1090 ? 40.502 -18.201 11.553 1.00 95.94 1090 ASN A N 1
ATOM 8398 C CA . ASN A 1 1090 ? 40.191 -17.390 10.375 1.00 95.94 1090 ASN A CA 1
ATOM 8399 C C . ASN A 1 1090 ? 39.084 -18.035 9.515 1.00 95.94 1090 ASN A C 1
ATOM 8401 O O . ASN A 1 1090 ? 39.236 -18.199 8.302 1.00 95.94 1090 ASN A O 1
ATOM 8405 N N . ARG A 1 1091 ? 37.996 -18.480 10.156 1.00 97.38 1091 ARG A N 1
ATOM 8406 C CA . ARG A 1 1091 ? 36.911 -19.166 9.451 1.00 97.38 1091 ARG A CA 1
ATOM 8407 C C . ARG A 1 1091 ? 36.166 -18.202 8.532 1.00 97.38 1091 ARG A C 1
ATOM 8409 O O . ARG A 1 1091 ? 35.602 -17.212 8.992 1.00 97.38 1091 ARG A O 1
ATOM 8416 N N . ILE A 1 1092 ? 36.126 -18.544 7.249 1.00 97.31 1092 ILE A N 1
ATOM 8417 C CA . ILE A 1 1092 ? 35.397 -17.826 6.198 1.00 97.31 1092 ILE A CA 1
ATOM 8418 C C . ILE A 1 1092 ? 34.569 -18.817 5.381 1.00 97.31 1092 ILE A C 1
ATOM 8420 O O . ILE A 1 1092 ? 34.840 -20.018 5.391 1.00 97.31 1092 ILE A O 1
ATOM 8424 N N . PHE A 1 1093 ? 33.569 -18.333 4.652 1.00 98.38 1093 PHE A N 1
ATOM 8425 C CA . PHE A 1 1093 ? 32.685 -19.180 3.853 1.00 98.38 1093 PHE A CA 1
ATOM 8426 C C . PHE A 1 1093 ? 32.793 -18.799 2.382 1.00 98.38 1093 PHE A C 1
ATOM 8428 O O . PHE A 1 1093 ? 32.567 -17.648 2.023 1.00 98.38 1093 PHE A O 1
ATOM 8435 N N . LYS A 1 1094 ? 33.170 -19.747 1.521 1.00 98.50 1094 LYS A N 1
ATOM 8436 C CA . LYS A 1 1094 ? 33.228 -19.550 0.068 1.00 98.50 1094 LYS A CA 1
ATOM 8437 C C . LYS A 1 1094 ? 31.963 -20.114 -0.560 1.00 98.50 1094 LYS A C 1
ATOM 8439 O O . LYS A 1 1094 ? 31.678 -21.291 -0.388 1.00 98.50 1094 LYS A O 1
ATOM 8444 N N . ILE A 1 1095 ? 31.247 -19.310 -1.323 1.00 98.69 1095 ILE A N 1
ATOM 8445 C CA . ILE A 1 1095 ? 30.168 -19.751 -2.199 1.00 98.69 1095 ILE A CA 1
ATOM 8446 C C . ILE A 1 1095 ? 30.811 -20.056 -3.547 1.00 98.69 1095 ILE A C 1
ATOM 8448 O O . ILE A 1 1095 ? 31.376 -19.159 -4.175 1.00 98.69 1095 ILE A O 1
ATOM 8452 N N . GLN A 1 1096 ? 30.795 -21.318 -3.961 1.00 98.62 1096 GLN A N 1
ATOM 8453 C CA . GLN A 1 1096 ? 31.526 -21.781 -5.136 1.00 98.62 1096 GLN A CA 1
ATOM 8454 C C . GLN A 1 1096 ? 30.622 -22.481 -6.136 1.00 98.62 1096 GLN A C 1
ATOM 8456 O O . GLN A 1 1096 ? 29.743 -23.250 -5.757 1.00 98.62 1096 GLN A O 1
ATOM 8461 N N . ASN A 1 1097 ? 30.921 -22.293 -7.416 1.00 98.62 1097 ASN A N 1
ATOM 8462 C CA . ASN A 1 1097 ? 30.365 -23.104 -8.488 1.00 98.62 1097 ASN A CA 1
ATOM 8463 C C . ASN A 1 1097 ? 31.365 -24.202 -8.855 1.00 98.62 1097 ASN A C 1
ATOM 8465 O O . ASN A 1 1097 ? 32.365 -23.950 -9.530 1.00 98.62 1097 ASN A O 1
ATOM 8469 N N . LEU A 1 1098 ? 31.118 -25.432 -8.399 1.00 97.81 1098 LEU A N 1
ATOM 8470 C CA . LEU A 1 1098 ? 32.074 -26.535 -8.560 1.00 97.81 1098 LEU A CA 1
ATOM 8471 C C . LEU A 1 1098 ? 32.241 -26.981 -10.022 1.00 97.81 1098 LEU A C 1
ATOM 8473 O O . LEU A 1 1098 ? 33.268 -27.574 -10.366 1.00 97.81 1098 LEU A O 1
ATOM 8477 N N . ALA A 1 1099 ? 31.270 -26.673 -10.887 1.00 97.88 1099 ALA A N 1
ATOM 8478 C CA . ALA A 1 1099 ? 31.313 -26.994 -12.311 1.00 97.88 1099 ALA A CA 1
ATOM 8479 C C . ALA A 1 1099 ? 32.238 -26.059 -13.110 1.00 97.88 1099 ALA A C 1
ATOM 8481 O O . ALA A 1 1099 ? 32.664 -26.408 -14.213 1.00 97.88 1099 ALA A O 1
ATOM 8482 N N . LYS A 1 1100 ? 32.587 -24.887 -12.564 1.00 98.00 1100 LYS A N 1
ATOM 8483 C CA . LYS A 1 1100 ? 33.389 -23.869 -13.249 1.00 98.00 1100 LYS A CA 1
ATOM 8484 C C . LYS A 1 1100 ? 34.682 -23.595 -12.499 1.00 98.00 1100 LYS A C 1
ATOM 8486 O O . LYS A 1 1100 ? 34.680 -23.168 -11.350 1.00 98.00 1100 LYS A O 1
ATOM 8491 N N . LYS A 1 1101 ? 35.815 -23.817 -13.164 1.00 97.94 1101 LYS A N 1
ATOM 8492 C CA . LYS A 1 1101 ? 37.144 -23.619 -12.576 1.00 97.94 1101 LYS A CA 1
ATOM 8493 C C . LYS A 1 1101 ? 37.804 -22.362 -13.104 1.00 97.94 1101 LYS A C 1
ATOM 8495 O O . LYS A 1 1101 ? 37.777 -22.089 -14.301 1.00 97.94 1101 LYS A O 1
ATOM 8500 N N . ASN A 1 1102 ? 38.479 -21.656 -12.211 1.00 98.31 1102 ASN A N 1
ATOM 8501 C CA . ASN A 1 1102 ? 39.419 -20.623 -12.582 1.00 98.31 1102 ASN A CA 1
ATOM 8502 C C . ASN A 1 1102 ? 40.617 -21.253 -13.317 1.00 98.31 1102 ASN A C 1
ATOM 8504 O O . ASN A 1 1102 ? 41.239 -22.175 -12.780 1.00 98.31 1102 ASN A O 1
ATOM 8508 N N . PRO A 1 1103 ? 40.989 -20.768 -14.513 1.00 97.81 1103 PRO A N 1
ATOM 8509 C CA . PRO A 1 1103 ? 42.076 -21.361 -15.290 1.00 97.81 1103 PRO A CA 1
ATOM 8510 C C . PRO A 1 1103 ? 43.471 -21.110 -14.693 1.00 97.81 1103 PRO A C 1
ATOM 8512 O O . PRO A 1 1103 ? 44.413 -21.800 -15.070 1.00 97.81 1103 PRO A O 1
ATOM 8515 N N . ILE A 1 1104 ? 43.621 -20.144 -13.780 1.00 98.06 1104 ILE A N 1
ATOM 8516 C CA . ILE A 1 1104 ? 44.903 -19.799 -13.151 1.00 98.06 1104 ILE A CA 1
ATOM 8517 C C . ILE A 1 1104 ? 45.135 -20.635 -11.895 1.00 98.06 1104 ILE A C 1
ATOM 8519 O O . ILE A 1 1104 ? 46.168 -21.289 -11.772 1.00 98.06 1104 ILE A O 1
ATOM 8523 N N . SER A 1 1105 ? 44.185 -20.630 -10.958 1.00 97.31 1105 SER A N 1
ATOM 8524 C CA . SER A 1 1105 ? 44.343 -21.357 -9.692 1.00 97.31 1105 SER A CA 1
ATOM 8525 C C . SER A 1 1105 ? 43.914 -22.823 -9.768 1.00 97.31 1105 SER A C 1
ATOM 8527 O O . SER A 1 1105 ? 44.252 -23.605 -8.879 1.00 97.31 1105 SER A O 1
ATOM 8529 N N . GLY A 1 1106 ? 43.152 -23.209 -10.799 1.00 97.19 1106 GLY A N 1
ATOM 8530 C CA . GLY A 1 1106 ? 42.554 -24.540 -10.933 1.00 97.19 1106 GLY A CA 1
ATOM 8531 C C . GLY A 1 1106 ? 41.424 -24.824 -9.934 1.00 97.19 1106 GLY A C 1
ATOM 8532 O O . GLY A 1 1106 ? 40.891 -25.937 -9.914 1.00 97.19 1106 GLY A O 1
ATOM 8533 N N . ARG A 1 1107 ? 41.059 -23.840 -9.103 1.00 97.19 1107 ARG A N 1
ATOM 8534 C CA . ARG A 1 1107 ? 40.002 -23.933 -8.089 1.00 97.19 1107 ARG A CA 1
ATOM 8535 C C . ARG A 1 1107 ? 38.642 -23.544 -8.675 1.00 97.19 1107 ARG A C 1
ATOM 8537 O O . ARG A 1 1107 ? 38.609 -22.815 -9.666 1.00 97.19 1107 ARG A O 1
ATOM 8544 N N . PRO A 1 1108 ? 37.526 -24.011 -8.090 1.00 98.31 1108 PRO A N 1
ATOM 8545 C CA . PRO A 1 1108 ? 36.200 -23.504 -8.425 1.00 98.31 1108 PRO A CA 1
ATOM 8546 C C . PRO A 1 1108 ? 36.115 -21.979 -8.300 1.00 98.31 1108 PRO A C 1
ATOM 8548 O O . PRO A 1 1108 ? 36.670 -21.410 -7.357 1.00 98.31 1108 PRO A O 1
ATOM 8551 N N . VAL A 1 1109 ? 35.417 -21.330 -9.232 1.00 98.56 1109 VAL A N 1
ATOM 8552 C CA . VAL A 1 1109 ? 35.123 -19.892 -9.143 1.00 98.56 1109 VAL A CA 1
ATOM 8553 C C . VAL A 1 1109 ? 34.207 -19.633 -7.946 1.00 98.56 1109 VAL A C 1
ATOM 8555 O O . VAL A 1 1109 ? 33.320 -20.443 -7.659 1.00 98.56 1109 VAL A O 1
ATOM 8558 N N . GLY A 1 1110 ? 34.426 -18.531 -7.229 1.00 98.31 1110 GLY A N 1
ATOM 8559 C CA . GLY A 1 1110 ? 33.704 -18.282 -5.988 1.00 98.31 1110 GLY A CA 1
ATOM 8560 C C . GLY A 1 1110 ? 33.655 -16.828 -5.537 1.00 98.31 1110 GLY A C 1
ATOM 8561 O O . GLY A 1 1110 ? 34.451 -15.990 -5.956 1.00 98.31 1110 GLY A O 1
ATOM 8562 N N . TYR A 1 1111 ? 32.754 -16.555 -4.602 1.00 98.69 1111 TYR A N 1
ATOM 8563 C CA . TYR A 1 1111 ? 32.822 -15.395 -3.713 1.00 98.69 1111 TYR A CA 1
ATOM 8564 C C . TYR A 1 1111 ? 32.975 -15.881 -2.275 1.00 98.69 1111 TYR A C 1
ATOM 8566 O O . TYR A 1 1111 ? 32.539 -16.976 -1.938 1.00 98.69 1111 TYR A O 1
ATOM 8574 N N . LYS A 1 1112 ? 33.617 -15.093 -1.419 1.00 97.75 1112 LYS A N 1
ATOM 8575 C CA . LYS A 1 1112 ? 33.745 -15.379 0.008 1.00 97.75 1112 LYS A CA 1
ATOM 8576 C C . LYS A 1 1112 ? 32.971 -14.375 0.841 1.00 97.75 1112 LYS A C 1
ATOM 8578 O O . LYS A 1 1112 ? 32.900 -13.200 0.487 1.00 97.75 1112 LYS A O 1
ATOM 8583 N N . ILE A 1 1113 ? 32.488 -14.859 1.972 1.00 96.69 1113 ILE A N 1
ATOM 8584 C CA . ILE A 1 1113 ? 31.881 -14.088 3.041 1.00 96.69 1113 ILE A CA 1
ATOM 8585 C C . ILE A 1 1113 ? 32.676 -14.343 4.314 1.00 96.69 1113 ILE A C 1
ATOM 8587 O O . ILE A 1 1113 ? 33.010 -15.486 4.643 1.00 96.69 1113 ILE A O 1
ATOM 8591 N N . ASN A 1 1114 ? 32.951 -13.262 5.034 1.00 89.81 1114 ASN A N 1
ATOM 8592 C CA . ASN A 1 1114 ? 33.511 -13.308 6.374 1.00 89.81 1114 ASN A CA 1
ATOM 8593 C C . ASN A 1 1114 ? 32.396 -12.893 7.341 1.00 89.81 1114 ASN A C 1
ATOM 8595 O O . ASN A 1 1114 ? 32.120 -11.695 7.419 1.00 89.81 1114 ASN A O 1
ATOM 8599 N N . PRO A 1 1115 ? 31.733 -13.831 8.040 1.00 91.25 1115 PRO A N 1
ATOM 8600 C CA . PRO A 1 1115 ? 30.704 -13.461 9.000 1.00 91.25 1115 PRO A CA 1
ATOM 8601 C C . PRO A 1 1115 ? 31.331 -12.586 10.091 1.00 91.25 1115 PRO A C 1
ATOM 8603 O O . PRO A 1 1115 ? 32.345 -13.001 10.670 1.00 91.25 1115 PRO A O 1
ATOM 8606 N N . PRO A 1 1116 ? 30.786 -11.388 10.363 1.00 94.56 1116 PRO A N 1
ATOM 8607 C CA . PRO A 1 1116 ? 31.289 -10.539 11.428 1.00 94.56 1116 PRO A CA 1
ATOM 8608 C C . PRO A 1 1116 ? 31.259 -11.308 12.758 1.00 94.56 1116 PRO A C 1
ATOM 8610 O O . PRO A 1 1116 ? 30.216 -11.859 13.109 1.00 94.56 1116 PRO A O 1
ATOM 8613 N N . PRO A 1 1117 ? 32.378 -11.395 13.502 1.00 95.06 1117 PRO A N 1
ATOM 8614 C CA . PRO A 1 1117 ? 32.455 -12.173 14.738 1.00 95.06 1117 PRO A CA 1
ATOM 8615 C C . PRO A 1 1117 ? 31.858 -11.389 15.920 1.00 95.06 1117 PRO A C 1
ATOM 8617 O O . PRO A 1 1117 ? 32.547 -11.075 16.890 1.00 95.06 1117 PRO A O 1
ATOM 8620 N N . THR A 1 1118 ? 30.586 -11.012 15.809 1.00 96.62 1118 THR A N 1
ATOM 8621 C CA . THR A 1 1118 ? 29.848 -10.255 16.827 1.00 96.62 1118 THR A CA 1
ATOM 8622 C C . THR A 1 1118 ? 29.238 -11.174 17.881 1.00 96.62 1118 THR A C 1
ATOM 8624 O O . THR A 1 1118 ? 28.996 -12.349 17.634 1.00 96.62 1118 THR A O 1
ATOM 8627 N N . GLN A 1 1119 ? 28.932 -10.657 19.069 1.00 97.12 1119 GLN A N 1
ATOM 8628 C CA . GLN A 1 1119 ? 28.286 -11.474 20.095 1.00 97.12 1119 GLN A CA 1
ATOM 8629 C C . GLN A 1 1119 ? 26.875 -11.897 19.657 1.00 97.12 1119 GLN A C 1
ATOM 8631 O O . GLN A 1 1119 ? 26.076 -11.074 19.216 1.00 97.12 1119 GLN A O 1
ATOM 8636 N N . LYS A 1 1120 ? 26.569 -13.189 19.805 1.00 96.81 1120 LYS A N 1
ATOM 8637 C CA . LYS A 1 1120 ? 25.238 -13.755 19.533 1.00 96.81 1120 LYS A CA 1
ATOM 8638 C C . LYS A 1 1120 ? 24.217 -13.281 20.572 1.00 96.81 1120 LYS A C 1
ATOM 8640 O O . LYS A 1 1120 ? 24.583 -12.620 21.548 1.00 96.81 1120 LYS A O 1
ATOM 8645 N N . VAL A 1 1121 ? 22.943 -13.625 20.383 1.00 97.25 1121 VAL A N 1
ATOM 8646 C CA . VAL A 1 1121 ? 21.890 -13.261 21.345 1.00 97.25 1121 VAL A CA 1
ATOM 8647 C C . VAL A 1 1121 ? 22.257 -13.679 22.780 1.00 97.25 1121 VAL A C 1
ATOM 8649 O O . VAL A 1 1121 ? 22.675 -14.810 23.029 1.00 97.25 1121 VAL A O 1
ATOM 8652 N N . LEU A 1 1122 ? 22.128 -12.741 23.722 1.00 97.75 1122 LEU A N 1
ATOM 8653 C CA . LEU A 1 1122 ? 22.471 -12.912 25.139 1.00 97.75 1122 LEU A CA 1
ATOM 8654 C C . LEU A 1 1122 ? 21.309 -13.420 25.993 1.00 97.75 1122 LEU A C 1
ATOM 8656 O O . LEU A 1 1122 ? 21.533 -13.932 27.093 1.00 97.75 1122 LEU A O 1
ATOM 8660 N N . ALA A 1 1123 ? 20.075 -13.245 25.517 1.00 97.00 1123 ALA A N 1
ATOM 8661 C CA . ALA A 1 1123 ? 18.883 -13.685 26.224 1.00 97.00 1123 ALA A CA 1
ATOM 8662 C C . ALA A 1 1123 ? 18.993 -15.174 26.588 1.00 97.00 1123 ALA A C 1
ATOM 8664 O O . ALA A 1 1123 ? 19.484 -15.992 25.808 1.00 97.00 1123 ALA A O 1
ATOM 8665 N N . ASN A 1 1124 ? 18.535 -15.537 27.790 1.00 97.19 1124 ASN A N 1
ATOM 8666 C CA . ASN A 1 1124 ? 18.605 -16.922 28.247 1.00 97.19 1124 ASN A CA 1
ATOM 8667 C C . ASN A 1 1124 ? 17.880 -17.840 27.240 1.00 97.19 1124 ASN A C 1
ATOM 8669 O O . ASN A 1 1124 ? 16.755 -17.501 26.863 1.00 97.19 1124 ASN A O 1
ATOM 8673 N N . PRO A 1 1125 ? 18.447 -18.998 26.847 1.00 95.62 1125 PRO A N 1
ATOM 8674 C CA . PRO A 1 1125 ? 17.822 -19.884 25.865 1.00 95.62 1125 PRO A CA 1
ATOM 8675 C C . PRO A 1 1125 ? 16.393 -20.330 26.202 1.00 95.62 1125 PRO A C 1
ATOM 8677 O O . PRO A 1 1125 ? 15.648 -20.646 25.289 1.00 95.62 1125 PRO A O 1
ATOM 8680 N N . GLY A 1 1126 ? 15.997 -20.347 27.482 1.00 95.12 1126 GLY A N 1
ATOM 8681 C CA . GLY A 1 1126 ? 14.626 -20.662 27.906 1.00 95.12 1126 GLY A CA 1
ATOM 8682 C C . GLY A 1 1126 ? 13.664 -19.467 27.945 1.00 95.12 1126 GLY A C 1
ATOM 8683 O O . GLY A 1 1126 ? 12.512 -19.629 28.343 1.00 95.12 1126 GLY A O 1
ATOM 8684 N N . SER A 1 1127 ? 14.122 -18.262 27.595 1.00 95.38 1127 SER A N 1
ATOM 8685 C CA . SER A 1 1127 ? 13.307 -17.044 27.604 1.00 95.38 1127 SER A CA 1
ATOM 8686 C C . SER A 1 1127 ? 12.475 -16.897 26.329 1.00 95.38 1127 SER A C 1
ATOM 8688 O O . SER A 1 1127 ? 12.887 -17.315 25.247 1.00 95.38 1127 SER A O 1
ATOM 8690 N N . THR A 1 1128 ? 11.331 -16.215 26.433 1.00 94.69 1128 THR A N 1
ATOM 8691 C CA . THR A 1 1128 ? 10.535 -15.814 25.262 1.00 94.69 1128 THR A CA 1
ATOM 8692 C C . THR A 1 1128 ? 11.372 -15.006 24.271 1.00 94.69 1128 THR A C 1
ATOM 8694 O O . THR A 1 1128 ? 11.265 -15.241 23.073 1.00 94.69 1128 THR A O 1
ATOM 8697 N N . GLN A 1 1129 ? 12.249 -14.112 24.750 1.00 95.00 1129 GLN A N 1
ATOM 8698 C CA . GLN A 1 1129 ? 13.100 -13.316 23.865 1.00 95.00 1129 GLN A CA 1
ATOM 8699 C C . GLN A 1 1129 ? 13.974 -14.197 22.964 1.00 95.00 1129 GLN A C 1
ATOM 8701 O O . GLN A 1 1129 ? 13.938 -14.038 21.747 1.00 95.00 1129 GLN A O 1
ATOM 8706 N N . ALA A 1 1130 ? 14.692 -15.167 23.543 1.00 96.19 1130 ALA A N 1
ATOM 8707 C CA . ALA A 1 1130 ? 15.551 -16.075 22.782 1.00 96.19 1130 ALA A CA 1
ATOM 8708 C C . ALA A 1 1130 ? 14.759 -16.994 21.842 1.00 96.19 1130 ALA A C 1
ATOM 8710 O O . ALA A 1 1130 ? 15.223 -17.289 20.744 1.00 96.19 1130 ALA A O 1
ATOM 8711 N N . HIS A 1 1131 ? 13.564 -17.438 22.248 1.00 96.50 1131 HIS A N 1
ATOM 8712 C CA . HIS A 1 1131 ? 12.712 -18.268 21.398 1.00 96.50 1131 HIS A CA 1
ATOM 8713 C C . HIS A 1 1131 ? 12.153 -17.516 20.188 1.00 96.50 1131 HIS A C 1
ATOM 8715 O O . HIS A 1 1131 ? 11.884 -18.158 19.178 1.00 96.50 1131 HIS A O 1
ATOM 8721 N N . ARG A 1 1132 ? 11.942 -16.195 20.278 1.00 96.19 1132 ARG A N 1
ATOM 8722 C CA . ARG A 1 1132 ? 11.417 -15.368 19.176 1.00 96.19 1132 ARG A CA 1
ATOM 8723 C C . ARG A 1 1132 ? 12.454 -15.060 18.092 1.00 96.19 1132 ARG A C 1
ATOM 8725 O O . ARG A 1 1132 ? 12.057 -14.810 16.964 1.00 96.19 1132 ARG A O 1
ATOM 8732 N N . CYS A 1 1133 ? 13.748 -15.069 18.414 1.00 96.88 1133 CYS A N 1
ATOM 8733 C CA . CYS A 1 1133 ? 14.835 -14.759 17.477 1.00 96.88 1133 CYS A CA 1
ATOM 8734 C C . CYS A 1 1133 ? 15.852 -15.905 17.372 1.00 96.88 1133 CYS A C 1
ATOM 8736 O O . CYS A 1 1133 ? 17.047 -15.726 17.616 1.00 96.88 1133 CYS A O 1
ATOM 8738 N N . LEU A 1 1134 ? 15.394 -17.103 16.998 1.00 97.88 1134 LEU A N 1
ATOM 8739 C CA . LEU A 1 1134 ? 16.287 -18.249 16.815 1.00 97.88 1134 LEU A CA 1
ATOM 8740 C C . LEU A 1 1134 ? 17.353 -17.957 15.753 1.00 97.88 1134 LEU A C 1
ATOM 8742 O O . LEU A 1 1134 ? 18.494 -18.374 15.937 1.00 97.88 1134 LEU A O 1
ATOM 8746 N N . PHE A 1 1135 ? 17.039 -17.160 14.725 1.00 98.12 1135 PHE A N 1
ATOM 8747 C CA . PHE A 1 1135 ? 17.999 -16.695 13.718 1.00 98.12 1135 PHE A CA 1
ATOM 8748 C C . PHE A 1 1135 ? 19.249 -16.028 14.325 1.00 98.12 1135 PHE A C 1
ATOM 8750 O O . PHE A 1 1135 ? 20.345 -16.151 13.784 1.00 98.12 1135 PHE A O 1
ATOM 8757 N N . ALA A 1 1136 ? 19.133 -15.384 15.489 1.00 97.94 1136 ALA A N 1
ATOM 8758 C CA . ALA A 1 1136 ? 20.238 -14.700 16.162 1.00 97.94 1136 ALA A CA 1
ATOM 8759 C C . ALA A 1 1136 ? 21.187 -15.647 16.934 1.00 97.94 1136 ALA A C 1
ATOM 8761 O O . ALA A 1 1136 ? 22.127 -15.193 17.597 1.00 97.94 1136 ALA A O 1
ATOM 8762 N N . GLN A 1 1137 ? 20.953 -16.964 16.887 1.00 96.94 1137 GLN A N 1
ATOM 8763 C CA . GLN A 1 1137 ? 21.759 -17.971 17.590 1.00 96.94 1137 GLN A CA 1
ATOM 8764 C C . GLN A 1 1137 ? 22.987 -18.447 16.811 1.00 96.94 1137 GLN A C 1
ATOM 8766 O O . GLN A 1 1137 ? 23.836 -19.129 17.395 1.00 96.94 1137 GLN A O 1
ATOM 8771 N N . HIS A 1 1138 ? 23.118 -18.077 15.537 1.00 98.06 1138 HIS A N 1
ATOM 8772 C CA . HIS A 1 1138 ? 24.287 -18.371 14.709 1.00 98.06 1138 HIS A CA 1
ATOM 8773 C C . HIS A 1 1138 ? 24.686 -17.155 13.872 1.00 98.06 1138 HIS A C 1
ATOM 8775 O O . HIS A 1 1138 ? 23.837 -16.344 13.524 1.00 98.06 1138 HIS A O 1
ATOM 8781 N N . HIS A 1 1139 ? 25.971 -17.032 13.531 1.00 98.31 1139 HIS A N 1
ATOM 8782 C CA . HIS A 1 1139 ? 26.457 -15.930 12.683 1.00 98.31 1139 HIS A CA 1
ATOM 8783 C C . HIS A 1 1139 ? 26.067 -16.089 11.209 1.00 98.31 1139 HIS A C 1
ATOM 8785 O O . HIS A 1 1139 ? 25.979 -15.109 10.474 1.00 98.31 1139 HIS A O 1
ATOM 8791 N N . LEU A 1 1140 ? 25.891 -17.324 10.743 1.00 98.56 1140 LEU A N 1
ATOM 8792 C CA . LEU A 1 1140 ? 25.528 -17.615 9.366 1.00 98.56 1140 LEU A CA 1
ATOM 8793 C C . LEU A 1 1140 ? 24.631 -18.847 9.319 1.00 98.56 1140 LEU A C 1
ATOM 8795 O O . LEU A 1 1140 ? 24.947 -19.875 9.911 1.00 98.56 1140 LEU A O 1
ATOM 8799 N N . TRP A 1 1141 ? 23.555 -18.770 8.552 1.00 98.69 1141 TRP A N 1
ATOM 8800 C CA . TRP A 1 1141 ? 22.744 -19.930 8.200 1.00 98.69 1141 TRP A CA 1
ATOM 8801 C C . TRP A 1 1141 ? 22.836 -20.190 6.709 1.00 98.69 1141 TRP A C 1
ATOM 8803 O O . TRP A 1 1141 ? 22.974 -19.251 5.923 1.00 98.69 1141 TRP A O 1
ATOM 8813 N N . VAL A 1 1142 ? 22.740 -21.457 6.319 1.00 98.75 1142 VAL A N 1
ATOM 8814 C CA . VAL A 1 1142 ? 22.688 -21.867 4.916 1.00 98.75 1142 VAL A CA 1
ATOM 8815 C C . VAL A 1 1142 ? 21.491 -22.781 4.716 1.00 98.75 1142 VAL A C 1
ATOM 8817 O O . VAL A 1 1142 ? 21.368 -23.801 5.395 1.00 98.75 1142 VAL A O 1
ATOM 8820 N N . THR A 1 1143 ? 20.619 -22.410 3.785 1.00 98.75 1143 THR A N 1
ATOM 8821 C CA . THR A 1 1143 ? 19.407 -23.154 3.431 1.00 98.75 1143 THR A CA 1
ATOM 8822 C C . THR A 1 1143 ? 19.383 -23.448 1.935 1.00 98.75 1143 THR A C 1
ATOM 8824 O O . THR A 1 1143 ? 20.101 -22.825 1.150 1.00 98.75 1143 THR A O 1
ATOM 8827 N N . LYS A 1 1144 ? 18.543 -24.400 1.523 1.00 98.44 1144 LYS A N 1
ATOM 8828 C CA . LYS A 1 1144 ? 18.166 -24.557 0.116 1.00 98.44 1144 LYS A CA 1
ATOM 8829 C C . LYS A 1 1144 ? 17.097 -23.524 -0.247 1.00 98.44 1144 LYS A C 1
ATOM 8831 O O . LYS A 1 1144 ? 16.155 -23.339 0.522 1.00 98.44 1144 LYS A O 1
ATOM 8836 N N . TYR A 1 1145 ? 17.224 -22.891 -1.411 1.00 98.50 1145 TYR A N 1
ATOM 8837 C CA . TYR A 1 1145 ? 16.266 -21.911 -1.920 1.00 98.50 1145 TYR A CA 1
ATOM 8838 C C . TYR A 1 1145 ? 14.850 -22.494 -2.058 1.00 98.50 1145 TYR A C 1
ATOM 8840 O O . TYR A 1 1145 ? 14.673 -23.609 -2.561 1.00 98.50 1145 TYR A O 1
ATOM 8848 N N . ARG A 1 1146 ? 13.841 -21.699 -1.676 1.00 97.88 1146 ARG A N 1
ATOM 8849 C CA . ARG A 1 1146 ? 12.420 -21.886 -2.008 1.00 97.88 1146 ARG A CA 1
ATOM 8850 C C . ARG A 1 1146 ? 11.753 -20.520 -2.202 1.00 97.88 1146 ARG A C 1
ATOM 8852 O O . ARG A 1 1146 ? 12.104 -19.558 -1.517 1.00 97.88 1146 ARG A O 1
ATOM 8859 N N . ASP A 1 1147 ? 10.786 -20.442 -3.117 1.00 96.69 1147 ASP A N 1
ATOM 8860 C CA . ASP A 1 1147 ? 9.979 -19.232 -3.316 1.00 96.69 1147 ASP A CA 1
ATOM 8861 C C . ASP A 1 1147 ? 9.233 -18.866 -2.017 1.00 96.69 1147 ASP A C 1
ATOM 8863 O O . ASP A 1 1147 ? 8.687 -19.738 -1.341 1.00 96.69 1147 ASP A O 1
ATOM 8867 N N . GLY A 1 1148 ? 9.197 -17.575 -1.675 1.00 93.06 1148 GLY A N 1
ATOM 8868 C CA . GLY A 1 1148 ? 8.521 -17.062 -0.475 1.00 93.06 1148 GLY A CA 1
ATOM 8869 C C . GLY A 1 1148 ? 9.326 -17.142 0.831 1.00 93.06 1148 GLY A C 1
ATOM 8870 O O . GLY A 1 1148 ? 8.941 -16.515 1.809 1.00 93.06 1148 GLY A O 1
ATOM 8871 N N . GLU A 1 1149 ? 10.473 -17.831 0.869 1.00 97.00 1149 GLU A N 1
ATOM 8872 C CA . GLU A 1 1149 ? 11.341 -17.863 2.059 1.00 97.00 1149 GLU A CA 1
ATOM 8873 C C . GLU A 1 1149 ? 12.256 -16.626 2.105 1.00 97.00 1149 GLU A C 1
ATOM 8875 O O . GLU A 1 1149 ? 13.404 -16.647 1.637 1.00 97.00 1149 GLU A O 1
ATOM 8880 N N . LEU A 1 1150 ? 11.721 -15.521 2.641 1.00 96.31 1150 LEU A N 1
ATOM 8881 C CA . LEU A 1 1150 ? 12.366 -14.199 2.654 1.00 96.31 1150 LEU A CA 1
ATOM 8882 C C . LEU A 1 1150 ? 12.785 -13.701 4.047 1.00 96.31 1150 LEU A C 1
ATOM 8884 O O . LEU A 1 1150 ? 13.746 -12.935 4.143 1.00 96.31 1150 LEU A O 1
ATOM 8888 N N . TYR A 1 1151 ? 12.114 -14.138 5.115 1.00 96.94 1151 TYR A N 1
ATOM 8889 C CA . TYR A 1 1151 ? 12.214 -13.507 6.438 1.00 96.94 1151 TYR A CA 1
ATOM 8890 C C . TYR A 1 1151 ? 12.859 -14.426 7.480 1.00 96.94 1151 TYR A C 1
ATOM 8892 O O . TYR A 1 1151 ? 12.352 -15.510 7.769 1.00 96.94 1151 TYR A O 1
ATOM 8900 N N . ALA A 1 1152 ? 13.972 -13.984 8.070 1.00 98.06 1152 ALA A N 1
ATOM 8901 C CA . ALA A 1 1152 ? 14.780 -14.792 8.983 1.00 98.06 1152 ALA A CA 1
ATOM 8902 C C . ALA A 1 1152 ? 14.033 -15.182 10.269 1.00 98.06 1152 ALA A C 1
ATOM 8904 O O . ALA A 1 1152 ? 14.196 -16.306 10.732 1.00 98.06 1152 ALA A O 1
ATOM 8905 N N . ALA A 1 1153 ? 13.181 -14.299 10.801 1.00 97.38 1153 ALA A N 1
ATOM 8906 C CA . ALA A 1 1153 ? 12.315 -14.581 11.953 1.00 97.38 1153 ALA A CA 1
ATOM 8907 C C . ALA A 1 1153 ? 10.935 -15.162 11.568 1.00 97.38 1153 ALA A C 1
ATOM 8909 O O . ALA A 1 1153 ? 10.088 -15.381 12.436 1.00 97.38 1153 ALA A O 1
ATOM 8910 N N . GLY A 1 1154 ? 10.706 -15.422 10.277 1.00 95.38 1154 GLY A N 1
ATOM 8911 C CA . GLY A 1 1154 ? 9.417 -15.848 9.736 1.00 95.38 1154 GLY A CA 1
ATOM 8912 C C . GLY A 1 1154 ? 8.460 -14.693 9.432 1.00 95.38 1154 GLY A C 1
ATOM 8913 O O . GLY A 1 1154 ? 8.789 -13.515 9.579 1.00 95.38 1154 GLY A O 1
ATOM 8914 N N . GLU A 1 1155 ? 7.259 -15.037 8.968 1.00 91.25 1155 GLU A N 1
ATOM 8915 C CA . GLU A 1 1155 ? 6.297 -14.059 8.442 1.00 91.25 1155 GLU A CA 1
ATOM 8916 C C . GLU A 1 1155 ? 5.706 -13.153 9.538 1.00 91.25 1155 GLU A C 1
ATOM 8918 O O . GLU A 1 1155 ? 5.563 -11.956 9.313 1.00 91.25 1155 GLU A O 1
ATOM 8923 N N . TYR A 1 1156 ? 5.434 -13.684 10.739 1.00 92.38 1156 TYR A N 1
ATOM 8924 C CA . TYR A 1 1156 ? 4.657 -12.988 11.781 1.00 92.38 1156 TYR A CA 1
ATOM 8925 C C . TYR A 1 1156 ? 5.369 -12.934 13.149 1.00 92.38 1156 TYR A C 1
ATOM 8927 O O . TYR A 1 1156 ? 4.993 -13.659 14.081 1.00 92.38 1156 TYR A O 1
ATOM 8935 N N . PRO A 1 1157 ? 6.403 -12.092 13.325 1.00 93.88 1157 PRO A N 1
ATOM 8936 C CA . PRO A 1 1157 ? 7.077 -11.958 14.617 1.00 93.88 1157 PRO A CA 1
ATOM 8937 C C . PRO A 1 1157 ? 6.292 -11.119 15.644 1.00 93.88 1157 PRO A C 1
ATOM 8939 O O . PRO A 1 1157 ? 6.568 -11.240 16.851 1.00 93.88 1157 PRO A O 1
ATOM 8942 N N . LEU A 1 1158 ? 5.291 -10.341 15.205 1.00 92.44 1158 LEU A N 1
ATOM 8943 C CA . LEU A 1 1158 ? 4.493 -9.473 16.072 1.00 92.44 1158 LEU A CA 1
ATOM 8944 C C . LEU A 1 1158 ? 3.773 -10.285 17.148 1.00 92.44 1158 LEU A C 1
ATOM 8946 O O . LEU A 1 1158 ? 2.979 -11.182 16.869 1.00 92.44 1158 LEU A O 1
ATOM 8950 N N . SER A 1 1159 ? 4.071 -9.970 18.410 1.00 91.50 1159 SER A N 1
ATOM 8951 C CA . SER A 1 1159 ? 3.511 -10.650 19.586 1.00 91.50 1159 SER A CA 1
ATOM 8952 C C . SER A 1 1159 ? 3.740 -12.168 19.638 1.00 91.50 1159 SER A C 1
ATOM 8954 O O . SER A 1 1159 ? 3.126 -12.875 20.445 1.00 91.50 1159 SER A O 1
ATOM 8956 N N . SER A 1 1160 ? 4.673 -12.685 18.838 1.00 92.75 1160 SER A N 1
ATOM 8957 C CA . SER A 1 1160 ? 5.009 -14.103 18.813 1.00 92.75 1160 SER A CA 1
ATOM 8958 C C . SER A 1 1160 ? 5.560 -14.576 20.165 1.00 92.75 1160 SER A C 1
ATOM 8960 O O . SER A 1 1160 ? 6.144 -13.817 20.940 1.00 92.75 1160 SER A O 1
ATOM 8962 N N . LYS A 1 1161 ? 5.379 -15.863 20.474 1.00 92.19 1161 LYS A N 1
ATOM 8963 C CA . LYS A 1 1161 ? 6.037 -16.516 21.626 1.00 92.19 1161 LYS A CA 1
ATOM 8964 C C . LYS A 1 1161 ? 7.313 -17.261 21.231 1.00 92.19 1161 LYS A C 1
ATOM 8966 O O . LYS A 1 1161 ? 8.104 -17.623 22.098 1.00 92.19 1161 LYS A O 1
ATOM 8971 N N . ARG A 1 1162 ? 7.475 -17.520 19.933 1.00 93.31 1162 ARG A N 1
ATOM 8972 C CA . ARG A 1 1162 ? 8.608 -18.206 19.315 1.00 93.31 1162 ARG A CA 1
ATOM 8973 C C . ARG A 1 1162 ? 8.697 -17.838 17.835 1.00 93.31 1162 ARG A C 1
ATOM 8975 O O . ARG A 1 1162 ? 7.672 -17.511 17.243 1.00 93.31 1162 ARG A O 1
ATOM 8982 N N . GLU A 1 1163 ? 9.885 -17.967 17.263 1.00 95.62 1163 GLU A N 1
ATOM 8983 C CA . GLU A 1 1163 ? 10.104 -17.973 15.819 1.00 95.62 1163 GLU A CA 1
ATOM 8984 C C . GLU A 1 1163 ? 9.332 -19.149 15.197 1.00 95.62 1163 GLU A C 1
ATOM 8986 O O . GLU A 1 1163 ? 9.311 -20.257 15.759 1.00 95.62 1163 GLU A O 1
ATOM 8991 N N . ALA A 1 1164 ? 8.671 -18.888 14.069 1.00 93.81 1164 ALA A N 1
ATOM 8992 C CA . ALA A 1 1164 ? 7.930 -19.874 13.291 1.00 93.81 1164 ALA A CA 1
ATOM 8993 C C . ALA A 1 1164 ? 7.993 -19.515 11.801 1.00 93.81 1164 ALA A C 1
ATOM 8995 O O . ALA A 1 1164 ? 7.738 -18.374 11.426 1.00 93.81 1164 ALA A O 1
ATOM 8996 N N . GLY A 1 1165 ? 8.337 -20.484 10.955 1.00 94.12 1165 GLY A N 1
ATOM 8997 C CA . GLY A 1 1165 ? 8.545 -20.278 9.518 1.00 94.12 1165 GLY A CA 1
ATOM 8998 C C . GLY A 1 1165 ? 9.837 -19.528 9.167 1.00 94.12 1165 GLY A C 1
ATOM 8999 O O . GLY A 1 1165 ? 10.058 -19.234 7.996 1.00 94.12 1165 GLY A O 1
ATOM 9000 N N . GLY A 1 1166 ? 10.675 -19.217 10.162 1.00 97.12 1166 GLY A N 1
ATOM 9001 C CA . GLY A 1 1166 ? 11.966 -18.547 10.003 1.00 97.12 1166 GLY A CA 1
ATOM 9002 C C . GLY A 1 1166 ? 13.111 -19.490 9.632 1.00 97.12 1166 GLY A C 1
ATOM 9003 O O . GLY A 1 1166 ? 12.920 -20.679 9.360 1.00 97.12 1166 GLY A O 1
ATOM 9004 N N . VAL A 1 1167 ? 14.336 -18.961 9.633 1.00 98.12 1167 VAL A N 1
ATOM 9005 C CA . VAL A 1 1167 ? 15.529 -19.676 9.156 1.00 98.12 1167 VAL A CA 1
ATOM 9006 C C . VAL A 1 1167 ? 15.849 -20.922 9.984 1.00 98.12 1167 VAL A C 1
ATOM 9008 O O . VAL A 1 1167 ? 16.368 -21.901 9.441 1.00 98.12 1167 VAL A O 1
ATOM 9011 N N . ALA A 1 1168 ? 15.497 -20.938 11.274 1.00 97.75 1168 ALA A N 1
ATOM 9012 C CA . ALA A 1 1168 ? 15.694 -22.116 12.110 1.00 97.75 1168 ALA A CA 1
ATOM 9013 C C . ALA A 1 1168 ? 14.838 -23.302 11.626 1.00 97.75 1168 ALA A C 1
ATOM 9015 O O . ALA A 1 1168 ? 15.342 -24.424 11.520 1.00 97.75 1168 ALA A O 1
ATOM 9016 N N . ASP A 1 1169 ? 13.578 -23.053 11.254 1.00 97.94 1169 ASP A N 1
ATOM 9017 C CA . ASP A 1 1169 ? 12.690 -24.071 10.679 1.00 97.94 1169 ASP A CA 1
ATOM 9018 C C . ASP A 1 1169 ? 13.153 -24.482 9.275 1.00 97.94 1169 ASP A C 1
ATOM 9020 O O . ASP A 1 1169 ? 13.075 -25.659 8.909 1.00 97.94 1169 ASP A O 1
ATOM 9024 N N . MET A 1 1170 ? 13.694 -23.537 8.497 1.00 98.25 1170 MET A N 1
ATOM 9025 C CA . MET A 1 1170 ? 14.250 -23.825 7.173 1.00 98.25 1170 MET A CA 1
ATOM 9026 C C . MET A 1 1170 ? 15.451 -24.769 7.247 1.00 98.25 1170 MET A C 1
ATOM 9028 O O . MET A 1 1170 ? 15.530 -25.736 6.487 1.00 98.25 1170 MET A O 1
ATOM 9032 N N . VAL A 1 1171 ? 16.364 -24.534 8.192 1.00 98.06 1171 VAL A N 1
ATOM 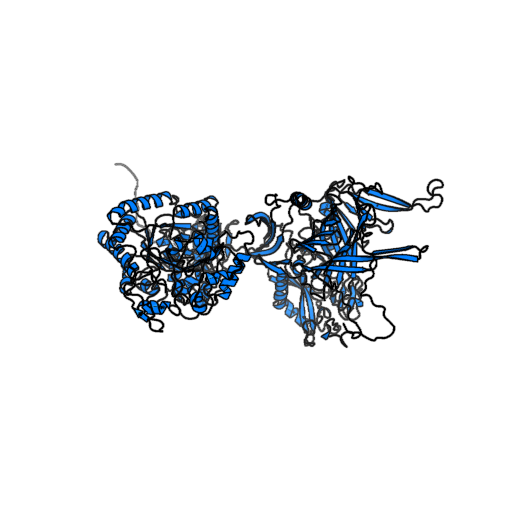9033 C CA . VAL A 1 1171 ? 17.522 -25.404 8.420 1.00 98.06 1171 VAL A CA 1
ATOM 9034 C C . VAL A 1 1171 ? 17.121 -26.756 9.002 1.00 98.06 1171 VAL A C 1
ATOM 9036 O O . VAL A 1 1171 ? 17.696 -27.773 8.612 1.00 98.06 1171 VAL A O 1
ATOM 9039 N N . ALA A 1 1172 ? 16.101 -26.809 9.863 1.00 97.81 1172 ALA A N 1
ATOM 9040 C CA . ALA A 1 1172 ? 15.617 -28.055 10.461 1.00 97.81 1172 ALA A CA 1
ATOM 9041 C C . ALA A 1 1172 ? 15.140 -29.097 9.429 1.00 97.81 1172 ALA A C 1
ATOM 9043 O O . ALA A 1 1172 ? 15.096 -30.290 9.736 1.00 97.81 1172 ALA A O 1
ATOM 9044 N N . ARG A 1 1173 ? 14.842 -28.681 8.190 1.00 97.25 1173 ARG A N 1
ATOM 9045 C CA . ARG A 1 1173 ? 14.536 -29.591 7.072 1.00 97.25 1173 ARG A CA 1
ATOM 9046 C C . ARG A 1 1173 ? 15.713 -30.464 6.655 1.00 97.25 1173 ARG A C 1
ATOM 9048 O O . ARG A 1 1173 ? 15.491 -31.509 6.047 1.00 97.25 1173 ARG A O 1
ATOM 9055 N N . ASN A 1 1174 ? 16.940 -30.048 6.979 1.00 97.44 1174 ASN A N 1
ATOM 9056 C CA . ASN A 1 1174 ? 18.170 -30.755 6.635 1.00 97.44 1174 ASN A CA 1
ATOM 9057 C C . ASN A 1 1174 ? 18.279 -31.029 5.117 1.00 97.44 1174 ASN A C 1
ATOM 9059 O O . ASN A 1 1174 ? 18.671 -32.119 4.699 1.00 97.44 1174 ASN A O 1
ATOM 9063 N N . ASP A 1 1175 ? 17.890 -30.043 4.296 1.00 98.12 1175 ASP A N 1
ATOM 9064 C CA . ASP A 1 1175 ? 17.934 -30.136 2.830 1.00 98.12 1175 ASP A CA 1
ATOM 9065 C C . ASP A 1 1175 ? 19.388 -30.319 2.339 1.00 98.12 1175 ASP A C 1
ATOM 9067 O O . ASP A 1 1175 ? 20.303 -29.723 2.913 1.00 98.12 1175 ASP A O 1
ATOM 9071 N N . ASP A 1 1176 ? 19.589 -31.097 1.266 1.00 98.06 1176 ASP A N 1
ATOM 9072 C CA . ASP A 1 1176 ? 20.871 -31.222 0.544 1.00 98.06 1176 ASP A CA 1
ATOM 9073 C C . ASP A 1 1176 ? 21.293 -29.887 -0.092 1.00 98.06 1176 ASP A C 1
ATOM 9075 O O . ASP A 1 1176 ? 20.450 -29.177 -0.650 1.00 98.06 1176 ASP A O 1
ATOM 9079 N N . LEU A 1 1177 ? 22.593 -29.577 -0.029 1.00 98.25 1177 LEU A N 1
ATOM 9080 C CA . LEU A 1 1177 ? 23.190 -28.316 -0.492 1.00 98.25 1177 LEU A CA 1
ATOM 9081 C C . LEU A 1 1177 ? 24.321 -28.485 -1.523 1.00 98.25 1177 LEU A C 1
ATOM 9083 O O . LEU A 1 1177 ? 24.898 -27.487 -1.961 1.00 98.25 1177 LEU A O 1
ATOM 9087 N N . LEU A 1 1178 ? 24.693 -29.710 -1.908 1.00 98.00 1178 LEU A N 1
ATOM 9088 C CA . LEU A 1 1178 ? 25.796 -29.908 -2.851 1.00 98.00 1178 LEU A CA 1
ATOM 9089 C C . LEU A 1 1178 ? 25.383 -29.508 -4.277 1.00 98.00 1178 LEU A C 1
ATOM 9091 O O . LEU A 1 1178 ? 24.590 -30.206 -4.902 1.00 98.00 1178 LEU A O 1
ATOM 9095 N N . GLN A 1 1179 ? 25.980 -28.438 -4.816 1.00 97.12 1179 GLN A N 1
ATOM 9096 C CA . GLN A 1 1179 ? 25.650 -27.882 -6.140 1.00 97.12 1179 GLN A CA 1
ATOM 9097 C C . GLN A 1 1179 ? 24.146 -27.621 -6.300 1.00 97.12 1179 GLN A C 1
ATOM 9099 O O . GLN A 1 1179 ? 23.528 -28.026 -7.279 1.00 97.12 1179 GLN A O 1
ATOM 9104 N N . GLN A 1 1180 ? 23.562 -26.947 -5.314 1.00 98.19 1180 GLN A N 1
ATOM 9105 C CA . GLN A 1 1180 ? 22.145 -26.595 -5.284 1.00 98.19 1180 GLN A CA 1
ATOM 9106 C C . GLN A 1 1180 ? 21.972 -25.076 -5.351 1.00 98.19 1180 GLN A C 1
ATOM 9108 O O . GLN A 1 1180 ? 22.927 -24.318 -5.198 1.00 98.19 1180 GLN A O 1
ATOM 9113 N N . ASP A 1 1181 ? 20.735 -24.634 -5.547 1.00 98.31 1181 ASP A N 1
ATOM 9114 C CA . ASP A 1 1181 ? 20.350 -23.247 -5.303 1.00 98.31 1181 ASP A CA 1
ATOM 9115 C C . ASP A 1 1181 ? 20.282 -23.011 -3.786 1.00 98.31 1181 ASP A C 1
ATOM 9117 O O . ASP A 1 1181 ? 19.407 -23.549 -3.099 1.00 98.31 1181 ASP A O 1
ATOM 9121 N N . VAL A 1 1182 ? 21.274 -22.301 -3.250 1.00 98.62 1182 VAL A N 1
ATOM 9122 C CA . VAL A 1 1182 ? 21.468 -22.088 -1.808 1.00 98.62 1182 VAL A CA 1
ATOM 9123 C C . VAL A 1 1182 ? 21.160 -20.646 -1.433 1.00 98.62 1182 VAL A C 1
ATOM 9125 O O . VAL A 1 1182 ? 21.345 -19.746 -2.238 1.00 98.62 1182 VAL A O 1
ATOM 9128 N N . VAL A 1 1183 ? 20.759 -20.408 -0.187 1.00 98.81 1183 VAL A N 1
ATOM 9129 C CA . VAL A 1 1183 ? 20.572 -19.068 0.386 1.00 98.81 1183 VAL A CA 1
ATOM 9130 C C . VAL A 1 1183 ? 21.366 -18.971 1.680 1.00 98.81 1183 VAL A C 1
ATOM 9132 O O . VAL A 1 1183 ? 21.388 -19.907 2.481 1.00 98.81 1183 VAL A O 1
ATOM 9135 N N . LEU A 1 1184 ? 22.043 -17.842 1.875 1.00 98.75 1184 LEU A N 1
ATOM 9136 C CA . LEU A 1 1184 ? 22.827 -17.546 3.064 1.00 98.75 1184 LEU A CA 1
ATOM 9137 C C . LEU A 1 1184 ? 22.150 -16.440 3.877 1.00 98.75 1184 LEU A C 1
ATOM 9139 O O . LEU A 1 1184 ? 21.669 -15.457 3.318 1.00 98.75 1184 LEU A O 1
ATOM 9143 N N . TRP A 1 1185 ? 22.166 -16.585 5.199 1.00 98.69 1185 TRP A N 1
ATOM 9144 C CA . TRP A 1 1185 ? 21.545 -15.655 6.143 1.00 98.69 1185 TRP A CA 1
ATOM 9145 C C . TRP A 1 1185 ? 22.594 -15.217 7.160 1.00 98.69 1185 TRP A C 1
ATOM 9147 O O . TRP A 1 1185 ? 22.896 -15.946 8.106 1.00 98.69 1185 TRP A O 1
ATOM 9157 N N . SER A 1 1186 ? 23.225 -14.070 6.921 1.00 98.31 1186 SER A N 1
ATOM 9158 C CA . SER A 1 1186 ? 24.331 -13.581 7.746 1.00 98.31 1186 SER A CA 1
ATOM 9159 C C . SER A 1 1186 ? 23.794 -12.728 8.885 1.00 98.31 1186 SER A C 1
ATOM 9161 O O . SER A 1 1186 ? 23.262 -11.647 8.640 1.00 98.31 1186 SER A O 1
ATOM 9163 N N . CYS A 1 1187 ? 23.967 -13.194 10.118 1.00 98.38 1187 CYS A N 1
ATOM 9164 C CA . CYS A 1 1187 ? 23.510 -12.514 11.321 1.00 98.38 1187 CYS A CA 1
ATOM 9165 C C . CYS A 1 1187 ? 24.690 -11.872 12.047 1.00 98.38 1187 CYS A C 1
ATOM 9167 O O . CYS A 1 1187 ? 25.697 -12.528 12.319 1.00 98.38 1187 CYS A O 1
ATOM 9169 N N . PHE A 1 1188 ? 24.568 -10.591 12.366 1.00 97.62 1188 PHE A N 1
ATOM 9170 C CA . PHE A 1 1188 ? 25.575 -9.851 13.118 1.00 97.62 1188 PHE A CA 1
ATOM 9171 C C . PHE A 1 1188 ? 24.927 -8.684 13.844 1.00 97.62 1188 PHE A C 1
ATOM 9173 O O . PHE A 1 1188 ? 23.811 -8.286 13.521 1.00 97.62 1188 PHE A O 1
ATOM 9180 N N . GLY A 1 1189 ? 25.604 -8.132 14.841 1.00 94.75 1189 GLY A N 1
ATOM 9181 C CA . GLY A 1 1189 ? 24.986 -7.092 15.638 1.00 94.75 1189 GLY A CA 1
ATOM 9182 C C . GLY A 1 1189 ? 25.894 -6.413 16.636 1.00 94.75 1189 GLY A C 1
ATOM 9183 O O . GLY A 1 1189 ? 27.004 -6.865 16.914 1.00 94.75 1189 GLY A O 1
ATOM 9184 N N . LEU A 1 1190 ? 25.384 -5.330 17.206 1.00 93.38 1190 LEU A N 1
ATOM 9185 C CA . LEU A 1 1190 ? 26.052 -4.603 18.272 1.00 93.38 1190 LEU A CA 1
ATOM 9186 C C . LEU A 1 1190 ? 25.440 -5.000 19.623 1.00 93.38 1190 LEU A C 1
ATOM 9188 O O . LEU A 1 1190 ? 24.223 -4.955 19.803 1.00 93.38 1190 LEU A O 1
ATOM 9192 N N . THR A 1 1191 ? 26.274 -5.400 20.585 1.00 97.62 1191 THR A N 1
ATOM 9193 C CA . THR A 1 1191 ? 25.855 -5.472 21.992 1.00 97.62 1191 THR A CA 1
ATOM 9194 C C . THR A 1 1191 ? 26.056 -4.090 22.591 1.00 97.62 1191 THR A C 1
ATOM 9196 O O . THR A 1 1191 ? 27.186 -3.691 22.872 1.00 97.62 1191 THR A O 1
ATOM 9199 N N . HIS A 1 1192 ? 24.962 -3.353 22.755 1.00 97.81 1192 HIS A N 1
ATOM 9200 C CA . HIS A 1 1192 ? 24.997 -1.975 23.203 1.00 97.81 1192 HIS A CA 1
ATOM 9201 C C . HIS A 1 1192 ? 25.022 -1.909 24.727 1.00 97.81 1192 HIS A C 1
ATOM 9203 O O . HIS A 1 1192 ? 24.057 -2.269 25.408 1.00 97.81 1192 HIS A O 1
ATOM 9209 N N . ILE A 1 1193 ? 26.132 -1.406 25.255 1.00 97.62 1193 ILE A N 1
ATOM 9210 C CA . ILE A 1 1193 ? 26.227 -0.908 26.623 1.00 97.62 1193 ILE A CA 1
ATOM 9211 C C . ILE A 1 1193 ? 26.250 0.614 26.485 1.00 97.62 1193 ILE A C 1
ATOM 9213 O O . ILE A 1 1193 ? 27.323 1.145 26.184 1.00 97.62 1193 ILE A O 1
ATOM 9217 N N . PRO A 1 1194 ? 25.101 1.304 26.624 1.00 97.75 1194 PRO A N 1
ATOM 9218 C CA . PRO A 1 1194 ? 25.042 2.740 26.393 1.00 97.75 1194 PRO A CA 1
ATOM 9219 C C . PRO A 1 1194 ? 26.055 3.492 27.252 1.00 97.75 1194 PRO A C 1
ATOM 9221 O O . PRO A 1 1194 ? 26.352 3.095 28.383 1.00 97.75 1194 PRO A O 1
ATOM 9224 N N . ARG A 1 1195 ? 26.569 4.598 26.735 1.00 97.75 1195 ARG A N 1
ATOM 9225 C CA . ARG A 1 1195 ? 27.516 5.481 27.418 1.00 97.75 1195 ARG A CA 1
ATOM 9226 C C . ARG A 1 1195 ? 26.927 6.877 27.533 1.00 97.75 1195 ARG A C 1
ATOM 9228 O O . ARG A 1 1195 ? 25.962 7.219 26.860 1.00 97.75 1195 ARG A O 1
ATOM 9235 N N . VAL A 1 1196 ? 27.527 7.707 28.381 1.00 97.94 1196 VAL A N 1
ATOM 9236 C CA . VAL A 1 1196 ? 27.092 9.106 28.532 1.00 97.94 1196 VAL A CA 1
ATOM 9237 C C . VAL A 1 1196 ? 27.240 9.863 27.209 1.00 97.94 1196 VAL A C 1
ATOM 9239 O O . VAL A 1 1196 ? 26.412 10.703 26.885 1.00 97.94 1196 VAL A O 1
ATOM 9242 N N . GLU A 1 1197 ? 28.260 9.534 26.416 1.00 97.94 1197 GLU A N 1
ATOM 9243 C CA . GLU A 1 1197 ? 28.508 10.120 25.097 1.00 97.94 1197 GLU A CA 1
ATOM 9244 C C . GLU A 1 1197 ? 27.439 9.782 24.052 1.00 97.94 1197 GLU A C 1
ATOM 9246 O O . GLU A 1 1197 ? 27.398 10.436 23.013 1.00 97.94 1197 GLU A O 1
ATOM 9251 N N . ASP A 1 1198 ? 26.582 8.797 24.321 1.00 97.81 1198 ASP A N 1
ATOM 9252 C CA . ASP A 1 1198 ? 25.485 8.410 23.435 1.00 97.81 1198 ASP A CA 1
ATOM 9253 C C . ASP A 1 1198 ? 24.227 9.284 23.666 1.00 97.81 1198 ASP A C 1
ATOM 9255 O O . ASP A 1 1198 ? 23.176 9.046 23.073 1.00 97.81 1198 ASP A O 1
ATOM 9259 N N . TRP A 1 1199 ? 24.323 10.299 24.536 1.00 97.69 1199 TRP A N 1
ATOM 9260 C CA . TRP A 1 1199 ? 23.239 11.189 24.951 1.00 97.69 1199 TRP A CA 1
ATOM 9261 C C . TRP A 1 1199 ? 23.595 12.674 24.739 1.00 97.69 1199 TRP A C 1
ATOM 9263 O O . TRP A 1 1199 ? 24.738 13.067 24.989 1.00 97.69 1199 TRP A O 1
ATOM 9273 N N . PRO A 1 1200 ? 22.643 13.548 24.338 1.00 95.75 1200 PRO A N 1
ATOM 9274 C CA . PRO A 1 1200 ? 21.217 13.290 24.072 1.00 95.75 1200 PRO A CA 1
ATOM 9275 C C . PRO A 1 1200 ? 20.907 12.595 22.745 1.00 95.75 1200 PRO A C 1
ATOM 9277 O O . PRO A 1 1200 ? 19.803 12.095 22.582 1.00 95.75 1200 PRO A O 1
ATOM 9280 N N . VAL A 1 1201 ? 21.870 12.539 21.827 1.00 97.44 1201 VAL A N 1
ATOM 9281 C CA . VAL A 1 1201 ? 21.773 11.815 20.557 1.00 97.44 1201 VAL A CA 1
ATOM 9282 C C . VAL A 1 1201 ? 23.087 11.079 20.312 1.00 97.44 1201 VAL A C 1
ATOM 9284 O O . VAL A 1 1201 ? 24.171 11.641 20.488 1.00 97.44 1201 VAL A O 1
ATOM 9287 N N . MET A 1 1202 ? 22.985 9.810 19.941 1.00 96.69 1202 MET A N 1
ATOM 9288 C CA . MET A 1 1202 ? 24.092 8.877 19.827 1.00 96.69 1202 MET A CA 1
ATOM 9289 C C . MET A 1 1202 ? 24.939 9.177 18.585 1.00 96.69 1202 MET A C 1
ATOM 9291 O O . MET A 1 1202 ? 24.390 9.343 17.495 1.00 96.69 1202 MET A O 1
ATOM 9295 N N . PRO A 1 1203 ? 26.278 9.210 18.702 1.00 97.25 1203 PRO A N 1
ATOM 9296 C CA . PRO A 1 1203 ? 27.166 9.136 17.551 1.00 97.25 1203 PRO A CA 1
ATOM 9297 C C . PRO A 1 1203 ? 27.000 7.812 16.804 1.00 97.25 1203 PRO A C 1
ATOM 9299 O O . PRO A 1 1203 ? 26.722 6.775 17.389 1.00 97.25 1203 PRO A O 1
ATOM 9302 N N . VAL A 1 1204 ? 27.239 7.828 15.500 1.00 96.94 1204 VAL A N 1
ATOM 9303 C CA . VAL A 1 1204 ? 27.024 6.642 14.674 1.00 96.94 1204 VAL A CA 1
ATOM 9304 C C . VAL A 1 1204 ? 27.942 5.463 15.046 1.00 96.94 1204 VAL A C 1
ATOM 9306 O O . VAL A 1 1204 ? 29.162 5.619 15.116 1.00 96.94 1204 VAL A O 1
ATOM 9309 N N . GLU A 1 1205 ? 27.362 4.271 15.200 1.00 96.62 1205 GLU A N 1
ATOM 9310 C CA . GLU A 1 1205 ? 28.069 2.985 15.328 1.00 96.62 1205 GLU A CA 1
ATOM 9311 C C . GLU A 1 1205 ? 27.910 2.172 14.037 1.00 96.62 1205 GLU A C 1
ATOM 9313 O O . GLU A 1 1205 ? 26.801 2.054 13.513 1.00 96.62 1205 GLU A O 1
ATOM 9318 N N . ILE A 1 1206 ? 29.007 1.626 13.498 1.00 96.69 1206 ILE A N 1
ATOM 9319 C CA . ILE A 1 1206 ? 29.061 1.049 12.141 1.00 96.69 1206 ILE A CA 1
ATOM 9320 C C . ILE A 1 1206 ? 29.448 -0.434 12.184 1.00 96.69 1206 ILE A C 1
ATOM 9322 O O . ILE A 1 1206 ? 30.464 -0.802 12.774 1.00 96.69 1206 ILE A O 1
ATOM 9326 N N . MET A 1 1207 ? 28.684 -1.276 11.486 1.00 96.25 1207 MET A N 1
ATOM 9327 C CA . MET A 1 1207 ? 28.996 -2.690 11.246 1.00 96.25 1207 MET A CA 1
ATOM 9328 C C . MET A 1 1207 ? 28.952 -2.995 9.747 1.00 96.25 1207 MET A C 1
ATOM 9330 O O . MET A 1 1207 ? 28.097 -2.474 9.033 1.00 96.25 1207 MET A O 1
ATOM 9334 N N . GLU A 1 1208 ? 29.852 -3.856 9.270 1.00 95.75 1208 GLU A N 1
ATOM 9335 C CA . GLU A 1 1208 ? 29.934 -4.231 7.855 1.00 95.75 1208 GLU A CA 1
ATOM 9336 C C . GLU A 1 1208 ? 30.023 -5.748 7.662 1.00 95.75 1208 GLU A C 1
ATOM 9338 O O . GLU A 1 1208 ? 30.739 -6.452 8.376 1.00 95.75 1208 GLU A O 1
ATOM 9343 N N . LEU A 1 1209 ? 29.335 -6.236 6.632 1.00 97.44 1209 LEU A N 1
ATOM 9344 C CA . LEU A 1 1209 ? 29.478 -7.569 6.064 1.00 97.44 1209 LEU A CA 1
ATOM 9345 C C . LEU A 1 1209 ? 30.177 -7.466 4.706 1.00 97.44 1209 LEU A C 1
ATOM 9347 O O . LEU A 1 1209 ? 29.697 -6.780 3.804 1.00 97.44 1209 LEU A O 1
ATOM 9351 N N . HIS A 1 1210 ? 31.278 -8.198 4.541 1.00 97.38 1210 HIS A N 1
ATOM 9352 C CA . HIS A 1 1210 ? 32.072 -8.186 3.312 1.00 97.38 1210 HIS A CA 1
ATOM 9353 C C . HIS A 1 1210 ? 31.799 -9.418 2.445 1.00 97.38 1210 HIS A C 1
ATOM 9355 O O . HIS A 1 1210 ? 31.944 -10.554 2.906 1.00 97.38 1210 HIS A O 1
ATOM 9361 N N . ILE A 1 1211 ? 31.495 -9.187 1.167 1.00 98.25 1211 ILE A N 1
ATOM 9362 C CA . ILE A 1 1211 ? 31.318 -10.211 0.134 1.00 98.25 1211 ILE A CA 1
ATOM 9363 C C . ILE A 1 1211 ? 32.333 -9.923 -0.979 1.00 98.25 1211 ILE A C 1
ATOM 9365 O O . ILE A 1 1211 ? 32.288 -8.877 -1.623 1.00 98.25 1211 ILE A O 1
ATOM 9369 N N . SER A 1 1212 ? 33.303 -10.809 -1.203 1.00 97.81 1212 SER A N 1
ATOM 9370 C CA . SER A 1 1212 ? 34.432 -10.523 -2.109 1.00 97.81 1212 SER A CA 1
ATOM 9371 C C . SER A 1 1212 ? 34.747 -11.680 -3.054 1.00 97.81 1212 SER A C 1
ATOM 9373 O O . SER A 1 1212 ? 34.624 -12.835 -2.645 1.00 97.81 1212 SER A O 1
ATOM 9375 N N . PRO A 1 1213 ? 35.230 -11.420 -4.280 1.00 98.19 1213 PRO A N 1
ATOM 9376 C CA . PRO A 1 1213 ? 35.590 -12.481 -5.214 1.00 98.19 1213 PRO A CA 1
ATOM 9377 C C . PRO A 1 1213 ? 36.775 -13.305 -4.687 1.00 98.19 1213 PRO A C 1
ATOM 9379 O O . PRO A 1 1213 ? 37.756 -12.769 -4.165 1.00 98.19 1213 PRO A O 1
ATOM 9382 N N . VAL A 1 1214 ? 36.712 -14.626 -4.854 1.00 97.12 1214 VAL A N 1
ATOM 9383 C CA . VAL A 1 1214 ? 37.808 -15.565 -4.576 1.00 97.12 1214 VAL A CA 1
ATOM 9384 C C . VAL A 1 1214 ? 37.911 -16.545 -5.732 1.00 97.12 1214 VAL A C 1
ATOM 9386 O O . VAL A 1 1214 ? 36.991 -17.307 -6.003 1.00 97.12 1214 VAL A O 1
ATOM 9389 N N . ASP A 1 1215 ? 39.014 -16.483 -6.476 1.00 97.81 1215 ASP A N 1
ATOM 9390 C CA . ASP A 1 1215 ? 39.180 -17.266 -7.705 1.00 97.81 1215 ASP A CA 1
ATOM 9391 C C . ASP A 1 1215 ? 38.090 -16.987 -8.774 1.00 97.81 1215 ASP A C 1
ATOM 9393 O O . ASP A 1 1215 ? 38.000 -17.698 -9.769 1.00 97.81 1215 ASP A O 1
ATOM 9397 N N . PHE A 1 1216 ? 37.267 -15.938 -8.633 1.00 98.50 1216 PHE A N 1
ATOM 9398 C CA . PHE A 1 1216 ? 36.256 -15.591 -9.638 1.00 98.50 1216 PHE A CA 1
ATOM 9399 C C . PHE A 1 1216 ? 36.899 -15.065 -10.928 1.00 98.50 1216 PHE A C 1
ATOM 9401 O O . PHE A 1 1216 ? 36.576 -15.534 -12.018 1.00 98.50 1216 PHE A O 1
ATOM 9408 N N . PHE A 1 1217 ? 37.862 -14.147 -10.805 1.00 98.12 1217 PHE A N 1
ATOM 9409 C CA . PHE A 1 1217 ? 38.597 -13.533 -11.918 1.00 98.12 1217 PHE A CA 1
ATOM 9410 C C . PHE A 1 1217 ? 39.986 -14.160 -12.117 1.00 98.12 1217 PHE A C 1
ATOM 9412 O O . PHE A 1 1217 ? 40.537 -14.793 -11.217 1.00 98.12 1217 PHE A O 1
ATOM 9419 N N . THR A 1 1218 ? 40.594 -13.962 -13.289 1.00 97.12 1218 THR A N 1
ATOM 9420 C CA . THR A 1 1218 ? 41.958 -14.446 -13.603 1.00 97.12 1218 THR A CA 1
ATOM 9421 C C . THR A 1 1218 ? 43.073 -13.501 -13.141 1.00 97.12 1218 THR A C 1
ATOM 9423 O O . THR A 1 1218 ? 44.253 -13.835 -13.230 1.00 97.12 1218 THR A O 1
ATOM 9426 N N . GLY A 1 1219 ? 42.713 -12.326 -12.630 1.00 96.50 1219 GLY A N 1
ATOM 9427 C CA . GLY A 1 1219 ? 43.615 -11.292 -12.135 1.00 96.50 1219 GLY A CA 1
ATOM 9428 C C . GLY A 1 1219 ? 42.832 -10.231 -11.365 1.00 96.50 1219 GLY A C 1
ATOM 9429 O O . GLY A 1 1219 ? 41.636 -10.391 -11.138 1.00 96.50 1219 GLY A O 1
ATOM 9430 N N . ASN A 1 1220 ? 43.500 -9.148 -10.962 1.00 96.75 1220 ASN A N 1
ATOM 9431 C CA . ASN A 1 1220 ? 42.831 -8.025 -10.305 1.00 96.75 1220 ASN A CA 1
ATOM 9432 C C . ASN A 1 1220 ? 41.837 -7.358 -11.286 1.00 96.75 1220 ASN A C 1
ATOM 9434 O O . ASN A 1 1220 ? 42.302 -6.775 -12.269 1.00 96.75 1220 ASN A O 1
ATOM 9438 N N . PRO A 1 1221 ? 40.513 -7.399 -11.034 1.00 96.75 1221 PRO A N 1
ATOM 9439 C CA . PRO A 1 1221 ? 39.517 -6.839 -11.950 1.00 96.75 1221 PRO A CA 1
ATOM 9440 C C . PRO A 1 1221 ? 39.537 -5.301 -12.006 1.00 96.75 1221 PRO A C 1
ATOM 9442 O O . PRO A 1 1221 ? 39.000 -4.736 -12.952 1.00 96.75 1221 PRO A O 1
ATOM 9445 N N . ALA A 1 1222 ? 40.217 -4.640 -11.057 1.00 96.50 1222 ALA A N 1
ATOM 9446 C CA . ALA A 1 1222 ? 40.409 -3.188 -11.000 1.00 96.50 1222 ALA A CA 1
ATOM 9447 C C . ALA A 1 1222 ? 41.747 -2.710 -11.611 1.00 96.50 1222 ALA A C 1
ATOM 9449 O O . ALA A 1 1222 ? 42.194 -1.586 -11.353 1.00 96.50 1222 ALA A O 1
ATOM 9450 N N . ILE A 1 1223 ? 42.462 -3.564 -12.355 1.00 96.00 1223 ILE A N 1
ATOM 9451 C CA . ILE A 1 1223 ? 43.767 -3.203 -12.940 1.00 96.00 1223 ILE A CA 1
ATOM 9452 C C . ILE A 1 1223 ? 43.651 -2.151 -14.055 1.00 96.00 1223 ILE A C 1
ATOM 9454 O O . ILE A 1 1223 ? 44.615 -1.436 -14.324 1.00 96.00 1223 ILE A O 1
ATOM 9458 N N . ASP A 1 1224 ? 42.482 -2.055 -14.685 1.00 94.69 1224 ASP A N 1
ATOM 9459 C CA . ASP A 1 1224 ? 42.143 -1.120 -15.760 1.00 94.69 1224 ASP A CA 1
ATOM 9460 C C . ASP A 1 1224 ? 41.573 0.216 -15.257 1.00 94.69 1224 ASP A C 1
ATOM 9462 O O . ASP A 1 1224 ? 41.369 1.133 -16.054 1.00 94.69 1224 ASP A O 1
ATOM 9466 N N . VAL A 1 1225 ? 41.372 0.366 -13.942 1.00 95.69 1225 VAL A N 1
ATOM 9467 C CA . VAL A 1 1225 ? 40.954 1.638 -13.344 1.00 95.69 1225 VAL A CA 1
ATOM 9468 C C . VAL A 1 1225 ? 42.022 2.710 -13.624 1.00 95.69 1225 VAL A C 1
ATOM 9470 O O . VAL A 1 1225 ? 43.201 2.493 -13.320 1.00 95.69 1225 VAL A O 1
ATOM 9473 N N . PRO A 1 1226 ? 41.655 3.884 -14.177 1.00 92.44 1226 PRO A N 1
ATOM 9474 C CA . PRO A 1 1226 ? 42.626 4.913 -14.535 1.00 92.44 1226 PRO A CA 1
ATOM 9475 C C . PRO A 1 1226 ? 43.460 5.415 -13.347 1.00 92.44 1226 PRO A C 1
ATOM 9477 O O . PRO A 1 1226 ? 42.940 5.723 -12.276 1.00 92.44 1226 PRO A O 1
ATOM 9480 N N . SER A 1 1227 ? 44.770 5.581 -13.561 1.00 86.06 1227 SER A N 1
ATOM 9481 C CA . SER A 1 1227 ? 45.725 6.099 -12.564 1.00 86.06 1227 SER A CA 1
ATOM 9482 C C . SER A 1 1227 ? 45.951 7.618 -12.663 1.00 86.06 1227 SER A C 1
ATOM 9484 O O . SER A 1 1227 ? 47.053 8.104 -12.392 1.00 86.06 1227 SER A O 1
ATOM 9486 N N . GLY A 1 1228 ? 44.962 8.362 -13.166 1.00 79.00 1228 GLY A N 1
ATOM 9487 C CA . GLY A 1 1228 ? 45.062 9.806 -13.387 1.00 79.00 1228 GLY A CA 1
ATOM 9488 C C . GLY A 1 1228 ? 45.192 10.589 -12.078 1.00 79.00 1228 GLY A C 1
ATOM 9489 O O . GLY A 1 1228 ? 44.638 10.199 -11.051 1.00 79.00 1228 GLY A O 1
ATOM 9490 N N . LYS A 1 1229 ? 45.928 11.706 -12.107 1.00 76.88 1229 LYS A N 1
ATOM 9491 C CA . LYS A 1 1229 ? 45.939 12.661 -10.993 1.00 76.88 1229 LYS A CA 1
ATOM 9492 C C . LYS A 1 1229 ? 44.649 13.480 -11.046 1.00 76.88 1229 LYS A C 1
ATOM 9494 O O . LYS A 1 1229 ? 44.345 14.039 -12.094 1.00 76.88 1229 LYS A O 1
ATOM 9499 N N . ASP A 1 1230 ? 43.961 13.613 -9.916 1.00 77.38 1230 ASP A N 1
ATOM 9500 C CA . ASP A 1 1230 ? 42.915 14.622 -9.762 1.00 77.38 1230 ASP A CA 1
ATOM 9501 C C . ASP A 1 1230 ? 43.539 16.028 -9.825 1.00 77.38 1230 ASP A C 1
ATOM 9503 O O . ASP A 1 1230 ? 44.363 16.410 -8.987 1.00 77.38 1230 ASP A O 1
ATOM 9507 N N . THR A 1 1231 ? 43.188 16.779 -10.868 1.00 79.25 1231 THR A N 1
ATOM 9508 C CA . THR A 1 1231 ? 43.704 18.129 -11.118 1.00 79.25 1231 THR A CA 1
ATOM 9509 C C . THR A 1 1231 ? 43.044 19.196 -10.252 1.00 79.25 1231 THR A C 1
ATOM 9511 O O . THR A 1 1231 ? 43.556 20.310 -10.217 1.00 79.25 1231 THR A O 1
ATOM 9514 N N . THR A 1 1232 ? 41.951 18.872 -9.555 1.00 80.19 1232 THR A N 1
ATOM 9515 C CA . THR A 1 1232 ? 41.253 19.789 -8.639 1.00 80.19 1232 THR A CA 1
ATOM 9516 C C . THR A 1 1232 ? 41.842 19.783 -7.226 1.00 80.19 1232 THR A C 1
ATOM 9518 O O . THR A 1 1232 ? 41.640 20.724 -6.465 1.00 80.19 1232 THR A O 1
ATOM 9521 N N . SER A 1 1233 ? 42.633 18.763 -6.878 1.00 81.50 1233 SER A N 1
ATOM 9522 C CA . SER A 1 1233 ? 43.342 18.686 -5.599 1.00 81.50 1233 SER A CA 1
ATOM 9523 C C . SER A 1 1233 ? 44.447 19.755 -5.485 1.00 81.50 1233 SER A C 1
ATOM 9525 O O . SER A 1 1233 ? 45.436 19.728 -6.228 1.00 81.50 1233 SER A O 1
ATOM 9527 N N . GLU A 1 1234 ? 44.332 20.649 -4.497 1.00 80.06 1234 GLU A N 1
ATOM 9528 C CA . GLU A 1 1234 ? 45.287 21.736 -4.231 1.00 80.06 1234 GLU A CA 1
ATOM 9529 C C . GLU A 1 1234 ? 46.224 21.445 -3.044 1.00 80.06 1234 GLU A C 1
ATOM 9531 O O . GLU A 1 1234 ? 45.850 20.825 -2.047 1.00 80.06 1234 GLU A O 1
ATOM 9536 N N . LEU A 1 1235 ? 47.472 21.922 -3.126 1.00 79.31 1235 LEU A N 1
ATOM 9537 C CA . LEU A 1 1235 ? 48.388 21.919 -1.982 1.00 79.31 1235 LEU A CA 1
ATOM 9538 C C . LEU A 1 1235 ? 48.010 23.053 -1.027 1.00 79.31 1235 LEU A C 1
ATOM 9540 O O . LEU A 1 1235 ? 48.019 24.218 -1.415 1.00 79.31 1235 LEU A O 1
ATOM 9544 N N . THR A 1 1236 ? 47.784 22.737 0.247 1.00 74.94 1236 THR A N 1
ATOM 9545 C CA . THR A 1 1236 ? 47.631 23.771 1.277 1.00 74.94 1236 THR A CA 1
ATOM 9546 C C . THR A 1 1236 ? 48.981 24.455 1.543 1.00 74.94 1236 THR A C 1
ATOM 9548 O O . THR A 1 1236 ? 49.797 23.973 2.327 1.00 74.94 1236 THR A O 1
ATOM 9551 N N . SER A 1 1237 ? 49.257 25.587 0.887 1.00 58.88 1237 SER A N 1
ATOM 9552 C CA . SER A 1 1237 ? 50.383 26.451 1.260 1.00 58.88 1237 SER A CA 1
ATOM 9553 C C . SER A 1 1237 ? 50.109 27.078 2.629 1.00 58.88 1237 SER A C 1
ATOM 9555 O O . SER A 1 1237 ? 48.990 27.521 2.888 1.00 58.88 1237 SER A O 1
ATOM 9557 N N . GLY A 1 1238 ? 51.109 27.118 3.513 1.00 58.38 1238 GLY A N 1
ATOM 9558 C CA . GLY A 1 1238 ? 50.978 27.754 4.826 1.00 58.38 1238 GLY A CA 1
ATOM 9559 C C . GLY A 1 1238 ? 50.351 29.154 4.729 1.00 58.38 1238 GLY A C 1
ATOM 9560 O O . GLY A 1 1238 ? 50.810 29.984 3.953 1.00 58.38 1238 GLY A O 1
ATOM 9561 N N . CYS A 1 1239 ? 49.315 29.381 5.540 1.00 44.94 1239 CYS A N 1
ATOM 9562 C CA . CYS A 1 1239 ? 48.509 30.601 5.675 1.00 44.94 1239 CYS A CA 1
ATOM 9563 C C . CYS A 1 1239 ? 47.577 30.989 4.505 1.00 44.94 1239 CYS A C 1
ATOM 9565 O O . CYS A 1 1239 ? 47.973 31.480 3.453 1.00 44.94 1239 CYS A O 1
ATOM 9567 N N . CYS A 1 1240 ? 46.283 30.867 4.820 1.00 51.44 1240 CYS A N 1
ATOM 9568 C CA . CYS A 1 1240 ? 45.100 31.523 4.270 1.00 51.44 1240 CYS A CA 1
ATOM 9569 C C . CYS A 1 1240 ? 45.344 32.777 3.402 1.00 51.44 1240 CYS A C 1
ATOM 9571 O O . CYS A 1 1240 ? 45.345 33.894 3.913 1.00 51.44 1240 CYS A O 1
ATOM 9573 N N . THR A 1 1241 ? 45.375 32.620 2.081 1.00 48.09 1241 THR A N 1
ATOM 9574 C CA . THR A 1 1241 ? 44.894 33.655 1.152 1.00 48.09 1241 THR A CA 1
ATOM 9575 C C . THR A 1 1241 ? 44.042 32.979 0.079 1.00 48.09 1241 THR A C 1
ATOM 9577 O O . THR A 1 1241 ? 44.499 32.086 -0.623 1.00 48.09 1241 THR A O 1
ATOM 9580 N N . ARG A 1 1242 ? 42.751 33.341 0.033 1.00 48.03 1242 ARG A N 1
ATOM 9581 C CA . ARG A 1 1242 ? 41.763 32.820 -0.928 1.00 48.03 1242 ARG A CA 1
ATOM 9582 C C . ARG A 1 1242 ? 42.144 33.196 -2.364 1.00 48.03 1242 ARG A C 1
ATOM 9584 O O . ARG A 1 1242 ? 42.501 34.352 -2.594 1.00 48.03 1242 ARG A O 1
ATOM 9591 N N . PRO A 1 1243 ? 41.775 32.345 -3.327 1.00 43.25 1243 PRO A N 1
ATOM 9592 C CA . PRO A 1 1243 ? 40.986 32.795 -4.467 1.00 43.25 1243 PRO A CA 1
ATOM 9593 C C . PRO A 1 1243 ? 39.539 32.309 -4.323 1.00 43.25 1243 PRO A C 1
ATOM 9595 O O . PRO A 1 1243 ? 39.279 31.223 -3.814 1.00 43.25 1243 PRO A O 1
ATOM 9598 N N . LYS A 1 1244 ? 38.592 33.162 -4.717 1.00 45.16 1244 LYS A N 1
ATOM 9599 C CA . LYS A 1 1244 ? 37.181 32.799 -4.890 1.00 45.16 1244 LYS A CA 1
ATOM 9600 C C . LYS A 1 1244 ? 37.048 31.946 -6.156 1.00 45.16 1244 LYS A C 1
ATOM 9602 O O . LYS A 1 1244 ? 37.574 32.362 -7.189 1.00 45.16 1244 LYS A O 1
ATOM 9607 N N . LEU A 1 1245 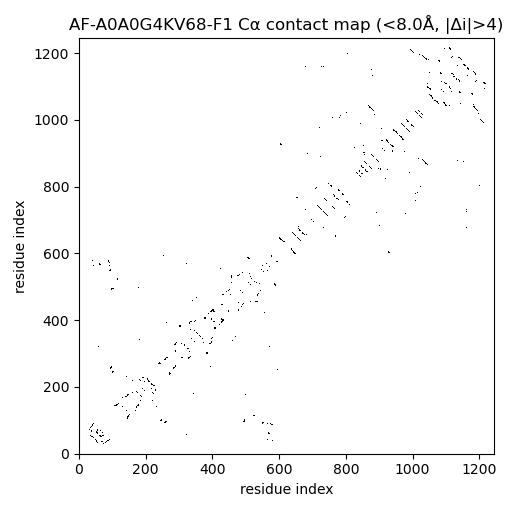? 36.295 30.854 -6.070 1.00 34.34 1245 LEU A N 1
ATOM 9608 C CA . LEU A 1 1245 ? 35.492 30.324 -7.171 1.00 34.34 1245 LEU A CA 1
ATOM 9609 C C . LEU A 1 1245 ? 34.031 30.392 -6.740 1.00 34.34 1245 LEU A C 1
ATOM 9611 O O . LEU A 1 1245 ? 33.770 30.027 -5.569 1.00 34.34 1245 LEU A O 1
#

pLDDT: mean 90.07, std 12.55, range [26.45, 98.81]

Nearest PDB structures (foldseek):
  3wa2-assembly1_X  TM=9.316E-01  e=2.849E-60  Arthrobacter globiformis
  1w7c-assembly1_A  TM=8.097E-01  e=6.207E-39  Komagataella pastoris
  4btx-assembly1_B  TM=8.009E-01  e=3.228E-39  Homo sapiens
  3ala-assembly4_G  TM=7.968E-01  e=7.201E-38  Homo sapiens
  3ala-assembly2_C  TM=7.901E-01  e=1.113E-37  Homo sapiens

Mean predicted aligned error: 16.0 Å

Secondary structure (DSSP, 8-state):
-----------------------------PPPPSEEEESSEEE--STT--EESEEEEETTEEEEEE-HHHHGGG--TT-EEEE-TTT-EEEEPEEEEEE-HHHHHHHHHSEE-TT----HHHHHHHHHHHHHT-TTS-TTSPEEEEEE-HHHHHHHSSS--HHHHTTSS--S-EEEEETTS-EEEE-HHHHHHTT--TTPPPPTTEEEEE-TTSSSEEEEEEEGGGGG---SPPPPHHHHHHHHHHHHHHHHHTTEEEEEEEEE-HHHHHHHHHHHHTT---SEEEEEEEE---SSGGGHHHHHHHHHHHHHHHS--SPS-SS--EEEEEEEEE------TTT--S--SSPPEEE-TTSS-EEE-TT--PPPSS-HHHHHHHHHHHHTTT-EEEEEE-SHHHHHHHHHHHHHHHHHHTT-----EEEEE--B--TTTHHHHHHHT-EEEE-GGGGS--TTTTTTHHHHHHHHHTTSBS-HHHHHTTTPPPEE---TTSS---HHHHHHHHHHS---TT-TT-SSS-SGGG-S--SSSPPPPHHHHHHHTTHHHHHHTT-TTTSSS--TTSB--EEEESS-TTTS-GGGTTT-----SS--EEEEEEEEEEPPPHHHHHHHHHHHHTT---TTS-----EEEEEEEEE-SSTTSPPEEEEEEEETTTTEEEEEEEPPTT--PPP-HHHHHHHHHHHHH-HHHHHHHGGG-PPTTEEEEEEEEE--S--SSSS---EEEEEEEEEEGGG--TT--GGGSB-SEEEEEETTTTEEEEEEE-----TTS-SS-SS---S-TTTT------STTTSTT-S-S-PPP-----TT--SEEEETTTEEEETTEEEEEEEETTTEEEEEEEEETTEEEEEEEEEEEEEEEB---STTGGG-EEEHHHHH-GGGGB--PPBTTTB-SS-EEEEEEEE-TT--EEEEEEEEEEEEEEEEEEEEEEETTTTEEEEEEEEEEEEEEEEEETTEEEEEEEEEETTS-EEEEEEEEEPPPEEE--TT---TTEEEEETTEEEE-EEEEEEEEEEE-TTSS-BEEEEEEEEEPPPBTTTBTTS--EEEEEEE--B-EEE---GGGT-EEEEEEEEEE-TTT-SEEEEEEE--------S-TTSHHHHH-GGGGSSEEEEE--TT---TT-S--TT-SS--SSHHHHHHT--B-TTB-EEEEEEEEEEE---GGG-SSEEEEEEEEEEEEESSSSS-TTTTS-----TTPPP--SS------

Organism: Verticillium longisporum (NCBI:txid100787)

Radius of gyration: 39.63 Å; Cα contacts (8 Å, |Δi|>4): 2841; chains: 1; bounding box: 152×91×96 Å